Protein AF-0000000077486322 (afdb_homodimer)

Nearest PDB structures (foldseek):
  7exr-assembly1_B  TM=7.281E-01  e=4.954E-24  Arabidopsis thaliana
  7exh-assembly2_A  TM=6.951E-01  e=9.040E-23  Arabidopsis thaliana
  7exf-assembly2_A  TM=6.917E-01  e=2.299E-22  Arabidopsis thaliana
  7uft-assembly1_A  TM=5.114E-01  e=1.396E-03  Bifidobacterium longum
  7exr-assembly1_B  TM=7.281E-01  e=3.756E-24  Arabidopsis thaliana

Foldseek 3Di:
DCPDDPPPCPPPPPPPPPPPPPVPQPWDWDDADPAAQKTWIARQLQRWIWIAGPPALRIWTFDWWWAAFPNDIAISVVCLKDWDDKDKDWDADLQGIWIKIKIWTDNDPWIKIWMWTGHHNHHKIKIKIWTQAKGAQQAPPAQQAASTFPRKTFQADDAQFKKKWWFWFFQLSQPQIDIAGGHQFDDRHHTGQGTAKMWMAGLQQWIKIKGKLDLLLQKIKHQQADDPRRTTGMIGIHGGRQAGITHHGDMTMMMIHTDGFDLVRLLVVLVVSLSNQVADLVCLVPQPLLFFAAAELFFQFQPVVHAPPPDAQLVRVLLQLVLCVVVLNQHAEYEEELNAADADFPRAGQDRFGDCRRPVPGLLVSCVSNVHAYEYEHEFHFLCRQCDVVNVHDFHWDRDPVFRGIAGLGLVVLLVVLVVSVSNRYAEYEYAPLVCNQVRDSVNSRHSPRNLSRLVSNLVSCVVSNHAYEYYRHRNSSLSSCSNRNSDNAYENFDGDHAPDDRLPRQAVLSSQVSNSHQYASYEEALAQDAPPGPVPPGGRLFNLSSLLSRLLSSGRYHYRGGRVRHDSLSNCLQDFSNRGGQYAPHHWHFFRQCSVCVHSVPPSFWDFGWTKTWHDAANAIKIKIKGAQTAAKDKDACVRNVNPAHAWWWKAFPVRPDDTFIGGHPVGIDIDGRHHSRPITMIMIWHWDAAQVKTKTWPAQNSHSHRDGCQFFVHWDDDNHKIKTKGFGAQQTKTWTWMQIGPVGIQIAIDGAHNRRIWMAIPVVSYID/DCPDDPDDDPPPPPPPPPPPPPPPQPWDWDDAAPAAQKTWIARPLQRWIWIDGPPALRIWTFDWWWAAFPNDIAISVVCQKDWDDKDKDWDADLQGIWIKIKIWIDNDPWIKIWMWTGHHNHHKIKIKIWTQAKGAQQAPPAQQAASTFPRKTFQADDAQFKKKWWFWFFQLRQPQIDIAGGHQFDDRHHTGQGTAKMWMAGLQQWIKIKGKLDLLLQKIKHQQADDPRRTTGMIGIHGGRQAGITHHGDMTMMMIHTDGFDLVRLLVVLVVSLSNQVADLVCLVPQPLLFFAAAELFFQFQPVVHAPPPDAQLVRVLLQLVLCVVVLNQHAEYEEELNAADADFPRAGQDRFGDCRRPVPGLLVSCVSNVHAYEYEHEFHFLCRQCDVVNVHDFHWDRDPVFRGIAGLGLVVLLVVLVVSVSNRYAEYEYAPLVCNQVRDSVNSRHSPRNLSRLVSNLVSCVVSNHAYEYYRHRNSRLSSCSNRNSDNAYENFDGDHAPDDRLPRQAVLSSQVSNSHQYASYEEALAQDAPPGPVPPGGRLFNLSSLLSRLLSSGRYHYRGGRVRHDSLSNCLQDFSNRGGQYAPHHWHFFRQCSVCVHSVPPSFWDFGWTKTWHDAANATKIKIKGAQTAAKDKDACVRNVNPAHAWWWKAFPVRPDDTFIGGHPVGIDIDGRHHSRPITMIMIWHWDAAQVKTKTWPAQNSHSHRDGCQFFVHWDDDNHKIKTKGFGAQQTKTWTWMQIGPVGIQIAIDGAHNRRIWMAIPVVSYID

Solvent-accessible surface area (backbone atoms only — not comparable to full-atom values): 73350 Å² total; per-residue (Å²): 134,81,78,73,88,72,84,76,81,78,73,82,77,78,77,76,71,75,76,74,73,67,79,74,54,65,62,50,70,49,77,52,44,96,56,10,54,55,34,40,34,36,37,64,79,70,68,33,39,40,38,34,34,79,98,55,72,52,68,45,39,41,38,66,41,35,39,36,32,70,72,38,81,21,26,44,82,80,56,53,35,35,78,75,47,74,48,70,49,50,34,38,26,61,76,35,44,26,40,34,41,35,37,34,30,35,33,81,93,22,48,37,32,40,34,41,36,44,32,55,67,36,33,38,36,35,30,32,42,33,20,67,73,13,40,50,41,17,36,69,81,37,50,50,35,46,22,28,25,52,59,22,35,40,35,49,69,54,81,87,46,30,23,31,43,17,28,3,29,33,12,44,14,34,69,38,65,18,58,22,46,41,12,46,65,25,57,66,63,36,37,5,72,30,12,34,45,36,33,38,32,29,91,86,29,50,20,37,40,34,35,71,68,35,58,31,57,20,39,18,31,21,59,49,36,38,74,99,77,32,30,14,42,29,41,27,27,25,38,29,2,28,21,36,45,46,55,59,60,39,63,42,31,34,33,40,28,54,31,72,32,55,65,52,23,46,36,52,44,22,47,52,52,19,52,56,49,61,38,70,48,31,49,34,77,51,33,58,67,44,42,26,28,27,39,30,28,38,60,57,21,52,50,43,88,40,56,48,90,96,45,41,48,49,58,35,52,47,50,40,54,53,44,32,57,74,68,66,50,41,60,54,33,40,36,44,38,81,75,44,45,38,62,34,47,92,68,14,34,18,40,94,44,66,32,55,83,38,25,74,73,33,57,44,50,47,28,64,73,63,55,40,42,25,32,40,47,40,66,36,39,8,48,64,16,47,52,25,44,93,57,74,27,86,31,55,48,53,64,47,86,93,33,57,36,32,45,66,75,35,62,64,50,39,44,53,52,53,42,58,37,53,66,35,36,52,46,30,45,28,45,29,45,43,42,55,52,44,71,53,32,68,66,38,46,29,29,63,49,50,47,44,22,41,54,36,30,48,31,50,34,28,50,70,65,67,26,37,30,31,41,22,34,20,17,22,28,53,49,58,48,36,31,74,23,61,27,44,25,32,28,28,23,29,57,74,31,41,58,62,59,73,34,74,75,30,30,65,24,31,47,54,29,49,20,58,43,21,28,26,19,46,56,45,41,46,52,32,42,69,54,88,82,40,83,61,63,84,59,39,22,80,39,24,65,51,49,51,47,49,22,34,40,28,42,14,38,38,25,49,14,52,48,78,93,37,59,34,60,72,64,57,49,21,37,29,52,84,66,13,44,46,34,30,43,73,42,47,34,20,46,24,49,36,35,53,46,15,62,15,62,65,69,80,61,36,52,54,50,46,47,28,26,35,35,17,70,48,41,92,40,67,35,40,35,38,39,39,32,44,22,76,46,66,38,77,42,26,23,48,65,49,68,68,40,83,46,63,57,24,33,31,37,40,82,69,75,68,84,74,72,35,58,29,16,33,82,82,27,58,41,77,42,67,53,32,40,60,80,62,42,44,60,35,36,32,26,38,58,40,78,26,80,89,38,43,34,31,67,62,23,27,81,74,34,79,41,32,63,14,55,68,38,43,43,31,42,40,39,37,44,70,39,42,34,38,37,36,43,59,38,56,65,38,75,47,52,39,31,30,41,37,54,91,74,33,78,43,75,36,72,31,65,21,38,73,48,9,36,31,41,37,32,58,78,75,58,43,55,86,136,83,76,74,82,85,72,75,85,79,77,81,80,77,76,76,72,77,74,76,73,67,78,76,53,66,62,52,68,51,78,54,42,95,58,10,56,54,35,40,34,36,37,63,80,70,68,32,41,39,39,33,34,79,99,56,73,52,69,45,40,42,37,67,43,36,39,35,33,71,73,38,80,21,26,44,84,79,55,54,35,36,78,74,47,74,50,69,49,50,33,36,27,59,76,35,45,27,40,35,40,36,38,34,30,36,33,80,95,23,49,36,32,40,34,40,37,44,34,56,65,36,33,38,38,36,29,32,41,32,19,68,74,12,41,49,42,17,36,68,79,38,51,51,35,46,22,30,25,51,58,22,35,40,36,50,68,54,80,87,46,31,23,32,43,16,28,3,29,33,12,43,14,34,68,39,64,20,58,22,45,40,13,46,64,24,57,67,62,36,36,5,71,31,11,34,44,37,32,40,31,29,90,86,28,50,19,36,40,35,34,71,67,35,57,30,57,21,40,18,31,21,59,49,34,40,74,98,76,33,32,14,42,28,41,27,28,26,38,30,2,28,22,36,44,46,55,59,60,39,64,40,31,34,32,39,29,55,32,71,32,55,65,52,23,46,38,53,45,23,47,52,50,18,53,56,48,61,38,70,48,31,48,33,76,49,34,57,68,44,43,26,29,28,38,31,27,40,59,56,22,49,51,41,90,40,55,48,90,96,44,41,46,50,58,34,51,47,49,40,52,53,44,31,57,74,69,68,50,42,59,55,32,40,36,43,39,80,74,42,47,38,62,35,46,93,67,15,34,19,41,94,45,68,32,55,82,39,24,72,72,33,55,44,50,47,28,64,72,63,53,40,41,26,32,38,46,39,65,36,39,8,48,64,16,48,52,24,45,94,56,75,26,88,31,53,48,54,64,46,86,93,33,56,36,33,44,66,76,36,61,63,51,39,45,54,52,53,43,58,38,52,66,36,36,52,46,30,47,27,44,30,45,41,42,55,53,44,71,52,32,69,65,38,48,30,28,61,50,51,48,44,23,40,53,38,30,50,30,52,33,28,51,70,66,67,24,37,29,30,42,22,34,19,16,21,29,53,50,57,46,37,32,74,23,61,27,44,26,30,29,30,24,29,54,73,32,40,59,62,60,73,33,73,75,30,30,64,23,31,47,54,28,51,20,58,44,20,28,24,19,48,53,46,42,47,51,33,42,69,56,88,83,40,84,61,64,84,60,38,22,79,40,24,63,52,49,51,47,49,22,34,40,28,43,14,35,38,25,48,13,53,47,78,93,38,60,34,59,72,64,60,48,21,37,28,52,82,68,14,44,44,35,29,44,74,42,47,34,20,47,25,50,36,34,52,45,15,62,14,62,63,68,81,62,35,49,54,49,44,48,28,26,34,35,18,71,50,42,94,40,67,35,40,36,37,40,40,32,44,21,75,45,66,38,76,40,27,21,48,65,50,69,68,39,85,46,63,59,24,33,31,37,40,82,68,75,70,86,72,72,34,58,29,16,34,81,83,27,60,40,76,41,66,52,31,40,60,78,62,43,46,60,35,37,33,27,38,58,40,76,23,78,90,38,42,32,30,67,63,22,26,81,74,34,78,41,32,65,13,55,68,37,44,44,33,44,39,39,37,44,71,37,44,34,37,36,37,42,59,38,56,65,38,76,45,53,40,31,29,39,37,54,91,75,32,79,44,78,36,72,30,66,21,39,73,49,10,37,31,39,35,32,59,78,72,59,41,55,84

Sequence (1540 aa):
MILPLLLSLWSTMEHVFPLLLTWLGAVAAFSPTDTNPINLVVNQATGGFKLDVPNSSLNFNSAEIFFQVSGKLYRTADGSLKKTNIDDGLGKDTLGKYQYKSILWQAGGARVETYYRYYTDVPAVVFGQHFPDGANGTSVGNPDHTCTGFPTIALEGQAGLLAYLSFGGNMFGGASIGAGEWYYQTTGIRSGITGGPLVVFDRNLNTVVLSPFSEFMAASVWHNGTGSGGYGGEVNYGIMGDVENIPPNFDYQTILYYDKGINQALHEWGGALMRQYGKTRARTESDFSSNYIGYWTDNGAYYYYHTESGKNYEDTMVDVMAYTKEAGIPYRYLQLDSWWYYKGVAGGVKTWDARPDVFPSGLRALYEKIGLPIVAHNRYWAKDTTYAKQNGGNYSFIVEKQSTLSIPIDMTFWDDLFTQSAEWGLIVYEQDWLDVEFKGLKATLSSTSLGKQWLMQFGQAASSHDLNIQYCMANPRHALQSVQIPAVTQARVSGDYHPGNEQWRIGIGSIMAHALGVRPFKDTFWSTTNQTGSPYGHATEPYPRLQAAVATLSAGPVGPSDMVKGADVNLIMRSCNAEGLLLKPSRPATAIDLQIAQKAFQLDMGPKGEVWTTYSDIAGLRFGIILAADLQADWNINAVTAGFGEMMLGMAFTWPLTPSMTPFGTATENLLLKQCGKDDFAVWYTSPFLTLQNQTAMIIGETDKWVPVSPQRVKNILMFDSNLELSLAGAPGETVTMSFMVGAKGLVEIKCVLNEAGTATLNLNKEACYMILPLLLSLWSTMEHVFPLLLTWLGAVAAFSPTDTNPINLVVNQATGGFKLDVPNSSLNFNSAEIFFQVSGKLYRTADGSLKKTNIDDGLGKDTLGKYQYKSILWQAGGARVETYYRYYTDVPAVVFGQHFPDGANGTSVGNPDHTCTGFPTIALEGQAGLLAYLSFGGNMFGGASIGAGEWYYQTTGIRSGITGGPLVVFDRNLNTVVLSPFSEFMAASVWHNGTGSGGYGGEVNYGIMGDVENIPPNFDYQTILYYDKGINQALHEWGGALMRQYGKTRARTESDFSSNYIGYWTDNGAYYYYHTESGKNYEDTMVDVMAYTKEAGIPYRYLQLDSWWYYKGVAGGVKTWDARPDVFPSGLRALYEKIGLPIVAHNRYWAKDTTYAKQNGGNYSFIVEKQSTLSIPIDMTFWDDLFTQSAEWGLIVYEQDWLDVEFKGLKATLSSTSLGKQWLMQFGQAASSHDLNIQYCMANPRHALQSVQIPAVTQARVSGDYHPGNEQWRIGIGSIMAHALGVRPFKDTFWSTTNQTGSPYGHATEPYPRLQAAVATLSAGPVGPSDMVKGADVNLIMRSCNAEGLLLKPSRPATAIDLQIAQKAFQLDMGPKGEVWTTYSDIAGLRFGIILAADLQADWNINAVTAGFGEMMLGMAFTWPLTPSMTPFGTATENLLLKQCGKDDFAVWYTSPFLTLQNQTAMIIGETDKWVPVSPQRVKNILMFDSNLELSLAGAPGETVTMSFMVGAKGLVEIKCVLNEAGTATLNLNKEACY

Organism: Branchiostoma lanceolatum (NCBI:txid7740)

Secondary structure (DSSP, 8-state):
--------------------------EEEEPP-SS---EEEEETTT--EEEE-TTSS-EEEB---EEEETTEEEETTTT-SEEEEEEEEEEEETTEEEEEEEEEEEETTEEEEEEEEEESSSSEEEEEEEETT-EES---S-TTSBSEESSEEE--S-TTTEEEEEEESSGGGTSS-EEEEESTT------BTTEEEEEEEETT-EEEEEEE-S-GGGEEEEEEEETTTTEEEEEEEEEBTT--EEPTTEEEEEEEEEEESHHHHHHHHHHHHHHHHT--SHHHHT-HHHHB--B--STTSTTTT--STT--HHHHHHHHHHHHHHHT-----EEE-TTSEEE-GGG-EEEEEE-TTT-TTHHHHHHHHH---EEEEE-PEETT-TTBGGGT-SB-EEE-TT-SEEEE--HHHHHHHHHHHHTTTEEEEEE--HHHHHHT-HHHHS-SSHHHHHHHHHHHHHHHTT-EEEE-S--HHHHHHGGG-TTEEEEE-S----TT-STT--TTHHHHHHHTT-EEE---B-SSS--TT-TTTT---S-HHHHHHHHHHTTS---B-PPTT---HHHHHTTB-TTSBB---SS--EE-HHHHHHHHH-SS-S-SSEEEEEEEEETTEEEEEEEEESBSS-EEE-TTTTT--S--SEEEE-SS--S--EEESSTT--EEEPPB-STT-EEEEEEE-EEETTEEEEEEE-TTSSSTT-TTTEEEEEE-SS-EEEEEE-STT-EEEEEEEEGGGEEEEEEEE--TTSEEEEETTTTEE-/--------------------------EEEEPP-SS---EEEEETTT--EEEE-TTSS-EEEB---EEEETTEEEETTTT-SEEEEEEEEEEEETTEEEEEEEEEEEETTEEEEEEEEEESSSSEEEEEEEETT-EES---S-TTSBSEESSEEE--S-TTTEEEEEEESTTTTTSS-EEEEESTT------BTTEEEEEEEETT-EEEEEEE-S-TTTEEEEEEEETTTTEEEEEEEEEBTT--EEPTTEEEEEEEEEEESHHHHHHHHHHHHHHHHT--SHHHHT-HHHHB--B--STTSTTTT--STT--HHHHHHHHHHHHHHHT-----EEE-TTSEEE-GGG-EEEEEE-TTT-TTHHHHHHHHH---EEEEE-PEETT-TTBGGGT-SB-EEE-TT-SEEEE--HHHHHHHHHHHHTTTEEEEEE--HHHHHHT-HHHHT-SSHHHHHHHHHHHHHHHTT-EEEE-S--HHHHHHGGG-TTEEEEE-S----TT-STT--TTHHHHHHHTT-EEE---B-SSS--TT-TTTT---S-HHHHHHHHHHTTS---B-PPTT---HHHHHTTB-TTSBB---SS--EE-HHHHHHHHH-SS-S-SSEEEEEEEEETTEEEEEEEEESBSS-EEE-TTTTT--S--SEEEE-SS--S--EEESSTT--EEEPPB-STT-EEEEEEE-EEETTEEEEEEE-TTSSSTT-TTTEEEEEE-SS-EEEEEE-STT-EEEEEEEEGGGEEEEEEEE--TTSEEEEETTTTEE-

Structure (mmCIF, N/CA/C/O backbone):
data_AF-0000000077486322-model_v1
#
loop_
_entity.id
_entity.type
_entity.pdbx_description
1 polymer 'Hypp9481 protein'
#
loop_
_atom_site.group_PDB
_atom_site.id
_atom_site.type_symbol
_atom_site.label_atom_id
_atom_site.label_alt_id
_atom_site.label_comp_id
_atom_site.label_asym_id
_atom_site.label_entity_id
_atom_site.label_seq_id
_atom_site.pdbx_PDB_ins_code
_atom_site.Cartn_x
_atom_site.Cartn_y
_atom_site.Cartn_z
_atom_site.occupancy
_atom_site.B_iso_or_equiv
_atom_site.auth_seq_id
_atom_site.auth_comp_id
_atom_site.auth_asym_id
_atom_site.auth_atom_id
_atom_site.pdbx_PDB_model_num
ATOM 1 N N . MET A 1 1 ? 21.25 46.281 97.125 1 22.42 1 MET A N 1
ATOM 2 C CA . MET A 1 1 ? 21.5 44.844 96.875 1 22.42 1 MET A CA 1
ATOM 3 C C . MET A 1 1 ? 20.375 44.219 96.062 1 22.42 1 MET A C 1
ATOM 5 O O . MET A 1 1 ? 19.344 43.844 96.625 1 22.42 1 MET A O 1
ATOM 9 N N . ILE A 1 2 ? 19.984 44.875 95.062 1 22.17 2 ILE A N 1
ATOM 10 C CA . ILE A 1 2 ? 18.844 45.406 94.312 1 22.17 2 ILE A CA 1
ATOM 11 C C . ILE A 1 2 ? 18.359 44.312 93.312 1 22.17 2 ILE A C 1
ATOM 13 O O . ILE A 1 2 ? 18.891 44.219 92.188 1 22.17 2 ILE A O 1
ATOM 17 N N . LEU A 1 3 ? 18.422 43 93.812 1 24.98 3 LEU A N 1
ATOM 18 C CA . LEU A 1 3 ? 18.453 41.75 93.125 1 24.98 3 LEU A CA 1
ATOM 19 C C . LEU A 1 3 ? 17.141 41.5 92.375 1 24.98 3 LEU A C 1
ATOM 21 O O . LEU A 1 3 ? 16.109 41.281 93 1 24.98 3 LEU A O 1
ATOM 25 N N . PRO A 1 4 ? 16.922 42.344 91.312 1 23.83 4 PRO A N 1
ATOM 26 C CA . PRO A 1 4 ? 15.648 42.562 90.625 1 23.83 4 PRO A CA 1
ATOM 27 C C . PRO A 1 4 ? 15.023 41.281 90.125 1 23.83 4 PRO A C 1
ATOM 29 O O . PRO A 1 4 ? 15.727 40.281 89.938 1 23.83 4 PRO A O 1
ATOM 32 N N . LEU A 1 5 ? 13.648 41.25 90.062 1 23.14 5 LEU A N 1
ATOM 33 C CA . LEU A 1 5 ? 12.469 40.406 90.062 1 23.14 5 LEU A CA 1
ATOM 34 C C . LEU A 1 5 ? 12.375 39.625 88.75 1 23.14 5 LEU A C 1
ATOM 36 O O . LEU A 1 5 ? 12.266 40.25 87.688 1 23.14 5 LEU A O 1
ATOM 40 N N . LEU A 1 6 ? 13.031 38.438 88.562 1 21.73 6 LEU A N 1
ATOM 41 C CA . LEU A 1 6 ? 13.352 37.438 87.562 1 21.73 6 LEU A CA 1
ATOM 42 C C . LEU A 1 6 ? 12.086 36.875 86.938 1 21.73 6 LEU A C 1
ATOM 44 O O . LEU A 1 6 ? 12.148 35.969 86.062 1 21.73 6 LEU A O 1
ATOM 48 N N . LEU A 1 7 ? 10.891 37.125 87.5 1 23.94 7 LEU A N 1
ATOM 49 C CA . LEU A 1 7 ? 9.883 36.094 87.375 1 23.94 7 LEU A CA 1
ATOM 50 C C . LEU A 1 7 ? 9.43 35.969 85.938 1 23.94 7 LEU A C 1
ATOM 52 O O . LEU A 1 7 ? 8.953 36.938 85.312 1 23.94 7 LEU A O 1
ATOM 56 N N . SER A 1 8 ? 10.023 35 85.125 1 22.12 8 SER A N 1
ATOM 57 C CA . SER A 1 8 ? 10.117 34.594 83.688 1 22.12 8 SER A CA 1
ATOM 58 C C . SER A 1 8 ? 8.758 34.125 83.188 1 22.12 8 SER A C 1
ATOM 60 O O . SER A 1 8 ? 8.156 33.188 83.688 1 22.12 8 SER A O 1
ATOM 62 N N . LEU A 1 9 ? 7.832 35.062 82.688 1 23.47 9 LEU A N 1
ATOM 63 C CA . LEU A 1 9 ? 6.449 35 82.25 1 23.47 9 LEU A CA 1
ATOM 64 C C . LEU A 1 9 ? 6.297 34.031 81.062 1 23.47 9 LEU A C 1
ATOM 66 O O . LEU A 1 9 ? 6.824 34.25 80 1 23.47 9 LEU A O 1
ATOM 70 N N . TRP A 1 10 ? 6.379 32.656 81.312 1 23.95 10 TRP A N 1
ATOM 71 C CA . TRP A 1 10 ? 6.27 31.562 80.312 1 23.95 10 TRP A CA 1
ATOM 72 C C . TRP A 1 10 ? 4.918 31.594 79.625 1 23.95 10 TRP A C 1
ATOM 74 O O . TRP A 1 10 ? 3.896 31.234 80.188 1 23.95 10 TRP A O 1
ATOM 84 N N . SER A 1 11 ? 4.414 32.719 79.062 1 22.27 11 SER A N 1
ATOM 85 C CA . SER A 1 11 ? 3.07 32.75 78.5 1 22.27 11 SER A CA 1
ATOM 86 C C . SER A 1 11 ? 2.926 31.75 77.375 1 22.27 11 SER A C 1
ATOM 88 O O . SER A 1 11 ? 3.824 31.609 76.562 1 22.27 11 SER A O 1
ATOM 90 N N . THR A 1 12 ? 2.098 30.609 77.562 1 25.19 12 THR A N 1
ATOM 91 C CA . THR A 1 12 ? 1.652 29.469 76.75 1 25.19 12 THR A CA 1
ATOM 92 C C . THR A 1 12 ? 1.025 29.922 75.438 1 25.19 12 THR A C 1
ATOM 94 O O . THR A 1 12 ? -0.058 30.516 75.438 1 25.19 12 THR A O 1
ATOM 97 N N . MET A 1 13 ? 1.671 30.578 74.5 1 23.81 13 MET A N 1
ATOM 98 C CA . MET A 1 13 ? 1.055 31 73.25 1 23.81 13 MET A CA 1
ATOM 99 C C . MET A 1 13 ? 0.457 29.797 72.5 1 23.81 13 MET A C 1
ATOM 101 O O . MET A 1 13 ? 1.162 28.828 72.188 1 23.81 13 MET A O 1
ATOM 105 N N . GLU A 1 14 ? -0.836 29.453 72.75 1 25.92 14 GLU A N 1
ATOM 106 C CA . GLU A 1 14 ? -1.645 28.453 72.062 1 25.92 14 GLU A CA 1
ATOM 107 C C . GLU A 1 14 ? -1.637 28.656 70.562 1 25.92 14 GLU A C 1
ATOM 109 O O . GLU A 1 14 ? -2.047 29.703 70.062 1 25.92 14 GLU A O 1
ATOM 114 N N . HIS A 1 15 ? -0.606 28.266 69.812 1 25.02 15 HIS A N 1
ATOM 115 C CA . HIS A 1 15 ? -0.556 28.344 68.375 1 25.02 15 HIS A CA 1
ATOM 116 C C . HIS A 1 15 ? -1.717 27.578 67.75 1 25.02 15 HIS A C 1
ATOM 118 O O . HIS A 1 15 ? -1.856 26.375 67.938 1 25.02 15 HIS A O 1
ATOM 124 N N . VAL A 1 16 ? -2.92 28.172 67.625 1 27.47 16 VAL A N 1
ATOM 125 C CA . VAL A 1 16 ? -4.023 27.625 66.812 1 27.47 16 VAL A CA 1
ATOM 126 C C . VAL A 1 16 ? -3.561 27.375 65.375 1 27.47 16 VAL A C 1
ATOM 128 O O . VAL A 1 16 ? -3.152 28.297 64.688 1 27.47 16 VAL A O 1
ATOM 131 N N . PHE A 1 17 ? -2.984 26.234 65.125 1 27.33 17 PHE A N 1
ATOM 132 C CA . PHE A 1 17 ? -2.75 25.875 63.75 1 27.33 17 PHE A CA 1
ATOM 133 C C . PHE A 1 17 ? -4.047 25.922 62.969 1 27.33 17 PHE A C 1
ATOM 135 O O . PHE A 1 17 ? -5.031 25.281 63.312 1 27.33 17 PHE A O 1
ATOM 142 N N . PRO A 1 18 ? -4.402 27.062 62.281 1 28.25 18 PRO A N 1
ATOM 143 C CA . PRO A 1 18 ? -5.578 26.969 61.438 1 28.25 18 PRO A CA 1
ATOM 144 C C . PRO A 1 18 ? -5.555 25.734 60.531 1 28.25 18 PRO A C 1
ATOM 146 O O . PRO A 1 18 ? -4.496 25.359 60 1 28.25 18 PRO A O 1
ATOM 149 N N . LEU A 1 19 ? -6.402 24.766 60.844 1 28.27 19 LEU A N 1
ATOM 150 C CA . LEU A 1 19 ? -6.754 23.703 59.906 1 28.27 19 LEU A CA 1
ATOM 151 C C . LEU A 1 19 ? -7.055 24.266 58.531 1 28.27 19 LEU A C 1
ATOM 153 O O . LEU A 1 19 ? -8.039 24.984 58.344 1 28.27 19 LEU A O 1
ATOM 157 N N . LEU A 1 20 ? -6.02 24.609 57.812 1 27.14 20 LEU A N 1
ATOM 158 C CA . LEU A 1 20 ? -6.266 24.828 56.406 1 27.14 20 LEU A CA 1
ATOM 159 C C . LEU A 1 20 ? -7.109 23.688 55.812 1 27.14 20 LEU A C 1
ATOM 161 O O . LEU A 1 20 ? -6.652 22.547 55.75 1 27.14 20 LEU A O 1
ATOM 165 N N . LEU A 1 21 ? -8.391 23.719 56.125 1 29.22 21 LEU A N 1
ATOM 166 C CA . LEU A 1 21 ? -9.352 22.938 55.312 1 29.22 21 LEU A CA 1
ATOM 167 C C . LEU A 1 21 ? -9.047 23.047 53.844 1 29.22 21 LEU A C 1
ATOM 169 O O . LEU A 1 21 ? -9.312 24.078 53.219 1 29.22 21 LEU A O 1
ATOM 173 N N . THR A 1 22 ? -7.914 22.578 53.531 1 29.7 22 THR A N 1
ATOM 174 C CA . THR A 1 22 ? -7.734 22.391 52.094 1 29.7 22 THR A CA 1
ATOM 175 C C . THR A 1 22 ? -8.961 21.719 51.469 1 29.7 22 THR A C 1
ATOM 177 O O . THR A 1 22 ? -9.422 20.688 51.969 1 29.7 22 THR A O 1
ATOM 180 N N . TRP A 1 23 ? -9.867 22.5 50.969 1 32.97 23 TRP A N 1
ATOM 181 C CA . TRP A 1 23 ? -10.953 22.047 50.125 1 32.97 23 TRP A CA 1
ATOM 182 C C . TRP A 1 23 ? -10.523 20.875 49.25 1 32.97 23 TRP A C 1
ATOM 184 O O . TRP A 1 23 ? -9.617 21.016 48.406 1 32.97 23 TRP A O 1
ATOM 194 N N . LEU A 1 24 ? -10.547 19.719 49.781 1 37.97 24 LEU A N 1
ATOM 195 C CA . LEU A 1 24 ? -10.43 18.469 49.031 1 37.97 24 LEU A CA 1
ATOM 196 C C . LEU A 1 24 ? -11.438 18.422 47.875 1 37.97 24 LEU A C 1
ATOM 198 O O . LEU A 1 24 ? -12.594 18.031 48.094 1 37.97 24 LEU A O 1
ATOM 202 N N . GLY A 1 25 ? -11.438 19.391 47.062 1 41.5 25 GLY A N 1
ATOM 203 C CA . GLY A 1 25 ? -12.227 19.047 45.875 1 41.5 25 GLY A CA 1
ATOM 204 C C . GLY A 1 25 ? -11.984 17.641 45.375 1 41.5 25 GLY A C 1
ATOM 205 O O . GLY A 1 25 ? -10.898 17.094 45.562 1 41.5 25 GLY A O 1
ATOM 206 N N . ALA A 1 26 ? -13.039 16.891 45.125 1 53.84 26 ALA A N 1
ATOM 207 C CA . ALA A 1 26 ? -13.031 15.516 44.625 1 53.84 26 ALA A CA 1
ATOM 208 C C . ALA A 1 26 ? -12.133 15.367 43.406 1 53.84 26 ALA A C 1
ATOM 210 O O . ALA A 1 26 ? -12.328 16.047 42.406 1 53.84 26 ALA A O 1
ATOM 211 N N . VAL A 1 27 ? -10.922 15.047 43.656 1 62.91 27 VAL A N 1
ATOM 212 C CA . VAL A 1 27 ? -9.938 14.703 42.625 1 62.91 27 VAL A CA 1
ATOM 213 C C . VAL A 1 27 ? -10.211 13.297 42.125 1 62.91 27 VAL A C 1
ATOM 215 O O . VAL A 1 27 ? -10.484 12.383 42.906 1 62.91 27 VAL A O 1
ATOM 218 N N . ALA A 1 28 ? -10.469 13.281 40.875 1 69.81 28 ALA A N 1
ATOM 219 C CA . ALA A 1 28 ? -10.477 11.977 40.219 1 69.81 28 ALA A CA 1
ATOM 220 C C . ALA A 1 28 ? -9.125 11.664 39.594 1 69.81 28 ALA A C 1
ATOM 222 O O . ALA A 1 28 ? -8.578 12.484 38.844 1 69.81 28 ALA A O 1
ATOM 223 N N . ALA A 1 29 ? -8.617 10.594 40.031 1 77.94 29 ALA A N 1
ATOM 224 C CA . ALA A 1 29 ? -7.301 10.195 39.531 1 77.94 29 ALA A CA 1
ATOM 225 C C . ALA A 1 29 ? -7.391 8.961 38.656 1 77.94 29 ALA A C 1
ATOM 227 O O . ALA A 1 29 ? -8.156 8.031 38.938 1 77.94 29 ALA A O 1
ATOM 228 N N . PHE A 1 30 ? -6.801 9.117 37.531 1 84.75 30 PHE A N 1
ATOM 229 C CA . PHE A 1 30 ? -6.586 7.945 36.688 1 84.75 30 PHE A CA 1
ATOM 230 C C . PHE A 1 30 ? -5.23 7.316 36.969 1 84.75 30 PHE A C 1
ATOM 232 O O . PHE A 1 30 ? -4.211 8.016 37 1 84.75 30 PHE A O 1
ATOM 239 N N . SER A 1 31 ? -5.219 6.055 37.281 1 77.81 31 SER A N 1
ATOM 240 C CA . SER A 1 31 ? -3.953 5.434 37.688 1 77.81 31 SER A CA 1
ATOM 241 C C . SER A 1 31 ? -3.244 4.844 36.469 1 77.81 31 SER A C 1
ATOM 243 O O . SER A 1 31 ? -3.879 4.234 35.594 1 77.81 31 SER A O 1
ATOM 245 N N . PRO A 1 32 ? -1.934 4.969 36.5 1 83.81 32 PRO A N 1
ATOM 246 C CA . PRO A 1 32 ? -1.106 4.434 35.406 1 83.81 32 PRO A CA 1
ATOM 247 C C . PRO A 1 32 ? -1.266 2.924 35.25 1 83.81 32 PRO A C 1
ATOM 249 O O . PRO A 1 32 ? -1.613 2.225 36.188 1 83.81 32 PRO A O 1
ATOM 252 N N . THR A 1 33 ? -1.195 2.498 34.094 1 84.12 33 THR A N 1
ATOM 253 C CA . THR A 1 33 ? -1.104 1.086 33.75 1 84.12 33 THR A CA 1
ATOM 254 C C . THR A 1 33 ? 0.281 0.751 33.188 1 84.12 33 THR A C 1
ATOM 256 O O . THR A 1 33 ? 1.12 1.64 33.031 1 84.12 33 THR A O 1
ATOM 259 N N . ASP A 1 34 ? 0.531 -0.529 32.969 1 84.06 34 ASP A N 1
ATOM 260 C CA . ASP A 1 34 ? 1.806 -0.954 32.375 1 84.06 34 ASP A CA 1
ATOM 261 C C . ASP A 1 34 ? 2.014 -0.352 31 1 84.06 34 ASP A C 1
ATOM 263 O O . ASP A 1 34 ? 3.139 -0.022 30.625 1 84.06 34 ASP A O 1
ATOM 267 N N . THR A 1 35 ? 0.966 -0.152 30.344 1 90.88 35 THR A N 1
ATOM 268 C CA . THR A 1 35 ? 1.043 0.36 28.984 1 90.88 35 THR A CA 1
ATOM 269 C C . THR A 1 35 ? 0.982 1.885 28.969 1 90.88 35 THR A C 1
ATOM 271 O O . THR A 1 35 ? 1.633 2.531 28.141 1 90.88 35 THR A O 1
ATOM 274 N N . ASN A 1 36 ? 0.229 2.473 29.875 1 96.25 36 ASN A N 1
ATOM 275 C CA . ASN A 1 36 ? 0.102 3.922 29.969 1 96.25 36 ASN A CA 1
ATOM 276 C C . ASN A 1 36 ? 0.639 4.449 31.297 1 96.25 36 ASN A C 1
ATOM 278 O O . ASN A 1 36 ? -0.088 4.492 32.281 1 96.25 36 ASN A O 1
ATOM 282 N N . PRO A 1 37 ? 1.784 5.008 31.297 1 96.06 37 PRO A N 1
ATOM 283 C CA . PRO A 1 37 ? 2.404 5.441 32.562 1 96.06 37 PRO A CA 1
ATOM 284 C C . PRO A 1 37 ? 1.961 6.84 32.969 1 96.06 37 PRO A C 1
ATOM 286 O O . PRO A 1 37 ? 2.402 7.344 34 1 96.06 37 PRO A O 1
ATOM 289 N N . ILE A 1 38 ? 1.158 7.539 32.281 1 97.12 38 ILE A N 1
ATOM 290 C CA . ILE A 1 38 ? 0.738 8.906 32.562 1 97.12 38 ILE A CA 1
ATOM 291 C C . ILE A 1 38 ? -0.132 8.922 33.812 1 97.12 38 ILE A C 1
ATOM 293 O O . ILE A 1 38 ? -1.089 8.148 33.938 1 97.12 38 ILE A O 1
ATOM 297 N N . ASN A 1 39 ? 0.233 9.742 34.75 1 96 39 ASN A N 1
ATOM 298 C CA . ASN A 1 39 ? -0.634 10.055 35.875 1 96 39 ASN A CA 1
ATOM 299 C C . ASN A 1 39 ? -1.485 11.289 35.594 1 96 39 ASN A C 1
ATOM 301 O O . ASN A 1 39 ? -0.954 12.367 35.312 1 96 39 ASN A O 1
ATOM 305 N N . LEU A 1 40 ? -2.768 11.148 35.656 1 97 40 LEU A N 1
ATOM 306 C CA . LEU A 1 40 ? -3.684 12.258 35.406 1 97 40 LEU A CA 1
ATOM 307 C C . LEU A 1 40 ? -4.633 12.461 36.562 1 97 40 LEU A C 1
ATOM 309 O O . LEU A 1 40 ? -5.328 11.531 37 1 97 40 LEU A O 1
ATOM 313 N N . VAL A 1 41 ? -4.621 13.641 37.125 1 96.12 41 VAL A N 1
ATOM 314 C CA . VAL A 1 41 ? -5.543 14.039 38.188 1 96.12 41 VAL A CA 1
ATOM 315 C C . VAL A 1 41 ? -6.406 15.203 37.719 1 96.12 41 VAL A C 1
ATOM 317 O O . VAL A 1 41 ? -5.887 16.234 37.281 1 96.12 41 VAL A O 1
ATOM 320 N N . VAL A 1 42 ? -7.66 15.016 37.781 1 95.88 42 VAL A N 1
ATOM 321 C CA . VAL A 1 42 ? -8.594 16.062 37.375 1 95.88 42 VAL A CA 1
ATOM 322 C C . VAL A 1 42 ? -9.18 16.75 38.594 1 95.88 42 VAL A C 1
ATOM 324 O O . VAL A 1 42 ? -9.703 16.078 39.5 1 95.88 42 VAL A O 1
ATOM 327 N N . ASN A 1 43 ? -8.984 18.031 38.656 1 92.38 43 ASN A N 1
ATOM 328 C CA . ASN A 1 43 ? -9.641 18.828 39.688 1 92.38 43 ASN A CA 1
ATOM 329 C C . ASN A 1 43 ? -11.102 19.109 39.344 1 92.38 43 ASN A C 1
ATOM 331 O O . ASN A 1 43 ? -11.391 19.953 38.469 1 92.38 43 ASN A O 1
ATOM 335 N N . GLN A 1 44 ? -12.023 18.578 40.031 1 86.81 44 GLN A N 1
ATOM 336 C CA . GLN A 1 44 ? -13.445 18.641 39.688 1 86.81 44 GLN A CA 1
ATOM 337 C C . GLN A 1 44 ? -14.008 20.047 39.938 1 86.81 44 GLN A C 1
ATOM 339 O O . GLN A 1 44 ? -15.016 20.422 39.344 1 86.81 44 GLN A O 1
ATOM 344 N N . ALA A 1 45 ? -13.352 20.75 40.844 1 84.12 45 ALA A N 1
ATOM 345 C CA . ALA A 1 45 ? -13.844 22.094 41.156 1 84.12 45 ALA A CA 1
ATOM 346 C C . ALA A 1 45 ? -13.492 23.078 40.062 1 84.12 45 ALA A C 1
ATOM 348 O O . ALA A 1 45 ? -14.328 23.906 39.656 1 84.12 45 ALA A O 1
ATOM 349 N N . THR A 1 46 ? -12.375 22.922 39.5 1 89.88 46 THR A N 1
ATOM 350 C CA . THR A 1 46 ? -11.898 23.891 38.531 1 89.88 46 THR A CA 1
ATOM 351 C C . THR A 1 46 ? -12.016 23.328 37.125 1 89.88 46 THR A C 1
ATOM 353 O O . THR A 1 46 ? -11.969 24.078 36.125 1 89.88 46 THR A O 1
ATOM 356 N N . GLY A 1 47 ? -12.211 22.016 37.094 1 92.75 47 GLY A N 1
ATOM 357 C CA . GLY A 1 47 ? -12.227 21.359 35.781 1 92.75 47 GLY A CA 1
ATOM 358 C C . GLY A 1 47 ? -10.844 21.172 35.188 1 92.75 47 GLY A C 1
ATOM 359 O O . GLY A 1 47 ? -10.688 20.516 34.156 1 92.75 47 GLY A O 1
ATOM 360 N N . GLY A 1 48 ? -9.805 21.766 35.812 1 95.12 48 GLY A N 1
ATOM 361 C CA . GLY A 1 48 ? -8.43 21.641 35.375 1 95.12 48 GLY A CA 1
ATOM 362 C C . GLY A 1 48 ? -7.797 20.312 35.75 1 95.12 48 GLY A C 1
ATOM 363 O O . GLY A 1 48 ? -8.453 19.453 36.344 1 95.12 48 GLY A O 1
ATOM 364 N N . PHE A 1 49 ? -6.523 20.156 35.312 1 96.75 49 PHE A N 1
ATOM 365 C CA . PHE A 1 49 ? -5.871 18.875 35.531 1 96.75 49 PHE A CA 1
ATOM 366 C C . PHE A 1 49 ? -4.426 19.062 35.969 1 96.75 49 PHE A C 1
ATOM 368 O O . PHE A 1 49 ? -3.873 20.156 35.844 1 96.75 49 PHE A O 1
ATOM 375 N N . LYS A 1 50 ? -3.912 18.125 36.625 1 96.62 50 LYS A N 1
ATOM 376 C CA . LYS A 1 50 ? -2.482 17.875 36.781 1 96.62 50 LYS A CA 1
ATOM 377 C C . LYS A 1 50 ? -2.066 16.562 36.125 1 96.62 50 LYS A C 1
ATOM 379 O O . LYS A 1 50 ? -2.746 15.539 36.281 1 96.62 50 LYS A O 1
ATOM 384 N N . LEU A 1 51 ? -1.017 16.625 35.344 1 96.69 51 LEU A N 1
ATOM 385 C CA . LEU A 1 51 ? -0.524 15.461 34.625 1 96.69 51 LEU A CA 1
ATOM 386 C C . LEU A 1 51 ? 0.98 15.305 34.812 1 96.69 51 LEU A C 1
ATOM 388 O O . LEU A 1 51 ? 1.734 16.266 34.688 1 96.69 51 LEU A O 1
ATOM 392 N N . ASP A 1 52 ? 1.408 14.109 35.125 1 95.94 52 ASP A N 1
ATOM 393 C CA . ASP A 1 52 ? 2.84 13.836 35.219 1 95.94 52 ASP A CA 1
ATOM 394 C C . ASP A 1 52 ? 3.145 12.398 34.781 1 95.94 52 ASP A C 1
ATOM 396 O O . ASP A 1 52 ? 2.24 11.562 34.688 1 95.94 52 ASP A O 1
ATOM 400 N N . VAL A 1 53 ? 4.316 12.117 34.438 1 96.44 53 VAL A N 1
ATOM 401 C CA . VAL A 1 53 ? 4.816 10.781 34.125 1 96.44 53 VAL A CA 1
ATOM 402 C C . VAL A 1 53 ? 5.859 10.367 35.156 1 96.44 53 VAL A C 1
ATOM 404 O O . VAL A 1 53 ? 6.898 11.016 35.281 1 96.44 53 VAL A O 1
ATOM 407 N N . PRO A 1 54 ? 5.66 9.266 35.812 1 94.56 54 PRO A N 1
ATOM 408 C CA . PRO A 1 54 ? 6.602 8.852 36.844 1 94.56 54 PRO A CA 1
ATOM 409 C C . PRO A 1 54 ? 8.016 8.641 36.312 1 94.56 54 PRO A C 1
ATOM 411 O O . PRO A 1 54 ? 8.195 8.211 35.188 1 94.56 54 PRO A O 1
ATOM 414 N N . ASN A 1 55 ? 9 8.93 37.25 1 93.62 55 ASN A N 1
ATOM 415 C CA . ASN A 1 55 ? 10.414 8.742 36.969 1 93.62 55 ASN A CA 1
ATOM 416 C C . ASN A 1 55 ? 10.875 9.625 35.812 1 93.62 55 ASN A C 1
ATOM 418 O O . ASN A 1 55 ? 11.734 9.227 35 1 93.62 55 ASN A O 1
ATOM 422 N N . SER A 1 56 ? 10.195 10.727 35.562 1 97.25 56 SER A N 1
ATOM 423 C CA . SER A 1 56 ? 10.57 11.734 34.594 1 97.25 56 SER A CA 1
ATOM 424 C C . SER A 1 56 ? 10.359 13.141 35.125 1 97.25 56 SER A C 1
ATOM 426 O O . SER A 1 56 ? 9.891 13.312 36.25 1 97.25 56 SER A O 1
ATOM 428 N N . SER A 1 57 ? 10.742 14.117 34.344 1 97.38 57 SER A N 1
ATOM 429 C CA . SER A 1 57 ? 10.523 15.5 34.719 1 97.38 57 SER A CA 1
ATOM 430 C C . SER A 1 57 ? 9.227 16.047 34.125 1 97.38 57 SER A C 1
ATOM 432 O O . SER A 1 57 ? 8.883 17.203 34.344 1 97.38 57 SER A O 1
ATOM 434 N N . LEU A 1 58 ? 8.57 15.234 33.406 1 98.06 58 LEU A N 1
ATOM 435 C CA . LEU A 1 58 ? 7.316 15.672 32.812 1 98.06 58 LEU A CA 1
ATOM 436 C C . LEU A 1 58 ? 6.25 15.914 33.875 1 98.06 58 LEU A C 1
ATOM 438 O O . LEU A 1 58 ? 5.84 14.977 34.562 1 98.06 58 LEU A O 1
ATOM 442 N N . ASN A 1 59 ? 5.848 17.109 33.969 1 96.69 59 ASN A N 1
ATOM 443 C CA . ASN A 1 59 ? 4.855 17.562 34.938 1 96.69 59 ASN A CA 1
ATOM 444 C C . ASN A 1 59 ? 4.109 18.797 34.438 1 96.69 59 ASN A C 1
ATOM 446 O O . ASN A 1 59 ? 4.719 19.844 34.219 1 96.69 59 ASN A O 1
ATOM 450 N N . PHE A 1 60 ? 2.805 18.688 34.281 1 97.06 60 PHE A N 1
ATOM 451 C CA . PHE A 1 60 ? 2.004 19.75 33.688 1 97.06 60 PHE A CA 1
ATOM 452 C C . PHE A 1 60 ? 0.792 20.062 34.531 1 97.06 60 PHE A C 1
ATOM 454 O O . PHE A 1 60 ? 0.147 19.156 35.094 1 97.06 60 PHE A O 1
ATOM 461 N N . ASN A 1 61 ? 0.526 21.297 34.688 1 97.06 61 ASN A N 1
ATOM 462 C CA . ASN A 1 61 ? -0.704 21.781 35.312 1 97.06 61 ASN A CA 1
ATOM 463 C C . ASN A 1 61 ? -1.568 22.562 34.312 1 97.06 61 ASN A C 1
ATOM 465 O O . ASN A 1 61 ? -1.049 23.281 33.469 1 97.06 61 ASN A O 1
ATOM 469 N N . SER A 1 62 ? -2.795 22.375 34.562 1 96.94 62 SER A N 1
ATOM 470 C CA . SER A 1 62 ? -3.742 23.125 33.719 1 96.94 62 SER A CA 1
ATOM 471 C C . SER A 1 62 ? -3.729 24.609 34.094 1 96.94 62 SER A C 1
ATOM 473 O O . SER A 1 62 ? -3.602 24.969 35.25 1 96.94 62 SER A O 1
ATOM 475 N N . ALA A 1 63 ? -3.826 25.406 33.031 1 96.44 63 ALA A N 1
ATOM 476 C CA . ALA A 1 63 ? -4.215 26.812 33.219 1 96.44 63 ALA A CA 1
ATOM 477 C C . ALA A 1 63 ? -5.73 26.953 33.219 1 96.44 63 ALA A C 1
ATOM 479 O O . ALA A 1 63 ? -6.457 25.969 33.406 1 96.44 63 ALA A O 1
ATOM 480 N N . GLU A 1 64 ? -6.219 28.25 33.156 1 95.19 64 GLU A N 1
ATOM 481 C CA . GLU A 1 64 ? -7.664 28.469 33.188 1 95.19 64 GLU A CA 1
ATOM 482 C C . GLU A 1 64 ? -8.328 27.984 31.891 1 95.19 64 GLU A C 1
ATOM 484 O O . GLU A 1 64 ? -7.766 28.141 30.812 1 95.19 64 GLU A O 1
ATOM 489 N N . ILE A 1 65 ? -9.484 27.438 32.062 1 97.81 65 ILE A N 1
ATOM 490 C CA . ILE A 1 65 ? -10.32 27.047 30.922 1 97.81 65 ILE A CA 1
ATOM 491 C C . ILE A 1 65 ? -11.188 28.234 30.484 1 97.81 65 ILE A C 1
ATOM 493 O O . ILE A 1 65 ? -11.664 29 31.328 1 97.81 65 ILE A O 1
ATOM 497 N N . PHE A 1 66 ? -11.375 28.375 29.156 1 98.06 66 PHE A N 1
ATOM 498 C CA . PHE A 1 66 ? -12.172 29.531 28.75 1 98.06 66 PHE A CA 1
ATOM 499 C C . PHE A 1 66 ? -12.906 29.234 27.438 1 98.06 66 PHE A C 1
ATOM 501 O O . PHE A 1 66 ? -12.469 28.391 26.656 1 98.06 66 PHE A O 1
ATOM 508 N N . PHE A 1 67 ? -14.016 29.969 27.234 1 98.5 67 PHE A N 1
ATOM 509 C CA . PHE A 1 67 ? -14.852 29.906 26.031 1 98.5 67 PHE A CA 1
ATOM 510 C C . PHE A 1 67 ? -15.422 31.281 25.703 1 98.5 67 PHE A C 1
ATOM 512 O O . PHE A 1 67 ? -16.016 31.922 26.562 1 98.5 67 PHE A O 1
ATOM 519 N N . GLN A 1 68 ? -15.188 31.734 24.484 1 98.25 68 GLN A N 1
ATOM 520 C CA . GLN A 1 68 ? -15.828 32.938 24 1 98.25 68 GLN A CA 1
ATOM 521 C C . GLN A 1 68 ? -17.234 32.656 23.469 1 98.25 68 GLN A C 1
ATOM 523 O O . GLN A 1 68 ? -17.406 31.797 22.594 1 98.25 68 GLN A O 1
ATOM 528 N N . VAL A 1 69 ? -18.234 33.344 23.984 1 98.12 69 VAL A N 1
ATOM 529 C CA . VAL A 1 69 ? -19.625 33.188 23.562 1 98.12 69 VAL A CA 1
ATOM 530 C C . VAL A 1 69 ? -20.312 34.562 23.531 1 98.12 69 VAL A C 1
ATOM 532 O O . VAL A 1 69 ? -20.219 35.344 24.484 1 98.12 69 VAL A O 1
ATOM 535 N N . SER A 1 70 ? -21 34.875 22.422 1 97.69 70 SER A N 1
ATOM 536 C CA . SER A 1 70 ? -21.734 36.094 22.25 1 97.69 70 SER A CA 1
ATOM 537 C C . SER A 1 70 ? -20.875 37.312 22.578 1 97.69 70 SER A C 1
ATOM 539 O O . SER A 1 70 ? -21.328 38.25 23.266 1 97.69 70 SER A O 1
ATOM 541 N N . GLY A 1 71 ? -19.625 37.188 22.172 1 96.62 71 GLY A N 1
ATOM 542 C CA . GLY A 1 71 ? -18.719 38.312 22.312 1 96.62 71 GLY A CA 1
ATOM 543 C C . GLY A 1 71 ? -18.141 38.438 23.703 1 96.62 71 GLY A C 1
ATOM 544 O O . GLY A 1 71 ? -17.422 39.406 24 1 96.62 71 GLY A O 1
ATOM 545 N N . LYS A 1 72 ? -18.438 37.531 24.594 1 97.56 72 LYS A N 1
ATOM 546 C CA . LYS A 1 72 ? -17.953 37.562 25.969 1 97.56 72 LYS A CA 1
ATOM 547 C C . LYS A 1 72 ? -17.125 36.344 26.312 1 97.56 72 LYS A C 1
ATOM 549 O O . LYS A 1 72 ? -17.469 35.219 25.922 1 97.56 72 LYS A O 1
ATOM 554 N N . LEU A 1 73 ? -16.031 36.656 27 1 97.44 73 LEU A N 1
ATOM 555 C CA . LEU A 1 73 ? -15.156 35.562 27.438 1 97.44 73 LEU A CA 1
ATOM 556 C C . LEU A 1 73 ? -15.594 35 28.781 1 97.44 73 LEU A C 1
ATOM 558 O O . LEU A 1 73 ? -15.727 35.75 29.75 1 97.44 73 LEU A O 1
ATOM 562 N N . TYR A 1 74 ? -15.891 33.75 28.859 1 98.06 74 TYR A N 1
ATOM 563 C CA . TYR A 1 74 ? -16.188 33.031 30.094 1 98.06 74 TYR A CA 1
ATOM 564 C C . TYR A 1 74 ? -15.016 32.156 30.531 1 98.06 74 TYR A C 1
ATOM 566 O O . TYR A 1 74 ? -14.438 31.438 29.719 1 98.06 74 TYR A O 1
ATOM 574 N N . ARG A 1 75 ? -14.586 32.219 31.688 1 96.31 75 ARG A N 1
ATOM 575 C CA . ARG A 1 75 ? -13.398 31.5 32.125 1 96.31 75 ARG A CA 1
ATOM 576 C C . ARG A 1 75 ? -13.578 30.969 33.562 1 96.31 75 ARG A C 1
ATOM 578 O O . ARG A 1 75 ? -14.43 31.453 34.312 1 96.31 75 ARG A O 1
ATOM 585 N N . THR A 1 76 ? -12.859 29.984 33.906 1 95.38 76 THR A N 1
ATOM 586 C CA . THR A 1 76 ? -12.922 29.375 35.25 1 95.38 76 THR A CA 1
ATOM 587 C C . THR A 1 76 ? -12.32 30.312 36.281 1 95.38 76 THR A C 1
ATOM 589 O O . THR A 1 76 ? -12.758 30.312 37.438 1 95.38 76 THR A O 1
ATOM 592 N N . ALA A 1 77 ? -11.375 31.094 35.969 1 91.69 77 ALA A N 1
ATOM 593 C CA . ALA A 1 77 ? -10.625 31.922 36.906 1 91.69 77 ALA A CA 1
ATOM 594 C C . ALA A 1 77 ? -11.539 32.938 37.594 1 91.69 77 ALA A C 1
ATOM 596 O O . ALA A 1 77 ? -11.352 33.25 38.781 1 91.69 77 ALA A O 1
ATOM 597 N N . ASP A 1 78 ? -12.508 33.469 36.875 1 93.75 78 ASP A N 1
ATOM 598 C CA . ASP A 1 78 ? -13.359 34.5 37.469 1 93.75 78 ASP A CA 1
ATOM 599 C C . ASP A 1 78 ? -14.742 33.938 37.781 1 93.75 78 ASP A C 1
ATOM 601 O O . ASP A 1 78 ? -15.664 34.688 38.094 1 93.75 78 ASP A O 1
ATOM 605 N N . GLY A 1 79 ? -14.922 32.719 37.594 1 92.56 79 GLY A N 1
ATOM 606 C CA . GLY A 1 79 ? -16.156 32.031 38 1 92.56 79 GLY A CA 1
ATOM 607 C C . GLY A 1 79 ? -17.281 32.219 37 1 92.56 79 GLY A C 1
ATOM 608 O O . GLY A 1 79 ? -18.391 31.766 37.219 1 92.56 79 GLY A O 1
ATOM 609 N N . SER A 1 80 ? -17 32.844 35.906 1 95.75 80 SER A N 1
ATOM 610 C CA . SER A 1 80 ? -18.047 33.062 34.906 1 95.75 80 SER A CA 1
ATOM 611 C C . SER A 1 80 ? -18.406 31.781 34.188 1 95.75 80 SER A C 1
ATOM 613 O O . SER A 1 80 ? -19.531 31.641 33.688 1 95.75 80 SER A O 1
ATOM 615 N N . LEU A 1 81 ? -17.5 30.953 34.094 1 96.12 81 LEU A N 1
ATOM 616 C CA . LEU A 1 81 ? -17.766 29.625 33.594 1 96.12 81 LEU A CA 1
ATOM 617 C C . LEU A 1 81 ? -18.328 28.734 34.688 1 96.12 81 LEU A C 1
ATOM 619 O O . LEU A 1 81 ? -17.609 28.375 35.625 1 96.12 81 LEU A O 1
ATOM 623 N N . LYS A 1 82 ? -19.594 28.359 34.562 1 94.62 82 LYS A N 1
ATOM 624 C CA . LYS A 1 82 ? -20.281 27.672 35.656 1 94.62 82 LYS A CA 1
ATOM 625 C C . LYS A 1 82 ? -20.391 26.172 35.375 1 94.62 82 LYS A C 1
ATOM 627 O O . LYS A 1 82 ? -20.891 25.766 34.344 1 94.62 82 LYS A O 1
ATOM 632 N N . LYS A 1 83 ? -19.938 25.438 36.281 1 91.44 83 LYS A N 1
ATOM 633 C CA . LYS A 1 83 ? -20.078 23.984 36.188 1 91.44 83 LYS A CA 1
ATOM 634 C C . LYS A 1 83 ? -21.516 23.547 36.5 1 91.44 83 LYS A C 1
ATOM 636 O O . LYS A 1 83 ? -22.094 23.984 37.5 1 91.44 83 LYS A O 1
ATOM 641 N N . THR A 1 84 ? -21.953 22.609 35.719 1 88.19 84 THR A N 1
ATOM 642 C CA . THR A 1 84 ? -23.344 22.203 35.938 1 88.19 84 THR A CA 1
ATOM 643 C C . THR A 1 84 ? -23.438 20.719 36.25 1 88.19 84 THR A C 1
ATOM 645 O O . THR A 1 84 ? -24.344 20.266 36.969 1 88.19 84 THR A O 1
ATOM 648 N N . ASN A 1 85 ? -22.578 19.938 35.688 1 91.38 85 ASN A N 1
ATOM 649 C CA . ASN A 1 85 ? -22.641 18.5 35.875 1 91.38 85 ASN A CA 1
ATOM 650 C C . ASN A 1 85 ? -21.266 17.844 35.656 1 91.38 85 ASN A C 1
ATOM 652 O O . ASN A 1 85 ? -20.406 18.406 35 1 91.38 85 ASN A O 1
ATOM 656 N N . ILE A 1 86 ? -21.016 16.828 36.312 1 93.5 86 ILE A N 1
ATOM 657 C CA . ILE A 1 86 ? -19.844 15.984 36.156 1 93.5 86 ILE A CA 1
ATOM 658 C C . ILE A 1 86 ? -20.266 14.539 35.906 1 93.5 86 ILE A C 1
ATOM 660 O O . ILE A 1 86 ? -21.203 14.047 36.531 1 93.5 86 ILE A O 1
ATOM 664 N N . ASP A 1 87 ? -19.672 13.945 34.906 1 91.81 87 ASP A N 1
ATOM 665 C CA . ASP A 1 87 ? -19.938 12.547 34.594 1 91.81 87 ASP A CA 1
ATOM 666 C C . ASP A 1 87 ? -18.641 11.773 34.375 1 91.81 87 ASP A C 1
ATOM 668 O O . ASP A 1 87 ? -17.594 12.367 34.094 1 91.81 87 ASP A O 1
ATOM 672 N N . ASP A 1 88 ? -18.625 10.516 34.594 1 92.06 88 ASP A N 1
ATOM 673 C CA . ASP A 1 88 ? -17.469 9.664 34.344 1 92.06 88 ASP A CA 1
ATOM 674 C C . ASP A 1 88 ? -17.906 8.25 33.969 1 92.06 88 ASP A C 1
ATOM 676 O O . ASP A 1 88 ? -19.078 7.895 34.094 1 92.06 88 ASP A O 1
ATOM 680 N N . GLY A 1 89 ? -17.047 7.5 33.344 1 91.06 89 GLY A N 1
ATOM 681 C CA . GLY A 1 89 ? -17.344 6.137 32.938 1 91.06 89 GLY A CA 1
ATOM 682 C C . GLY A 1 89 ? -16.234 5.496 32.125 1 91.06 89 GLY A C 1
ATOM 683 O O . GLY A 1 89 ? -15.07 5.91 32.219 1 91.06 89 GLY A O 1
ATOM 684 N N . LEU A 1 90 ? -16.625 4.359 31.516 1 92.38 90 LEU A N 1
ATOM 685 C CA . LEU A 1 90 ? -15.703 3.586 30.688 1 92.38 90 LEU A CA 1
ATOM 686 C C . LEU A 1 90 ? -16.141 3.625 29.219 1 92.38 90 LEU A C 1
ATOM 688 O O . LEU A 1 90 ? -17.312 3.883 28.922 1 92.38 90 LEU A O 1
ATOM 692 N N . GLY A 1 91 ? -15.203 3.508 28.375 1 92.62 91 GLY A N 1
ATOM 693 C CA . GLY A 1 91 ? -15.5 3.445 26.953 1 92.62 91 GLY A CA 1
ATOM 694 C C . GLY A 1 91 ? -14.43 2.711 26.156 1 92.62 91 GLY A C 1
ATOM 695 O O . GLY A 1 91 ? -13.484 2.174 26.734 1 92.62 91 GLY A O 1
ATOM 696 N N . LYS A 1 92 ? -14.711 2.527 24.844 1 93.06 92 LYS A N 1
ATOM 697 C CA . LYS A 1 92 ? -13.781 1.88 23.922 1 93.06 92 LYS A CA 1
ATOM 698 C C . LYS A 1 92 ? -13.891 2.477 22.531 1 93.06 92 LYS A C 1
ATOM 700 O O . LYS A 1 92 ? -14.977 2.893 22.109 1 93.06 92 LYS A O 1
ATOM 705 N N . ASP A 1 93 ? -12.805 2.582 21.859 1 93.5 93 ASP A N 1
ATOM 706 C CA . ASP A 1 93 ? -12.781 3.006 20.469 1 93.5 93 ASP A CA 1
ATOM 707 C C . ASP A 1 93 ? -11.594 2.387 19.719 1 93.5 93 ASP A C 1
ATOM 709 O O . ASP A 1 93 ? -11.094 1.333 20.109 1 93.5 93 ASP A O 1
ATOM 713 N N . THR A 1 94 ? -11.211 2.928 18.609 1 92.25 94 THR A N 1
ATOM 714 C CA . THR A 1 94 ? -10.18 2.373 17.734 1 92.25 94 THR A CA 1
ATOM 715 C C . THR A 1 94 ? -8.828 2.344 18.453 1 92.25 94 THR A C 1
ATOM 717 O O . THR A 1 94 ? -7.984 1.5 18.156 1 92.25 94 THR A O 1
ATOM 720 N N . LEU A 1 95 ? -8.625 3.23 19.391 1 94.5 95 LEU A N 1
ATOM 721 C CA . LEU A 1 95 ? -7.363 3.26 20.109 1 94.5 95 LEU A CA 1
ATOM 722 C C . LEU A 1 95 ? -7.383 2.285 21.281 1 94.5 95 LEU A C 1
ATOM 724 O O . LEU A 1 95 ? -6.336 1.978 21.859 1 94.5 95 LEU A O 1
ATOM 728 N N . GLY A 1 96 ? -8.586 1.86 21.688 1 94.25 96 GLY A N 1
ATOM 729 C CA . GLY A 1 96 ? -8.703 0.887 22.766 1 94.25 96 GLY A CA 1
ATOM 730 C C . GLY A 1 96 ? -9.656 1.32 23.859 1 94.25 96 GLY A C 1
ATOM 731 O O . GLY A 1 96 ? -10.516 2.18 23.656 1 94.25 96 GLY A O 1
ATOM 732 N N . LYS A 1 97 ? -9.531 0.66 25.031 1 94 97 LYS A N 1
ATOM 733 C CA . LYS A 1 97 ? -10.359 0.954 26.188 1 94 97 LYS A CA 1
ATOM 734 C C . LYS A 1 97 ? -9.898 2.232 26.891 1 94 97 LYS A C 1
ATOM 736 O O . LYS A 1 97 ? -8.703 2.531 26.906 1 94 97 LYS A O 1
ATOM 741 N N . TYR A 1 98 ? -10.844 3.006 27.375 1 95.19 98 TYR A N 1
ATOM 742 C CA . TYR A 1 98 ? -10.492 4.211 28.109 1 95.19 98 TYR A CA 1
ATOM 743 C C . TYR A 1 98 ? -11.477 4.469 29.234 1 95.19 98 TYR A C 1
ATOM 745 O O . TYR A 1 98 ? -12.594 3.957 29.219 1 95.19 98 TYR A O 1
ATOM 753 N N . GLN A 1 99 ? -10.992 5.211 30.234 1 95.19 99 GLN A N 1
ATOM 754 C CA . GLN A 1 99 ? -11.828 5.859 31.234 1 95.19 99 GLN A CA 1
ATOM 755 C C . GLN A 1 99 ? -12.078 7.32 30.891 1 95.19 99 GLN A C 1
ATOM 757 O O . GLN A 1 99 ? -11.203 7.996 30.344 1 95.19 99 GLN A O 1
ATOM 762 N N . TYR A 1 100 ? -13.305 7.777 31.125 1 94 100 TYR A N 1
ATOM 763 C CA . TYR A 1 100 ? -13.523 9.18 30.781 1 94 100 TYR A CA 1
ATOM 764 C C . TYR A 1 100 ? -14.125 9.938 31.969 1 94 100 TYR A C 1
ATOM 766 O O . TYR A 1 100 ? -14.703 9.328 32.875 1 94 100 TYR A O 1
ATOM 774 N N . LYS A 1 101 ? -13.891 11.172 32.031 1 95.25 101 LYS A N 1
ATOM 775 C CA . LYS A 1 101 ? -14.492 12.172 32.906 1 95.25 101 LYS A CA 1
ATOM 776 C C . LYS A 1 101 ? -14.938 13.398 32.094 1 95.25 101 LYS A C 1
ATOM 778 O O . LYS A 1 101 ? -14.18 13.922 31.281 1 95.25 101 LYS A O 1
ATOM 783 N N . SER A 1 102 ? -16.203 13.758 32.281 1 95.06 102 SER A N 1
ATOM 784 C CA . SER A 1 102 ? -16.719 14.906 31.562 1 95.06 102 SER A CA 1
ATOM 785 C C . SER A 1 102 ? -17.312 15.945 32.5 1 95.06 102 SER A C 1
ATOM 787 O O . SER A 1 102 ? -17.875 15.594 33.562 1 95.06 102 SER A O 1
ATOM 789 N N . ILE A 1 103 ? -17.125 17.141 32.188 1 96.5 103 ILE A N 1
ATOM 790 C CA . ILE A 1 103 ? -17.656 18.281 32.938 1 96.5 103 ILE A CA 1
ATOM 791 C C . ILE A 1 103 ? -18.484 19.156 32 1 96.5 103 ILE A C 1
ATOM 793 O O . ILE A 1 103 ? -17.984 19.609 30.953 1 96.5 103 ILE A O 1
ATOM 797 N N . LEU A 1 104 ? -19.672 19.375 32.375 1 97 104 LEU A N 1
ATOM 798 C CA . LEU A 1 104 ? -20.547 20.25 31.594 1 97 104 LEU A CA 1
ATOM 799 C C . LEU A 1 104 ? -20.516 21.672 32.156 1 97 104 LEU A C 1
ATOM 801 O O . LEU A 1 104 ? -20.672 21.859 33.375 1 97 104 LEU A O 1
ATOM 805 N N . TRP A 1 105 ? -20.297 22.609 31.266 1 97.38 105 TRP A N 1
ATOM 806 C CA . TRP A 1 105 ? -20.188 24.016 31.641 1 97.38 105 TRP A CA 1
ATOM 807 C C . TRP A 1 105 ? -21.297 24.844 31.016 1 97.38 105 TRP A C 1
ATOM 809 O O . TRP A 1 105 ? -21.797 24.5 29.938 1 97.38 105 TRP A O 1
ATOM 819 N N . GLN A 1 106 ? -21.656 25.812 31.75 1 97.31 106 GLN A N 1
ATOM 820 C CA . GLN A 1 106 ? -22.484 26.891 31.188 1 97.31 106 GLN A CA 1
ATOM 821 C C . GLN A 1 106 ? -21.641 28.141 30.922 1 97.31 106 GLN A C 1
ATOM 823 O O . GLN A 1 106 ? -21.125 28.75 31.844 1 97.31 106 GLN A O 1
ATOM 828 N N . ALA A 1 107 ? -21.422 28.5 29.703 1 97.38 107 ALA A N 1
ATOM 829 C CA . ALA A 1 107 ? -20.766 29.734 29.266 1 97.38 107 ALA A CA 1
ATOM 830 C C . ALA A 1 107 ? -21.766 30.703 28.641 1 97.38 107 ALA A C 1
ATOM 832 O O . ALA A 1 107 ? -21.984 30.672 27.422 1 97.38 107 ALA A O 1
ATOM 833 N N . GLY A 1 108 ? -22.297 31.547 29.453 1 95.44 108 GLY A N 1
ATOM 834 C CA . GLY A 1 108 ? -23.406 32.344 28.953 1 95.44 108 GLY A CA 1
ATOM 835 C C . GLY A 1 108 ? -24.578 31.531 28.484 1 95.44 108 GLY A C 1
ATOM 836 O O . GLY A 1 108 ? -25.109 30.703 29.219 1 95.44 108 GLY A O 1
ATOM 837 N N . GLY A 1 109 ? -24.891 31.703 27.219 1 94.12 109 GLY A N 1
ATOM 838 C CA . GLY A 1 109 ? -26.031 30.984 26.656 1 94.12 109 GLY A CA 1
ATOM 839 C C . GLY A 1 109 ? -25.656 29.656 26.047 1 94.12 109 GLY A C 1
ATOM 840 O O . GLY A 1 109 ? -26.531 28.906 25.594 1 94.12 109 GLY A O 1
ATOM 841 N N . ALA A 1 110 ? -24.375 29.312 26.125 1 97.12 110 ALA A N 1
ATOM 842 C CA . ALA A 1 110 ? -23.922 28.094 25.453 1 97.12 110 ALA A CA 1
ATOM 843 C C . ALA A 1 110 ? -23.516 27.031 26.484 1 97.12 110 ALA A C 1
ATOM 845 O O . ALA A 1 110 ? -22.922 27.359 27.516 1 97.12 110 ALA A O 1
ATOM 846 N N . ARG A 1 111 ? -24.062 25.797 26.25 1 96.5 111 ARG A N 1
ATOM 847 C CA . ARG A 1 111 ? -23.547 24.656 27 1 96.5 111 ARG A CA 1
ATOM 848 C C . ARG A 1 111 ? -22.312 24.078 26.328 1 96.5 111 ARG A C 1
ATOM 850 O O . ARG A 1 111 ? -22.297 23.875 25.109 1 96.5 111 ARG A O 1
ATOM 857 N N . VAL A 1 112 ? -21.172 23.828 27.125 1 98.12 112 VAL A N 1
ATOM 858 C CA . VAL A 1 112 ? -19.953 23.203 26.609 1 98.12 112 VAL A CA 1
ATOM 859 C C . VAL A 1 112 ? -19.547 22.047 27.531 1 98.12 112 VAL A C 1
ATOM 861 O O . VAL A 1 112 ? -19.531 22.203 28.75 1 98.12 112 VAL A O 1
ATOM 864 N N . GLU A 1 113 ? -19.281 20.984 26.969 1 97.44 113 GLU A N 1
ATOM 865 C CA . GLU A 1 113 ? -18.75 19.844 27.703 1 97.44 113 GLU A CA 1
ATOM 866 C C . GLU A 1 113 ? -17.25 19.672 27.469 1 97.44 113 GLU A C 1
ATOM 868 O O . GLU A 1 113 ? -16.812 19.547 26.328 1 97.44 113 GLU A O 1
ATOM 873 N N . THR A 1 114 ? -16.438 19.766 28.5 1 97.94 114 THR A N 1
ATOM 874 C CA . THR A 1 114 ? -15.055 19.328 28.422 1 97.94 114 THR A CA 1
ATOM 875 C C . THR A 1 114 ? -14.891 17.906 28.953 1 97.94 114 THR A C 1
ATOM 877 O O . THR A 1 114 ? -15.57 17.516 29.906 1 97.94 114 THR A O 1
ATOM 880 N N . TYR A 1 115 ? -14.031 17.141 28.328 1 96.94 115 TYR A N 1
ATOM 881 C CA . TYR A 1 115 ? -13.891 15.781 28.812 1 96.94 115 TYR A CA 1
ATOM 882 C C . TYR A 1 115 ? -12.453 15.289 28.672 1 96.94 115 TYR A C 1
ATOM 884 O O . TYR A 1 115 ? -11.672 15.859 27.906 1 96.94 115 TYR A O 1
ATOM 892 N N . TYR A 1 116 ? -12.125 14.312 29.484 1 97.25 116 TYR A N 1
ATOM 893 C CA . TYR A 1 116 ? -10.883 13.539 29.469 1 97.25 116 TYR A CA 1
ATOM 894 C C . TYR A 1 116 ? -11.148 12.086 29.094 1 97.25 116 TYR A C 1
ATOM 896 O O . TYR A 1 116 ? -12.086 11.469 29.609 1 97.25 116 TYR A O 1
ATOM 904 N N . ARG A 1 117 ? -10.398 11.547 28.156 1 97.12 117 ARG A N 1
ATOM 905 C CA . ARG A 1 117 ? -10.32 10.109 27.906 1 97.12 117 ARG A CA 1
ATOM 906 C C . ARG A 1 117 ? -8.93 9.57 28.234 1 97.12 117 ARG A C 1
ATOM 908 O O . ARG A 1 117 ? -7.961 9.914 27.547 1 97.12 117 ARG A O 1
ATOM 915 N N . TYR A 1 118 ? -8.852 8.805 29.25 1 97.44 118 TYR A N 1
ATOM 916 C CA . TYR A 1 118 ? -7.613 8.148 29.672 1 97.44 118 TYR A CA 1
ATOM 917 C C . TYR A 1 118 ? -7.543 6.723 29.141 1 97.44 118 TYR A C 1
ATOM 919 O O . TYR A 1 118 ? -8.25 5.84 29.641 1 97.44 118 TYR A O 1
ATOM 927 N N . TYR A 1 119 ? -6.656 6.5 28.234 1 97 119 TYR A N 1
ATOM 928 C CA . TYR A 1 119 ? -6.59 5.191 27.594 1 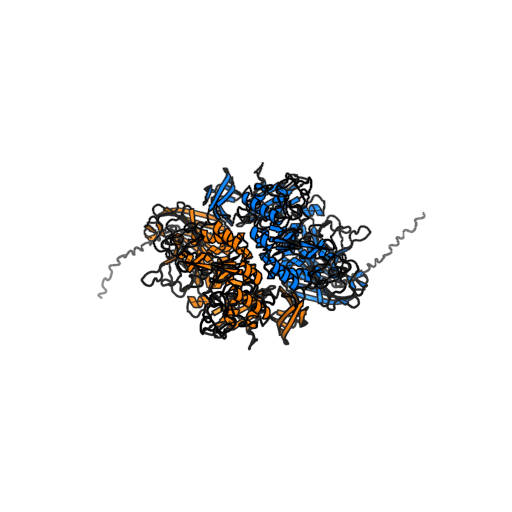97 119 TYR A CA 1
ATOM 929 C C . TYR A 1 119 ? -5.777 4.211 28.438 1 97 119 TYR A C 1
ATOM 931 O O . TYR A 1 119 ? -4.777 4.59 29.047 1 97 119 TYR A O 1
ATOM 939 N N . THR A 1 120 ? -6.168 2.939 28.375 1 94.19 120 THR A N 1
ATOM 940 C CA . THR A 1 120 ? -5.465 1.912 29.125 1 94.19 120 THR A CA 1
ATOM 941 C C . THR A 1 120 ? -4.562 1.088 28.219 1 94.19 120 THR A C 1
ATOM 943 O O . THR A 1 120 ? -3.6 0.471 28.672 1 94.19 120 THR A O 1
ATOM 946 N N . ASP A 1 121 ? -4.844 1.079 26.906 1 91.94 121 ASP A N 1
ATOM 947 C CA . ASP A 1 121 ? -4.16 0.196 25.969 1 91.94 121 ASP A CA 1
ATOM 948 C C . ASP A 1 121 ? -3.055 0.939 25.219 1 91.94 121 ASP A C 1
ATOM 950 O O . ASP A 1 121 ? -2.215 0.319 24.562 1 91.94 121 ASP A O 1
ATOM 954 N N . VAL A 1 122 ? -3.047 2.195 25.219 1 96.19 122 VAL A N 1
ATOM 955 C CA . VAL A 1 122 ? -2.004 3.025 24.625 1 96.19 122 VAL A CA 1
ATOM 956 C C . VAL A 1 122 ? -1.626 4.148 25.594 1 96.19 122 VAL A C 1
ATOM 958 O O . VAL A 1 122 ? -2.441 4.566 26.422 1 96.19 122 VAL A O 1
ATOM 961 N N . PRO A 1 123 ? -0.442 4.645 25.5 1 97.81 123 PRO A N 1
ATOM 962 C CA . PRO A 1 123 ? -0.011 5.707 26.406 1 97.81 123 PRO A CA 1
ATOM 963 C C . PRO A 1 123 ? -0.489 7.09 25.969 1 97.81 123 PRO A C 1
ATOM 965 O O . PRO A 1 123 ? 0.327 7.953 25.641 1 97.81 123 PRO A O 1
ATOM 968 N N . ALA A 1 124 ? -1.812 7.32 26.094 1 98.25 124 ALA A N 1
ATOM 969 C CA . ALA A 1 124 ? -2.373 8.562 25.578 1 98.25 124 ALA A CA 1
ATOM 970 C C . ALA A 1 124 ? -3.518 9.062 26.453 1 98.25 124 ALA A C 1
ATOM 972 O O . ALA A 1 124 ? -4.145 8.273 27.172 1 98.25 124 ALA A O 1
ATOM 973 N N . VAL A 1 125 ? -3.74 10.328 26.438 1 98.25 125 VAL A N 1
ATOM 974 C CA . VAL A 1 125 ? -4.902 11.023 26.969 1 98.25 125 VAL A CA 1
ATOM 975 C C . VAL A 1 125 ? -5.512 11.922 25.906 1 98.25 125 VAL A C 1
ATOM 977 O O . VAL A 1 125 ? -4.793 12.641 25.203 1 98.25 125 VAL A O 1
ATOM 980 N N . VAL A 1 126 ? -6.801 11.844 25.781 1 98.38 126 VAL A N 1
ATOM 981 C CA . VAL A 1 126 ? -7.5 12.727 24.859 1 98.38 126 VAL A CA 1
ATOM 982 C C . VAL A 1 126 ? -8.352 13.727 25.641 1 98.38 126 VAL A C 1
ATOM 984 O O . VAL A 1 126 ? -9.078 13.344 26.562 1 98.38 126 VAL A O 1
ATOM 987 N N . PHE A 1 127 ? -8.188 15.008 25.312 1 98.56 127 PHE A N 1
ATOM 988 C CA . PHE A 1 127 ? -9.008 16.109 25.812 1 98.56 127 PHE A CA 1
ATOM 989 C C . PHE A 1 127 ? -10.047 16.516 24.781 1 98.56 127 PHE A C 1
ATOM 991 O O . PHE A 1 127 ? -9.734 16.609 23.594 1 98.56 127 PHE A O 1
ATOM 998 N N . GLY A 1 128 ? -11.25 16.812 25.25 1 98.12 128 GLY A N 1
ATOM 999 C CA . GLY A 1 128 ? -12.266 17.172 24.266 1 98.12 128 GLY A CA 1
ATOM 1000 C C . GLY A 1 128 ? -13.117 18.344 24.703 1 98.12 128 GLY A C 1
ATOM 1001 O O . GLY A 1 128 ? -13.242 18.625 25.906 1 98.12 128 GLY A O 1
ATOM 1002 N N . GLN A 1 129 ? -13.555 19.094 23.719 1 97.94 129 GLN A N 1
ATOM 1003 C CA . GLN A 1 129 ? -14.578 20.125 23.828 1 97.94 129 GLN A CA 1
ATOM 1004 C C . GLN A 1 129 ? -15.789 19.797 22.953 1 97.94 129 GLN A C 1
ATOM 1006 O O . GLN A 1 129 ? -15.672 19.766 21.719 1 97.94 129 GLN A O 1
ATOM 1011 N N . HIS A 1 130 ? -16.875 19.562 23.594 1 97.5 130 HIS A N 1
ATOM 1012 C CA . HIS A 1 130 ? -18.094 19.266 22.859 1 97.5 130 HIS A CA 1
ATOM 1013 C C . HIS A 1 130 ? -19.141 20.359 23.047 1 97.5 130 HIS A C 1
ATOM 1015 O O . HIS A 1 130 ? -19.391 20.797 24.172 1 97.5 130 HIS A O 1
ATOM 1021 N N . PHE A 1 131 ? -19.703 20.844 21.938 1 98 131 PHE A N 1
ATOM 1022 C CA . PHE A 1 131 ? -20.719 21.891 21.953 1 98 131 PHE A CA 1
ATOM 1023 C C . PHE A 1 131 ? -22.062 21.328 21.531 1 98 131 PHE A C 1
ATOM 1025 O O . PHE A 1 131 ? -22.453 21.438 20.359 1 98 131 PHE A O 1
ATOM 1032 N N . PRO A 1 132 ? -22.828 20.859 22.5 1 95.31 132 PRO A N 1
ATOM 1033 C CA . PRO A 1 132 ? -24.078 20.203 22.141 1 95.31 132 PRO A CA 1
ATOM 1034 C C . PRO A 1 132 ? -25.031 21.125 21.359 1 95.31 132 PRO A C 1
ATOM 1036 O O . PRO A 1 132 ? -25.656 20.688 20.391 1 95.31 132 PRO A O 1
ATOM 1039 N N . ASP A 1 133 ? -25.125 22.422 21.766 1 95.94 133 ASP A N 1
ATOM 1040 C CA . ASP A 1 133 ? -26.078 23.359 21.156 1 95.94 133 ASP A CA 1
ATOM 1041 C C . ASP A 1 133 ? -25.344 24.375 20.281 1 95.94 133 ASP A C 1
ATOM 1043 O O . ASP A 1 133 ? -25.969 25.328 19.781 1 95.94 133 ASP A O 1
ATOM 1047 N N . GLY A 1 134 ? -24.062 24.219 20.125 1 97.44 134 GLY A N 1
ATOM 1048 C CA . GLY A 1 134 ? -23.266 25.203 19.406 1 97.44 134 GLY A CA 1
ATOM 1049 C C . GLY A 1 134 ? -23.031 26.469 20.203 1 97.44 134 GLY A C 1
ATOM 1050 O O . GLY A 1 134 ? -23.328 26.531 21.406 1 97.44 134 GLY A O 1
ATOM 1051 N N . ALA A 1 135 ? -22.359 27.391 19.656 1 98.44 135 ALA A N 1
ATOM 1052 C CA . ALA A 1 135 ? -22.094 28.688 20.234 1 98.44 135 ALA A CA 1
ATOM 1053 C C . ALA A 1 135 ? -21.969 29.766 19.156 1 98.44 135 ALA A C 1
ATOM 1055 O O . ALA A 1 135 ? -21.359 29.516 18.094 1 98.44 135 ALA A O 1
ATOM 1056 N N . ASN A 1 136 ? -22.594 30.891 19.391 1 97.62 136 ASN A N 1
ATOM 1057 C CA . ASN A 1 136 ? -22.547 32 18.438 1 97.62 136 ASN A CA 1
ATOM 1058 C C . ASN A 1 136 ? -21.672 33.156 18.969 1 97.62 136 ASN A C 1
ATOM 1060 O O . ASN A 1 136 ? -21.438 33.25 20.172 1 97.62 136 ASN A O 1
ATOM 1064 N N . GLY A 1 137 ? -21.156 33.938 17.984 1 97.94 137 GLY A N 1
ATOM 1065 C CA . GLY A 1 137 ? -20.359 35.094 18.375 1 97.94 137 GLY A CA 1
ATOM 1066 C C . GLY A 1 137 ? -19.078 34.719 19.078 1 97.94 137 GLY A C 1
ATOM 1067 O O . GLY A 1 137 ? -18.766 35.25 20.141 1 97.94 137 GLY A O 1
ATOM 1068 N N . THR A 1 138 ? -18.391 33.719 18.578 1 98.44 138 THR A N 1
ATOM 1069 C CA . THR A 1 138 ? -17.266 33.125 19.312 1 98.44 138 THR A CA 1
ATOM 1070 C C . THR A 1 138 ? -15.961 33.781 18.891 1 98.44 138 THR A C 1
ATOM 1072 O O . THR A 1 138 ? -14.93 33.594 19.531 1 98.44 138 THR A O 1
ATOM 1075 N N . SER A 1 139 ? -15.945 34.656 17.891 1 98.5 139 SER A N 1
ATOM 1076 C CA . SER A 1 139 ? -14.711 35.281 17.375 1 98.5 139 SER A CA 1
ATOM 1077 C C . SER A 1 139 ? -14.07 36.188 18.422 1 98.5 139 SER A C 1
ATOM 1079 O O . SER A 1 139 ? -14.766 36.938 19.109 1 98.5 139 SER A O 1
ATOM 1081 N N . VAL A 1 140 ? -12.773 36.094 18.562 1 97.62 140 VAL A N 1
ATOM 1082 C CA . VAL A 1 140 ? -12.047 36.969 19.453 1 97.62 140 VAL A CA 1
ATOM 1083 C C . VAL A 1 140 ? -11.328 38.062 18.641 1 97.62 140 VAL A C 1
ATOM 1085 O O . VAL A 1 140 ? -10.547 38.844 19.172 1 97.62 140 VAL A O 1
ATOM 1088 N N . GLY A 1 141 ? -11.469 38 17.359 1 96.5 141 GLY A N 1
ATOM 1089 C CA . GLY A 1 141 ? -10.961 39.031 16.469 1 96.5 141 GLY A CA 1
ATOM 1090 C C . GLY A 1 141 ? -9.492 38.844 16.109 1 96.5 141 GLY A C 1
ATOM 1091 O O . GLY A 1 141 ? -8.828 39.781 15.672 1 96.5 141 GLY A O 1
ATOM 1092 N N . ASN A 1 142 ? -8.93 37.688 16.344 1 96.56 142 ASN A N 1
ATOM 1093 C CA . ASN A 1 142 ? -7.543 37.344 16.047 1 96.56 142 ASN A CA 1
ATOM 1094 C C . ASN A 1 142 ? -7.383 35.875 15.688 1 96.56 142 ASN A C 1
ATOM 1096 O O . ASN A 1 142 ? -7.426 35.031 16.578 1 96.56 142 ASN A O 1
ATOM 1100 N N . PRO A 1 143 ? -7.105 35.594 14.43 1 95.19 143 PRO A N 1
ATOM 1101 C CA . PRO A 1 143 ? -7.039 34.219 14.016 1 95.19 143 PRO A CA 1
ATOM 1102 C C . PRO A 1 143 ? -5.855 33.469 14.633 1 95.19 143 PRO A C 1
ATOM 1104 O O . PRO A 1 143 ? -5.816 32.219 14.609 1 95.19 143 PRO A O 1
ATOM 1107 N N . ASP A 1 144 ? -4.883 34.125 15.172 1 95 144 ASP A N 1
ATOM 1108 C CA . ASP A 1 144 ? -3.693 33.469 15.719 1 95 144 ASP A CA 1
ATOM 1109 C C . ASP A 1 144 ? -3.891 33.125 17.188 1 95 144 ASP A C 1
ATOM 1111 O O . ASP A 1 144 ? -2.973 32.625 17.844 1 95 144 ASP A O 1
ATOM 1115 N N . HIS A 1 145 ? -5.035 33.469 17.734 1 96.62 145 HIS A N 1
ATOM 1116 C CA . HIS A 1 145 ? -5.445 33.031 19.062 1 96.62 145 HIS A CA 1
ATOM 1117 C C . HIS A 1 145 ? -6.414 31.844 18.984 1 96.62 145 HIS A C 1
ATOM 1119 O O . HIS A 1 145 ? -6.543 31.219 17.938 1 96.62 145 HIS A O 1
ATOM 1125 N N . THR A 1 146 ? -6.949 31.469 20.125 1 98.19 146 THR A N 1
ATOM 1126 C CA . THR A 1 146 ? -8.062 30.516 20.188 1 98.19 146 THR A CA 1
ATOM 1127 C C . THR A 1 146 ? -9.281 31.172 20.828 1 98.19 146 THR A C 1
ATOM 1129 O O . THR A 1 146 ? -9.156 31.984 21.75 1 98.19 146 THR A O 1
ATOM 1132 N N . CYS A 1 147 ? -10.422 30.812 20.297 1 98.44 147 CYS A N 1
ATOM 1133 C CA . CYS A 1 147 ? -11.641 31.344 20.906 1 98.44 147 CYS A CA 1
ATOM 1134 C C . CYS A 1 147 ? -12.117 30.422 22.031 1 98.44 147 CYS A C 1
ATOM 1136 O O . CYS A 1 147 ? -13.023 30.781 22.781 1 98.44 147 CYS A O 1
ATOM 1138 N N . THR A 1 148 ? -11.586 29.312 22.125 1 98.62 148 THR A N 1
ATOM 1139 C CA . THR A 1 148 ? -11.789 28.375 23.234 1 98.62 148 THR A CA 1
ATOM 1140 C C . THR A 1 148 ? -10.445 27.875 23.766 1 98.62 148 THR A C 1
ATOM 1142 O O . THR A 1 148 ? -9.422 28 23.094 1 98.62 148 THR A O 1
ATOM 1145 N N . GLY A 1 149 ? -10.43 27.422 25.062 1 98.44 149 GLY A N 1
ATOM 1146 C CA . GLY A 1 149 ? -9.188 26.906 25.625 1 98.44 149 GLY A CA 1
ATOM 1147 C C . GLY A 1 149 ? -9.391 25.672 26.484 1 98.44 149 GLY A C 1
ATOM 1148 O O . GLY A 1 149 ? -9.906 25.766 27.609 1 98.44 149 GLY A O 1
ATOM 1149 N N . PHE A 1 150 ? -9.125 24.516 25.953 1 98.31 150 PHE A N 1
ATOM 1150 C CA . PHE A 1 150 ? -9.062 23.234 26.656 1 98.31 150 PHE A CA 1
ATOM 1151 C C . PHE A 1 150 ? -8.484 22.156 25.734 1 98.31 150 PHE A C 1
ATOM 1153 O O . PHE A 1 150 ? -9.008 21.906 24.656 1 98.31 150 PHE A O 1
ATOM 1160 N N . PRO A 1 151 ? -7.391 21.484 26.141 1 98.19 151 PRO A N 1
ATOM 1161 C CA . PRO A 1 151 ? -6.676 21.734 27.406 1 98.19 151 PRO A CA 1
ATOM 1162 C C . PRO A 1 151 ? -5.867 23.031 27.375 1 98.19 151 PRO A C 1
ATOM 1164 O O . PRO A 1 151 ? -5.574 23.562 26.297 1 98.19 151 PRO A O 1
ATOM 1167 N N . THR A 1 152 ? -5.672 23.562 28.453 1 98.19 152 THR A N 1
ATOM 1168 C CA . THR A 1 152 ? -4.754 24.672 28.688 1 98.19 152 THR A CA 1
ATOM 1169 C C . THR A 1 152 ? -3.625 24.25 29.625 1 98.19 152 THR A C 1
ATOM 1171 O O . THR A 1 152 ? -3.859 23.547 30.609 1 98.19 152 THR A O 1
ATOM 1174 N N . ILE A 1 153 ? -2.457 24.609 29.297 1 98.12 153 ILE A N 1
ATOM 1175 C CA . ILE A 1 153 ? -1.312 24.156 30.062 1 98.12 153 ILE A CA 1
ATOM 1176 C C . ILE A 1 153 ? -0.486 25.359 30.516 1 98.12 153 ILE A C 1
ATOM 1178 O O . ILE A 1 153 ? -0.036 26.156 29.703 1 98.12 153 ILE A O 1
ATOM 1182 N N . ALA A 1 154 ? -0.257 25.422 31.812 1 97.19 154 ALA A N 1
ATOM 1183 C CA . ALA A 1 154 ? 0.561 26.5 32.375 1 97.19 154 ALA A CA 1
ATOM 1184 C C . ALA A 1 154 ? 2.045 26.234 32.125 1 97.19 154 ALA A C 1
ATOM 1186 O O . ALA A 1 154 ? 2.51 25.094 32.219 1 97.19 154 ALA A O 1
ATOM 1187 N N . LEU A 1 155 ? 2.678 27.266 31.656 1 97.38 155 LEU A N 1
ATOM 1188 C CA . LEU A 1 155 ? 4.133 27.188 31.578 1 97.38 155 LEU A CA 1
ATOM 1189 C C . LEU A 1 155 ? 4.773 27.516 32.906 1 97.38 155 LEU A C 1
ATOM 1191 O O . LEU A 1 155 ? 4.82 28.672 33.312 1 97.38 155 LEU A O 1
ATOM 1195 N N . GLU A 1 156 ? 5.266 26.453 33.531 1 94.88 156 GLU A N 1
ATOM 1196 C CA . GLU A 1 156 ? 5.832 26.547 34.875 1 94.88 156 GLU A CA 1
ATOM 1197 C C . GLU A 1 156 ? 7.109 25.703 34.969 1 94.88 156 GLU A C 1
ATOM 1199 O O . GLU A 1 156 ? 7.562 25.125 34 1 94.88 156 GLU A O 1
ATOM 1204 N N . GLY A 1 157 ? 7.684 25.812 36.219 1 93.06 157 GLY A N 1
ATOM 1205 C CA . GLY A 1 157 ? 8.867 25.016 36.469 1 93.06 157 GLY A CA 1
ATOM 1206 C C . GLY A 1 157 ? 10.164 25.781 36.281 1 93.06 157 GLY A C 1
ATOM 1207 O O . GLY A 1 157 ? 10.141 26.969 35.938 1 93.06 157 GLY A O 1
ATOM 1208 N N . GLN A 1 158 ? 11.25 25.031 36.438 1 94.69 158 GLN A N 1
ATOM 1209 C CA . GLN A 1 158 ? 12.578 25.625 36.375 1 94.69 158 GLN A CA 1
ATOM 1210 C C . GLN A 1 158 ? 13.25 25.328 35.031 1 94.69 158 GLN A C 1
ATOM 1212 O O . GLN A 1 158 ? 12.953 24.312 34.406 1 94.69 158 GLN A O 1
ATOM 1217 N N . ALA A 1 159 ? 14.078 26.266 34.719 1 93.75 159 ALA A N 1
ATOM 1218 C CA . ALA A 1 159 ? 14.875 26.047 33.5 1 93.75 159 ALA A CA 1
ATOM 1219 C C . ALA A 1 159 ? 15.742 24.797 33.656 1 93.75 159 ALA A C 1
ATOM 1221 O O . ALA A 1 159 ? 16.156 24.438 34.75 1 93.75 159 ALA A O 1
ATOM 1222 N N . GLY A 1 160 ? 15.984 24.141 32.562 1 93.75 160 GLY A N 1
ATOM 1223 C CA . GLY A 1 160 ? 16.969 23.062 32.5 1 93.75 160 GLY A CA 1
ATOM 1224 C C . GLY A 1 160 ? 16.344 21.688 32.688 1 93.75 160 GLY A C 1
ATOM 1225 O O . GLY A 1 160 ? 17.016 20.672 32.469 1 93.75 160 GLY A O 1
ATOM 1226 N N . LEU A 1 161 ? 15.07 21.625 32.969 1 95.62 161 LEU A N 1
ATOM 1227 C CA . LEU A 1 161 ? 14.461 20.344 33.25 1 95.62 161 LEU A CA 1
ATOM 1228 C C . LEU A 1 161 ? 13.711 19.812 32.031 1 95.62 161 LEU A C 1
ATOM 1230 O O . LEU A 1 161 ? 13.75 18.609 31.75 1 95.62 161 LEU A O 1
ATOM 1234 N N . LEU A 1 162 ? 12.93 20.688 31.422 1 97.56 162 LEU A N 1
ATOM 1235 C CA . LEU A 1 162 ? 12.125 20.328 30.25 1 97.56 162 LEU A CA 1
ATOM 1236 C C . LEU A 1 162 ? 12.453 21.219 29.062 1 97.56 162 LEU A C 1
ATOM 1238 O O . LEU A 1 162 ? 12.922 22.344 29.25 1 97.56 162 LEU A O 1
ATOM 1242 N N . ALA A 1 163 ? 12.281 20.688 27.875 1 97.75 163 ALA A N 1
ATOM 1243 C CA . ALA A 1 163 ? 12.391 21.438 26.609 1 97.75 163 ALA A CA 1
ATOM 1244 C C . ALA A 1 163 ? 11.242 21.094 25.672 1 97.75 163 ALA A C 1
ATOM 1246 O O . ALA A 1 163 ? 10.438 20.203 25.953 1 97.75 163 ALA A O 1
ATOM 1247 N N . TYR A 1 164 ? 11.141 21.922 24.641 1 98.06 164 TYR A N 1
ATOM 1248 C CA . TYR A 1 164 ? 10.062 21.656 23.688 1 98.06 164 TYR A CA 1
ATOM 1249 C C . TYR A 1 164 ? 10.562 21.734 22.25 1 98.06 164 TYR A C 1
ATOM 1251 O O . TYR A 1 164 ? 11.602 22.344 21.984 1 98.06 164 TYR A O 1
ATOM 1259 N N . LEU A 1 165 ? 9.969 21 21.359 1 98.44 165 LEU A N 1
ATOM 1260 C CA . LEU A 1 165 ? 9.969 21.125 19.906 1 98.44 165 LEU A CA 1
ATOM 1261 C C . LEU A 1 165 ? 8.562 21.438 19.391 1 98.44 165 LEU A C 1
ATOM 1263 O O . LEU A 1 165 ? 7.617 20.703 19.688 1 98.44 165 LEU A O 1
ATOM 1267 N N . SER A 1 166 ? 8.406 22.547 18.703 1 98.25 166 SER A N 1
ATOM 1268 C CA . SER A 1 166 ? 7.113 22.969 18.188 1 98.25 166 SER A CA 1
ATOM 1269 C C . SER A 1 166 ? 7.148 23.109 16.656 1 98.25 166 SER A C 1
ATOM 1271 O O . SER A 1 166 ? 7.93 23.891 16.125 1 98.25 166 SER A O 1
ATOM 1273 N N . PHE A 1 167 ? 6.34 22.297 16 1 98.31 167 PHE A N 1
ATOM 1274 C CA . PHE A 1 167 ? 6.227 22.438 14.562 1 98.31 167 PHE A CA 1
ATOM 1275 C C . PHE A 1 167 ? 5.398 23.672 14.195 1 98.31 167 PHE A C 1
ATOM 1277 O O . PHE A 1 167 ? 4.43 24 14.891 1 98.31 167 PHE A O 1
ATOM 1284 N N . GLY A 1 168 ? 5.766 24.375 13.133 1 97.44 168 GLY A N 1
ATOM 1285 C CA . GLY A 1 168 ? 5.059 25.594 12.742 1 97.44 168 GLY A CA 1
ATOM 1286 C C . GLY A 1 168 ? 5.457 26.094 11.367 1 97.44 168 GLY A C 1
ATOM 1287 O O . GLY A 1 168 ? 6.504 25.719 10.844 1 97.44 168 GLY A O 1
ATOM 1288 N N . GLY A 1 169 ? 4.602 26.938 10.836 1 96.5 169 GLY A N 1
ATOM 1289 C CA . GLY A 1 169 ? 4.852 27.5 9.516 1 96.5 169 GLY A CA 1
ATOM 1290 C C . GLY A 1 169 ? 4.445 26.578 8.383 1 96.5 169 GLY A C 1
ATOM 1291 O O . GLY A 1 169 ? 3.812 25.547 8.609 1 96.5 169 GLY A O 1
ATOM 1292 N N . ASN A 1 170 ? 4.754 27.031 7.156 1 97.25 170 ASN A N 1
ATOM 1293 C CA . ASN A 1 170 ? 4.43 26.203 6 1 97.25 170 ASN A CA 1
ATOM 1294 C C . ASN A 1 170 ? 5.422 25.062 5.832 1 97.25 170 ASN A C 1
ATOM 1296 O O . ASN A 1 170 ? 6.105 24.688 6.785 1 97.25 170 ASN A O 1
ATOM 1300 N N . MET A 1 171 ? 5.336 24.375 4.734 1 98.19 171 MET A N 1
ATOM 1301 C CA . MET A 1 171 ? 6.164 23.219 4.363 1 98.19 171 MET A CA 1
ATOM 1302 C C . MET A 1 171 ? 5.965 22.078 5.344 1 98.19 171 MET A C 1
ATOM 1304 O O . MET A 1 171 ? 6.934 21.531 5.879 1 98.19 171 MET A O 1
ATOM 1308 N N . PHE A 1 172 ? 4.75 21.844 5.645 1 98.06 172 PHE A N 1
ATOM 1309 C CA . PHE A 1 172 ? 4.285 20.719 6.43 1 98.06 172 PHE A CA 1
ATOM 1310 C C . PHE A 1 172 ? 4.742 20.844 7.879 1 98.06 172 PHE A C 1
ATOM 1312 O O . PHE A 1 172 ? 4.988 19.828 8.547 1 98.06 172 PHE A O 1
ATOM 1319 N N . GLY A 1 173 ? 5.008 22.062 8.336 1 95.94 173 GLY A N 1
ATOM 1320 C CA . GLY A 1 173 ? 5.406 22.375 9.703 1 95.94 173 GLY A CA 1
ATOM 1321 C C . GLY A 1 173 ? 6.906 22.5 9.875 1 95.94 173 GLY A C 1
ATOM 1322 O O . GLY A 1 173 ? 7.398 22.688 10.984 1 95.94 173 GLY A O 1
ATOM 1323 N N . GLY A 1 174 ? 7.613 22.469 8.773 1 93.88 174 GLY A N 1
ATOM 1324 C CA . GLY A 1 174 ? 9.062 22.453 8.844 1 93.88 174 GLY A CA 1
ATOM 1325 C C . GLY A 1 174 ? 9.688 23.812 8.641 1 93.88 174 GLY A C 1
ATOM 1326 O O . GLY A 1 174 ? 10.875 24.016 8.93 1 93.88 174 GLY A O 1
ATOM 1327 N N . ALA A 1 175 ? 8.906 24.781 8.219 1 93.62 175 ALA A N 1
ATOM 1328 C CA . ALA A 1 175 ? 9.461 26.062 7.805 1 93.62 175 ALA A CA 1
ATOM 1329 C C . ALA A 1 175 ? 9.75 26.953 9.016 1 93.62 175 ALA A C 1
ATOM 1331 O O . ALA A 1 175 ? 10.617 27.828 8.969 1 93.62 175 ALA A O 1
ATOM 1332 N N . SER A 1 176 ? 8.984 26.812 10.086 1 94.62 176 SER A N 1
ATOM 1333 C CA . SER A 1 176 ? 9.156 27.609 11.297 1 94.62 176 SER A CA 1
ATOM 1334 C C . SER A 1 176 ? 9.125 26.734 12.539 1 94.62 176 SER A C 1
ATOM 1336 O O . SER A 1 176 ? 8.203 26.828 13.352 1 94.62 176 SER A O 1
ATOM 1338 N N . ILE A 1 177 ? 10.188 26.078 12.797 1 96.06 177 ILE A N 1
ATOM 1339 C CA . ILE A 1 177 ? 10.281 25.172 13.938 1 96.06 177 ILE A CA 1
ATOM 1340 C C . ILE A 1 177 ? 10.703 25.953 15.18 1 96.06 177 ILE A C 1
ATOM 1342 O O . ILE A 1 177 ? 11.625 26.766 15.125 1 96.06 177 ILE A O 1
ATOM 1346 N N . GLY A 1 178 ? 9.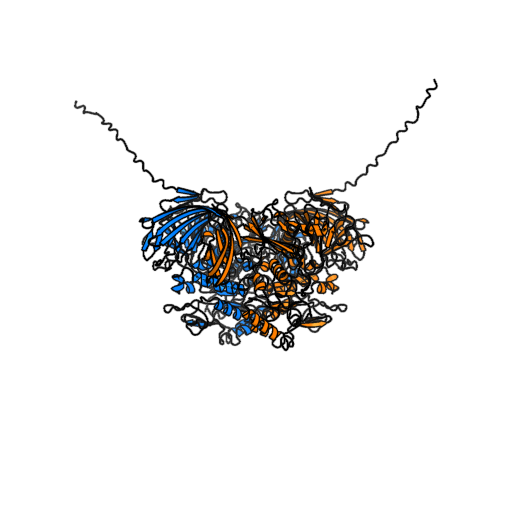93 25.797 16.25 1 96.69 178 GLY A N 1
ATOM 1347 C CA . GLY A 1 178 ? 10.336 26.312 17.547 1 96.69 178 GLY A CA 1
ATOM 1348 C C . GLY A 1 178 ? 10.977 25.266 18.438 1 96.69 178 GLY A C 1
ATOM 1349 O O . GLY A 1 178 ? 10.531 24.125 18.469 1 96.69 178 GLY A O 1
ATOM 1350 N N . ALA A 1 179 ? 12.102 25.688 19.078 1 96.69 179 ALA A N 1
ATOM 1351 C CA . ALA A 1 179 ? 12.758 24.812 20.047 1 96.69 179 ALA A CA 1
ATOM 1352 C C . ALA A 1 179 ? 13.359 25.625 21.188 1 96.69 179 ALA A C 1
ATOM 1354 O O . ALA A 1 179 ? 13.961 26.672 20.969 1 96.69 179 ALA A O 1
ATOM 1355 N N . GLY A 1 180 ? 13.133 25.188 22.359 1 96.62 180 GLY A N 1
ATOM 1356 C CA . GLY A 1 180 ? 13.633 25.859 23.547 1 96.62 180 GLY A CA 1
ATOM 1357 C C . GLY A 1 180 ? 13.281 25.141 24.828 1 96.62 180 GLY A C 1
ATOM 1358 O O . GLY A 1 180 ? 12.836 23.984 24.797 1 96.62 180 GLY A O 1
ATOM 1359 N N . GLU A 1 181 ? 13.555 25.797 25.891 1 96.19 181 GLU A N 1
ATOM 1360 C CA . GLU A 1 181 ? 13.258 25.203 27.188 1 96.19 181 GLU A CA 1
ATOM 1361 C C . GLU A 1 181 ? 11.797 25.422 27.578 1 96.19 181 GLU A C 1
ATOM 1363 O O . GLU A 1 181 ? 11.203 26.438 27.203 1 96.19 181 GLU A O 1
ATOM 1368 N N . TRP A 1 182 ? 11.289 24.5 28.219 1 97.06 182 TRP A N 1
ATOM 1369 C CA . TRP A 1 182 ? 9.953 24.578 28.797 1 97.06 182 TRP A CA 1
ATOM 1370 C C . TRP A 1 182 ? 10.016 24.953 30.266 1 97.06 182 TRP A C 1
ATOM 1372 O O . TRP A 1 182 ? 10.43 24.156 31.109 1 97.06 182 TRP A O 1
ATOM 1382 N N . TYR A 1 183 ? 9.664 26.156 30.641 1 95.5 183 TYR A N 1
ATOM 1383 C CA . TYR A 1 183 ? 9.695 26.672 32 1 95.5 183 TYR A CA 1
ATOM 1384 C C . TYR A 1 183 ? 8.938 27.984 32.094 1 95.5 183 TYR A C 1
ATOM 1386 O O . TYR A 1 183 ? 8.273 28.406 31.141 1 95.5 183 TYR A O 1
ATOM 1394 N N . TYR A 1 184 ? 8.969 28.688 33.219 1 94.75 184 TYR A N 1
ATOM 1395 C CA . TYR A 1 184 ? 8.086 29.812 33.531 1 94.75 184 TYR A CA 1
ATOM 1396 C C . TYR A 1 184 ? 8.406 31 32.625 1 94.75 184 TYR A C 1
ATOM 1398 O O . TYR A 1 184 ? 7.625 31.953 32.562 1 94.75 184 TYR A O 1
ATOM 1406 N N . GLN A 1 185 ? 9.508 30.984 31.781 1 94.69 185 GLN A N 1
ATOM 1407 C CA . GLN A 1 185 ? 9.852 32.094 30.891 1 94.69 185 GLN A CA 1
ATOM 1408 C C . GLN A 1 185 ? 9.93 31.609 29.438 1 94.69 185 GLN A C 1
ATOM 1410 O O . GLN A 1 185 ? 10.586 32.25 28.609 1 94.69 185 GLN A O 1
ATOM 1415 N N . THR A 1 186 ? 9.359 30.516 29.172 1 94.69 186 THR A N 1
ATOM 1416 C CA . THR A 1 186 ? 9.367 29.938 27.828 1 94.69 186 THR A CA 1
ATOM 1417 C C . THR A 1 186 ? 8.836 30.938 26.812 1 94.69 186 THR A C 1
ATOM 1419 O O . THR A 1 186 ? 7.871 31.656 27.078 1 94.69 186 THR A O 1
ATOM 1422 N N . THR A 1 187 ? 9.445 31 25.672 1 93.19 187 THR A N 1
ATOM 1423 C CA . THR A 1 187 ? 8.961 31.734 24.516 1 93.19 187 THR A CA 1
ATOM 1424 C C . THR A 1 187 ? 9.188 30.938 23.234 1 93.19 187 THR A C 1
ATOM 1426 O O . THR A 1 187 ? 9.891 29.938 23.25 1 93.19 187 THR A O 1
ATOM 1429 N N . GLY A 1 188 ? 8.531 31.359 22.219 1 93.44 188 GLY A N 1
ATOM 1430 C CA . GLY A 1 188 ? 8.898 30.844 20.906 1 93.44 188 GLY A CA 1
ATOM 1431 C C . GLY A 1 188 ? 8.047 29.656 20.484 1 93.44 188 GLY A C 1
ATOM 1432 O O . GLY A 1 188 ? 8.219 29.125 19.375 1 93.44 188 GLY A O 1
ATOM 1433 N N . ILE A 1 189 ? 7.121 29.141 21.297 1 96.69 189 ILE A N 1
ATOM 1434 C CA . ILE A 1 189 ? 6.215 28.078 20.875 1 96.69 189 ILE A CA 1
ATOM 1435 C C . ILE A 1 189 ? 5.34 28.594 19.719 1 96.69 189 ILE A C 1
ATOM 1437 O O . ILE A 1 189 ? 4.723 29.656 19.828 1 96.69 189 ILE A O 1
ATOM 1441 N N . ARG A 1 190 ? 5.305 27.844 18.656 1 96.5 190 ARG A N 1
ATOM 1442 C CA . ARG A 1 190 ? 4.574 28.281 17.469 1 96.5 190 ARG A CA 1
ATOM 1443 C C . ARG A 1 190 ? 3.068 28.188 17.688 1 96.5 190 ARG A C 1
ATOM 1445 O O . ARG A 1 190 ? 2.576 27.188 18.219 1 96.5 190 ARG A O 1
ATOM 1452 N N . SER A 1 191 ? 2.34 29.297 17.234 1 93.88 191 SER A N 1
ATOM 1453 C CA . SER A 1 191 ? 0.933 29.469 17.578 1 93.88 191 SER A CA 1
ATOM 1454 C C . SER A 1 191 ? 0.113 29.875 16.359 1 93.88 191 SER A C 1
ATOM 1456 O O . SER A 1 191 ? 0.67 30.156 15.297 1 93.88 191 SER A O 1
ATOM 1458 N N . GLY A 1 192 ? -1.185 29.875 16.609 1 95.75 192 GLY A N 1
ATOM 1459 C CA . GLY A 1 192 ? -2.119 30.422 15.641 1 95.75 192 GLY A CA 1
ATOM 1460 C C . GLY A 1 192 ? -2.373 29.484 14.469 1 95.75 192 GLY A C 1
ATOM 1461 O O . GLY A 1 192 ? -2.342 28.266 14.625 1 95.75 192 GLY A O 1
ATOM 1462 N N . ILE A 1 193 ? -2.65 30.078 13.336 1 95.88 193 ILE A N 1
ATOM 1463 C CA . ILE A 1 193 ? -3.059 29.312 12.164 1 95.88 193 ILE A CA 1
ATOM 1464 C C . ILE A 1 193 ? -1.861 28.547 11.602 1 95.88 193 ILE A C 1
ATOM 1466 O O . ILE A 1 193 ? -2.027 27.594 10.844 1 95.88 193 ILE A O 1
ATOM 1470 N N . THR A 1 194 ? -0.669 28.906 12.039 1 96.88 194 THR A N 1
ATOM 1471 C CA . THR A 1 194 ? 0.523 28.234 11.531 1 96.88 194 THR A CA 1
ATOM 1472 C C . THR A 1 194 ? 1.095 27.281 12.578 1 96.88 194 THR A C 1
ATOM 1474 O O . THR A 1 194 ? 2.088 26.594 12.32 1 96.88 194 THR A O 1
ATOM 1477 N N . GLY A 1 195 ? 0.501 27.281 13.789 1 97.25 195 GLY A N 1
ATOM 1478 C CA . GLY A 1 195 ? 1 26.422 14.859 1 97.25 195 GLY A CA 1
ATOM 1479 C C . GLY A 1 195 ? 0.655 24.969 14.656 1 97.25 195 GLY A C 1
ATOM 1480 O O . GLY A 1 195 ? -0.33 24.641 13.992 1 97.25 195 GLY A O 1
ATOM 1481 N N . GLY A 1 196 ? 1.479 24.109 15.227 1 97.19 196 GLY A N 1
ATOM 1482 C CA . GLY A 1 196 ? 1.285 22.672 15.039 1 97.19 196 GLY A CA 1
ATOM 1483 C C . GLY A 1 196 ? 1.566 21.859 16.281 1 97.19 196 GLY A C 1
ATOM 1484 O O . GLY A 1 196 ? 1.406 22.359 17.406 1 97.19 196 GLY A O 1
ATOM 1485 N N . PRO A 1 197 ? 1.854 20.562 16.109 1 98.44 197 PRO A N 1
ATOM 1486 C CA . PRO A 1 197 ? 2.15 19.672 17.234 1 98.44 197 PRO A CA 1
ATOM 1487 C C . PRO A 1 197 ? 3.295 20.172 18.109 1 98.44 197 PRO A C 1
ATOM 1489 O O . PRO A 1 197 ? 4.27 20.734 17.594 1 98.44 197 PRO A O 1
ATOM 1492 N N . LEU A 1 198 ? 3.098 19.984 19.328 1 98.62 198 LEU A N 1
ATOM 1493 C CA . LEU A 1 198 ? 4.055 20.391 20.359 1 98.62 198 LEU A CA 1
ATOM 1494 C C . LEU A 1 198 ? 4.641 19.172 21.062 1 98.62 198 LEU A C 1
ATOM 1496 O O . LEU A 1 198 ? 3.896 18.344 21.578 1 98.62 198 LEU A O 1
ATOM 1500 N N . VAL A 1 199 ? 5.957 19.062 21.016 1 98.81 199 VAL A N 1
ATOM 1501 C CA . VAL A 1 199 ? 6.676 17.984 21.672 1 98.81 199 VAL A CA 1
ATOM 1502 C C . VAL A 1 199 ? 7.391 18.5 22.922 1 98.81 199 VAL A C 1
ATOM 1504 O O . VAL A 1 199 ? 8.141 19.484 22.844 1 98.81 199 VAL A O 1
ATOM 1507 N N . VAL A 1 200 ? 7.125 17.938 24.016 1 98.75 200 VAL A N 1
ATOM 1508 C CA . VAL A 1 200 ? 7.824 18.281 25.25 1 98.75 200 VAL A CA 1
ATOM 1509 C C . VAL A 1 200 ? 8.594 17.078 25.766 1 98.75 200 VAL A C 1
ATOM 1511 O O . VAL A 1 200 ? 8.07 15.953 25.766 1 98.75 200 VAL A O 1
ATOM 1514 N N . PHE A 1 201 ? 9.82 17.297 26.156 1 98.56 201 PHE A N 1
ATOM 1515 C CA . PHE A 1 201 ? 10.656 16.172 26.578 1 98.56 201 PHE A CA 1
ATOM 1516 C C . PHE A 1 201 ? 11.664 16.594 27.641 1 98.56 201 PHE A C 1
ATOM 1518 O O . PHE A 1 201 ? 11.953 17.781 27.781 1 98.56 201 PHE A O 1
ATOM 1525 N N . ASP A 1 202 ? 12.156 15.664 28.422 1 97.88 202 ASP A N 1
ATOM 1526 C CA . ASP A 1 202 ? 13.172 15.961 29.438 1 97.88 202 ASP A CA 1
ATOM 1527 C C . ASP A 1 202 ? 14.555 15.516 28.969 1 97.88 202 ASP A C 1
ATOM 1529 O O . ASP A 1 202 ? 14.734 15.141 27.812 1 97.88 202 ASP A O 1
ATOM 1533 N N . ARG A 1 203 ? 15.547 15.609 29.766 1 95.81 203 ARG A N 1
ATOM 1534 C CA . ARG A 1 203 ? 16.938 15.336 29.406 1 95.81 203 ARG A CA 1
ATOM 1535 C C . ARG A 1 203 ? 17.141 13.852 29.125 1 95.81 203 ARG A C 1
ATOM 1537 O O . ARG A 1 203 ? 18.094 13.477 28.453 1 95.81 203 ARG A O 1
ATOM 1544 N N . ASN A 1 204 ? 16.266 12.992 29.719 1 96.19 204 ASN A N 1
ATOM 1545 C CA . ASN A 1 204 ? 16.344 11.555 29.484 1 96.19 204 ASN A CA 1
ATOM 1546 C C . ASN A 1 204 ? 15.453 11.133 28.328 1 96.19 204 ASN A C 1
ATOM 1548 O O . ASN A 1 204 ? 15.242 9.938 28.094 1 96.19 204 ASN A O 1
ATOM 1552 N N . LEU A 1 205 ? 14.812 12.031 27.641 1 97.44 205 LEU A N 1
ATOM 1553 C CA . LEU A 1 205 ? 14.031 11.883 26.406 1 97.44 205 LEU A CA 1
ATOM 1554 C C . LEU A 1 205 ? 12.703 11.195 26.703 1 97.44 205 LEU A C 1
ATOM 1556 O O . LEU A 1 205 ? 12.172 10.484 25.844 1 97.44 205 LEU A O 1
ATOM 1560 N N . ASN A 1 206 ? 12.266 11.211 27.984 1 98.44 206 ASN A N 1
ATOM 1561 C CA . ASN A 1 206 ? 10.828 11.023 28.156 1 98.44 206 ASN A CA 1
ATOM 1562 C C . ASN A 1 206 ? 10.031 12.086 27.406 1 98.44 206 ASN A C 1
ATOM 1564 O O . ASN A 1 206 ? 10.211 13.281 27.641 1 98.44 206 ASN A O 1
ATOM 1568 N N . THR A 1 207 ? 9.188 11.656 26.516 1 98.75 207 THR A N 1
ATOM 1569 C CA . THR A 1 207 ? 8.648 12.602 25.547 1 98.75 207 THR A CA 1
ATOM 1570 C C . THR A 1 207 ? 7.125 12.492 25.469 1 98.75 207 THR A C 1
ATOM 1572 O O . THR A 1 207 ? 6.578 11.391 25.469 1 98.75 207 THR A O 1
ATOM 1575 N N . VAL A 1 208 ? 6.402 13.633 25.438 1 98.69 208 VAL A N 1
ATOM 1576 C CA . VAL A 1 208 ? 4.98 13.664 25.109 1 98.69 208 VAL A CA 1
ATOM 1577 C C . VAL A 1 208 ? 4.758 14.516 23.859 1 98.69 208 VAL A C 1
ATOM 1579 O O . VAL A 1 208 ? 5.465 15.5 23.641 1 98.69 208 VAL A O 1
ATOM 1582 N N . VAL A 1 209 ? 3.854 14.102 23.047 1 98.88 209 VAL A N 1
ATOM 1583 C CA . VAL A 1 209 ? 3.432 14.844 21.875 1 98.88 209 VAL A CA 1
ATOM 1584 C C . VAL A 1 209 ? 1.995 15.328 22.047 1 98.88 209 VAL A C 1
ATOM 1586 O O . VAL A 1 209 ? 1.102 14.547 22.375 1 98.88 209 VAL A O 1
ATOM 1589 N N . LEU A 1 210 ? 1.752 16.641 21.859 1 98.69 210 LEU A N 1
ATOM 1590 C CA . LEU A 1 210 ? 0.432 17.266 21.922 1 98.69 210 LEU A CA 1
ATOM 1591 C C . LEU A 1 210 ? 0.017 17.766 20.547 1 98.69 210 LEU A C 1
ATOM 1593 O O . LEU A 1 210 ? 0.802 18.422 19.859 1 98.69 210 LEU A O 1
ATOM 1597 N N . SER A 1 211 ? -1.167 17.469 20.156 1 98.75 211 SER A N 1
ATOM 1598 C CA . SER A 1 211 ? -1.703 17.984 18.891 1 98.75 211 SER A CA 1
ATOM 1599 C C . SER A 1 211 ? -3.227 17.906 18.875 1 98.75 211 SER A C 1
ATOM 1601 O O . SER A 1 211 ? -3.826 17.156 19.656 1 98.75 211 SER A O 1
ATOM 1603 N N . PRO A 1 212 ? -3.816 18.703 17.984 1 98.69 212 PRO A N 1
ATOM 1604 C CA . PRO A 1 212 ? -5.203 18.359 17.656 1 98.69 212 PRO A CA 1
ATOM 1605 C C . PRO A 1 212 ? -5.375 16.891 17.25 1 98.69 212 PRO A C 1
ATOM 1607 O O . PRO A 1 212 ? -4.461 16.312 16.656 1 98.69 212 PRO A O 1
ATOM 1610 N N . PHE A 1 213 ? -6.453 16.328 17.625 1 98.44 213 PHE A N 1
ATOM 1611 C CA . PHE A 1 213 ? -6.773 14.938 17.312 1 98.44 213 PHE A CA 1
ATOM 1612 C C . PHE A 1 213 ? -8.016 14.852 16.438 1 98.44 213 PHE A C 1
ATOM 1614 O O . PHE A 1 213 ? -8.336 13.789 15.914 1 98.44 213 PHE A O 1
ATOM 1621 N N . SER A 1 214 ? -8.75 15.977 16.266 1 97.69 214 SER A N 1
ATOM 1622 C CA . SER A 1 214 ? -9.891 16.109 15.367 1 97.69 214 SER A CA 1
ATOM 1623 C C . SER A 1 214 ? -10.07 17.547 14.906 1 97.69 214 SER A C 1
ATOM 1625 O O . SER A 1 214 ? -9.438 18.453 15.445 1 97.69 214 SER A O 1
ATOM 1627 N N . GLU A 1 215 ? -10.875 17.703 13.844 1 98.12 215 GLU A N 1
ATOM 1628 C CA . GLU A 1 215 ? -11.242 19.016 13.344 1 98.12 215 GLU A CA 1
ATOM 1629 C C . GLU A 1 215 ? -10 19.891 13.117 1 98.12 215 GLU A C 1
ATOM 1631 O O . GLU A 1 215 ? -9.922 21.016 13.609 1 98.12 215 GLU A O 1
ATOM 1636 N N . PHE A 1 216 ? -9.109 19.375 12.391 1 98.69 216 PHE A N 1
ATOM 1637 C CA . PHE A 1 216 ? -7.746 19.875 12.273 1 98.69 216 PHE A CA 1
ATOM 1638 C C . PHE A 1 216 ? -7.73 21.281 11.656 1 98.69 216 PHE A C 1
ATOM 1640 O O . PHE A 1 216 ? -6.953 22.141 12.07 1 98.69 216 PHE A O 1
ATOM 1647 N N . MET A 1 217 ? -8.625 21.516 10.727 1 98.56 217 MET A N 1
ATOM 1648 C CA . MET A 1 217 ? -8.594 22.781 10.016 1 98.56 217 MET A CA 1
ATOM 1649 C C . MET A 1 217 ? -9.234 23.891 10.844 1 98.56 217 MET A C 1
ATOM 1651 O O . MET A 1 217 ? -9.078 25.078 10.539 1 98.56 217 MET A O 1
ATOM 1655 N N . ALA A 1 218 ? -9.875 23.531 11.922 1 98.31 218 ALA A N 1
ATOM 1656 C CA . ALA A 1 218 ? -10.477 24.516 12.828 1 98.31 218 ALA A CA 1
ATOM 1657 C C . ALA A 1 218 ? -9.648 24.656 14.109 1 98.31 218 ALA A C 1
ATOM 1659 O O . ALA A 1 218 ? -9.883 25.562 14.906 1 98.31 218 ALA A O 1
ATOM 1660 N N . ALA A 1 219 ? -8.688 23.828 14.242 1 98 219 ALA A N 1
ATOM 1661 C CA . ALA A 1 219 ? -7.957 23.719 15.5 1 98 219 ALA A CA 1
ATOM 1662 C C . ALA A 1 219 ? -6.727 24.625 15.492 1 98 219 ALA A C 1
ATOM 1664 O O . ALA A 1 219 ? -6.062 24.766 14.461 1 98 219 ALA A O 1
ATOM 1665 N N . SER A 1 220 ? -6.449 25.234 16.656 1 97.94 220 SER A N 1
ATOM 1666 C CA . SER A 1 220 ? -5.211 26 16.812 1 97.94 220 SER A CA 1
ATOM 1667 C C . SER A 1 220 ? -4.594 25.75 18.188 1 97.94 220 SER A C 1
ATOM 1669 O O . SER A 1 220 ? -5.281 25.328 19.125 1 97.94 220 SER A O 1
ATOM 1671 N N . VAL A 1 221 ? -3.32 25.906 18.297 1 98.06 221 VAL A N 1
ATOM 1672 C CA . VAL A 1 221 ? -2.582 26.062 19.547 1 98.06 221 VAL A CA 1
ATOM 1673 C C . VAL A 1 221 ? -2.15 27.516 19.719 1 98.06 221 VAL A C 1
ATOM 1675 O O . VAL A 1 221 ? -1.749 28.172 18.75 1 98.06 221 VAL A O 1
ATOM 1678 N N . TRP A 1 222 ? -2.299 28.031 20.953 1 97.5 222 TRP A N 1
ATOM 1679 C CA . TRP A 1 222 ? -1.984 29.422 21.234 1 97.5 222 TRP A CA 1
ATOM 1680 C C . TRP A 1 222 ? -1.076 29.547 22.453 1 97.5 222 TRP A C 1
ATOM 1682 O O . TRP A 1 222 ? -1.48 29.219 23.562 1 97.5 222 TRP A O 1
ATOM 1692 N N . HIS A 1 223 ? 0.152 29.953 22.203 1 97.44 223 HIS A N 1
ATOM 1693 C CA . HIS A 1 223 ? 1.024 30.344 23.297 1 97.44 223 HIS A CA 1
ATOM 1694 C C . HIS A 1 223 ? 0.709 31.766 23.766 1 97.44 223 HIS A C 1
ATOM 1696 O O . HIS A 1 223 ? 1.043 32.75 23.078 1 97.44 223 HIS A O 1
ATOM 1702 N N . ASN A 1 224 ? 0.081 31.844 24.875 1 95.12 224 ASN A N 1
ATOM 1703 C CA . ASN A 1 224 ? -0.284 33.125 25.469 1 95.12 224 ASN A CA 1
ATOM 1704 C C . ASN A 1 224 ? 0.727 33.562 26.531 1 95.12 224 ASN A C 1
ATOM 1706 O O . ASN A 1 224 ? 0.497 33.375 27.734 1 95.12 224 ASN A O 1
ATOM 1710 N N . GLY A 1 225 ? 1.759 34.188 26.047 1 90.94 225 GLY A N 1
ATOM 1711 C CA . GLY A 1 225 ? 2.811 34.656 26.938 1 90.94 225 GLY A CA 1
ATOM 1712 C C . GLY A 1 225 ? 2.445 35.938 27.688 1 90.94 225 GLY A C 1
ATOM 1713 O O . GLY A 1 225 ? 1.495 36.625 27.312 1 90.94 225 GLY A O 1
ATOM 1714 N N . THR A 1 226 ? 3.148 36.156 28.766 1 84.5 226 THR A N 1
ATOM 1715 C CA . THR A 1 226 ? 2.893 37.312 29.594 1 84.5 226 THR A CA 1
ATOM 1716 C C . THR A 1 226 ? 3.945 38.406 29.344 1 84.5 226 THR A C 1
ATOM 1718 O O . THR A 1 226 ? 5.074 38.094 28.953 1 84.5 226 THR A O 1
ATOM 1721 N N . GLY A 1 227 ? 3.543 39.625 29.609 1 72.44 227 GLY A N 1
ATOM 1722 C CA . GLY A 1 227 ? 4.461 40.75 29.5 1 72.44 227 GLY A CA 1
ATOM 1723 C C . GLY A 1 227 ? 4.828 41.094 28.078 1 72.44 227 GLY A C 1
ATOM 1724 O O . GLY A 1 227 ? 4.324 40.469 27.125 1 72.44 227 GLY A O 1
ATOM 1725 N N . SER A 1 228 ? 5.629 42.094 27.875 1 69.75 228 SER A N 1
ATOM 1726 C CA . SER A 1 228 ? 5.996 42.594 26.562 1 69.75 228 SER A CA 1
ATOM 1727 C C . SER A 1 228 ? 6.805 41.562 25.766 1 69.75 228 SER A C 1
ATOM 1729 O O . SER A 1 228 ? 6.781 41.562 24.531 1 69.75 228 SER A O 1
ATOM 1731 N N . GLY A 1 229 ? 7.309 40.594 26.547 1 72.44 229 GLY A N 1
ATOM 1732 C CA . GLY A 1 229 ? 8.148 39.625 25.875 1 72.44 229 GLY A CA 1
ATOM 1733 C C . GLY A 1 229 ? 7.434 38.312 25.594 1 72.44 229 GLY A C 1
ATOM 1734 O O . GLY A 1 229 ? 7.969 37.469 24.891 1 72.44 229 GLY A O 1
ATOM 1735 N N . GLY A 1 230 ? 6.211 38.312 26.031 1 82.38 230 GLY A N 1
ATOM 1736 C CA . GLY A 1 230 ? 5.434 37.125 25.781 1 82.38 230 GLY A CA 1
ATOM 1737 C C . GLY A 1 230 ? 6 35.875 26.453 1 82.38 230 GLY A C 1
ATOM 1738 O O . GLY A 1 230 ? 6.039 34.812 25.875 1 82.38 230 GLY A O 1
ATOM 1739 N N . TYR A 1 231 ? 6.613 36.031 27.672 1 86.12 231 TYR A N 1
ATOM 1740 C CA . TYR A 1 231 ? 7.281 34.969 28.391 1 86.12 231 TYR A CA 1
ATOM 1741 C C . TYR A 1 231 ? 6.293 34.188 29.25 1 86.12 231 TYR A C 1
ATOM 1743 O O . TYR A 1 231 ? 5.398 34.781 29.875 1 86.12 231 TYR A O 1
ATOM 1751 N N . GLY A 1 232 ? 6.59 32.812 29.297 1 93.94 232 GLY A N 1
ATOM 1752 C CA . GLY A 1 232 ? 5.789 31.969 30.156 1 93.94 232 GLY A CA 1
ATOM 1753 C C . GLY A 1 232 ? 4.316 31.984 29.797 1 93.94 232 GLY A C 1
ATOM 1754 O O . GLY A 1 232 ? 3.953 31.812 28.625 1 93.94 232 GLY A O 1
ATOM 1755 N N . GLY A 1 233 ? 3.504 32.125 30.781 1 95.19 233 GLY A N 1
ATOM 1756 C CA . GLY A 1 233 ? 2.07 32.094 30.547 1 95.19 233 GLY A CA 1
ATOM 1757 C C . GLY A 1 233 ? 1.523 30.672 30.406 1 95.19 233 GLY A C 1
ATOM 1758 O O . GLY A 1 233 ? 1.722 29.844 31.281 1 95.19 233 GLY A O 1
ATOM 1759 N N . GLU A 1 234 ? 0.829 30.531 29.266 1 96.62 234 GLU A N 1
ATOM 1760 C CA . GLU A 1 234 ? 0.157 29.25 29.078 1 96.62 234 GLU A CA 1
ATOM 1761 C C . GLU A 1 234 ? 0.075 28.875 27.609 1 96.62 234 GLU A C 1
ATOM 1763 O O . GLU A 1 234 ? 0.238 29.734 26.734 1 96.62 234 GLU A O 1
ATOM 1768 N N . VAL A 1 235 ? -0.061 27.641 27.328 1 97.94 235 VAL A N 1
ATOM 1769 C CA . VAL A 1 235 ? -0.358 27.109 26 1 97.94 235 VAL A CA 1
ATOM 1770 C C . VAL A 1 235 ? -1.802 26.609 25.953 1 97.94 235 VAL A C 1
ATOM 1772 O O . VAL A 1 235 ? -2.188 25.734 26.734 1 97.94 235 VAL A O 1
ATOM 1775 N N . ASN A 1 236 ? -2.576 27.188 25.047 1 98.19 236 ASN A N 1
ATOM 1776 C CA . ASN A 1 236 ? -3.998 26.875 24.938 1 98.19 236 ASN A CA 1
ATOM 1777 C C . ASN A 1 236 ? -4.305 26.109 23.656 1 98.19 236 ASN A C 1
ATOM 1779 O O . ASN A 1 236 ? -3.963 26.562 22.562 1 98.19 236 ASN A O 1
ATOM 1783 N N . TYR A 1 237 ? -4.895 24.969 23.781 1 98.56 237 TYR A N 1
ATOM 1784 C CA . TYR A 1 237 ? -5.473 24.266 22.641 1 98.56 237 TYR A CA 1
ATOM 1785 C C . TYR A 1 237 ? -6.961 24.578 22.516 1 98.56 237 TYR A C 1
ATOM 1787 O O . TYR A 1 237 ? -7.68 24.625 23.516 1 98.56 237 TYR A O 1
ATOM 1795 N N . GLY A 1 238 ? -7.375 24.812 21.297 1 98.56 238 GLY A N 1
ATOM 1796 C CA . GLY A 1 238 ? -8.773 25.141 21.078 1 98.56 238 GLY A CA 1
ATOM 1797 C C . GLY A 1 238 ? -9.102 25.453 19.625 1 98.56 238 GLY A C 1
ATOM 1798 O O . GLY A 1 238 ? -8.406 24.984 18.719 1 98.56 238 GLY A O 1
ATOM 1799 N N . ILE A 1 239 ? -10.242 26.078 19.438 1 98.69 239 ILE A N 1
ATOM 1800 C CA . ILE A 1 239 ? -10.758 26.422 18.109 1 98.69 239 ILE A CA 1
ATOM 1801 C C . ILE A 1 239 ? -10.164 27.766 17.672 1 98.69 239 ILE A C 1
ATOM 1803 O O . ILE A 1 239 ? -9.992 28.672 18.5 1 98.69 239 ILE A O 1
ATOM 1807 N N . MET A 1 240 ? -9.867 27.891 16.422 1 98.12 240 MET A N 1
ATOM 1808 C CA . MET A 1 240 ? -9.242 29.062 15.805 1 98.12 240 MET A CA 1
ATOM 1809 C C . MET A 1 240 ? -9.961 30.328 16.234 1 98.12 240 MET A C 1
ATOM 1811 O O . MET A 1 240 ? -11.188 30.359 16.312 1 98.12 240 MET A O 1
ATOM 1815 N N . GLY A 1 241 ? -9.242 31.453 16.438 1 98.19 241 GLY A N 1
ATOM 1816 C CA . GLY A 1 241 ? -9.711 32.625 17.141 1 98.19 241 GLY A CA 1
ATOM 1817 C C . GLY A 1 241 ? -10.773 33.406 16.391 1 98.19 241 GLY A C 1
ATOM 1818 O O . GLY A 1 241 ? -11.609 34.062 16.984 1 98.19 241 GLY A O 1
ATOM 1819 N N . ASP A 1 242 ? -10.805 33.281 15.078 1 97.94 242 ASP A N 1
ATOM 1820 C CA . ASP A 1 242 ? -11.711 34.094 14.297 1 97.94 242 ASP A CA 1
ATOM 1821 C C . ASP A 1 242 ? -12.984 33.344 13.938 1 97.94 242 ASP A C 1
ATOM 1823 O O . ASP A 1 242 ? -13.852 33.875 13.234 1 97.94 242 ASP A O 1
ATOM 1827 N N . VAL A 1 243 ? -13.109 32.125 14.367 1 98.62 243 VAL A N 1
ATOM 1828 C CA . VAL A 1 243 ? -14.344 31.359 14.125 1 98.62 243 VAL A CA 1
ATOM 1829 C C . VAL A 1 243 ? -15.531 32.125 14.703 1 98.62 243 VAL A C 1
ATOM 1831 O O . VAL A 1 243 ? -15.523 32.5 15.875 1 98.62 243 VAL A O 1
ATOM 1834 N N . GLU A 1 244 ? -16.531 32.312 13.891 1 98.44 244 GLU A N 1
ATOM 1835 C CA . GLU A 1 244 ? -17.641 33.156 14.281 1 98.44 244 GLU A CA 1
ATOM 1836 C C . GLU A 1 244 ? -18.719 32.375 15.008 1 98.44 244 GLU A C 1
ATOM 1838 O O . GLU A 1 244 ? -19.391 32.906 15.898 1 98.44 244 GLU A O 1
ATOM 1843 N N . ASN A 1 245 ? -18.891 31.203 14.562 1 98.19 245 ASN A N 1
ATOM 1844 C CA . ASN A 1 245 ? -19.891 30.312 15.141 1 98.19 245 ASN A CA 1
ATOM 1845 C C . ASN A 1 245 ? -19.391 28.875 15.188 1 98.19 245 ASN A C 1
ATOM 1847 O O . ASN A 1 245 ? -18.703 28.406 14.266 1 98.19 245 ASN A O 1
ATOM 1851 N N . ILE A 1 246 ? -19.641 28.234 16.234 1 98.38 246 ILE A N 1
ATOM 1852 C CA . ILE A 1 246 ? -19.422 26.797 16.391 1 98.38 246 ILE A CA 1
ATOM 1853 C C . ILE A 1 246 ? -20.734 26.047 16.266 1 98.38 246 ILE A C 1
ATOM 1855 O O . ILE A 1 246 ? -21.688 26.328 17 1 98.38 246 ILE A O 1
ATOM 1859 N N . PRO A 1 247 ? -20.844 25.172 15.383 1 97.06 247 PRO A N 1
ATOM 1860 C CA . PRO A 1 247 ? -22.125 24.516 15.141 1 97.06 247 PRO A CA 1
ATOM 1861 C C . PRO A 1 247 ? -22.5 23.531 16.25 1 97.06 247 PRO A C 1
ATOM 1863 O O . PRO A 1 247 ? -21.641 23.125 17.047 1 97.06 247 PRO A O 1
ATOM 1866 N N . PRO A 1 248 ? -23.828 23.188 16.344 1 96.25 248 PRO A N 1
ATOM 1867 C CA . PRO A 1 248 ? -24.25 22.188 17.312 1 96.25 248 PRO A CA 1
ATOM 1868 C C . PRO A 1 248 ? -23.547 20.844 17.125 1 96.25 248 PRO A C 1
ATOM 1870 O O . PRO A 1 248 ? -23.328 20.422 15.984 1 96.25 248 PRO A O 1
ATOM 1873 N N . ASN A 1 249 ? -23.156 20.266 18.25 1 94.06 249 ASN A N 1
ATOM 1874 C CA . ASN A 1 249 ? -22.547 18.938 18.328 1 94.06 249 ASN A CA 1
ATOM 1875 C C . ASN A 1 249 ? -21.125 18.938 17.781 1 94.06 249 ASN A C 1
ATOM 1877 O O . ASN A 1 249 ? -20.578 17.891 17.438 1 94.06 249 ASN A O 1
ATOM 1881 N N . PHE A 1 250 ? -20.594 20.109 17.578 1 96.88 250 PHE A N 1
ATOM 1882 C CA . PHE A 1 250 ? -19.172 20.219 17.234 1 96.88 250 PHE A CA 1
ATOM 1883 C C . PHE A 1 250 ? -18.312 19.625 18.328 1 96.88 250 PHE A C 1
ATOM 1885 O O . PHE A 1 250 ? -18.562 19.859 19.516 1 96.88 250 PHE A O 1
ATOM 1892 N N . ASP A 1 251 ? -17.344 18.797 18.016 1 96.81 251 ASP A N 1
ATOM 1893 C CA . ASP A 1 251 ? -16.484 18.125 18.984 1 96.81 251 ASP A CA 1
ATOM 1894 C C . ASP A 1 251 ? -15.016 18.234 18.578 1 96.81 251 ASP A C 1
ATOM 1896 O O . ASP A 1 251 ? -14.602 17.656 17.562 1 96.81 251 ASP A O 1
ATOM 1900 N N . TYR A 1 252 ? -14.273 18.984 19.266 1 97.88 252 TYR A N 1
ATOM 1901 C CA . TYR A 1 252 ? -12.844 19.156 19.047 1 97.88 252 TYR A CA 1
ATOM 1902 C C . TYR A 1 252 ? -12.031 18.391 20.078 1 97.88 252 TYR A C 1
ATOM 1904 O O . TYR A 1 252 ? -12.32 18.453 21.281 1 97.88 252 TYR A O 1
ATOM 1912 N N . GLN A 1 253 ? -11 17.656 19.609 1 98.44 253 GLN A N 1
ATOM 1913 C CA . GLN A 1 253 ? -10.195 16.828 20.5 1 98.44 253 GLN A CA 1
ATOM 1914 C C . GLN A 1 253 ? -8.711 17.156 20.375 1 98.44 253 GLN A C 1
ATOM 1916 O O . GLN A 1 253 ? -8.234 17.5 19.297 1 98.44 253 GLN A O 1
ATOM 1921 N N . THR A 1 254 ? -8.008 17.078 21.453 1 98.75 254 THR A N 1
ATOM 1922 C CA . THR A 1 254 ? -6.555 17.141 21.547 1 98.75 254 THR A CA 1
ATOM 1923 C C . THR A 1 254 ? -6 15.844 22.141 1 98.75 254 THR A C 1
ATOM 1925 O O . THR A 1 254 ? -6.547 15.312 23.109 1 98.75 254 THR A O 1
ATOM 1928 N N . ILE A 1 255 ? -4.91 15.383 21.594 1 98.81 255 ILE A N 1
ATOM 1929 C CA . ILE A 1 255 ? -4.301 14.172 22.125 1 98.81 255 ILE A CA 1
ATOM 1930 C C . ILE A 1 255 ? -2.957 14.516 22.766 1 98.81 255 ILE A C 1
ATOM 1932 O O . ILE A 1 255 ? -2.227 15.375 22.266 1 98.81 255 ILE A O 1
ATOM 1936 N N . LEU A 1 256 ? -2.664 13.953 23.875 1 98.69 256 LEU A N 1
ATOM 1937 C CA . LEU A 1 256 ? -1.337 13.852 24.469 1 98.69 256 LEU A CA 1
ATOM 1938 C C . LEU A 1 256 ? -0.837 12.406 24.422 1 98.69 256 LEU A C 1
ATOM 1940 O O . LEU A 1 256 ? -1.475 11.508 24.984 1 98.69 256 LEU A O 1
ATOM 1944 N N . TYR A 1 257 ? 0.263 12.156 23.781 1 98.75 257 TYR A N 1
ATOM 1945 C CA . TYR A 1 257 ? 0.807 10.812 23.594 1 98.75 257 TYR A CA 1
ATOM 1946 C C . TYR A 1 257 ? 2.219 10.711 24.156 1 98.75 257 TYR A C 1
ATOM 1948 O O . TYR A 1 257 ? 3.084 11.531 23.828 1 98.75 257 TYR A O 1
ATOM 1956 N N . TYR A 1 258 ? 2.471 9.68 24.938 1 98.56 258 TYR A N 1
ATOM 1957 C CA . TYR A 1 258 ? 3.766 9.508 25.594 1 98.56 258 TYR A CA 1
ATOM 1958 C C . TYR A 1 258 ? 4.539 8.359 24.969 1 98.56 258 TYR A C 1
ATOM 1960 O O . TYR A 1 258 ? 3.955 7.332 24.609 1 98.56 258 TYR A O 1
ATOM 1968 N N . ASP A 1 259 ? 5.844 8.578 24.781 1 98.12 259 ASP A N 1
ATOM 1969 C CA . ASP A 1 259 ? 6.793 7.496 24.531 1 98.12 259 ASP A CA 1
ATOM 1970 C C . ASP A 1 259 ? 8.211 7.914 24.906 1 98.12 259 ASP A C 1
ATOM 1972 O O . ASP A 1 259 ? 8.445 9.055 25.297 1 98.12 259 ASP A O 1
ATOM 1976 N N . LYS A 1 260 ? 9.141 6.984 24.938 1 97.31 260 LYS A N 1
ATOM 1977 C CA . LYS A 1 260 ? 10.555 7.273 25.141 1 97.31 260 LYS A CA 1
ATOM 1978 C C . LYS A 1 260 ? 11.266 7.527 23.812 1 97.31 260 LYS A C 1
ATOM 1980 O O . LYS A 1 260 ? 11.234 6.684 22.922 1 97.31 260 LYS A O 1
ATOM 1985 N N . GLY A 1 261 ? 11.883 8.75 23.703 1 98.12 261 GLY A N 1
ATOM 1986 C CA . GLY A 1 261 ? 12.5 9.188 22.453 1 98.12 261 GLY A CA 1
ATOM 1987 C C . GLY A 1 261 ? 11.617 10.109 21.641 1 98.12 261 GLY A C 1
ATOM 1988 O O . GLY A 1 261 ? 10.414 9.867 21.516 1 98.12 261 GLY A O 1
ATOM 1989 N N . ILE A 1 262 ? 12.203 11.148 21.078 1 98.62 262 ILE A N 1
ATOM 1990 C CA . ILE A 1 262 ? 11.445 12.148 20.344 1 98.62 262 ILE A CA 1
ATOM 1991 C C . ILE A 1 262 ? 10.938 11.555 19.031 1 98.62 262 ILE A C 1
ATOM 1993 O O . ILE A 1 262 ? 9.742 11.617 18.734 1 98.62 262 ILE A O 1
ATOM 1997 N N . ASN A 1 263 ? 11.828 10.93 18.234 1 98.69 263 ASN A N 1
ATOM 1998 C CA . ASN A 1 263 ? 11.445 10.297 16.984 1 98.69 263 ASN A CA 1
ATOM 1999 C C . ASN A 1 263 ? 10.398 9.211 17.203 1 98.69 263 ASN A C 1
ATOM 2001 O O . ASN A 1 263 ? 9.406 9.148 16.484 1 98.69 263 ASN A O 1
ATOM 2005 N N . GLN A 1 264 ? 10.625 8.422 18.188 1 98.19 264 GLN A N 1
ATOM 2006 C CA . GLN A 1 264 ? 9.711 7.32 18.484 1 98.19 264 GLN A CA 1
ATOM 2007 C C . GLN A 1 264 ? 8.344 7.844 18.922 1 98.19 264 GLN A C 1
ATOM 2009 O O . GLN A 1 264 ? 7.309 7.332 18.484 1 98.19 264 GLN A O 1
ATOM 2014 N N . ALA A 1 265 ? 8.328 8.82 19.781 1 98.75 265 ALA A N 1
ATOM 2015 C CA . ALA A 1 265 ? 7.07 9.398 20.25 1 98.75 265 ALA A CA 1
ATOM 2016 C C . ALA A 1 265 ? 6.266 9.969 19.078 1 98.75 265 ALA A C 1
ATOM 2018 O O . ALA A 1 265 ? 5.051 9.766 19 1 98.75 265 ALA A O 1
ATOM 2019 N N . LEU A 1 266 ? 6.93 10.68 18.219 1 98.75 266 LEU A N 1
ATOM 2020 C CA . LEU A 1 266 ? 6.25 11.266 17.062 1 98.75 266 LEU A CA 1
ATOM 2021 C C . LEU A 1 266 ? 5.746 10.18 16.125 1 98.75 266 LEU A C 1
ATOM 2023 O O . LEU A 1 266 ? 4.645 10.289 15.57 1 98.75 266 LEU A O 1
ATOM 2027 N N . HIS A 1 267 ? 6.496 9.18 15.906 1 98.5 267 HIS A N 1
ATOM 2028 C CA . HIS A 1 267 ? 6.074 8.086 15.039 1 98.5 267 HIS A CA 1
ATOM 2029 C C . HIS A 1 267 ? 4.828 7.398 15.586 1 98.5 267 HIS A C 1
ATOM 2031 O O . HIS A 1 267 ? 3.889 7.121 14.844 1 98.5 267 HIS A O 1
ATOM 2037 N N . GLU A 1 268 ? 4.82 7.051 16.875 1 98.44 268 GLU A N 1
ATOM 2038 C CA . GLU A 1 268 ? 3.68 6.379 17.5 1 98.44 268 GLU A CA 1
ATOM 2039 C C . GLU A 1 268 ? 2.463 7.297 17.562 1 98.44 268 GLU A C 1
ATOM 2041 O O . GLU A 1 268 ? 1.329 6.844 17.391 1 98.44 268 GLU A O 1
ATOM 2046 N N . TRP A 1 269 ? 2.732 8.523 17.875 1 98.75 269 TRP A N 1
ATOM 2047 C CA . TRP A 1 269 ? 1.683 9.539 17.812 1 98.75 269 TRP A CA 1
ATOM 2048 C C . TRP A 1 269 ? 1.037 9.562 16.438 1 98.75 269 TRP A C 1
ATOM 2050 O O . TRP A 1 269 ? -0.189 9.523 16.312 1 98.75 269 TRP A O 1
ATOM 2060 N N . GLY A 1 270 ? 1.83 9.656 15.367 1 98.75 270 GLY A N 1
ATOM 2061 C CA . GLY A 1 270 ? 1.302 9.602 14.016 1 98.75 270 GLY A CA 1
ATOM 2062 C C . GLY A 1 270 ? 0.524 8.328 13.734 1 98.75 270 GLY A C 1
ATOM 2063 O O . GLY A 1 270 ? -0.523 8.367 13.086 1 98.75 270 GLY A O 1
ATOM 2064 N N . GLY A 1 271 ? 1.034 7.211 14.242 1 98.44 271 GLY A N 1
ATOM 2065 C CA . GLY A 1 271 ? 0.317 5.949 14.133 1 98.44 271 GLY A CA 1
ATOM 2066 C C . GLY A 1 271 ? -1.065 5.996 14.758 1 98.44 271 GLY A C 1
ATOM 2067 O O . GLY A 1 271 ? -2.018 5.438 14.211 1 98.44 271 GLY A O 1
ATOM 2068 N N . ALA A 1 272 ? -1.191 6.641 15.891 1 98.25 272 ALA A N 1
ATOM 2069 C CA . ALA A 1 272 ? -2.482 6.773 16.562 1 98.25 272 ALA A CA 1
ATOM 2070 C C . ALA A 1 272 ? -3.453 7.598 15.719 1 98.25 272 ALA A C 1
ATOM 2072 O O . ALA A 1 272 ? -4.637 7.262 15.617 1 98.25 272 ALA A O 1
ATOM 2073 N N . LEU A 1 273 ? -2.932 8.68 15.133 1 98.56 273 LEU A N 1
ATOM 2074 C CA . LEU A 1 273 ? -3.764 9.5 14.258 1 98.56 273 LEU A CA 1
ATOM 2075 C C . LEU A 1 273 ? -4.238 8.703 13.047 1 98.56 273 LEU A C 1
ATOM 2077 O O . LEU A 1 273 ? -5.422 8.742 12.703 1 98.56 273 LEU A O 1
ATOM 2081 N N . MET A 1 274 ? -3.395 7.969 12.438 1 97.81 274 MET A N 1
ATOM 2082 C CA . MET A 1 274 ? -3.76 7.191 11.258 1 97.81 274 MET A CA 1
ATOM 2083 C C . MET A 1 274 ? -4.762 6.098 11.609 1 97.81 274 MET A C 1
ATOM 2085 O O . MET A 1 274 ? -5.715 5.855 10.867 1 97.81 274 MET A O 1
ATOM 2089 N N . ARG A 1 275 ? -4.586 5.453 12.727 1 96.06 275 ARG A N 1
ATOM 2090 C CA . ARG A 1 275 ? -5.547 4.453 13.18 1 96.06 275 ARG A CA 1
ATOM 2091 C C . ARG A 1 275 ? -6.918 5.07 13.414 1 96.06 275 ARG A C 1
ATOM 2093 O O . ARG A 1 275 ? -7.938 4.5 13.016 1 96.06 275 ARG A O 1
ATOM 2100 N N . GLN A 1 276 ? -6.898 6.25 14.023 1 96.06 276 GLN A N 1
ATOM 2101 C CA . GLN A 1 276 ? -8.141 6.953 14.328 1 96.06 276 GLN A CA 1
ATOM 2102 C C . GLN A 1 276 ? -8.961 7.191 13.07 1 96.06 276 GLN A C 1
ATOM 2104 O O . GLN A 1 276 ? -10.195 7.137 13.109 1 96.06 276 GLN A O 1
ATOM 2109 N N . TYR A 1 277 ? -8.32 7.387 11.992 1 96.12 277 TYR A N 1
ATOM 2110 C CA . TYR A 1 277 ? -9.039 7.812 10.797 1 96.12 277 TYR A CA 1
ATOM 2111 C C . TYR A 1 277 ? -8.93 6.77 9.688 1 96.12 277 TYR A C 1
ATOM 2113 O O . TYR A 1 277 ? -9.344 7.016 8.555 1 96.12 277 TYR A O 1
ATOM 2121 N N . GLY A 1 278 ? -8.344 5.633 9.992 1 92.94 278 GLY A N 1
ATOM 2122 C CA . GLY A 1 278 ? -8.328 4.5 9.086 1 92.94 278 GLY A CA 1
ATOM 2123 C C . GLY A 1 278 ? -7.387 4.691 7.91 1 92.94 278 GLY A C 1
ATOM 2124 O O . GLY A 1 278 ? -7.59 4.105 6.844 1 92.94 278 GLY A O 1
ATOM 2125 N N . LYS A 1 279 ? -6.379 5.492 8.008 1 95.69 279 LYS A N 1
ATOM 2126 C CA . LYS A 1 279 ? -5.379 5.652 6.949 1 95.69 279 LYS A CA 1
ATOM 2127 C C . LYS A 1 279 ? -4.25 4.637 7.102 1 95.69 279 LYS A C 1
ATOM 2129 O O . LYS A 1 279 ? -3.779 4.387 8.211 1 95.69 279 LYS A O 1
ATOM 2134 N N . THR A 1 280 ? -3.91 3.998 5.996 1 95.44 280 THR A N 1
ATOM 2135 C CA . THR A 1 280 ? -2.719 3.158 5.945 1 95.44 280 THR A CA 1
ATOM 2136 C C . THR A 1 280 ? -1.647 3.791 5.062 1 95.44 280 THR A C 1
ATOM 2138 O O . THR A 1 280 ? -1.881 4.832 4.445 1 95.44 280 THR A O 1
ATOM 2141 N N . ARG A 1 281 ? -0.489 3.121 4.965 1 97.06 281 ARG A N 1
ATOM 2142 C CA . ARG A 1 281 ? 0.62 3.641 4.172 1 97.06 281 ARG A CA 1
ATOM 2143 C C . ARG A 1 281 ? 0.616 3.045 2.77 1 97.06 281 ARG A C 1
ATOM 2145 O O . ARG A 1 281 ? 1.519 3.311 1.974 1 97.06 281 ARG A O 1
ATOM 2152 N N . ALA A 1 282 ? -0.383 2.287 2.424 1 96 282 ALA A N 1
ATOM 2153 C CA . ALA A 1 282 ? -0.39 1.524 1.177 1 96 282 ALA A CA 1
ATOM 2154 C C . ALA A 1 282 ? -0.237 2.445 -0.03 1 96 282 ALA A C 1
ATOM 2156 O O . ALA A 1 282 ? 0.604 2.205 -0.9 1 96 282 ALA A O 1
ATOM 2157 N N . ARG A 1 283 ? -1.005 3.506 -0.151 1 96.75 283 ARG A N 1
ATOM 2158 C CA . ARG A 1 283 ? -0.936 4.426 -1.28 1 96.75 283 ARG A CA 1
ATOM 2159 C C . ARG A 1 283 ? 0.403 5.156 -1.311 1 96.75 283 ARG A C 1
ATOM 2161 O O . ARG A 1 283 ? 0.994 5.336 -2.377 1 96.75 283 ARG A O 1
ATOM 2168 N N . THR A 1 284 ? 0.879 5.551 -0.115 1 97.94 284 THR A N 1
ATOM 2169 C CA . THR A 1 284 ? 2.176 6.207 -0 1 97.94 284 THR A CA 1
ATOM 2170 C C . THR A 1 284 ? 3.295 5.285 -0.479 1 97.94 284 THR A C 1
ATOM 2172 O O . THR A 1 284 ? 4.176 5.711 -1.228 1 97.94 284 THR A O 1
ATOM 2175 N N . GLU A 1 285 ? 3.254 4.027 -0.173 1 96.81 285 GLU A N 1
ATOM 2176 C CA . GLU A 1 285 ? 4.309 3.072 -0.489 1 96.81 285 GLU A CA 1
ATOM 2177 C C . GLU A 1 285 ? 4.246 2.641 -1.951 1 96.81 285 GLU A C 1
ATOM 2179 O O . GLU A 1 285 ? 5.203 2.072 -2.479 1 96.81 285 GLU A O 1
ATOM 2184 N N . SER A 1 286 ? 3.127 2.971 -2.615 1 96.31 286 SER A N 1
ATOM 2185 C CA . SER A 1 286 ? 2.986 2.566 -4.012 1 96.31 286 SER A CA 1
ATOM 2186 C C . SER A 1 286 ? 3.027 3.773 -4.941 1 96.31 286 SER A C 1
ATOM 2188 O O . SER A 1 286 ? 2.783 3.646 -6.145 1 96.31 286 SER A O 1
ATOM 2190 N N . ASP A 1 287 ? 3.279 4.973 -4.406 1 98.06 287 ASP A N 1
ATOM 2191 C CA . ASP A 1 287 ? 3.312 6.188 -5.215 1 98.06 287 ASP A CA 1
ATOM 2192 C C . ASP A 1 287 ? 4.449 6.137 -6.234 1 98.06 287 ASP A C 1
ATOM 2194 O O . ASP A 1 287 ? 5.625 6.18 -5.863 1 98.06 287 ASP A O 1
ATOM 2198 N N . PHE A 1 288 ? 4.098 6.098 -7.449 1 98 288 PHE A N 1
ATOM 2199 C CA . PHE A 1 288 ? 5.039 5.961 -8.555 1 98 288 PHE A CA 1
ATOM 2200 C C . PHE A 1 288 ? 6.059 7.094 -8.539 1 98 288 PHE A C 1
ATOM 2202 O O . PHE A 1 288 ? 7.254 6.863 -8.734 1 98 288 PHE A O 1
ATOM 2209 N N . SER A 1 289 ? 5.641 8.328 -8.273 1 98.25 289 SER A N 1
ATOM 2210 C CA . SER A 1 289 ? 6.516 9.492 -8.344 1 98.25 289 SER A CA 1
ATOM 2211 C C . SER A 1 289 ? 7.477 9.531 -7.16 1 98.25 289 SER A C 1
ATOM 2213 O O . SER A 1 289 ? 8.477 10.25 -7.191 1 98.25 289 SER A O 1
ATOM 2215 N N . SER A 1 290 ? 7.199 8.781 -6.133 1 97.94 290 SER A N 1
ATOM 2216 C CA . SER A 1 290 ? 8.109 8.664 -4.996 1 97.94 290 SER A CA 1
ATOM 2217 C C . SER A 1 290 ? 9.016 7.449 -5.137 1 97.94 290 SER A C 1
ATOM 2219 O O . SER A 1 290 ? 10.047 7.352 -4.469 1 97.94 290 SER A O 1
ATOM 2221 N N . ASN A 1 291 ? 8.625 6.539 -6 1 98.12 291 ASN A N 1
ATOM 2222 C CA . ASN A 1 291 ? 9.383 5.293 -6.113 1 98.12 291 ASN A CA 1
ATOM 2223 C C . ASN A 1 291 ? 10.344 5.328 -7.297 1 98.12 291 ASN A C 1
ATOM 2225 O O . ASN A 1 291 ? 11.297 4.543 -7.352 1 98.12 291 ASN A O 1
ATOM 2229 N N . TYR A 1 292 ? 10.125 6.242 -8.25 1 98.69 292 TYR A N 1
ATOM 2230 C CA . TYR A 1 292 ? 10.984 6.375 -9.422 1 98.69 292 TYR A CA 1
ATOM 2231 C C . TYR A 1 292 ? 11.484 7.805 -9.57 1 98.69 292 TYR A C 1
ATOM 2233 O O . TYR A 1 292 ? 10.812 8.75 -9.156 1 98.69 292 TYR A O 1
ATOM 2241 N N . ILE A 1 293 ? 12.641 7.969 -10.148 1 98.75 293 ILE A N 1
ATOM 2242 C CA . ILE A 1 293 ? 13.273 9.273 -10.305 1 98.75 293 ILE A CA 1
ATOM 2243 C C . ILE A 1 293 ? 12.562 10.055 -11.406 1 98.75 293 ILE A C 1
ATOM 2245 O O . ILE A 1 293 ? 12.094 9.477 -12.383 1 98.75 293 ILE A O 1
ATOM 2249 N N . GLY A 1 294 ? 12.391 11.375 -11.25 1 98.62 294 GLY A N 1
ATOM 2250 C CA . GLY A 1 294 ? 11.758 12.234 -12.234 1 98.62 294 GLY A CA 1
ATOM 2251 C C . GLY A 1 294 ? 12.539 13.508 -12.508 1 98.62 294 GLY A C 1
ATOM 2252 O O . GLY A 1 294 ? 13.523 13.797 -11.828 1 98.62 294 GLY A O 1
ATOM 2253 N N . TYR A 1 295 ? 12.156 14.242 -13.555 1 98.75 295 TYR A N 1
ATOM 2254 C CA . TYR A 1 295 ? 12.734 15.539 -13.891 1 98.75 295 TYR A CA 1
ATOM 2255 C C . TYR A 1 295 ? 11.828 16.672 -13.445 1 98.75 295 TYR A C 1
ATOM 2257 O O . TYR A 1 295 ? 10.617 16.625 -13.656 1 98.75 295 TYR A O 1
ATOM 2265 N N . TRP A 1 296 ? 12.422 17.688 -12.828 1 98.62 296 TRP A N 1
ATOM 2266 C CA . TRP A 1 296 ? 11.609 18.734 -12.203 1 98.62 296 TRP A CA 1
ATOM 2267 C C . TRP A 1 296 ? 11.977 20.109 -12.758 1 98.62 296 TRP A C 1
ATOM 2269 O O . TRP A 1 296 ? 13.148 20.375 -13.023 1 98.62 296 TRP A O 1
ATOM 2279 N N . THR A 1 297 ? 10.984 20.953 -12.898 1 98.31 297 THR A N 1
ATOM 2280 C CA . THR A 1 297 ? 11.164 22.312 -13.375 1 98.31 297 THR A CA 1
ATOM 2281 C C . THR A 1 297 ? 10.695 23.312 -12.328 1 98.31 297 THR A C 1
ATOM 2283 O O . THR A 1 297 ? 10.164 24.375 -12.672 1 98.31 297 THR A O 1
ATOM 2286 N N . ASP A 1 298 ? 10.82 23 -11.117 1 97.25 298 ASP A N 1
ATOM 2287 C CA . ASP A 1 298 ? 10.383 23.781 -9.969 1 97.25 298 ASP A CA 1
ATOM 2288 C C . ASP A 1 298 ? 11.406 24.875 -9.641 1 97.25 298 ASP A C 1
ATOM 2290 O O . ASP A 1 298 ? 12.383 25.062 -10.367 1 97.25 298 ASP A O 1
ATOM 2294 N N . ASN A 1 299 ? 11.156 25.719 -8.641 1 96.62 299 ASN A N 1
ATOM 2295 C CA . ASN A 1 299 ? 12.031 26.812 -8.234 1 96.62 299 ASN A CA 1
ATOM 2296 C C . ASN A 1 299 ? 13.492 26.375 -8.164 1 96.62 299 ASN A C 1
ATOM 2298 O O . ASN A 1 299 ? 13.797 25.297 -7.629 1 96.62 299 ASN A O 1
ATOM 2302 N N . GLY A 1 300 ? 14.328 27.188 -8.711 1 96.69 300 GLY A N 1
ATOM 2303 C CA . GLY A 1 300 ? 15.75 26.891 -8.695 1 96.69 300 GLY A CA 1
ATOM 2304 C C . GLY A 1 300 ? 16.172 25.984 -9.836 1 96.69 300 GLY A C 1
ATOM 2305 O O . GLY A 1 300 ? 17.359 25.891 -10.156 1 96.69 300 GLY A O 1
ATOM 2306 N N . ALA A 1 301 ? 15.242 25.25 -10.477 1 97.69 301 ALA A N 1
ATOM 2307 C CA . ALA A 1 301 ? 15.547 24.453 -11.664 1 97.69 301 ALA A CA 1
ATOM 2308 C C . ALA A 1 301 ? 16.078 25.328 -12.797 1 97.69 301 ALA A C 1
ATOM 2310 O O . ALA A 1 301 ? 15.742 26.516 -12.875 1 97.69 301 ALA A O 1
ATOM 2311 N N . TYR A 1 302 ? 16.844 24.75 -13.688 1 97 302 TYR A N 1
ATOM 2312 C CA . TYR A 1 302 ? 17.375 25.531 -14.805 1 97 302 TYR A CA 1
ATOM 2313 C C . TYR A 1 302 ? 16.25 26.094 -15.656 1 97 302 TYR A C 1
ATOM 2315 O O . TYR A 1 302 ? 16.328 27.234 -16.125 1 97 302 TYR A O 1
ATOM 2323 N N . TYR A 1 303 ? 15.227 25.359 -15.812 1 97.5 303 TYR A N 1
ATOM 2324 C CA . TYR A 1 303 ? 14.172 25.766 -16.734 1 97.5 303 TYR A CA 1
ATOM 2325 C C . TYR A 1 303 ? 12.945 26.25 -15.961 1 97.5 303 TYR A C 1
ATOM 2327 O O . TYR A 1 303 ? 11.82 26.156 -16.453 1 97.5 303 TYR A O 1
ATOM 2335 N N . TYR A 1 304 ? 13.062 26.703 -14.742 1 97.5 304 TYR A N 1
ATOM 2336 C CA . TYR A 1 304 ? 12 27.391 -14.008 1 97.5 304 TYR A CA 1
ATOM 2337 C C . TYR A 1 304 ? 11.773 28.797 -14.562 1 97.5 304 TYR A C 1
ATOM 2339 O O . TYR A 1 304 ? 12.539 29.719 -14.266 1 97.5 304 TYR A O 1
ATOM 2347 N N . TYR A 1 305 ? 10.688 29.047 -15.336 1 95.81 305 TYR A N 1
ATOM 2348 C CA . TYR A 1 305 ? 10.305 30.266 -16.031 1 95.81 305 TYR A CA 1
ATOM 2349 C C . TYR A 1 305 ? 11.359 30.656 -17.062 1 95.81 305 TYR A C 1
ATOM 2351 O O . TYR A 1 305 ? 11.594 31.844 -17.297 1 95.81 305 TYR A O 1
ATOM 2359 N N . HIS A 1 306 ? 12.086 29.719 -17.531 1 93.69 306 HIS A N 1
ATOM 2360 C CA . HIS A 1 306 ? 13.164 29.859 -18.484 1 93.69 306 HIS A CA 1
ATOM 2361 C C . HIS A 1 306 ? 13.211 28.688 -19.453 1 93.69 306 HIS A C 1
ATOM 2363 O O . HIS A 1 306 ? 13.039 27.531 -19.031 1 93.69 306 HIS A O 1
ATOM 2369 N N . THR A 1 307 ? 13.359 29 -20.781 1 96.25 307 THR A N 1
ATOM 2370 C CA . THR A 1 307 ? 13.43 27.938 -21.781 1 96.25 307 THR A CA 1
ATOM 2371 C C . THR A 1 307 ? 14.797 27.922 -22.453 1 96.25 307 THR A C 1
ATOM 2373 O O . THR A 1 307 ? 15.664 28.75 -22.141 1 96.25 307 THR A O 1
ATOM 2376 N N . GLU A 1 308 ? 15.047 26.969 -23.203 1 96.06 308 GLU A N 1
ATOM 2377 C CA . GLU A 1 308 ? 16.203 27.047 -24.109 1 96.06 308 GLU A CA 1
ATOM 2378 C C . GLU A 1 308 ? 16.109 28.25 -25.031 1 96.06 308 GLU A C 1
ATOM 2380 O O . GLU A 1 308 ? 15.016 28.688 -25.375 1 96.06 308 GLU A O 1
ATOM 2385 N N . SER A 1 309 ? 17.312 28.719 -25.391 1 93.62 309 SER A N 1
ATOM 2386 C CA . SER A 1 309 ? 17.344 29.891 -26.266 1 93.62 309 SER A CA 1
ATOM 2387 C C . SER A 1 309 ? 16.609 29.641 -27.578 1 93.62 309 SER A C 1
ATOM 2389 O O . SER A 1 309 ? 16.859 28.641 -28.25 1 93.62 309 SER A O 1
ATOM 2391 N N . GLY A 1 310 ? 15.625 30.516 -27.828 1 95.06 310 GLY A N 1
ATOM 2392 C CA . GLY A 1 310 ? 14.906 30.469 -29.094 1 95.06 310 GLY A CA 1
ATOM 2393 C C . GLY A 1 310 ? 13.828 29.391 -29.125 1 95.06 310 GLY A C 1
ATOM 2394 O O . GLY A 1 310 ? 13.266 29.109 -30.188 1 95.06 310 GLY A O 1
ATOM 2395 N N . LYS A 1 311 ? 13.484 28.875 -27.984 1 96.69 311 LYS A N 1
ATOM 2396 C CA . LYS A 1 311 ? 12.492 27.797 -27.953 1 96.69 311 LYS A CA 1
ATOM 2397 C C . LYS A 1 311 ? 11.414 28.078 -26.906 1 96.69 311 LYS A C 1
ATOM 2399 O O . LYS A 1 311 ? 11.648 28.844 -25.969 1 96.69 311 LYS A O 1
ATOM 2404 N N . ASN A 1 312 ? 10.266 27.531 -27.141 1 96.69 312 ASN A N 1
ATOM 2405 C CA . ASN A 1 312 ? 9.227 27.516 -26.109 1 96.69 312 ASN A CA 1
ATOM 2406 C C . ASN A 1 312 ? 9.391 26.328 -25.172 1 96.69 312 ASN A C 1
ATOM 2408 O O . ASN A 1 312 ? 10.344 25.562 -25.297 1 96.69 312 ASN A O 1
ATOM 2412 N N . TYR A 1 313 ? 8.539 26.234 -24.203 1 97.69 313 TYR A N 1
ATOM 2413 C CA . TYR A 1 313 ? 8.656 25.188 -23.203 1 97.69 313 TYR A CA 1
ATOM 2414 C C . TYR A 1 313 ? 8.398 23.812 -23.812 1 97.69 313 TYR A C 1
ATOM 2416 O O . TYR A 1 313 ? 9 22.828 -23.406 1 97.69 313 TYR A O 1
ATOM 2424 N N . GLU A 1 314 ? 7.43 23.703 -24.719 1 97.56 314 GLU A N 1
ATOM 2425 C CA . GLU A 1 314 ? 7.148 22.438 -25.359 1 97.56 314 GLU A CA 1
ATOM 2426 C C . GLU A 1 314 ? 8.406 21.844 -26 1 97.56 314 GLU A C 1
ATOM 2428 O O . GLU A 1 314 ? 8.773 20.703 -25.719 1 97.56 314 GLU A O 1
ATOM 2433 N N . ASP A 1 315 ? 9.078 22.641 -26.797 1 97.69 315 ASP A N 1
ATOM 2434 C CA . ASP A 1 315 ? 10.289 22.188 -27.469 1 97.69 315 ASP A CA 1
ATOM 2435 C C . ASP A 1 315 ? 11.406 21.922 -26.453 1 97.69 315 ASP A C 1
ATOM 2437 O O . ASP A 1 315 ? 12.188 20.969 -26.625 1 97.69 315 ASP A O 1
ATOM 2441 N N . THR A 1 316 ? 11.516 22.781 -25.5 1 97.94 316 THR A N 1
ATOM 2442 C CA . THR A 1 316 ? 12.539 22.609 -24.469 1 97.94 316 THR A CA 1
ATOM 2443 C C . THR A 1 316 ? 12.367 21.266 -23.75 1 97.94 316 THR A C 1
ATOM 2445 O O . THR A 1 316 ? 13.336 20.547 -23.516 1 97.94 316 THR A O 1
ATOM 2448 N N . MET A 1 317 ? 11.133 20.906 -23.344 1 98.12 317 MET A N 1
ATOM 2449 C CA . MET A 1 317 ? 10.891 19.656 -22.625 1 98.12 317 MET A CA 1
ATOM 2450 C C . MET A 1 317 ? 11.172 18.453 -23.5 1 98.12 317 MET A C 1
ATOM 2452 O O . MET A 1 317 ? 11.68 17.438 -23.031 1 98.12 317 MET A O 1
ATOM 2456 N N . VAL A 1 318 ? 10.781 18.531 -24.766 1 97.81 318 VAL A N 1
ATOM 2457 C CA . VAL A 1 318 ? 11.086 17.453 -25.703 1 97.81 318 VAL A CA 1
ATOM 2458 C C . VAL A 1 318 ? 12.602 17.266 -25.797 1 97.81 318 VAL A C 1
ATOM 2460 O O . VAL A 1 318 ? 13.094 16.125 -25.797 1 97.81 318 VAL A O 1
ATOM 2463 N N . ASP A 1 319 ? 13.383 18.391 -25.875 1 97.88 319 ASP A N 1
ATOM 2464 C CA . ASP A 1 319 ? 14.844 18.344 -25.938 1 97.88 319 ASP A CA 1
ATOM 2465 C C . ASP A 1 319 ? 15.422 17.75 -24.656 1 97.88 319 ASP A C 1
ATOM 2467 O O . ASP A 1 319 ? 16.391 17 -24.688 1 97.88 319 ASP A O 1
ATOM 2471 N N . VAL A 1 320 ? 14.891 18.125 -23.516 1 97.56 320 VAL A N 1
ATOM 2472 C CA . VAL A 1 320 ? 15.328 17.594 -22.234 1 97.56 320 VAL A CA 1
ATOM 2473 C C . VAL A 1 320 ? 15.172 16.078 -22.234 1 97.56 320 VAL A C 1
ATOM 2475 O O . VAL A 1 320 ? 16.094 15.352 -21.844 1 97.56 320 VAL A O 1
ATOM 2478 N N . MET A 1 321 ? 14.031 15.586 -22.672 1 96.38 321 MET A N 1
ATOM 2479 C CA . MET A 1 321 ? 13.781 14.148 -22.672 1 96.38 321 MET A CA 1
ATOM 2480 C C . MET A 1 321 ? 14.703 13.43 -23.656 1 96.38 321 MET A C 1
ATOM 2482 O O . MET A 1 321 ? 15.195 12.336 -23.359 1 96.38 321 MET A O 1
ATOM 2486 N N . ALA A 1 322 ? 14.922 14.031 -24.781 1 96.25 322 ALA A N 1
ATOM 2487 C CA . ALA A 1 322 ? 15.836 13.453 -25.766 1 96.25 322 ALA A CA 1
ATOM 2488 C C . ALA A 1 322 ? 17.25 13.344 -25.203 1 96.25 322 ALA A C 1
ATOM 2490 O O . ALA A 1 322 ? 17.906 12.312 -25.344 1 96.25 322 ALA A O 1
ATOM 2491 N N . TYR A 1 323 ? 17.703 14.406 -24.609 1 96.38 323 TYR A N 1
ATOM 2492 C CA . TYR A 1 323 ? 19.031 14.438 -24 1 96.38 323 TYR A CA 1
ATOM 2493 C C . TYR A 1 323 ? 19.172 13.367 -22.922 1 96.38 323 TYR A C 1
ATOM 2495 O O . TYR A 1 323 ? 20.172 12.648 -22.875 1 96.38 323 TYR A O 1
ATOM 2503 N N . THR A 1 324 ? 18.234 13.305 -22.031 1 94.25 324 THR A N 1
ATOM 2504 C CA . THR A 1 324 ? 18.359 12.406 -20.891 1 94.25 324 THR A CA 1
ATOM 2505 C C . THR A 1 324 ? 18.344 10.945 -21.344 1 94.25 324 THR A C 1
ATOM 2507 O O . THR A 1 324 ? 19.016 10.102 -20.766 1 94.25 324 THR A O 1
ATOM 2510 N N . LYS A 1 325 ? 17.578 10.688 -22.359 1 91.69 325 LYS A N 1
ATOM 2511 C CA . LYS A 1 325 ? 17.625 9.359 -22.953 1 91.69 325 LYS A CA 1
ATOM 2512 C C . LYS A 1 325 ? 19.016 9.039 -23.5 1 91.69 325 LYS A C 1
ATOM 2514 O O . LYS A 1 325 ? 19.547 7.961 -23.266 1 91.69 325 LYS A O 1
ATOM 2519 N N . GLU A 1 326 ? 19.594 9.938 -24.172 1 95.62 326 GLU A N 1
ATOM 2520 C CA . GLU A 1 326 ? 20.938 9.781 -24.75 1 95.62 326 GLU A CA 1
ATOM 2521 C C . GLU A 1 326 ? 21.984 9.633 -23.656 1 95.62 326 GLU A C 1
ATOM 2523 O O . GLU A 1 326 ? 22.922 8.844 -23.781 1 95.62 326 GLU A O 1
ATOM 2528 N N . ALA A 1 327 ? 21.797 10.406 -22.609 1 96.69 327 ALA A N 1
ATOM 2529 C CA . ALA A 1 327 ? 22.766 10.445 -21.516 1 96.69 327 ALA A CA 1
ATOM 2530 C C . ALA A 1 327 ? 22.609 9.242 -20.594 1 96.69 327 ALA A C 1
ATOM 2532 O O . ALA A 1 327 ? 23.453 8.984 -19.734 1 96.69 327 ALA A O 1
ATOM 2533 N N . GLY A 1 328 ? 21.547 8.516 -20.719 1 95.25 328 GLY A N 1
ATOM 2534 C CA . GLY A 1 328 ? 21.312 7.332 -19.906 1 95.25 328 GLY A CA 1
ATOM 2535 C C . GLY A 1 328 ? 20.734 7.648 -18.547 1 95.25 328 GLY A C 1
ATOM 2536 O O . GLY A 1 328 ? 20.938 6.906 -17.594 1 95.25 328 GLY A O 1
ATOM 2537 N N . ILE A 1 329 ? 20.094 8.758 -18.375 1 97.69 329 ILE A N 1
ATOM 2538 C CA . ILE A 1 329 ? 19.375 9.086 -17.141 1 97.69 329 ILE A CA 1
ATOM 2539 C C . ILE A 1 329 ? 17.938 8.586 -17.234 1 97.69 329 ILE A C 1
ATOM 2541 O O . ILE A 1 329 ? 17.172 9.023 -18.109 1 97.69 329 ILE A O 1
ATOM 2545 N N . PRO A 1 330 ? 17.5 7.703 -16.375 1 97.25 330 PRO A N 1
ATOM 2546 C CA . PRO A 1 330 ? 16.203 7.039 -16.531 1 97.25 330 PRO A CA 1
ATOM 2547 C C . PRO A 1 330 ? 15.062 7.781 -15.844 1 97.25 330 PRO A C 1
ATOM 2549 O O . PRO A 1 330 ? 14.297 7.18 -15.086 1 97.25 330 PRO A O 1
ATOM 2552 N N . TYR A 1 331 ? 14.859 9.062 -16.172 1 98 331 TYR A N 1
ATOM 2553 C CA . TYR A 1 331 ? 13.688 9.75 -15.641 1 98 331 TYR A CA 1
ATOM 2554 C C . TYR A 1 331 ? 12.398 9.047 -16.062 1 98 331 TYR A C 1
ATOM 2556 O O . TYR A 1 331 ? 12.273 8.594 -17.203 1 98 331 TYR A O 1
ATOM 2564 N N . ARG A 1 332 ? 11.43 9.008 -15.109 1 97.31 332 ARG A N 1
ATOM 2565 C CA . ARG A 1 332 ? 10.211 8.25 -15.383 1 97.31 332 ARG A CA 1
ATOM 2566 C C . ARG A 1 332 ? 8.984 9.156 -15.352 1 97.31 332 ARG A C 1
ATOM 2568 O O . ARG A 1 332 ? 7.879 8.727 -15.688 1 97.31 332 ARG A O 1
ATOM 2575 N N . TYR A 1 333 ? 9.094 10.391 -15.039 1 98 333 TYR A N 1
ATOM 2576 C CA . TYR A 1 333 ? 8.023 11.375 -15.109 1 98 333 TYR A CA 1
ATOM 2577 C C . TYR A 1 333 ? 8.594 12.789 -15.219 1 98 333 TYR A C 1
ATOM 2579 O O . TYR A 1 333 ? 9.781 13.008 -14.984 1 98 333 TYR A O 1
ATOM 2587 N N . LEU A 1 334 ? 7.758 13.734 -15.633 1 98.44 334 LEU A N 1
ATOM 2588 C CA . LEU A 1 334 ? 8.094 15.148 -15.758 1 98.44 334 LEU A CA 1
ATOM 2589 C C . LEU A 1 334 ? 7.223 16 -14.844 1 98.44 334 LEU A C 1
ATOM 2591 O O . LEU A 1 334 ? 6.004 15.828 -14.805 1 98.44 334 LEU A O 1
ATOM 2595 N N . GLN A 1 335 ? 7.855 16.875 -14.078 1 98.69 335 GLN A N 1
ATOM 2596 C CA . GLN A 1 335 ? 7.109 17.812 -13.266 1 98.69 335 GLN A CA 1
ATOM 2597 C C . GLN A 1 335 ? 7.008 19.172 -13.945 1 98.69 335 GLN A C 1
ATOM 2599 O O . GLN A 1 335 ? 8.008 19.719 -14.422 1 98.69 335 GLN A O 1
ATOM 2604 N N . LEU A 1 336 ? 5.816 19.672 -14.07 1 98.62 336 LEU A N 1
ATOM 2605 C CA . LEU A 1 336 ? 5.547 21.031 -14.555 1 98.62 336 LEU A CA 1
ATOM 2606 C C . LEU A 1 336 ? 5.195 21.953 -13.398 1 98.62 336 LEU A C 1
ATOM 2608 O O . LEU A 1 336 ? 4.164 21.781 -12.742 1 98.62 336 LEU A O 1
ATOM 2612 N N . ASP A 1 337 ? 5.984 22.938 -13.242 1 98.25 337 ASP A N 1
ATOM 2613 C CA . ASP A 1 337 ? 5.73 23.844 -12.117 1 98.25 337 ASP A CA 1
ATOM 2614 C C . ASP A 1 337 ? 4.723 24.922 -12.5 1 98.25 337 ASP A C 1
ATOM 2616 O O . ASP A 1 337 ? 3.693 24.641 -13.117 1 98.25 337 ASP A O 1
ATOM 2620 N N . SER A 1 338 ? 4.828 26.156 -12.086 1 97.94 338 SER A N 1
ATOM 2621 C CA . SER A 1 338 ? 3.75 27.141 -12.039 1 97.94 338 SER A CA 1
ATOM 2622 C C . SER A 1 338 ? 3.744 28 -13.297 1 97.94 338 SER A C 1
ATOM 2624 O O . SER A 1 338 ? 2.992 28.984 -13.383 1 97.94 338 SER A O 1
ATOM 2626 N N . TRP A 1 339 ? 4.453 27.797 -14.289 1 97.31 339 TRP A N 1
ATOM 2627 C CA . TRP A 1 339 ? 4.695 28.75 -15.375 1 97.31 339 TRP A CA 1
ATOM 2628 C C . TRP A 1 339 ? 3.789 28.453 -16.562 1 97.31 339 TRP A C 1
ATOM 2630 O O . TRP A 1 339 ? 3.801 29.188 -17.562 1 97.31 339 TRP A O 1
ATOM 2640 N N . TRP A 1 340 ? 2.961 27.484 -16.547 1 97.88 340 TRP A N 1
ATOM 2641 C CA . TRP A 1 340 ? 2.361 27.016 -17.797 1 97.88 340 TRP A CA 1
ATOM 2642 C C . TRP A 1 340 ? 0.883 27.391 -17.859 1 97.88 340 TRP A C 1
ATOM 2644 O O . TRP A 1 340 ? 0.283 27.391 -18.938 1 97.88 340 TRP A O 1
ATOM 2654 N N . TYR A 1 341 ? 0.138 27.734 -16.828 1 98.38 341 TYR A N 1
ATOM 2655 C CA . TYR A 1 341 ? -1.297 28 -16.828 1 98.38 341 TYR A CA 1
ATOM 2656 C C . TYR A 1 341 ? -1.576 29.5 -16.75 1 98.38 341 TYR A C 1
ATOM 2658 O O . TYR A 1 341 ? -0.66 30.297 -16.547 1 98.38 341 TYR A O 1
ATOM 2666 N N . TYR A 1 342 ? -2.871 29.906 -16.953 1 98.44 342 TYR A N 1
ATOM 2667 C CA . TYR A 1 342 ? -3.281 31.312 -16.953 1 98.44 342 TYR A CA 1
ATOM 2668 C C . TYR A 1 342 ? -3.348 31.859 -15.539 1 98.44 342 TYR A C 1
ATOM 2670 O O . TYR A 1 342 ? -3.967 31.25 -14.656 1 98.44 342 TYR A O 1
ATOM 2678 N N . LYS A 1 343 ? -2.766 33.031 -15.367 1 98.12 343 LYS A N 1
ATOM 2679 C CA . LYS A 1 343 ? -2.797 33.688 -14.07 1 98.12 343 LYS A CA 1
ATOM 2680 C C . LYS A 1 343 ? -3.742 34.906 -14.102 1 98.12 343 LYS A C 1
ATOM 2682 O O . LYS A 1 343 ? -3.99 35.469 -15.164 1 98.12 343 LYS A O 1
ATOM 2687 N N . GLY A 1 344 ? -4.32 35.094 -12.961 1 97.94 344 GLY A N 1
ATOM 2688 C CA . GLY A 1 344 ? -5.215 36.219 -12.797 1 97.94 344 GLY A CA 1
ATOM 2689 C C . GLY A 1 344 ? -4.75 37.219 -11.742 1 97.94 344 GLY A C 1
ATOM 2690 O O . GLY A 1 344 ? -3.553 37.469 -11.625 1 97.94 344 GLY A O 1
ATOM 2691 N N . VAL A 1 345 ? -5.672 37.719 -11.047 1 97 345 VAL A N 1
ATOM 2692 C CA . VAL A 1 345 ? -5.41 38.719 -10.008 1 97 345 VAL A CA 1
ATOM 2693 C C . VAL A 1 345 ? -4.391 38.156 -9.016 1 97 345 VAL A C 1
ATOM 2695 O O . VAL A 1 345 ? -4.488 37 -8.594 1 97 345 VAL A O 1
ATOM 2698 N N . ALA A 1 346 ? -3.389 39.031 -8.664 1 95.88 346 ALA A N 1
ATOM 2699 C CA . ALA A 1 346 ? -2.363 38.75 -7.656 1 95.88 346 ALA A CA 1
ATOM 2700 C C . ALA A 1 346 ? -1.591 37.5 -7.988 1 95.88 346 ALA A C 1
ATOM 2702 O O . ALA A 1 346 ? -0.984 36.875 -7.102 1 95.88 346 ALA A O 1
ATOM 2703 N N . GLY A 1 347 ? -1.662 37.062 -9.258 1 96.81 347 GLY A N 1
ATOM 2704 C CA . GLY A 1 347 ? -0.84 35.969 -9.719 1 96.81 347 GLY A CA 1
ATOM 2705 C C . GLY A 1 347 ? -1.472 34.594 -9.469 1 96.81 347 GLY A C 1
ATOM 2706 O O . GLY A 1 347 ? -0.851 33.562 -9.719 1 96.81 347 GLY A O 1
ATOM 2707 N N . GLY A 1 348 ? -2.699 34.562 -8.93 1 97.94 348 GLY A N 1
ATOM 2708 C CA . GLY A 1 348 ? -3.412 33.312 -8.734 1 97.94 348 GLY A CA 1
ATOM 2709 C C . GLY A 1 348 ? -3.877 32.688 -10.039 1 97.94 348 GLY A C 1
ATOM 2710 O O . GLY A 1 348 ? -3.789 33.312 -11.102 1 97.94 348 GLY A O 1
ATOM 2711 N N . VAL A 1 349 ? -4.355 31.469 -9.992 1 98.56 349 VAL A N 1
ATOM 2712 C CA . VAL A 1 349 ? -4.793 30.734 -11.18 1 98.56 349 VAL A CA 1
ATOM 2713 C C . VAL A 1 349 ? -6.113 31.312 -11.688 1 98.56 349 VAL A C 1
ATOM 2715 O O . VAL A 1 349 ? -7.125 31.281 -10.977 1 98.56 349 VAL A O 1
ATOM 2718 N N . LYS A 1 350 ? -6.086 31.875 -12.828 1 98.62 350 LYS A N 1
ATOM 2719 C CA . LYS A 1 350 ? -7.301 32.312 -13.516 1 98.62 350 LYS A CA 1
ATOM 2720 C C . LYS A 1 350 ? -7.973 31.125 -14.211 1 98.62 350 LYS A C 1
ATOM 2722 O O . LYS A 1 350 ? -9.188 30.938 -14.109 1 98.62 350 LYS A O 1
ATOM 2727 N N . THR A 1 351 ? -7.195 30.406 -14.938 1 98.62 351 THR A N 1
ATOM 2728 C CA . THR A 1 351 ? -7.609 29.172 -15.586 1 98.62 351 THR A CA 1
ATOM 2729 C C . THR A 1 351 ? -6.469 28.156 -15.617 1 98.62 351 THR A C 1
ATOM 2731 O O . THR A 1 351 ? -5.391 28.438 -16.141 1 98.62 351 THR A O 1
ATOM 2734 N N . TRP A 1 352 ? -6.664 26.984 -15 1 98.38 352 TRP A N 1
ATOM 2735 C CA . TRP A 1 352 ? -5.645 25.953 -14.93 1 98.38 352 TRP A CA 1
ATOM 2736 C C . TRP A 1 352 ? -5.605 25.141 -16.219 1 98.38 352 TRP A C 1
ATOM 2738 O O . TRP A 1 352 ? -6.02 23.969 -16.234 1 98.38 352 TRP A O 1
ATOM 2748 N N . ASP A 1 353 ? -5.16 25.734 -17.234 1 97.25 353 ASP A N 1
ATOM 2749 C CA . ASP A 1 353 ? -5.023 25.188 -18.594 1 97.25 353 ASP A CA 1
ATOM 2750 C C . ASP A 1 353 ? -3.762 25.719 -19.266 1 97.25 353 ASP A C 1
ATOM 2752 O O . ASP A 1 353 ? -3.264 26.781 -18.922 1 97.25 353 ASP A O 1
ATOM 2756 N N . ALA A 1 354 ? -3.273 24.969 -20.172 1 97.5 354 ALA A N 1
ATOM 2757 C CA . ALA A 1 354 ? -2.008 25.312 -20.812 1 97.5 354 ALA A CA 1
ATOM 2758 C C . ALA A 1 354 ? -2.158 26.562 -21.672 1 97.5 354 ALA A C 1
ATOM 2760 O O . ALA A 1 354 ? -3.078 26.656 -22.484 1 97.5 354 ALA A O 1
ATOM 2761 N N . ARG A 1 355 ? -1.29 27.422 -21.5 1 97.94 355 ARG A N 1
ATOM 2762 C CA . ARG A 1 355 ? -1.234 28.578 -22.375 1 97.94 355 ARG A CA 1
ATOM 2763 C C . ARG A 1 355 ? -0.622 28.219 -23.719 1 97.94 355 ARG A C 1
ATOM 2765 O O . ARG A 1 355 ? 0.376 27.5 -23.781 1 97.94 355 ARG A O 1
ATOM 2772 N N . PRO A 1 356 ? -1.087 28.812 -24.766 1 97.19 356 PRO A N 1
ATOM 2773 C CA . PRO A 1 356 ? -0.583 28.453 -26.094 1 97.19 356 PRO A CA 1
ATOM 2774 C C . PRO A 1 356 ? 0.824 28.984 -26.344 1 97.19 356 PRO A C 1
ATOM 2776 O O . PRO A 1 356 ? 1.541 28.438 -27.203 1 97.19 356 PRO A O 1
ATOM 2779 N N . ASP A 1 357 ? 1.224 30.062 -25.688 1 96.44 357 ASP A N 1
ATOM 2780 C CA . ASP A 1 357 ? 2.58 30.562 -25.859 1 96.44 357 ASP A CA 1
ATOM 2781 C C . ASP A 1 357 ? 3.6 29.656 -25.172 1 96.44 357 ASP A C 1
ATOM 2783 O O . ASP A 1 357 ? 4.789 29.688 -25.5 1 96.44 357 ASP A O 1
ATOM 2787 N N . VAL A 1 358 ? 3.174 28.906 -24.219 1 97.75 358 VAL A N 1
ATOM 2788 C CA . VAL A 1 358 ? 4.023 27.984 -23.469 1 97.75 358 VAL A CA 1
ATOM 2789 C C . VAL A 1 358 ? 4.016 26.609 -24.141 1 97.75 358 VAL A C 1
ATOM 2791 O O . VAL A 1 358 ? 5.074 26.062 -24.438 1 97.75 358 VAL A O 1
ATOM 2794 N N . PHE A 1 359 ? 2.828 26.156 -24.328 1 98.25 359 PHE A N 1
ATOM 2795 C CA . PHE A 1 359 ? 2.607 24.891 -25.031 1 98.25 359 PHE A CA 1
ATOM 2796 C C . PHE A 1 359 ? 1.702 25.094 -26.234 1 98.25 359 PHE A C 1
ATOM 2798 O O . PHE A 1 359 ? 0.499 24.828 -26.156 1 98.25 359 PHE A O 1
ATOM 2805 N N . PRO A 1 360 ? 2.281 25.375 -27.359 1 97.44 360 PRO A N 1
ATOM 2806 C CA . PRO A 1 360 ? 1.479 25.703 -28.531 1 97.44 360 PRO A CA 1
ATOM 2807 C C . PRO A 1 360 ? 0.57 24.547 -28.969 1 97.44 360 PRO A C 1
ATOM 2809 O O . PRO A 1 360 ? -0.509 24.797 -29.516 1 97.44 360 PRO A O 1
ATOM 2812 N N . SER A 1 361 ? 0.939 23.328 -28.688 1 96.88 361 SER A N 1
ATOM 2813 C CA . SER A 1 361 ? 0.131 22.188 -29.094 1 96.88 361 SER A CA 1
ATOM 2814 C C . SER A 1 361 ? -0.677 21.641 -27.938 1 96.88 361 SER A C 1
ATOM 2816 O O . SER A 1 361 ? -1.344 20.609 -28.062 1 96.88 361 SER A O 1
ATOM 2818 N N . GLY A 1 362 ? -0.51 22.234 -26.797 1 96.31 362 GLY A N 1
ATOM 2819 C CA . GLY A 1 362 ? -1.235 21.797 -25.625 1 96.31 362 GLY A CA 1
ATOM 2820 C C . GLY A 1 362 ? -0.509 20.719 -24.844 1 96.31 362 GLY A C 1
ATOM 2821 O O . GLY A 1 362 ? 0.493 20.172 -25.312 1 96.31 362 GLY A O 1
ATOM 2822 N N . LEU A 1 363 ? -1.032 20.391 -23.656 1 96.44 363 LEU A N 1
ATOM 2823 C CA . LEU A 1 363 ? -0.381 19.438 -22.766 1 96.44 363 LEU A CA 1
ATOM 2824 C C . LEU A 1 363 ? -0.568 18.016 -23.25 1 96.44 363 LEU A C 1
ATOM 2826 O O . LEU A 1 363 ? 0.289 17.156 -23.031 1 96.44 363 LEU A O 1
ATOM 2830 N N . ARG A 1 364 ? -1.655 17.734 -23.875 1 93.19 364 ARG A N 1
ATOM 2831 C CA . ARG A 1 364 ? -1.866 16.406 -24.438 1 93.19 364 ARG A CA 1
ATOM 2832 C C . ARG A 1 364 ? -0.781 16.078 -25.453 1 93.19 364 ARG A C 1
ATOM 2834 O O . ARG A 1 364 ? -0.23 14.969 -25.438 1 93.19 364 ARG A O 1
ATOM 2841 N N . ALA A 1 365 ? -0.563 17.047 -26.312 1 94.5 365 ALA A N 1
ATOM 2842 C CA . ALA A 1 365 ? 0.482 16.844 -27.328 1 94.5 365 ALA A CA 1
ATOM 2843 C C . ALA A 1 365 ? 1.846 16.656 -26.656 1 94.5 365 ALA A C 1
ATOM 2845 O O . ALA A 1 365 ? 2.648 15.836 -27.109 1 94.5 365 ALA A O 1
ATOM 2846 N N . LEU A 1 366 ? 2.131 17.438 -25.625 1 95.94 366 LEU A N 1
ATOM 2847 C CA . LEU A 1 366 ? 3.379 17.25 -24.891 1 95.94 366 LEU A CA 1
ATOM 2848 C C . LEU A 1 366 ? 3.492 15.836 -24.344 1 95.94 366 LEU A C 1
ATOM 2850 O O . LEU A 1 366 ? 4.527 15.188 -24.516 1 95.94 366 LEU A O 1
ATOM 2854 N N . TYR A 1 367 ? 2.453 15.398 -23.719 1 94.19 367 TYR A N 1
ATOM 2855 C CA . TYR A 1 367 ? 2.398 14.07 -23.109 1 94.19 367 TYR A CA 1
ATOM 2856 C C . TYR A 1 367 ? 2.684 12.992 -24.156 1 94.19 367 TYR A C 1
ATOM 2858 O O . TYR A 1 367 ? 3.471 12.07 -23.906 1 94.19 367 TYR A O 1
ATOM 2866 N N . GLU A 1 368 ? 2.139 13.156 -25.297 1 90 368 GLU A N 1
ATOM 2867 C CA . GLU A 1 368 ? 2.354 12.211 -26.391 1 90 368 GLU A CA 1
ATOM 2868 C C . GLU A 1 368 ? 3.807 12.227 -26.859 1 90 368 GLU A C 1
ATOM 2870 O O . GLU A 1 368 ? 4.395 11.172 -27.109 1 90 368 GLU A O 1
ATOM 2875 N N . LYS A 1 369 ? 4.328 13.359 -26.953 1 92.75 369 LYS A N 1
ATOM 2876 C CA . LYS A 1 369 ? 5.676 13.523 -27.484 1 92.75 369 LYS A CA 1
ATOM 2877 C C . LYS A 1 369 ? 6.723 12.977 -26.516 1 92.75 369 LYS A C 1
ATOM 2879 O O . LYS A 1 369 ? 7.699 12.352 -26.938 1 92.75 369 LYS A O 1
ATOM 2884 N N . ILE A 1 370 ? 6.523 13.211 -25.219 1 93.25 370 ILE A N 1
ATOM 2885 C CA . ILE A 1 370 ? 7.57 12.844 -24.266 1 93.25 370 ILE A CA 1
ATOM 2886 C C . ILE A 1 370 ? 7.328 11.43 -23.75 1 93.25 370 ILE A C 1
ATOM 2888 O O . ILE A 1 370 ? 8.25 10.773 -23.266 1 93.25 370 ILE A O 1
ATOM 2892 N N . GLY A 1 371 ? 6.105 11.016 -23.781 1 89.06 371 GLY A N 1
ATOM 2893 C CA . GLY A 1 371 ? 5.77 9.648 -23.422 1 89.06 371 GLY A CA 1
ATOM 2894 C C . GLY A 1 371 ? 5.918 9.383 -21.938 1 89.06 371 GLY A C 1
ATOM 2895 O O . GLY A 1 371 ? 6.145 8.242 -21.516 1 89.06 371 GLY A O 1
ATOM 2896 N N . LEU A 1 372 ? 5.922 10.367 -21.031 1 94.31 372 LEU A N 1
ATOM 2897 C CA . LEU A 1 372 ? 6.062 10.242 -19.578 1 94.31 372 LEU A CA 1
ATOM 2898 C C . LEU A 1 372 ? 4.891 10.898 -18.859 1 94.31 372 LEU A C 1
ATOM 2900 O O . LEU A 1 372 ? 4.398 11.945 -19.297 1 94.31 372 LEU A O 1
ATOM 2904 N N . PRO A 1 373 ? 4.449 10.219 -17.75 1 96.12 373 PRO A N 1
ATOM 2905 C CA . PRO A 1 373 ? 3.412 10.883 -16.953 1 96.12 373 PRO A CA 1
ATOM 2906 C C . PRO A 1 373 ? 3.883 12.211 -16.375 1 96.12 373 PRO A C 1
ATOM 2908 O O . PRO A 1 373 ? 5.078 12.516 -16.406 1 96.12 373 PRO A O 1
ATOM 2911 N N . ILE A 1 374 ? 2.9 12.969 -15.867 1 97.69 374 ILE A N 1
ATOM 2912 C CA . ILE A 1 374 ? 3.182 14.352 -15.508 1 97.69 374 ILE A CA 1
ATOM 2913 C C . ILE A 1 374 ? 2.793 14.594 -14.047 1 97.69 374 ILE A C 1
ATOM 2915 O O . ILE A 1 374 ? 1.747 14.133 -13.594 1 97.69 374 ILE A O 1
ATOM 2919 N N . VAL A 1 375 ? 3.654 15.211 -13.289 1 98.5 375 VAL A N 1
ATOM 2920 C CA . VAL A 1 375 ? 3.355 15.891 -12.031 1 98.5 375 VAL A CA 1
ATOM 2921 C C . VAL A 1 375 ? 3.17 17.391 -12.289 1 98.5 375 VAL A C 1
ATOM 2923 O O . VAL A 1 375 ? 3.973 18 -12.992 1 98.5 375 VAL A O 1
ATOM 2926 N N . ALA A 1 376 ? 2.105 17.969 -11.75 1 98.75 376 ALA A N 1
ATOM 2927 C CA . ALA A 1 376 ? 1.878 19.344 -12.148 1 98.75 376 ALA A CA 1
ATOM 2928 C C . ALA A 1 376 ? 1.495 20.203 -10.945 1 98.75 376 ALA A C 1
ATOM 2930 O O . ALA A 1 376 ? 0.736 19.766 -10.078 1 98.75 376 ALA A O 1
ATOM 2931 N N . HIS A 1 377 ? 1.969 21.391 -11.016 1 98.62 377 HIS A N 1
ATOM 2932 C CA . HIS A 1 377 ? 1.786 22.422 -10 1 98.62 377 HIS A CA 1
ATOM 2933 C C . HIS A 1 377 ? 0.456 23.141 -10.18 1 98.62 377 HIS A C 1
ATOM 2935 O O . HIS A 1 377 ? 0.05 23.422 -11.312 1 98.62 377 HIS A O 1
ATOM 2941 N N . ASN A 1 378 ? -0.196 23.328 -9.086 1 98.38 378 ASN A N 1
ATOM 2942 C CA . ASN A 1 378 ? -1.233 24.359 -9 1 98.38 378 ASN A CA 1
ATOM 2943 C C . ASN A 1 378 ? -0.916 25.391 -7.926 1 98.38 378 ASN A C 1
ATOM 2945 O O . ASN A 1 378 ? -0.19 25.094 -6.973 1 98.38 378 ASN A O 1
ATOM 2949 N N . ARG A 1 379 ? -1.412 26.531 -8.18 1 97.75 379 ARG A N 1
ATOM 2950 C CA . ARG A 1 379 ? -1.278 27.625 -7.227 1 97.75 379 ARG A CA 1
ATOM 2951 C C . ARG A 1 379 ? -2.572 27.828 -6.449 1 97.75 379 ARG A C 1
ATOM 2953 O O . ARG A 1 379 ? -3.375 26.906 -6.305 1 97.75 379 ARG A O 1
ATOM 2960 N N . TYR A 1 380 ? -2.754 29 -5.809 1 97.94 380 TYR A N 1
ATOM 2961 C CA . TYR A 1 380 ? -4.047 29.391 -5.254 1 97.94 380 TYR A CA 1
ATOM 2962 C C . TYR A 1 380 ? -4.969 29.922 -6.34 1 97.94 380 TYR A C 1
ATOM 2964 O O . TYR A 1 380 ? -4.512 30.359 -7.398 1 97.94 380 TYR A O 1
ATOM 2972 N N . TRP A 1 381 ? -6.254 29.891 -6.129 1 98.25 381 TRP A N 1
ATOM 2973 C CA . TRP A 1 381 ? -7.223 30.344 -7.117 1 98.25 381 TRP A CA 1
ATOM 2974 C C . TRP A 1 381 ? -7.426 31.859 -7.027 1 98.25 381 TRP A C 1
ATOM 2976 O O . TRP A 1 381 ? -7.727 32.375 -5.953 1 98.25 381 TRP A O 1
ATOM 2986 N N . ALA A 1 382 ? -7.316 32.5 -8.133 1 98.12 382 ALA A N 1
ATOM 2987 C CA . ALA A 1 382 ? -7.508 33.938 -8.195 1 98.12 382 ALA A CA 1
ATOM 2988 C C . ALA A 1 382 ? -8.977 34.312 -8.016 1 98.12 382 ALA A C 1
ATOM 2990 O O . ALA A 1 382 ? -9.867 33.531 -8.352 1 98.12 382 ALA A O 1
ATOM 2991 N N . LYS A 1 383 ? -9.219 35.531 -7.547 1 97.56 383 LYS A N 1
ATOM 2992 C CA . LYS A 1 383 ? -10.594 35.969 -7.352 1 97.56 383 LYS A CA 1
ATOM 2993 C C . LYS A 1 383 ? -11.336 36.062 -8.68 1 97.56 383 LYS A C 1
ATOM 2995 O O . LYS A 1 383 ? -12.57 35.969 -8.719 1 97.56 383 LYS A O 1
ATOM 3000 N N . ASP A 1 384 ? -10.602 36.25 -9.781 1 98.31 384 ASP A N 1
ATOM 3001 C CA . ASP A 1 384 ? -11.227 36.344 -11.094 1 98.31 384 ASP A CA 1
ATOM 3002 C C . ASP A 1 384 ? -11.117 35.062 -11.875 1 98.31 384 ASP A C 1
ATOM 3004 O O . ASP A 1 384 ? -11.117 35.062 -13.109 1 98.31 384 ASP A O 1
ATOM 3008 N N . THR A 1 385 ? -10.914 33.938 -11.188 1 98.62 385 THR A N 1
ATOM 3009 C CA . THR A 1 385 ? -10.852 32.625 -11.852 1 98.62 385 THR A CA 1
ATOM 3010 C C . THR A 1 385 ? -12.062 32.406 -12.75 1 98.62 385 THR A C 1
ATOM 3012 O O . THR A 1 385 ? -13.18 32.781 -12.391 1 98.62 385 THR A O 1
ATOM 3015 N N . THR A 1 386 ? -11.875 31.766 -13.906 1 98.62 386 THR A N 1
ATOM 3016 C CA . THR A 1 386 ? -12.93 31.578 -14.898 1 98.62 386 THR A CA 1
ATOM 3017 C C . THR A 1 386 ? -13.883 30.469 -14.461 1 98.62 386 THR A C 1
ATOM 3019 O O . THR A 1 386 ? -14.953 30.281 -15.047 1 98.62 386 THR A O 1
ATOM 3022 N N . TYR A 1 387 ? -13.531 29.75 -13.438 1 98.44 387 TYR A N 1
ATOM 3023 C CA . TYR A 1 387 ? -14.305 28.578 -13.008 1 98.44 387 TYR A CA 1
ATOM 3024 C C . TYR A 1 387 ? -15.477 29 -12.133 1 98.44 387 TYR A C 1
ATOM 3026 O O . TYR A 1 387 ? -16.484 28.297 -12.062 1 98.44 387 TYR A O 1
ATOM 3034 N N . ALA A 1 388 ? -15.367 30.125 -11.453 1 98.62 388 ALA A N 1
ATOM 3035 C CA . ALA A 1 388 ? -16.359 30.562 -10.477 1 98.62 388 ALA A CA 1
ATOM 3036 C C . ALA A 1 388 ? -17.609 31.094 -11.164 1 98.62 388 ALA A C 1
ATOM 3038 O O . ALA A 1 388 ? -17.531 31.844 -12.141 1 98.62 388 ALA A O 1
ATOM 3039 N N . LYS A 1 389 ? -18.734 30.734 -10.656 1 98.38 389 LYS A N 1
ATOM 3040 C CA . LYS A 1 389 ? -20 31.234 -11.172 1 98.38 389 LYS A CA 1
ATOM 3041 C C . LYS A 1 389 ? -20.031 32.75 -11.172 1 98.38 389 LYS A C 1
ATOM 3043 O O . LYS A 1 389 ? -20.578 33.375 -12.094 1 98.38 389 LYS A O 1
ATOM 3048 N N . GLN A 1 390 ? -19.453 33.375 -10.203 1 97.44 390 GLN A N 1
ATOM 3049 C CA . GLN A 1 390 ? -19.406 34.812 -10.07 1 97.44 390 GLN A CA 1
ATOM 3050 C C . GLN A 1 390 ? -18.688 35.469 -11.258 1 97.44 390 GLN A C 1
ATOM 3052 O O . GLN A 1 390 ? -18.875 36.625 -11.539 1 97.44 390 GLN A O 1
ATOM 3057 N N . ASN A 1 391 ? -17.859 34.688 -11.898 1 98.19 391 ASN A N 1
ATOM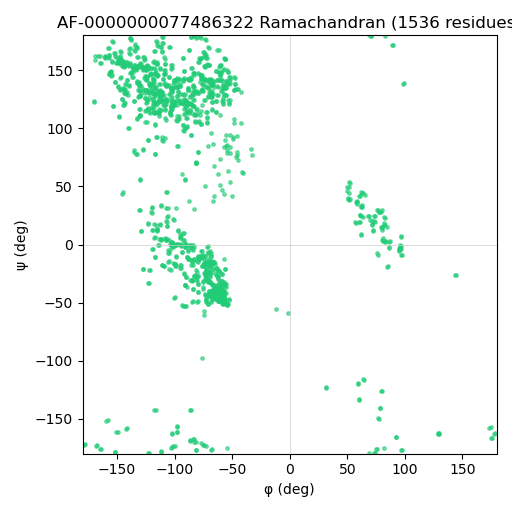 3058 C CA . ASN A 1 391 ? -17.062 35.219 -13.016 1 98.19 391 ASN A CA 1
ATOM 3059 C C . ASN A 1 391 ? -17.5 34.594 -14.344 1 98.19 391 ASN A C 1
ATOM 3061 O O . ASN A 1 391 ? -16.75 34.625 -15.32 1 98.19 391 ASN A O 1
ATOM 3065 N N . GLY A 1 392 ? -18.656 34 -14.359 1 98 392 GLY A N 1
ATOM 3066 C CA . GLY A 1 392 ? -19.188 33.438 -15.586 1 98 392 GLY A CA 1
ATOM 3067 C C . GLY A 1 392 ? -18.938 31.953 -15.734 1 98 392 GLY A C 1
ATOM 3068 O O . GLY A 1 392 ? -19.328 31.359 -16.734 1 98 392 GLY A O 1
ATOM 3069 N N . GLY A 1 393 ? -18.234 31.344 -14.711 1 98.31 393 GLY A N 1
ATOM 3070 C CA . GLY A 1 393 ? -17.984 29.906 -14.758 1 98.31 393 GLY A CA 1
ATOM 3071 C C . GLY A 1 393 ? -19.141 29.078 -14.242 1 98.31 393 GLY A C 1
ATOM 3072 O O . GLY A 1 393 ? -20.266 29.562 -14.141 1 98.31 393 GLY A O 1
ATOM 3073 N N . ASN A 1 394 ? -18.875 27.766 -14.008 1 97.88 394 ASN A N 1
ATOM 3074 C CA . ASN A 1 394 ? -19.984 26.844 -13.734 1 97.88 394 ASN A CA 1
ATOM 3075 C C . ASN A 1 394 ? -19.922 26.312 -12.305 1 97.88 394 ASN A C 1
ATOM 3077 O O . ASN A 1 394 ? -20.812 25.578 -11.883 1 97.88 394 ASN A O 1
ATOM 3081 N N . TYR A 1 395 ? -18.969 26.688 -11.547 1 98.44 395 TYR A N 1
ATOM 3082 C CA . TYR A 1 395 ? -18.734 26 -10.281 1 98.44 395 TYR A CA 1
ATOM 3083 C C . TYR A 1 395 ? -18.891 26.953 -9.102 1 98.44 395 TYR A C 1
ATOM 3085 O O . TYR A 1 395 ? -18.781 28.172 -9.273 1 98.44 395 TYR A O 1
ATOM 3093 N N . SER A 1 396 ? -19.172 26.391 -7.953 1 98.12 396 SER A N 1
ATOM 3094 C CA . SER A 1 396 ? -19.328 27.203 -6.754 1 98.12 396 SER A CA 1
ATOM 3095 C C . SER A 1 396 ? -17.984 27.5 -6.098 1 98.12 396 SER A C 1
ATOM 3097 O O . SER A 1 396 ? -17.25 26.578 -5.758 1 98.12 396 SER A O 1
ATOM 3099 N N . PHE A 1 397 ? -17.703 28.734 -6.02 1 98.31 397 PHE A N 1
ATOM 3100 C CA . PHE A 1 397 ? -16.531 29.281 -5.32 1 98.31 397 PHE A CA 1
ATOM 3101 C C . PHE A 1 397 ? -16.953 30.312 -4.281 1 98.31 397 PHE A C 1
ATOM 3103 O O . PHE A 1 397 ? -18.016 30.922 -4.398 1 98.31 397 PHE A O 1
ATOM 3110 N N . ILE A 1 398 ? -16.172 30.406 -3.254 1 98.19 398 ILE A N 1
ATOM 3111 C CA . ILE A 1 398 ? -16.234 31.594 -2.42 1 98.19 398 ILE A CA 1
ATOM 3112 C C . ILE A 1 398 ? -15.258 32.656 -2.951 1 98.19 398 ILE A C 1
ATOM 3114 O O . ILE A 1 398 ? -14.055 32.406 -3.02 1 98.19 398 ILE A O 1
ATOM 3118 N N . VAL A 1 399 ? -15.781 33.719 -3.42 1 97.56 399 VAL A N 1
ATOM 3119 C CA . VAL A 1 399 ? -15 34.844 -3.904 1 97.56 399 VAL A CA 1
ATOM 3120 C C . VAL A 1 399 ? -15.227 36.062 -2.99 1 97.56 399 VAL A C 1
ATOM 3122 O O . VAL A 1 399 ? -16.344 36.562 -2.895 1 97.56 399 VAL A O 1
ATOM 3125 N N . GLU A 1 400 ? -14.211 36.469 -2.305 1 94.25 400 GLU A N 1
ATOM 3126 C CA . GLU A 1 400 ? -14.359 37.594 -1.391 1 94.25 400 GLU A CA 1
ATOM 3127 C C . GLU A 1 400 ? -13.891 38.875 -2.037 1 94.25 400 GLU A C 1
ATOM 3129 O O . GLU A 1 400 ? -12.82 38.906 -2.656 1 94.25 400 GLU A O 1
ATOM 3134 N N . LYS A 1 401 ? -14.641 39.875 -1.861 1 90.56 401 LYS A N 1
ATOM 3135 C CA . LYS A 1 401 ? -14.359 41.156 -2.459 1 90.56 401 LYS A CA 1
ATOM 3136 C C . LYS A 1 401 ? -13.062 41.75 -1.901 1 90.56 401 LYS A C 1
ATOM 3138 O O . LYS A 1 401 ? -12.281 42.375 -2.639 1 90.56 401 LYS A O 1
ATOM 3143 N N . GLN A 1 402 ? -12.852 41.594 -0.645 1 91.62 402 GLN A N 1
ATOM 3144 C CA . GLN A 1 402 ? -11.711 42.219 0.021 1 91.62 402 GLN A CA 1
ATOM 3145 C C . GLN A 1 402 ? -10.453 41.375 -0.134 1 91.62 402 GLN A C 1
ATOM 3147 O O . GLN A 1 402 ? -9.375 41.75 0.321 1 91.62 402 GLN A O 1
ATOM 3152 N N . SER A 1 403 ? -10.594 40.219 -0.735 1 94.94 403 SER A N 1
ATOM 3153 C CA . SER A 1 403 ? -9.453 39.344 -0.962 1 94.94 403 SER A CA 1
ATOM 3154 C C . SER A 1 403 ? -9.062 39.281 -2.438 1 94.94 403 SER A C 1
ATOM 3156 O O . SER A 1 403 ? -9.797 39.812 -3.289 1 94.94 403 SER A O 1
ATOM 3158 N N . THR A 1 404 ? -7.836 38.844 -2.684 1 96.75 404 THR A N 1
ATOM 3159 C CA . THR A 1 404 ? -7.395 38.625 -4.059 1 96.75 404 THR A CA 1
ATOM 3160 C C . THR A 1 404 ? -7.57 37.188 -4.469 1 96.75 404 THR A C 1
ATOM 3162 O O . THR A 1 404 ? -7.305 36.812 -5.613 1 96.75 404 THR A O 1
ATOM 3165 N N . LEU A 1 405 ? -8.086 36.375 -3.537 1 96.75 405 LEU A N 1
ATOM 3166 C CA . LEU A 1 405 ? -8.141 34.938 -3.725 1 96.75 405 LEU A CA 1
ATOM 3167 C C . LEU A 1 405 ? -9.586 34.438 -3.732 1 96.75 405 LEU A C 1
ATOM 3169 O O . LEU A 1 405 ? -10.508 35.219 -3.449 1 96.75 405 LEU A O 1
ATOM 3173 N N . SER A 1 406 ? -9.789 33.219 -4.152 1 97.94 406 SER A N 1
ATOM 3174 C CA . SER A 1 406 ? -11.031 32.469 -4.055 1 97.94 406 SER A CA 1
ATOM 3175 C C . SER A 1 406 ? -10.766 31.016 -3.686 1 97.94 406 SER A C 1
ATOM 3177 O O . SER A 1 406 ? -9.609 30.578 -3.65 1 97.94 406 SER A O 1
ATOM 3179 N N . ILE A 1 407 ? -11.812 30.266 -3.334 1 98.06 407 ILE A N 1
ATOM 3180 C CA . ILE A 1 407 ? -11.641 28.859 -2.979 1 98.06 407 ILE A CA 1
ATOM 3181 C C . ILE A 1 407 ? -12.836 28.047 -3.484 1 98.06 407 ILE A C 1
ATOM 3183 O O . ILE A 1 407 ? -13.984 28.5 -3.387 1 98.06 407 ILE A O 1
ATOM 3187 N N . PRO A 1 408 ? -12.562 26.938 -4.156 1 97.94 408 PRO A N 1
ATOM 3188 C CA . PRO A 1 408 ? -13.68 26.094 -4.598 1 97.94 408 PRO A CA 1
ATOM 3189 C C . PRO A 1 408 ? -14.391 25.406 -3.439 1 97.94 408 PRO A C 1
ATOM 3191 O O . PRO A 1 408 ? -13.75 24.969 -2.486 1 97.94 408 PRO A O 1
ATOM 3194 N N . ILE A 1 409 ? -15.641 25.281 -3.471 1 96.56 409 ILE A N 1
ATOM 3195 C CA . ILE A 1 409 ? -16.438 24.594 -2.459 1 96.56 409 ILE A CA 1
ATOM 3196 C C . ILE A 1 409 ? -17.391 23.609 -3.133 1 96.56 409 ILE A C 1
ATOM 3198 O O . ILE A 1 409 ? -18.516 23.438 -2.688 1 96.56 409 ILE A O 1
ATOM 3202 N N . ASP A 1 410 ? -16.969 23.094 -4.293 1 95.38 410 ASP A N 1
ATOM 3203 C CA . ASP A 1 410 ? -17.781 22.25 -5.168 1 95.38 410 ASP A CA 1
ATOM 3204 C C . ASP A 1 410 ? -17.031 20.984 -5.578 1 95.38 410 ASP A C 1
ATOM 3206 O O . ASP A 1 410 ? -16.078 21.047 -6.344 1 95.38 410 ASP A O 1
ATOM 3210 N N . MET A 1 411 ? -17.609 19.859 -5.137 1 95.5 411 MET A N 1
ATOM 3211 C CA . MET A 1 411 ? -17 18.562 -5.477 1 95.5 411 MET A CA 1
ATOM 3212 C C . MET A 1 411 ? -16.938 18.375 -6.988 1 95.5 411 MET A C 1
ATOM 3214 O O . MET A 1 411 ? -15.969 17.812 -7.504 1 95.5 411 MET A O 1
ATOM 3218 N N . THR A 1 412 ? -17.891 18.812 -7.699 1 95.75 412 THR A N 1
ATOM 3219 C CA . THR A 1 412 ? -17.984 18.641 -9.141 1 95.75 412 THR A CA 1
ATOM 3220 C C . THR A 1 412 ? -16.828 19.359 -9.844 1 95.75 412 THR A C 1
ATOM 3222 O O . THR A 1 412 ? -16.328 18.891 -10.867 1 95.75 412 THR A O 1
ATOM 3225 N N . PHE A 1 413 ? -16.453 20.5 -9.289 1 98 413 PHE A N 1
ATOM 3226 C CA . PHE A 1 413 ? -15.305 21.219 -9.836 1 98 413 PHE A CA 1
ATOM 3227 C C . PHE A 1 413 ? -14.07 20.312 -9.883 1 98 413 PHE A C 1
ATOM 3229 O O . PHE A 1 413 ? -13.422 20.203 -10.93 1 98 413 PHE A O 1
ATOM 3236 N N . TRP A 1 414 ? -13.797 19.688 -8.797 1 97.94 414 TRP A N 1
ATOM 3237 C CA . TRP A 1 414 ? -12.602 18.859 -8.695 1 97.94 414 TRP A CA 1
ATOM 3238 C C . TRP A 1 414 ? -12.711 17.641 -9.594 1 97.94 414 TRP A C 1
ATOM 3240 O O . TRP A 1 414 ? -11.742 17.25 -10.258 1 97.94 414 TRP A O 1
ATOM 3250 N N . ASP A 1 415 ? -13.867 17.016 -9.641 1 95.19 415 ASP A N 1
ATOM 3251 C CA . ASP A 1 415 ? -14.094 15.852 -10.508 1 95.19 415 ASP A CA 1
ATOM 3252 C C . ASP A 1 415 ? -13.812 16.203 -11.969 1 95.19 415 ASP A C 1
ATOM 3254 O O . ASP A 1 415 ? -13.148 15.445 -12.672 1 95.19 415 ASP A O 1
ATOM 3258 N N . ASP A 1 416 ? -14.367 17.359 -12.391 1 96.12 416 ASP A N 1
ATOM 3259 C CA . ASP A 1 416 ? -14.188 17.781 -13.773 1 96.12 416 ASP A CA 1
ATOM 3260 C C . ASP A 1 416 ? -12.734 18.141 -14.062 1 96.12 416 ASP A C 1
ATOM 3262 O O . ASP A 1 416 ? -12.203 17.797 -15.125 1 96.12 416 ASP A O 1
ATOM 3266 N N . LEU A 1 417 ? -12.117 18.828 -13.109 1 97.44 417 LEU A N 1
ATOM 3267 C CA . LEU A 1 417 ? -10.719 19.219 -13.273 1 97.44 417 LEU A CA 1
ATOM 3268 C C . LEU A 1 417 ? -9.836 18 -13.461 1 97.44 417 LEU A C 1
ATOM 3270 O O . LEU A 1 417 ? -8.969 17.984 -14.344 1 97.44 417 LEU A O 1
ATOM 3274 N N . PHE A 1 418 ? -10.023 16.969 -12.664 1 96.56 418 PHE A N 1
ATOM 3275 C CA . PHE A 1 418 ? -9.148 15.797 -12.695 1 96.56 418 PHE A CA 1
ATOM 3276 C C . PHE A 1 418 ? -9.523 14.875 -13.852 1 96.56 418 PHE A C 1
ATOM 3278 O O . PHE A 1 418 ? -8.68 14.148 -14.367 1 96.56 418 PHE A O 1
ATOM 3285 N N . THR A 1 419 ? -10.766 14.891 -14.266 1 93.19 419 THR A N 1
ATOM 3286 C CA . THR A 1 419 ? -11.125 14.203 -15.5 1 93.19 419 THR A CA 1
ATOM 3287 C C . THR A 1 419 ? -10.352 14.773 -16.688 1 93.19 419 THR A C 1
ATOM 3289 O O . THR A 1 419 ? -9.789 14.023 -17.484 1 93.19 419 THR A O 1
ATOM 3292 N N . GLN A 1 420 ? -10.281 16.062 -16.766 1 93 420 GLN A N 1
ATOM 3293 C CA . GLN A 1 420 ? -9.57 16.734 -17.844 1 93 420 GLN A CA 1
ATOM 3294 C C . GLN A 1 420 ? -8.07 16.484 -17.766 1 93 420 GLN A C 1
ATOM 3296 O O . GLN A 1 420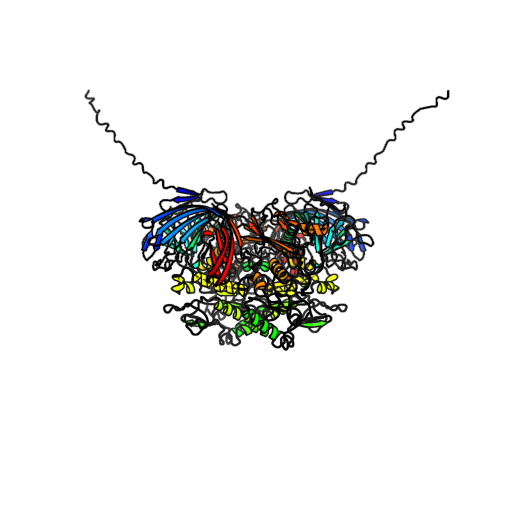 ? -7.402 16.328 -18.781 1 93 420 GLN A O 1
ATOM 3301 N N . SER A 1 421 ? -7.57 16.391 -16.578 1 94.25 421 SER A N 1
ATOM 3302 C CA . SER A 1 421 ? -6.129 16.25 -16.406 1 94.25 421 SER A CA 1
ATOM 3303 C C . SER A 1 421 ? -5.66 14.844 -16.781 1 94.25 421 SER A C 1
ATOM 3305 O O . SER A 1 421 ? -4.492 14.641 -17.109 1 94.25 421 SER A O 1
ATOM 3307 N N . ALA A 1 422 ? -6.512 13.883 -16.719 1 87.94 422 ALA A N 1
ATOM 3308 C CA . ALA A 1 422 ? -6.184 12.523 -17.141 1 87.94 422 ALA A CA 1
ATOM 3309 C C . ALA A 1 422 ? -5.766 12.5 -18.609 1 87.94 422 ALA A C 1
ATOM 3311 O O . ALA A 1 422 ? -4.922 11.688 -19 1 87.94 422 ALA A O 1
ATOM 3312 N N . GLU A 1 423 ? -6.215 13.445 -19.375 1 88.69 423 GLU A N 1
ATOM 3313 C CA . GLU A 1 423 ? -5.988 13.484 -20.812 1 88.69 423 GLU A CA 1
ATOM 3314 C C . GLU A 1 423 ? -4.523 13.781 -21.141 1 88.69 423 GLU A C 1
ATOM 3316 O O . GLU A 1 423 ? -4.051 13.477 -22.234 1 88.69 423 GLU A O 1
ATOM 3321 N N . TRP A 1 424 ? -3.957 14.414 -20.203 1 94.38 424 TRP A N 1
ATOM 3322 C CA . TRP A 1 424 ? -2.566 14.758 -20.484 1 94.38 424 TRP A CA 1
ATOM 3323 C C . TRP A 1 424 ? -1.631 14.133 -19.453 1 94.38 424 TRP A C 1
ATOM 3325 O O . TRP A 1 424 ? -0.566 14.68 -19.156 1 94.38 424 TRP A O 1
ATOM 3335 N N . GLY A 1 425 ? -1.979 13.023 -18.844 1 94.19 425 GLY A N 1
ATOM 3336 C CA . GLY A 1 425 ? -1.117 12.086 -18.141 1 94.19 425 GLY A CA 1
ATOM 3337 C C . GLY A 1 425 ? -0.763 12.555 -16.734 1 94.19 425 GLY A C 1
ATOM 3338 O O . GLY A 1 425 ? 0.31 12.227 -16.219 1 94.19 425 GLY A O 1
ATOM 3339 N N . LEU A 1 426 ? -1.653 13.344 -16.062 1 97 426 LEU A N 1
ATOM 3340 C CA . LEU A 1 426 ? -1.404 13.75 -14.688 1 97 426 LEU A CA 1
ATOM 3341 C C . LEU A 1 426 ? -1.462 12.547 -13.75 1 97 426 LEU A C 1
ATOM 3343 O O . LEU A 1 426 ? -2.414 11.758 -13.797 1 97 426 LEU A O 1
ATOM 3347 N N . ILE A 1 427 ? -0.4 12.383 -12.883 1 97.44 427 ILE A N 1
ATOM 3348 C CA . ILE A 1 427 ? -0.433 11.289 -11.914 1 97.44 427 ILE A CA 1
ATOM 3349 C C . ILE A 1 427 ? -0.322 11.844 -10.5 1 97.44 427 ILE A C 1
ATOM 3351 O O . ILE A 1 427 ? -0.697 11.18 -9.531 1 97.44 427 ILE A O 1
ATOM 3355 N N . VAL A 1 428 ? 0.227 13.086 -10.344 1 98.69 428 VAL A N 1
ATOM 3356 C CA . VAL A 1 428 ? 0.298 13.773 -9.062 1 98.69 428 VAL A CA 1
ATOM 3357 C C . VAL A 1 428 ? -0.125 15.227 -9.227 1 98.69 428 VAL A C 1
ATOM 3359 O O . VAL A 1 428 ? 0.408 15.945 -10.078 1 98.69 428 VAL A O 1
ATOM 3362 N N . TYR A 1 429 ? -1.112 15.602 -8.469 1 98.69 429 TYR A N 1
ATOM 3363 C CA . TYR A 1 429 ? -1.543 16.984 -8.359 1 98.69 429 TYR A CA 1
ATOM 3364 C C . TYR A 1 429 ? -0.823 17.688 -7.211 1 98.69 429 TYR A C 1
ATOM 3366 O O . TYR A 1 429 ? -1.004 17.328 -6.043 1 98.69 429 TYR A O 1
ATOM 3374 N N . GLU A 1 430 ? 0.022 18.625 -7.543 1 98.69 430 GLU A N 1
ATOM 3375 C CA . GLU A 1 430 ? 0.707 19.406 -6.52 1 98.69 430 GLU A CA 1
ATOM 3376 C C . GLU A 1 430 ? -0.094 20.656 -6.148 1 98.69 430 GLU A C 1
ATOM 3378 O O . GLU A 1 430 ? -0.211 21.578 -6.949 1 98.69 430 GLU A O 1
ATOM 3383 N N . GLN A 1 431 ? -0.64 20.641 -4.984 1 98.62 431 GLN A N 1
ATOM 3384 C CA . GLN A 1 431 ? -1.266 21.859 -4.477 1 98.62 431 GLN A CA 1
ATOM 3385 C C . GLN A 1 431 ? -0.271 22.703 -3.68 1 98.62 431 GLN A C 1
ATOM 3387 O O . GLN A 1 431 ? -0.037 22.438 -2.498 1 98.62 431 GLN A O 1
ATOM 3392 N N . ASP A 1 432 ? 0.22 23.688 -4.312 1 98.25 432 ASP A N 1
ATOM 3393 C CA . ASP A 1 432 ? 1.121 24.641 -3.689 1 98.25 432 ASP A CA 1
ATOM 3394 C C . ASP A 1 432 ? 0.341 25.781 -3.021 1 98.25 432 ASP A C 1
ATOM 3396 O O . ASP A 1 432 ? -0.885 25.844 -3.135 1 98.25 432 ASP A O 1
ATOM 3400 N N . TRP A 1 433 ? 1.016 26.609 -2.164 1 98.19 433 TRP A N 1
ATOM 3401 C CA . TRP A 1 433 ? 0.469 27.812 -1.542 1 98.19 433 TRP A CA 1
ATOM 3402 C C . TRP A 1 433 ? -0.717 27.469 -0.647 1 98.19 433 TRP A C 1
ATOM 3404 O O . TRP A 1 433 ? -1.687 28.234 -0.575 1 98.19 433 TRP A O 1
ATOM 3414 N N . LEU A 1 434 ? -0.744 26.359 -0.026 1 98.56 434 LEU A N 1
ATOM 3415 C CA . LEU A 1 434 ? -1.834 25.953 0.855 1 98.56 434 LEU A CA 1
ATOM 3416 C C . LEU A 1 434 ? -2.014 26.953 1.993 1 98.56 434 LEU A C 1
ATOM 3418 O O . LEU A 1 434 ? -3.143 27.266 2.373 1 98.56 434 LEU A O 1
ATOM 3422 N N . ASP A 1 435 ? -0.902 27.453 2.555 1 97.94 435 ASP A N 1
ATOM 3423 C CA . ASP A 1 435 ? -0.958 28.406 3.664 1 97.94 435 ASP A CA 1
ATOM 3424 C C . ASP A 1 435 ? -1.603 29.719 3.234 1 97.94 435 ASP A C 1
ATOM 3426 O O . ASP A 1 435 ? -2.479 30.234 3.926 1 97.94 435 ASP A O 1
ATOM 3430 N N . VAL A 1 436 ? -1.253 30.156 2.047 1 97.12 436 VAL A N 1
ATOM 3431 C CA . VAL A 1 436 ? -1.741 31.422 1.517 1 97.12 436 VAL A CA 1
ATOM 3432 C C . VAL A 1 436 ? -3.234 31.328 1.214 1 97.12 436 VAL A C 1
ATOM 3434 O O . VAL A 1 436 ? -4.004 32.25 1.528 1 97.12 436 VAL A O 1
ATOM 3437 N N . GLU A 1 437 ? -3.572 30.25 0.619 1 96.69 437 GLU A N 1
ATOM 3438 C CA . GLU A 1 437 ? -4.973 30.047 0.259 1 96.69 437 GLU A CA 1
ATOM 3439 C C . GLU A 1 437 ? -5.859 30 1.499 1 96.69 437 GLU A C 1
ATOM 3441 O O . GLU A 1 437 ? -6.957 30.578 1.505 1 96.69 437 GLU A O 1
ATOM 3446 N N . PHE A 1 438 ? -5.426 29.406 2.527 1 97.5 438 PHE A N 1
ATOM 3447 C CA . PHE A 1 438 ? -6.207 29.297 3.752 1 97.5 438 PHE A CA 1
ATOM 3448 C C . PHE A 1 438 ? -6.273 30.625 4.477 1 97.5 438 PHE A C 1
ATOM 3450 O O . PHE A 1 438 ? -7.355 31.078 4.848 1 97.5 438 PHE A O 1
ATOM 3457 N N . LYS A 1 439 ? -5.18 31.266 4.656 1 96.75 439 LYS A N 1
ATOM 3458 C CA . LYS A 1 439 ? -5.09 32.5 5.434 1 96.75 439 LYS A CA 1
ATOM 3459 C C . LYS A 1 439 ? -5.711 33.688 4.672 1 96.75 439 LYS A C 1
ATOM 3461 O O . LYS A 1 439 ? -6.164 34.656 5.281 1 96.75 439 LYS A O 1
ATOM 3466 N N . GLY A 1 440 ? -5.781 33.531 3.387 1 96.38 440 GLY A N 1
ATOM 3467 C CA . GLY A 1 440 ? -6.102 34.688 2.547 1 96.38 440 GLY A CA 1
ATOM 3468 C C . GLY A 1 440 ? -7.59 34.938 2.443 1 96.38 440 GLY A C 1
ATOM 3469 O O . GLY A 1 440 ? -8.008 35.938 1.834 1 96.38 440 GLY A O 1
ATOM 3470 N N . LEU A 1 441 ? -8.43 34.156 3.062 1 96.75 441 LEU A N 1
ATOM 3471 C CA . LEU A 1 441 ? -9.883 34.312 2.998 1 96.75 441 LEU A CA 1
ATOM 3472 C C . LEU A 1 441 ? -10.477 34.406 4.398 1 96.75 441 LEU A C 1
ATOM 3474 O O . LEU A 1 441 ? -10.18 33.594 5.266 1 96.75 441 LEU A O 1
ATOM 3478 N N . LYS A 1 442 ? -11.312 35.406 4.605 1 96.62 442 LYS A N 1
ATOM 3479 C CA . LYS A 1 442 ? -12.055 35.5 5.855 1 96.62 442 LYS A CA 1
ATOM 3480 C C . LYS A 1 442 ? -12.945 34.281 6.066 1 96.62 442 LYS A C 1
ATOM 3482 O O . LYS A 1 442 ? -13.109 33.812 7.195 1 96.62 442 LYS A O 1
ATOM 3487 N N . ALA A 1 443 ? -13.469 33.781 4.996 1 97.25 443 ALA A N 1
ATOM 3488 C CA . ALA A 1 443 ? -14.391 32.656 5.062 1 97.25 443 ALA A CA 1
ATOM 3489 C C . ALA A 1 443 ? -13.711 31.438 5.68 1 97.25 443 ALA A C 1
ATOM 3491 O O . ALA A 1 443 ? -14.305 30.734 6.512 1 97.25 443 ALA A O 1
ATOM 3492 N N . THR A 1 444 ? -12.5 31.125 5.27 1 97.69 444 THR A N 1
ATOM 3493 C CA . THR A 1 444 ? -11.805 29.953 5.805 1 97.69 444 THR A CA 1
ATOM 3494 C C . THR A 1 444 ? -11.414 30.172 7.262 1 97.69 444 THR A C 1
ATOM 3496 O O . THR A 1 444 ? -11.445 29.25 8.07 1 97.69 444 THR A O 1
ATOM 3499 N N . LEU A 1 445 ? -11.125 31.375 7.656 1 97.94 445 LEU A N 1
ATOM 3500 C CA . LEU A 1 445 ? -10.664 31.688 9 1 97.94 445 LEU A CA 1
ATOM 3501 C C . LEU A 1 445 ? -11.828 31.766 9.977 1 97.94 445 LEU A C 1
ATOM 3503 O O . LEU A 1 445 ? -11.641 31.625 11.188 1 97.94 445 LEU A O 1
ATOM 3507 N N . SER A 1 446 ? -13.062 32.031 9.484 1 98.12 446 SER A N 1
ATOM 3508 C CA . SER A 1 446 ? -14.203 32.25 10.367 1 98.12 446 SER A CA 1
ATOM 3509 C C . SER A 1 446 ? -15.086 31.016 10.445 1 98.12 446 SER A C 1
ATOM 3511 O O . SER A 1 446 ? -16.125 31.031 11.102 1 98.12 446 SER A O 1
ATOM 3513 N N . SER A 1 447 ? -14.719 29.953 9.766 1 98.12 447 SER A N 1
ATOM 3514 C CA . SER A 1 447 ? -15.531 28.75 9.695 1 98.12 447 SER A CA 1
ATOM 3515 C C . SER A 1 447 ? -14.836 27.562 10.367 1 98.12 447 SER A C 1
ATOM 3517 O O . SER A 1 447 ? -13.617 27.422 10.266 1 98.12 447 SER A O 1
ATOM 3519 N N . THR A 1 448 ? -15.672 26.688 11.016 1 97.94 448 THR A N 1
ATOM 3520 C CA . THR A 1 448 ? -15.125 25.469 11.594 1 97.94 448 THR A CA 1
ATOM 3521 C C . THR A 1 448 ? -14.992 24.375 10.531 1 97.94 448 THR A C 1
ATOM 3523 O O . THR A 1 448 ? -14.305 23.375 10.75 1 97.94 448 THR A O 1
ATOM 3526 N N . SER A 1 449 ? -15.602 24.562 9.336 1 97.25 449 SER A N 1
ATOM 3527 C CA . SER A 1 449 ? -15.758 23.391 8.477 1 97.25 449 SER A CA 1
ATOM 3528 C C . SER A 1 449 ? -15.203 23.656 7.086 1 97.25 449 SER A C 1
ATOM 3530 O O . SER A 1 449 ? -14.891 22.719 6.348 1 97.25 449 SER A O 1
ATOM 3532 N N . LEU A 1 450 ? -15.062 24.891 6.672 1 97.81 450 LEU A N 1
ATOM 3533 C CA . LEU A 1 450 ? -14.781 25.203 5.273 1 97.81 450 LEU A CA 1
ATOM 3534 C C . LEU A 1 450 ? -13.414 24.688 4.863 1 97.81 450 LEU A C 1
ATOM 3536 O O . LEU A 1 450 ? -13.25 24.156 3.76 1 97.81 450 LEU A O 1
ATOM 3540 N N . GLY A 1 451 ? -12.375 24.922 5.75 1 98.19 451 GLY A N 1
ATOM 3541 C CA . GLY A 1 451 ? -11.062 24.391 5.434 1 98.19 451 GLY A CA 1
ATOM 3542 C C . GLY A 1 451 ? -11.055 22.891 5.223 1 98.19 451 GLY A C 1
ATOM 3543 O O . GLY A 1 451 ? -10.453 22.391 4.27 1 98.19 451 GLY A O 1
ATOM 3544 N N . LYS A 1 452 ? -11.695 22.203 6.082 1 98.19 452 LYS A N 1
ATOM 3545 C CA . LYS A 1 452 ? -11.812 20.75 5.977 1 98.19 452 LYS A CA 1
ATOM 3546 C C . LYS A 1 452 ? -12.539 20.359 4.695 1 98.19 452 LYS A C 1
ATOM 3548 O O . LYS A 1 452 ? -12.102 19.453 3.986 1 98.19 452 LYS A O 1
ATOM 3553 N N . GLN A 1 453 ? -13.672 20.984 4.418 1 97.88 453 GLN A N 1
ATOM 3554 C CA . GLN A 1 453 ? -14.438 20.719 3.203 1 97.88 453 GLN A CA 1
ATOM 3555 C C . GLN A 1 453 ? -13.562 20.844 1.963 1 97.88 453 GLN A C 1
ATOM 3557 O O . GLN A 1 453 ? -13.578 19.969 1.097 1 97.88 453 GLN A O 1
ATOM 3562 N N . TRP A 1 454 ? -12.836 21.875 1.905 1 98.31 454 TRP A N 1
ATOM 3563 C CA . TRP A 1 454 ? -11.961 22.156 0.773 1 98.31 454 TRP A CA 1
ATOM 3564 C C . TRP A 1 454 ? -10.969 21.016 0.556 1 98.31 454 TRP A C 1
ATOM 3566 O O . TRP A 1 454 ? -10.898 20.438 -0.533 1 98.31 454 TRP A O 1
ATOM 3576 N N . LEU A 1 455 ? -10.266 20.609 1.582 1 98.56 455 LEU A N 1
ATOM 3577 C CA . LEU A 1 455 ? -9.227 19.594 1.463 1 98.56 455 LEU A CA 1
ATOM 3578 C C . LEU A 1 455 ? -9.836 18.234 1.197 1 98.56 455 LEU A C 1
ATOM 3580 O O . LEU A 1 455 ? -9.32 17.469 0.382 1 98.56 455 LEU A O 1
ATOM 3584 N N . MET A 1 456 ? -10.922 17.922 1.882 1 98.31 456 MET A N 1
ATOM 3585 C CA . MET A 1 456 ? -11.57 16.625 1.73 1 98.31 456 MET A CA 1
ATOM 3586 C C . MET A 1 456 ? -12.117 16.453 0.319 1 98.31 456 MET A C 1
ATOM 3588 O O . MET A 1 456 ? -12.062 15.352 -0.241 1 98.31 456 MET A O 1
ATOM 3592 N N . GLN A 1 457 ? -12.633 17.516 -0.284 1 97.56 457 GLN A N 1
ATOM 3593 C CA . GLN A 1 457 ? -13.211 17.422 -1.622 1 97.56 457 GLN A CA 1
ATOM 3594 C C . GLN A 1 457 ? -12.133 17.156 -2.668 1 97.56 457 GLN A C 1
ATOM 3596 O O . GLN A 1 457 ? -12.273 16.25 -3.488 1 97.56 457 GLN A O 1
ATOM 3601 N N . PHE A 1 458 ? -11.008 17.891 -2.701 1 94.19 458 PHE A N 1
ATOM 3602 C CA . PHE A 1 458 ? -10.023 17.578 -3.73 1 94.19 458 PHE A CA 1
ATOM 3603 C C . PHE A 1 458 ? -9.312 16.266 -3.418 1 94.19 458 PHE A C 1
ATOM 3605 O O . PHE A 1 458 ? -8.891 15.555 -4.332 1 94.19 458 PHE A O 1
ATOM 3612 N N . GLY A 1 459 ? -9.203 15.914 -2.057 1 97.69 459 GLY A N 1
ATOM 3613 C CA . GLY A 1 459 ? -8.68 14.602 -1.724 1 97.69 459 GLY A CA 1
ATOM 3614 C C . GLY A 1 459 ? -9.531 13.469 -2.258 1 97.69 459 GLY A C 1
ATOM 3615 O O . GLY A 1 459 ? -9.008 12.508 -2.826 1 97.69 459 GLY A O 1
ATOM 3616 N N . GLN A 1 460 ? -10.789 13.539 -2.066 1 96.62 460 GLN A N 1
ATOM 3617 C CA . GLN A 1 460 ? -11.719 12.523 -2.539 1 96.62 460 GLN A CA 1
ATOM 3618 C C . GLN A 1 460 ? -11.719 12.445 -4.062 1 96.62 460 GLN A C 1
ATOM 3620 O O . GLN A 1 460 ? -11.742 11.352 -4.633 1 96.62 460 GLN A O 1
ATOM 3625 N N . ALA A 1 461 ? -11.727 13.602 -4.715 1 97.5 461 ALA A N 1
ATOM 3626 C CA . ALA A 1 461 ? -11.664 13.625 -6.176 1 97.5 461 ALA A CA 1
ATOM 3627 C C . ALA A 1 461 ? -10.391 12.969 -6.684 1 97.5 461 ALA A C 1
ATOM 3629 O O . ALA A 1 461 ? -10.422 12.195 -7.648 1 97.5 461 ALA A O 1
ATOM 3630 N N . ALA A 1 462 ? -9.273 13.312 -6.047 1 98 462 ALA A N 1
ATOM 3631 C CA . ALA A 1 462 ? -8.016 12.68 -6.445 1 98 462 ALA A CA 1
ATOM 3632 C C . ALA A 1 462 ? -8.102 11.164 -6.332 1 98 462 ALA A C 1
ATOM 3634 O O . ALA A 1 462 ? -7.68 10.438 -7.238 1 98 462 ALA A O 1
ATOM 3635 N N . SER A 1 463 ? -8.672 10.68 -5.27 1 96.38 463 SER A N 1
ATOM 3636 C CA . SER A 1 463 ? -8.82 9.242 -5.066 1 96.38 463 SER A CA 1
ATOM 3637 C C . SER A 1 463 ? -9.695 8.617 -6.152 1 96.38 463 SER A C 1
ATOM 3639 O O . SER A 1 463 ? -9.352 7.57 -6.707 1 96.38 463 SER A O 1
ATOM 3641 N N . SER A 1 464 ? -10.773 9.273 -6.473 1 95.62 464 SER A N 1
ATOM 3642 C CA . SER A 1 464 ? -11.727 8.695 -7.414 1 95.62 464 SER A CA 1
ATOM 3643 C C . SER A 1 464 ? -11.227 8.805 -8.852 1 95.62 464 SER A C 1
ATOM 3645 O O . SER A 1 464 ? -11.852 8.281 -9.773 1 95.62 464 SER A O 1
ATOM 3647 N N . HIS A 1 465 ? -10.102 9.477 -9.078 1 96.19 465 HIS A N 1
ATOM 3648 C CA . HIS A 1 465 ? -9.5 9.586 -10.406 1 96.19 465 HIS A CA 1
ATOM 3649 C C . HIS A 1 465 ? -8.102 8.984 -10.43 1 96.19 465 HIS A C 1
ATOM 3651 O O . HIS A 1 465 ? -7.32 9.258 -11.344 1 96.19 465 HIS A O 1
ATOM 3657 N N . ASP A 1 466 ? -7.738 8.25 -9.375 1 95.06 466 ASP A N 1
ATOM 3658 C CA . ASP A 1 466 ? -6.473 7.527 -9.25 1 95.06 466 ASP A CA 1
ATOM 3659 C C . ASP A 1 466 ? -5.285 8.484 -9.32 1 95.06 466 ASP A C 1
ATOM 3661 O O . ASP A 1 466 ? -4.309 8.219 -10.023 1 95.06 466 ASP A O 1
ATOM 3665 N N . LEU A 1 467 ? -5.41 9.648 -8.641 1 97.38 467 LEU A N 1
ATOM 3666 C CA . LEU A 1 467 ? -4.348 10.641 -8.547 1 97.38 467 LEU A CA 1
ATOM 3667 C C . LEU A 1 467 ? -3.783 10.695 -7.133 1 97.38 467 LEU A C 1
ATOM 3669 O O . LEU A 1 467 ? -4.52 10.516 -6.156 1 97.38 467 LEU A O 1
ATOM 3673 N N . ASN A 1 468 ? -2.512 10.875 -7.012 1 98.38 468 ASN A N 1
ATOM 3674 C CA . ASN A 1 468 ? -1.903 11.266 -5.746 1 98.38 468 ASN A CA 1
ATOM 3675 C C . ASN A 1 468 ? -1.774 12.781 -5.625 1 98.38 468 ASN A C 1
ATOM 3677 O O . ASN A 1 468 ? -1.9 13.5 -6.617 1 98.38 468 ASN A O 1
ATOM 3681 N N . ILE A 1 469 ? -1.614 13.242 -4.406 1 98.81 469 ILE A N 1
ATOM 3682 C CA . ILE A 1 469 ? -1.489 14.672 -4.129 1 98.81 469 ILE A CA 1
ATOM 3683 C C . ILE A 1 469 ? -0.147 14.953 -3.457 1 98.81 469 ILE A C 1
ATOM 3685 O O . ILE A 1 469 ? 0.277 14.203 -2.572 1 98.81 469 ILE A O 1
ATOM 3689 N N . GLN A 1 470 ? 0.549 15.961 -3.926 1 98.81 470 GLN A N 1
ATOM 3690 C CA . GLN A 1 470 ? 1.659 16.562 -3.197 1 98.81 470 GLN A CA 1
ATOM 3691 C C . GLN A 1 470 ? 1.229 17.859 -2.518 1 98.81 470 GLN A C 1
ATOM 3693 O O . GLN A 1 470 ? 0.726 18.781 -3.174 1 98.81 470 GLN A O 1
ATOM 3698 N N . TYR A 1 471 ? 1.415 17.922 -1.212 1 98.81 471 TYR A N 1
ATOM 3699 C CA . TYR A 1 471 ? 1.214 19.156 -0.476 1 98.81 471 TYR A CA 1
ATOM 3700 C C . TYR A 1 471 ? 2.453 20.047 -0.552 1 98.81 471 TYR A C 1
ATOM 3702 O O . TYR A 1 471 ? 3.58 19.562 -0.451 1 98.81 471 TYR A O 1
ATOM 3710 N N . CYS A 1 472 ? 2.26 21.25 -0.848 1 98.56 472 CYS A N 1
ATOM 3711 C CA . CYS A 1 472 ? 3.324 22.25 -0.782 1 98.56 472 CYS A CA 1
ATOM 3712 C C . CYS A 1 472 ? 2.854 23.5 -0.047 1 98.56 472 CYS A C 1
ATOM 3714 O O . CYS A 1 472 ? 1.679 23.859 -0.121 1 98.56 472 CYS A O 1
ATOM 3716 N N . MET A 1 473 ? 3.744 24.031 0.791 1 98.56 473 MET A N 1
ATOM 3717 C CA . MET A 1 473 ? 3.484 25.172 1.673 1 98.56 473 MET A CA 1
ATOM 3718 C C . MET A 1 473 ? 2.322 24.859 2.613 1 98.56 473 MET A C 1
ATOM 3720 O O . MET A 1 473 ? 1.507 25.75 2.896 1 98.56 473 MET A O 1
ATOM 3724 N N . ALA A 1 474 ? 2.211 23.703 3.057 1 98.69 474 ALA A N 1
ATOM 3725 C CA . ALA A 1 474 ? 1.16 23.281 3.977 1 98.69 474 ALA A CA 1
ATOM 3726 C C . ALA A 1 474 ? 1.493 23.672 5.41 1 98.69 474 ALA A C 1
ATOM 3728 O O . ALA A 1 474 ? 2.611 23.453 5.879 1 98.69 474 ALA A O 1
ATOM 3729 N N . ASN A 1 475 ? 0.513 24.266 6.098 1 98.5 475 ASN A N 1
ATOM 3730 C CA . ASN A 1 475 ? 0.628 24.422 7.543 1 98.5 475 ASN A CA 1
ATOM 3731 C C . ASN A 1 475 ? 0.39 23.094 8.273 1 98.5 475 ASN A C 1
ATOM 3733 O O . ASN A 1 475 ? -0.104 22.141 7.68 1 98.5 475 ASN A O 1
ATOM 3737 N N . PRO A 1 476 ? 0.753 23.031 9.578 1 98.5 476 PRO A N 1
ATOM 3738 C CA . PRO A 1 476 ? 0.515 21.812 10.336 1 98.5 476 PRO A CA 1
ATOM 3739 C C . PRO A 1 476 ? -0.951 21.375 10.312 1 98.5 476 PRO A C 1
ATOM 3741 O O . PRO A 1 476 ? -1.248 20.188 10.336 1 98.5 476 PRO A O 1
ATOM 3744 N N . ARG A 1 477 ? -1.914 22.328 10.281 1 98.56 477 ARG A N 1
ATOM 3745 C CA . ARG A 1 477 ? -3.324 21.953 10.211 1 98.56 477 ARG A CA 1
ATOM 3746 C C . ARG A 1 477 ? -3.623 21.172 8.938 1 98.56 477 ARG A C 1
ATOM 3748 O O . ARG A 1 477 ? -4.414 20.234 8.953 1 98.56 477 ARG A O 1
ATOM 3755 N N . HIS A 1 478 ? -2.996 21.578 7.781 1 98.75 478 HIS A N 1
ATOM 3756 C CA . HIS A 1 478 ? -3.104 20.797 6.555 1 98.75 478 HIS A CA 1
ATOM 3757 C C . HIS A 1 478 ? -2.496 19.406 6.734 1 98.75 478 HIS A C 1
ATOM 3759 O O . HIS A 1 478 ? -3.084 18.406 6.316 1 98.75 478 HIS A O 1
ATOM 3765 N N . ALA A 1 479 ? -1.306 19.406 7.344 1 98.81 479 ALA A N 1
ATOM 3766 C CA . ALA A 1 479 ? -0.599 18.156 7.562 1 98.81 479 ALA A CA 1
ATOM 3767 C C . ALA A 1 479 ? -1.458 17.172 8.359 1 98.81 479 ALA A C 1
ATOM 3769 O O . ALA A 1 479 ? -1.592 16 7.984 1 98.81 479 ALA A O 1
ATOM 3770 N N . LEU A 1 480 ? -2.023 17.641 9.398 1 98.81 480 LEU A N 1
ATOM 3771 C CA . LEU A 1 480 ? -2.859 16.797 10.242 1 98.81 480 LEU A CA 1
ATOM 3772 C C . LEU A 1 480 ? -4.098 16.312 9.484 1 98.81 480 LEU A C 1
ATOM 3774 O O . LEU A 1 480 ? -4.504 15.164 9.609 1 98.81 480 LEU A O 1
ATOM 3778 N N . GLN A 1 481 ? -4.684 17.188 8.688 1 98.75 481 GLN A N 1
ATOM 3779 C CA . GLN A 1 481 ? -5.867 16.828 7.918 1 98.75 481 GLN A CA 1
ATOM 3780 C C . GLN A 1 481 ? -5.559 15.711 6.922 1 98.75 481 GLN A C 1
ATOM 3782 O O . GLN A 1 481 ? -6.457 14.961 6.52 1 98.75 481 GLN A O 1
ATOM 3787 N N . SER A 1 482 ? -4.328 15.539 6.551 1 98.62 482 SER A N 1
ATOM 3788 C CA . SER A 1 482 ? -3.939 14.539 5.559 1 98.62 482 SER A CA 1
ATOM 3789 C C . SER A 1 482 ? -4.23 13.133 6.051 1 98.62 482 SER A C 1
ATOM 3791 O O . SER A 1 482 ? -4.332 12.195 5.25 1 98.62 482 SER A O 1
ATOM 3793 N N . VAL A 1 483 ? -4.395 12.867 7.352 1 98.31 483 VAL A N 1
ATOM 3794 C CA . VAL A 1 483 ? -4.641 11.531 7.879 1 98.31 483 VAL A CA 1
ATOM 3795 C C . VAL A 1 483 ? -6.023 11.047 7.441 1 98.31 483 VAL A C 1
ATOM 3797 O O . VAL A 1 483 ? -6.328 9.859 7.527 1 98.31 483 VAL A O 1
ATOM 3800 N N . GLN A 1 484 ? -6.859 11.969 6.938 1 97.81 484 GLN A N 1
ATOM 3801 C CA . GLN A 1 484 ? -8.164 11.594 6.41 1 97.81 484 GLN A CA 1
ATOM 3802 C C . GLN A 1 484 ? -8.156 11.57 4.883 1 97.81 484 GLN A C 1
ATOM 3804 O O . GLN A 1 484 ? -9.195 11.375 4.254 1 97.81 484 GLN A O 1
ATOM 3809 N N . ILE A 1 485 ? -7.012 11.836 4.266 1 98.12 485 ILE A N 1
ATOM 3810 C CA . ILE A 1 485 ? -6.883 11.938 2.816 1 98.12 485 ILE A CA 1
ATOM 3811 C C . ILE A 1 485 ? -5.758 11.031 2.33 1 98.12 485 ILE A C 1
ATOM 3813 O O . ILE A 1 485 ? -4.664 11.5 2.02 1 98.12 485 ILE A O 1
ATOM 3817 N N . PRO A 1 486 ? -6.008 9.773 2.164 1 96.5 486 PRO A N 1
ATOM 3818 C CA . PRO A 1 486 ? -4.961 8.828 1.771 1 96.5 486 PRO A CA 1
ATOM 3819 C C . PRO A 1 486 ? -4.266 9.227 0.47 1 96.5 486 PRO A C 1
ATOM 3821 O O . PRO A 1 486 ? -3.105 8.875 0.253 1 96.5 486 PRO A O 1
ATOM 3824 N N . ALA A 1 487 ? -4.91 10.055 -0.335 1 98.12 487 ALA A N 1
ATOM 3825 C CA . ALA A 1 487 ? -4.34 10.461 -1.615 1 98.12 487 ALA A CA 1
ATOM 3826 C C . ALA A 1 487 ? -3.141 11.383 -1.412 1 98.12 487 ALA A C 1
ATOM 3828 O O . ALA A 1 487 ? -2.344 11.586 -2.332 1 98.12 487 ALA A O 1
ATOM 3829 N N . VAL A 1 488 ? -3.041 11.992 -0.24 1 98.81 488 VAL A N 1
ATOM 3830 C CA . VAL A 1 488 ? -1.845 12.773 0.062 1 98.81 488 VAL A CA 1
ATOM 3831 C C . VAL A 1 488 ? -0.694 11.836 0.419 1 98.81 488 VAL A C 1
ATOM 3833 O O . VAL A 1 488 ? -0.61 11.344 1.548 1 98.81 488 VAL A O 1
ATOM 3836 N N . THR A 1 489 ? 0.235 11.656 -0.546 1 98.75 489 THR A N 1
ATOM 3837 C CA . THR A 1 489 ? 1.255 10.625 -0.374 1 98.75 489 THR A CA 1
ATOM 3838 C C . THR A 1 489 ? 2.627 11.258 -0.154 1 98.75 489 THR A C 1
ATOM 3840 O O . THR A 1 489 ? 3.562 10.586 0.288 1 98.75 489 THR A O 1
ATOM 3843 N N . GLN A 1 490 ? 2.803 12.5 -0.476 1 98.81 490 GLN A N 1
ATOM 3844 C CA . GLN A 1 490 ? 4.07 13.219 -0.363 1 98.81 490 GLN A CA 1
ATOM 3845 C C . GLN A 1 490 ? 3.846 14.695 -0.076 1 98.81 490 GLN A C 1
ATOM 3847 O O . GLN A 1 490 ? 2.75 15.219 -0.299 1 98.81 490 GLN A O 1
ATOM 3852 N N . ALA A 1 491 ? 4.816 15.367 0.502 1 98.88 491 ALA A N 1
ATOM 3853 C CA . ALA A 1 491 ? 4.742 16.797 0.827 1 98.88 491 ALA A CA 1
ATOM 3854 C C . ALA A 1 491 ? 6.129 17.422 0.819 1 98.88 491 ALA A C 1
ATOM 3856 O O . ALA A 1 491 ? 7.102 16.812 1.262 1 98.88 491 ALA A O 1
ATOM 3857 N N . ARG A 1 492 ? 6.184 18.625 0.291 1 98.44 492 ARG A N 1
ATOM 3858 C CA . ARG A 1 492 ? 7.426 19.375 0.425 1 98.44 492 ARG A CA 1
ATOM 3859 C C . ARG A 1 492 ? 7.656 19.797 1.872 1 98.44 492 ARG A C 1
ATOM 3861 O O . ARG A 1 492 ? 6.77 20.375 2.506 1 98.44 492 ARG A O 1
ATOM 3868 N N . VAL A 1 493 ? 8.844 19.469 2.355 1 98.38 493 VAL A N 1
ATOM 3869 C CA . VAL A 1 493 ? 9.156 19.797 3.74 1 98.38 493 VAL A CA 1
ATOM 3870 C C . VAL A 1 493 ? 10.289 20.812 3.777 1 98.38 493 VAL A C 1
ATOM 3872 O O . VAL A 1 493 ? 10.891 21.062 4.832 1 98.38 493 VAL A O 1
ATOM 3875 N N . SER A 1 494 ? 10.609 21.391 2.648 1 97.31 494 SER A N 1
ATOM 3876 C CA . SER A 1 494 ? 11.641 22.406 2.535 1 97.31 494 SER A CA 1
ATOM 3877 C C . SER A 1 494 ? 11.117 23.656 1.835 1 97.31 494 SER A C 1
ATOM 3879 O O . SER A 1 494 ? 10.094 23.609 1.149 1 97.31 494 SER A O 1
ATOM 3881 N N . GLY A 1 495 ? 11.883 24.734 2.061 1 96.5 495 GLY A N 1
ATOM 3882 C CA . GLY A 1 495 ? 11.648 25.875 1.193 1 96.5 495 GLY A CA 1
ATOM 3883 C C . GLY A 1 495 ? 12.055 25.625 -0.248 1 96.5 495 GLY A C 1
ATOM 3884 O O . GLY A 1 495 ? 12.492 24.531 -0.592 1 96.5 495 GLY A O 1
ATOM 3885 N N . ASP A 1 496 ? 11.938 26.625 -1.04 1 96.88 496 ASP A N 1
ATOM 3886 C CA . ASP A 1 496 ? 12.273 26.516 -2.457 1 96.88 496 ASP A CA 1
ATOM 3887 C C . ASP A 1 496 ? 13.773 26.297 -2.652 1 96.88 496 ASP A C 1
ATOM 3889 O O . ASP A 1 496 ? 14.586 26.922 -1.963 1 96.88 496 ASP A O 1
ATOM 3893 N N . TYR A 1 497 ? 14.039 25.453 -3.547 1 97.94 497 TYR A N 1
ATOM 3894 C CA . TYR A 1 497 ? 15.43 25.281 -3.947 1 97.94 497 TYR A CA 1
ATOM 3895 C C . TYR A 1 497 ? 15.922 26.484 -4.738 1 97.94 497 TYR A C 1
ATOM 3897 O O . TYR A 1 497 ? 15.172 27.062 -5.535 1 97.94 497 TYR A O 1
ATOM 3905 N N . HIS A 1 498 ? 16.953 26.922 -4.473 1 96.56 498 HIS A N 1
ATOM 3906 C CA . HIS A 1 498 ? 17.812 27.844 -5.211 1 96.56 498 HIS A CA 1
ATOM 3907 C C . HIS A 1 498 ? 19.281 27.422 -5.105 1 96.56 498 HIS A C 1
ATOM 3909 O O . HIS A 1 498 ? 19.75 27.062 -4.027 1 96.56 498 HIS A O 1
ATOM 3915 N N . PRO A 1 499 ? 19.969 27.484 -6.219 1 95.56 499 PRO A N 1
ATOM 3916 C CA . PRO A 1 499 ? 21.359 27.031 -6.109 1 95.56 499 PRO A CA 1
ATOM 3917 C C . PRO A 1 499 ? 22.109 27.734 -4.98 1 95.56 499 PRO A C 1
ATOM 3919 O O . PRO A 1 499 ? 22.188 28.969 -4.957 1 95.56 499 PRO A O 1
ATOM 3922 N N . GLY A 1 500 ? 22.578 26.906 -4.113 1 93.81 500 GLY A N 1
ATOM 3923 C CA . GLY A 1 500 ? 23.438 27.422 -3.059 1 93.81 500 GLY A CA 1
ATOM 3924 C C . GLY A 1 500 ? 22.688 27.703 -1.765 1 93.81 500 GLY A C 1
ATOM 3925 O O . GLY A 1 500 ? 23.312 27.938 -0.727 1 93.81 500 GLY A O 1
ATOM 3926 N N . ASN A 1 501 ? 21.375 27.625 -1.797 1 95 501 ASN A N 1
ATOM 3927 C CA . ASN A 1 501 ? 20.672 27.938 -0.56 1 95 501 ASN A CA 1
ATOM 3928 C C . ASN A 1 501 ? 20.656 26.75 0.396 1 95 501 ASN A C 1
ATOM 3930 O O . ASN A 1 501 ? 21.312 25.75 0.151 1 95 501 ASN A O 1
ATOM 3934 N N . GLU A 1 502 ? 19.953 26.906 1.582 1 95.44 502 GLU A N 1
ATOM 3935 C CA . GLU A 1 502 ? 20.109 25.984 2.697 1 95.44 502 GLU A CA 1
ATOM 3936 C C . GLU A 1 502 ? 18.891 25.078 2.848 1 95.44 502 GLU A C 1
ATOM 3938 O O . GLU A 1 502 ? 18.75 24.391 3.857 1 95.44 502 GLU A O 1
ATOM 3943 N N . GLN A 1 503 ? 18.062 24.984 1.873 1 95.62 503 GLN A N 1
ATOM 3944 C CA . GLN A 1 503 ? 16.766 24.344 2.033 1 95.62 503 GLN A CA 1
ATOM 3945 C C . GLN A 1 503 ? 16.922 22.828 2.182 1 95.62 503 GLN A C 1
ATOM 3947 O O . GLN A 1 503 ? 15.969 22.141 2.535 1 95.62 503 GLN A O 1
ATOM 3952 N N . TRP A 1 504 ? 18.172 22.312 2.002 1 97.62 504 TRP A N 1
ATOM 3953 C CA . TRP A 1 504 ? 18.406 20.875 2.117 1 97.62 504 TRP A CA 1
ATOM 3954 C C . TRP A 1 504 ? 18.234 20.406 3.557 1 97.62 504 TRP A C 1
ATOM 3956 O O . TRP A 1 504 ? 18.141 19.203 3.82 1 97.62 504 TRP A O 1
ATOM 3966 N N . ARG A 1 505 ? 18.094 21.266 4.57 1 97.75 505 ARG A N 1
ATOM 3967 C CA . ARG A 1 505 ? 17.984 20.953 5.992 1 97.75 505 ARG A CA 1
ATOM 3968 C C . ARG A 1 505 ? 16.578 20.5 6.352 1 97.75 505 ARG A C 1
ATOM 3970 O O . ARG A 1 505 ? 15.828 21.234 6.992 1 97.75 505 ARG A O 1
ATOM 3977 N N . ILE A 1 506 ? 16.266 19.234 6.07 1 98.25 506 ILE A N 1
ATOM 3978 C CA . ILE A 1 506 ? 14.891 18.797 6.211 1 98.25 506 ILE A CA 1
ATOM 3979 C C . ILE A 1 506 ? 14.797 17.75 7.316 1 98.25 506 ILE A C 1
ATOM 3981 O O . ILE A 1 506 ? 13.758 17.094 7.48 1 98.25 506 ILE A O 1
ATOM 3985 N N . GLY A 1 507 ? 15.812 17.562 8.148 1 98.31 507 GLY A N 1
ATOM 3986 C CA . GLY A 1 507 ? 15.883 16.484 9.117 1 98.31 507 GLY A CA 1
ATOM 3987 C C . GLY A 1 507 ? 14.711 16.453 10.07 1 98.31 507 GLY A C 1
ATOM 3988 O O . GLY A 1 507 ? 14.125 15.391 10.32 1 98.31 507 GLY A O 1
ATOM 3989 N N . ILE A 1 508 ? 14.359 17.578 10.625 1 97.94 508 ILE A N 1
ATOM 3990 C CA . ILE A 1 508 ? 13.289 17.641 11.609 1 97.94 508 ILE A CA 1
ATOM 3991 C C . ILE A 1 508 ? 11.938 17.625 10.898 1 97.94 508 ILE A C 1
ATOM 3993 O O . ILE A 1 508 ? 11.023 16.906 11.305 1 97.94 508 ILE A O 1
ATOM 3997 N N . GLY A 1 509 ? 11.797 18.359 9.758 1 97.44 509 GLY A N 1
ATOM 3998 C CA . GLY A 1 509 ? 10.555 18.344 9 1 97.44 509 GLY A CA 1
ATOM 3999 C C . GLY A 1 509 ? 10.164 16.969 8.516 1 97.44 509 GLY A C 1
ATOM 4000 O O . GLY A 1 509 ? 8.977 16.641 8.445 1 97.44 509 GLY A O 1
ATOM 4001 N N . SER A 1 510 ? 11.148 16.125 8.227 1 98.56 510 SER A N 1
ATOM 4002 C CA . SER A 1 510 ? 10.906 14.789 7.707 1 98.56 510 SER A CA 1
ATOM 4003 C C . SER A 1 510 ? 10.297 13.883 8.773 1 98.56 510 SER A C 1
ATOM 4005 O O . SER A 1 510 ? 9.609 12.914 8.453 1 98.56 510 SER A O 1
ATOM 4007 N N . ILE A 1 511 ? 10.508 14.195 10.07 1 98.69 511 ILE A N 1
ATOM 4008 C CA . ILE A 1 511 ? 9.938 13.406 11.148 1 98.69 511 ILE A CA 1
ATOM 4009 C C . ILE A 1 511 ? 8.406 13.484 11.086 1 98.69 511 ILE A C 1
ATOM 4011 O O . ILE A 1 511 ? 7.727 12.453 11.156 1 98.69 511 ILE A O 1
ATOM 4015 N N . MET A 1 512 ? 7.934 14.711 10.914 1 97.75 512 MET A N 1
ATOM 4016 C CA . MET A 1 512 ? 6.492 14.945 10.883 1 97.75 512 MET A CA 1
ATOM 4017 C C . MET A 1 512 ? 5.855 14.266 9.68 1 97.75 512 MET A C 1
ATOM 4019 O O . MET A 1 512 ? 4.832 13.594 9.812 1 97.75 512 MET A O 1
ATOM 4023 N N . ALA A 1 513 ? 6.418 14.422 8.547 1 98.62 513 ALA A N 1
ATOM 4024 C CA . ALA A 1 513 ? 5.891 13.812 7.328 1 98.62 513 ALA A CA 1
ATOM 4025 C C . ALA A 1 513 ? 5.828 12.289 7.453 1 98.62 513 ALA A C 1
ATOM 4027 O O . ALA A 1 513 ? 4.789 11.68 7.184 1 98.62 513 ALA A O 1
ATOM 4028 N N . HIS A 1 514 ? 6.883 11.711 7.887 1 98.44 514 HIS A N 1
ATOM 4029 C CA . HIS A 1 514 ? 6.941 10.258 8.031 1 98.44 514 HIS A CA 1
ATOM 4030 C C . HIS A 1 514 ? 5.922 9.758 9.047 1 98.44 514 HIS A C 1
ATOM 4032 O O . HIS A 1 514 ? 5.277 8.734 8.836 1 98.44 514 HIS A O 1
ATOM 4038 N N . ALA A 1 515 ? 5.793 10.469 10.133 1 98.75 515 ALA A N 1
ATOM 4039 C CA . ALA A 1 515 ? 4.859 10.078 11.188 1 98.75 515 ALA A CA 1
ATOM 4040 C C . ALA A 1 515 ? 3.432 10 10.656 1 98.75 515 ALA A C 1
ATOM 4042 O O . ALA A 1 515 ? 2.654 9.133 11.07 1 98.75 515 ALA A O 1
ATOM 4043 N N . LEU A 1 516 ? 3.088 10.844 9.734 1 98.75 516 LEU A N 1
ATOM 4044 C CA . LEU A 1 516 ? 1.712 10.938 9.258 1 98.75 516 LEU A CA 1
ATOM 4045 C C . LEU A 1 516 ? 1.521 10.141 7.977 1 98.75 516 LEU A C 1
ATOM 4047 O O . LEU A 1 516 ? 0.512 10.297 7.289 1 98.75 516 LEU A O 1
ATOM 4051 N N . GLY A 1 517 ? 2.486 9.32 7.625 1 98.44 517 GLY A N 1
ATOM 4052 C CA . GLY A 1 517 ? 2.371 8.445 6.469 1 98.44 517 GLY A CA 1
ATOM 4053 C C . GLY A 1 517 ? 2.555 9.172 5.148 1 98.44 517 GLY A C 1
ATOM 4054 O O . GLY A 1 517 ? 1.941 8.805 4.145 1 98.44 517 GLY A O 1
ATOM 4055 N N . VAL A 1 518 ? 3.316 10.211 5.102 1 98.75 518 VAL A N 1
ATOM 4056 C CA . VAL A 1 518 ? 3.6 11.039 3.934 1 98.75 518 VAL A CA 1
ATOM 4057 C C . VAL A 1 518 ? 5.102 11.062 3.668 1 98.75 518 VAL A C 1
ATOM 4059 O O . VAL A 1 518 ? 5.902 11.148 4.602 1 98.75 518 VAL A O 1
ATOM 4062 N N . ARG A 1 519 ? 5.52 10.961 2.361 1 98.69 519 ARG A N 1
ATOM 4063 C CA . ARG A 1 519 ? 6.938 11.031 2.02 1 98.69 519 ARG A CA 1
ATOM 4064 C C . ARG A 1 519 ? 7.426 12.477 1.993 1 98.69 519 ARG A C 1
ATOM 4066 O O . ARG A 1 519 ? 6.812 13.328 1.346 1 98.69 519 ARG A O 1
ATOM 4073 N N . PRO A 1 520 ? 8.555 12.75 2.691 1 98.75 520 PRO A N 1
ATOM 4074 C CA . PRO A 1 520 ? 9.094 14.109 2.625 1 98.75 520 PRO A CA 1
ATOM 4075 C C . PRO A 1 520 ? 9.805 14.398 1.305 1 98.75 520 PRO A C 1
ATOM 4077 O O . PRO A 1 520 ? 10.617 13.586 0.847 1 98.75 520 PRO A O 1
ATOM 4080 N N . PHE A 1 521 ? 9.492 15.523 0.694 1 98.56 521 PHE A N 1
ATOM 4081 C CA . PHE A 1 521 ? 10.141 15.992 -0.525 1 98.56 521 PHE A CA 1
ATOM 4082 C C . PHE A 1 521 ? 11.07 17.172 -0.231 1 98.56 521 PHE A C 1
ATOM 4084 O O . PHE A 1 521 ? 10.648 18.156 0.368 1 98.56 521 PHE A O 1
ATOM 4091 N N . LYS A 1 522 ? 12.266 17.031 -0.623 1 97.12 522 LYS A N 1
ATOM 4092 C CA . LYS A 1 522 ? 13.289 18.047 -0.38 1 97.12 522 LYS A CA 1
ATOM 4093 C C . LYS A 1 522 ? 13.273 19.109 -1.467 1 97.12 522 LYS A C 1
ATOM 4095 O O . LYS A 1 522 ? 14.016 20.094 -1.395 1 97.12 522 LYS A O 1
ATOM 4100 N N . ASP A 1 523 ? 12.445 19.031 -2.438 1 97.94 523 ASP A N 1
ATOM 4101 C CA . ASP A 1 523 ? 12.445 19.875 -3.633 1 97.94 523 ASP A CA 1
ATOM 4102 C C . ASP A 1 523 ? 13.57 19.453 -4.586 1 97.94 523 ASP A C 1
ATOM 4104 O O . ASP A 1 523 ? 14.25 18.453 -4.355 1 97.94 523 ASP A O 1
ATOM 4108 N N . THR A 1 524 ? 13.758 20.188 -5.691 1 98.31 524 THR A N 1
ATOM 4109 C CA . THR A 1 524 ? 14.656 19.812 -6.781 1 98.31 524 THR A CA 1
ATOM 4110 C C . THR A 1 524 ? 16.094 20.219 -6.477 1 98.31 524 THR A C 1
ATOM 4112 O O . THR A 1 524 ? 16.391 20.672 -5.367 1 98.31 524 THR A O 1
ATOM 4115 N N . PHE A 1 525 ? 17.078 19.922 -7.402 1 98.31 525 PHE A N 1
ATOM 4116 C CA . PHE A 1 525 ? 18.469 20.312 -7.246 1 98.31 525 PHE A CA 1
ATOM 4117 C C . PHE A 1 525 ? 19.219 20.203 -8.57 1 98.31 525 PHE A C 1
ATOM 4119 O O . PHE A 1 525 ? 18.781 19.484 -9.477 1 98.31 525 PHE A O 1
ATOM 4126 N N . TRP A 1 526 ? 20.312 20.969 -8.672 1 98.19 526 TRP A N 1
ATOM 4127 C CA . TRP A 1 526 ? 21.297 20.797 -9.742 1 98.19 526 TRP A CA 1
ATOM 4128 C C . TRP A 1 526 ? 22.297 19.703 -9.391 1 98.19 526 TRP A C 1
ATOM 4130 O O . TRP A 1 526 ? 22.797 19.656 -8.266 1 98.19 526 TRP A O 1
ATOM 4140 N N . SER A 1 527 ? 22.609 18.844 -10.336 1 98.38 527 SER A N 1
ATOM 4141 C CA . SER A 1 527 ? 23.562 17.781 -10.086 1 98.38 527 SER A CA 1
ATOM 4142 C C . SER A 1 527 ? 24.984 18.234 -10.383 1 98.38 527 SER A C 1
ATOM 4144 O O . SER A 1 527 ? 25.953 17.5 -10.18 1 98.38 527 SER A O 1
ATOM 4146 N N . THR A 1 528 ? 25.156 19.469 -10.914 1 97.94 528 THR A N 1
ATOM 4147 C CA . THR A 1 528 ? 26.469 20.078 -11.133 1 97.94 528 THR A CA 1
ATOM 4148 C C . THR A 1 528 ? 26.547 21.453 -10.484 1 97.94 528 THR A C 1
ATOM 4150 O O . THR A 1 528 ? 25.516 22.094 -10.25 1 97.94 528 THR A O 1
ATOM 4153 N N . THR A 1 529 ? 27.766 21.891 -10.242 1 97.38 529 THR A N 1
ATOM 4154 C CA . THR A 1 529 ? 27.984 23.172 -9.578 1 97.38 529 THR A CA 1
ATOM 4155 C C . THR A 1 529 ? 27.641 24.328 -10.508 1 97.38 529 THR A C 1
ATOM 4157 O O . THR A 1 529 ? 27.047 25.328 -10.086 1 97.38 529 THR A O 1
ATOM 4160 N N . ASN A 1 530 ? 28.094 24.188 -11.766 1 95.44 530 ASN A N 1
ATOM 4161 C CA . ASN A 1 530 ? 27.922 25.266 -12.734 1 95.44 530 ASN A CA 1
ATOM 4162 C C . ASN A 1 530 ? 27.047 24.844 -13.898 1 95.44 530 ASN A C 1
ATOM 4164 O O . ASN A 1 530 ? 27.25 23.766 -14.484 1 95.44 530 ASN A O 1
ATOM 4168 N N . GLN A 1 531 ? 26.094 25.625 -14.133 1 94.12 531 GLN A N 1
ATOM 4169 C CA . GLN A 1 531 ? 25.281 25.453 -15.328 1 94.12 531 GLN A CA 1
ATOM 4170 C C . GLN A 1 531 ? 25.234 26.719 -16.172 1 94.12 531 GLN A C 1
ATOM 4172 O O . GLN A 1 531 ? 24.672 27.734 -15.75 1 94.12 531 GLN A O 1
ATOM 4177 N N . THR A 1 532 ? 25.766 26.562 -17.281 1 90 532 THR A N 1
ATOM 4178 C CA . THR A 1 532 ? 26.031 27.703 -18.172 1 90 532 THR A CA 1
ATOM 4179 C C . THR A 1 532 ? 24.719 28.375 -18.578 1 90 532 THR A C 1
ATOM 4181 O O . THR A 1 532 ? 23.75 27.703 -18.922 1 90 532 THR A O 1
ATOM 4184 N N . GLY A 1 533 ? 24.734 29.688 -18.531 1 86.19 533 GLY A N 1
ATOM 4185 C CA . GLY A 1 533 ? 23.562 30.438 -18.953 1 86.19 533 GLY A CA 1
ATOM 4186 C C . GLY A 1 533 ? 22.469 30.484 -17.891 1 86.19 533 GLY A C 1
ATOM 4187 O O . GLY A 1 533 ? 21.344 30.891 -18.172 1 86.19 533 GLY A O 1
ATOM 4188 N N . SER A 1 534 ? 22.844 30.156 -16.781 1 84.62 534 SER A N 1
ATOM 4189 C CA . SER A 1 534 ? 21.922 30.078 -15.664 1 84.62 534 SER A CA 1
ATOM 4190 C C . SER A 1 534 ? 21.047 31.344 -15.594 1 84.62 534 SER A C 1
ATOM 4192 O O . SER A 1 534 ? 21.547 32.469 -15.742 1 84.62 534 SER A O 1
ATOM 4194 N N . PRO A 1 535 ? 19.781 31.062 -15.414 1 87.62 535 PRO A N 1
ATOM 4195 C CA . PRO A 1 535 ? 18.875 32.188 -15.258 1 87.62 535 PRO A CA 1
ATOM 4196 C C . PRO A 1 535 ? 19.031 32.906 -13.914 1 87.62 535 PRO A C 1
ATOM 4198 O O . PRO A 1 535 ? 18.406 33.938 -13.68 1 87.62 535 PRO A O 1
ATOM 4201 N N . TYR A 1 536 ? 19.891 32.406 -13.109 1 92.69 536 TYR A N 1
ATOM 4202 C CA . TYR A 1 536 ? 20.094 32.938 -11.773 1 92.69 536 TYR A CA 1
ATOM 4203 C C . TYR A 1 536 ? 21.391 33.719 -11.68 1 92.69 536 TYR A C 1
ATOM 4205 O O . TYR A 1 536 ? 22.047 33.75 -10.641 1 92.69 536 TYR A O 1
ATOM 4213 N N . GLY A 1 537 ? 21.719 34.312 -12.789 1 88.62 537 GLY A N 1
ATOM 4214 C CA . GLY A 1 537 ? 22.953 35.062 -12.828 1 88.62 537 GLY A CA 1
ATOM 4215 C C . GLY A 1 537 ? 24.188 34.219 -12.617 1 88.62 537 GLY A C 1
ATOM 4216 O O . GLY A 1 537 ? 24.422 33.25 -13.352 1 88.62 537 GLY A O 1
ATOM 4217 N N . HIS A 1 538 ? 24.797 34.562 -11.523 1 86.25 538 HIS A N 1
ATOM 4218 C CA . HIS A 1 538 ? 26.062 33.875 -11.25 1 86.25 538 HIS A CA 1
ATOM 4219 C C . HIS A 1 538 ? 25.906 32.875 -10.117 1 86.25 538 HIS A C 1
ATOM 4221 O O . HIS A 1 538 ? 26.906 32.406 -9.547 1 86.25 538 HIS A O 1
ATOM 4227 N N . ALA A 1 539 ? 24.672 32.562 -9.961 1 90.25 539 ALA A N 1
ATOM 4228 C CA . ALA A 1 539 ? 24.453 31.609 -8.883 1 90.25 539 ALA A CA 1
ATOM 4229 C C . ALA A 1 539 ? 25.016 30.234 -9.25 1 90.25 539 ALA A C 1
ATOM 4231 O O . ALA A 1 539 ? 24.953 29.828 -10.414 1 90.25 539 ALA A O 1
ATOM 4232 N N . THR A 1 540 ? 25.656 29.531 -8.289 1 94.94 540 THR A N 1
ATOM 4233 C CA . THR A 1 540 ? 26.172 28.172 -8.43 1 94.94 540 THR A CA 1
ATOM 4234 C C . THR A 1 540 ? 25.594 27.266 -7.355 1 94.94 540 THR A C 1
ATOM 4236 O O . THR A 1 540 ? 25.125 27.734 -6.316 1 94.94 540 THR A O 1
ATOM 4239 N N . GLU A 1 541 ? 25.516 25.969 -7.652 1 97.06 541 GLU A N 1
ATOM 4240 C CA . GLU A 1 541 ? 25.25 24.953 -6.641 1 97.06 541 GLU A CA 1
ATOM 4241 C C . GLU A 1 541 ? 26.547 24.406 -6.066 1 97.06 541 GLU A C 1
ATOM 4243 O O . GLU A 1 541 ? 27.109 23.453 -6.609 1 97.06 541 GLU A O 1
ATOM 4248 N N . PRO A 1 542 ? 26.938 24.906 -4.965 1 97.12 542 PRO A N 1
ATOM 4249 C CA . PRO A 1 542 ? 28.25 24.516 -4.441 1 97.12 542 PRO A CA 1
ATOM 4250 C C . PRO A 1 542 ? 28.25 23.094 -3.859 1 97.12 542 PRO A C 1
ATOM 4252 O O . PRO A 1 542 ? 29.312 22.5 -3.689 1 97.12 542 PRO A O 1
ATOM 4255 N N . TYR A 1 543 ? 27.062 22.547 -3.59 1 97.75 543 TYR A N 1
ATOM 4256 C CA . TYR A 1 543 ? 27.016 21.281 -2.867 1 97.75 543 TYR A CA 1
ATOM 4257 C C . TYR A 1 543 ? 26.109 20.281 -3.588 1 97.75 543 TYR A C 1
ATOM 4259 O O . TYR A 1 543 ? 25.203 19.703 -2.982 1 97.75 543 TYR A O 1
ATOM 4267 N N . PRO A 1 544 ? 26.312 19.938 -4.859 1 98.06 544 PRO A N 1
ATOM 4268 C CA . PRO A 1 544 ? 25.422 19.016 -5.574 1 98.06 544 PRO A CA 1
ATOM 4269 C C . PRO A 1 544 ? 25.375 17.625 -4.93 1 98.06 544 PRO A C 1
ATOM 4271 O O . PRO A 1 544 ? 24.312 16.984 -4.918 1 98.06 544 PRO A O 1
ATOM 4274 N N . ARG A 1 545 ? 26.438 17.188 -4.352 1 98 545 ARG A N 1
ATOM 4275 C CA . ARG A 1 545 ? 26.469 15.867 -3.727 1 98 545 ARG A CA 1
ATOM 4276 C C . ARG A 1 545 ? 25.562 15.82 -2.494 1 98 545 ARG A C 1
ATOM 4278 O O . ARG A 1 545 ? 24.859 14.844 -2.277 1 98 545 ARG A O 1
ATOM 4285 N N . LEU A 1 546 ? 25.672 16.844 -1.674 1 98.5 546 LEU A N 1
ATOM 4286 C CA . LEU A 1 546 ? 24.812 16.906 -0.494 1 98.5 546 LEU A CA 1
ATOM 4287 C C . LEU A 1 546 ? 23.344 16.922 -0.891 1 98.5 546 LEU A C 1
ATOM 4289 O O . LEU A 1 546 ? 22.531 16.25 -0.273 1 98.5 546 LEU A O 1
ATOM 4293 N N . GLN A 1 547 ? 23.047 17.703 -1.936 1 98.5 547 GLN A N 1
ATOM 4294 C CA . GLN A 1 547 ? 21.672 17.781 -2.422 1 98.5 547 GLN A CA 1
ATOM 4295 C C . GLN A 1 547 ? 21.172 16.406 -2.844 1 98.5 547 GLN A C 1
ATOM 4297 O O . GLN A 1 547 ? 20.062 16 -2.473 1 98.5 547 GLN A O 1
ATOM 4302 N N . ALA A 1 548 ? 21.953 15.695 -3.59 1 98.62 548 ALA A N 1
ATOM 4303 C CA . ALA A 1 548 ? 21.578 14.383 -4.098 1 98.62 548 ALA A CA 1
ATOM 4304 C C . ALA A 1 548 ? 21.422 13.375 -2.961 1 98.62 548 ALA A C 1
ATOM 4306 O O . ALA A 1 548 ? 20.484 12.57 -2.955 1 98.62 548 ALA A O 1
ATOM 4307 N N . ALA A 1 549 ? 22.344 13.398 -2.012 1 98.62 549 ALA A N 1
ATOM 4308 C CA . ALA A 1 549 ? 22.281 12.484 -0.87 1 98.62 549 ALA A CA 1
ATOM 4309 C C . ALA A 1 549 ? 21.016 12.703 -0.056 1 98.62 549 ALA A C 1
ATOM 4311 O O . ALA A 1 549 ? 20.297 11.75 0.25 1 98.62 549 ALA A O 1
ATOM 4312 N N . VAL A 1 550 ? 20.75 13.969 0.249 1 98.75 550 VAL A N 1
ATOM 4313 C CA . VAL A 1 550 ? 19.594 14.305 1.076 1 98.75 550 VAL A CA 1
ATOM 4314 C C . VAL A 1 550 ? 18.312 13.93 0.347 1 98.75 550 VAL A C 1
ATOM 4316 O O . VAL A 1 550 ? 17.391 13.367 0.947 1 98.75 550 VAL A O 1
ATOM 4319 N N . ALA A 1 551 ? 18.219 14.219 -0.942 1 98.75 551 ALA A N 1
ATOM 4320 C CA . ALA A 1 551 ? 17.031 13.875 -1.722 1 98.75 551 ALA A CA 1
ATOM 4321 C C . ALA A 1 551 ? 16.766 12.375 -1.676 1 98.75 551 ALA A C 1
ATOM 4323 O O . ALA A 1 551 ? 15.625 11.945 -1.481 1 98.75 551 ALA A O 1
ATOM 4324 N N . THR A 1 552 ? 17.797 11.594 -1.796 1 98.81 552 THR A N 1
ATOM 4325 C CA . THR A 1 552 ? 17.656 10.148 -1.842 1 98.81 552 THR A CA 1
ATOM 4326 C C . THR A 1 552 ? 17.328 9.586 -0.46 1 98.81 552 THR A C 1
ATOM 4328 O O . THR A 1 552 ? 16.453 8.742 -0.321 1 98.81 552 THR A O 1
ATOM 4331 N N . LEU A 1 553 ? 18.016 10.102 0.556 1 98.81 553 LEU A N 1
ATOM 4332 C CA . LEU A 1 553 ? 17.859 9.594 1.913 1 98.81 553 LEU A CA 1
ATOM 4333 C C . LEU A 1 553 ? 16.531 10.047 2.518 1 98.81 553 LEU A C 1
ATOM 4335 O O . LEU A 1 553 ? 16.094 9.508 3.539 1 98.81 553 LEU A O 1
ATOM 4339 N N . SER A 1 554 ? 15.859 11 1.868 1 98.56 554 SER A N 1
ATOM 4340 C CA . SER A 1 554 ? 14.539 11.422 2.322 1 98.56 554 SER A CA 1
ATOM 4341 C C . SER A 1 554 ? 13.492 10.336 2.082 1 98.56 554 SER A C 1
ATOM 4343 O O . SER A 1 554 ? 12.391 10.398 2.627 1 98.56 554 SER A O 1
ATOM 4345 N N . ALA A 1 555 ? 13.797 9.406 1.248 1 98.06 555 ALA A N 1
ATOM 4346 C CA . ALA A 1 555 ? 12.906 8.328 0.834 1 98.06 555 ALA A CA 1
ATOM 4347 C C . ALA A 1 555 ? 11.672 8.875 0.121 1 98.06 555 ALA A C 1
ATOM 4349 O O . ALA A 1 555 ? 10.688 8.164 -0.069 1 98.06 555 ALA A O 1
ATOM 4350 N N . GLY A 1 556 ? 11.641 10.164 -0.178 1 98.38 556 GLY A N 1
ATOM 4351 C CA . GLY A 1 556 ? 10.602 10.797 -0.981 1 98.38 556 GLY A CA 1
ATOM 4352 C C . GLY A 1 556 ? 11 10.977 -2.436 1 98.38 556 GLY A C 1
ATOM 4353 O O . GLY A 1 556 ? 11.906 10.297 -2.924 1 98.38 556 GLY A O 1
ATOM 4354 N N . PRO A 1 557 ? 10.32 11.859 -3.182 1 98.62 557 PRO A N 1
ATOM 4355 C CA . PRO A 1 557 ? 10.672 12.094 -4.582 1 98.62 557 PRO A CA 1
ATOM 4356 C C . PRO A 1 557 ? 12.094 12.617 -4.754 1 98.62 557 PRO A C 1
ATOM 4358 O O . PRO A 1 557 ? 12.586 13.359 -3.9 1 98.62 557 PRO A O 1
ATOM 4361 N N . VAL A 1 558 ? 12.727 12.18 -5.746 1 98.81 558 VAL A N 1
ATOM 4362 C CA . VAL A 1 558 ? 14.031 12.672 -6.184 1 98.81 558 VAL A CA 1
ATOM 4363 C C . VAL A 1 558 ? 13.922 13.266 -7.586 1 98.81 558 VAL A C 1
ATOM 4365 O O . VAL A 1 558 ? 13.609 12.562 -8.547 1 98.81 558 VAL A O 1
ATOM 4368 N N . GLY A 1 559 ? 14.117 14.602 -7.676 1 98.5 559 GLY A N 1
ATOM 4369 C CA . GLY A 1 559 ? 13.852 15.281 -8.938 1 98.5 559 GLY A CA 1
ATOM 4370 C C . GLY A 1 559 ? 14.938 16.266 -9.328 1 98.5 559 GLY A C 1
ATOM 4371 O O . GLY A 1 559 ? 14.797 17.469 -9.109 1 98.5 559 GLY A O 1
ATOM 4372 N N . PRO A 1 560 ? 16.047 15.75 -9.891 1 98.56 560 PRO A N 1
ATOM 4373 C CA . PRO A 1 560 ? 17.031 16.672 -10.453 1 98.56 560 PRO A CA 1
ATOM 4374 C C . PRO A 1 560 ? 16.438 17.609 -11.5 1 98.56 560 PRO A C 1
ATOM 4376 O O . PRO A 1 560 ? 15.359 17.328 -12.047 1 98.56 560 PRO A O 1
ATOM 4379 N N . SER A 1 561 ? 17.125 18.719 -11.75 1 98.06 561 SER A N 1
ATOM 4380 C CA . SER A 1 561 ? 16.531 19.766 -12.586 1 98.06 561 SER A CA 1
ATOM 4381 C C . SER A 1 561 ? 17.594 20.469 -13.43 1 98.06 561 SER A C 1
ATOM 4383 O O . SER A 1 561 ? 17.547 21.688 -13.578 1 98.06 561 SER A O 1
ATOM 4385 N N . ASP A 1 562 ? 18.469 19.766 -14.008 1 97.62 562 ASP A N 1
ATOM 4386 C CA . ASP A 1 562 ? 19.625 20.266 -14.758 1 97.62 562 ASP A CA 1
ATOM 4387 C C . ASP A 1 562 ? 19.203 20.75 -16.156 1 97.62 562 ASP A C 1
ATOM 4389 O O . ASP A 1 562 ? 18.172 20.328 -16.672 1 97.62 562 ASP A O 1
ATOM 4393 N N . MET A 1 563 ? 20.031 21.578 -16.75 1 96.81 563 MET A N 1
ATOM 4394 C CA . MET A 1 563 ? 19.875 21.953 -18.156 1 96.81 563 MET A CA 1
ATOM 4395 C C . MET A 1 563 ? 20.281 20.812 -19.078 1 96.81 563 MET A C 1
ATOM 4397 O O . MET A 1 563 ? 20.969 19.891 -18.641 1 96.81 563 MET A O 1
ATOM 4401 N N . VAL A 1 564 ? 19.859 20.891 -20.281 1 97.19 564 VAL A N 1
ATOM 4402 C CA . VAL A 1 564 ? 20.312 19.953 -21.312 1 97.19 564 VAL A CA 1
ATOM 4403 C C . VAL A 1 564 ? 21.844 19.953 -21.359 1 97.19 564 VAL A C 1
ATOM 4405 O O . VAL A 1 564 ? 22.469 21 -21.422 1 97.19 564 VAL A O 1
ATOM 4408 N N . LYS A 1 565 ? 22.438 18.75 -21.203 1 96.06 565 LYS A N 1
ATOM 4409 C CA . LYS A 1 565 ? 23.875 18.5 -21.266 1 96.06 565 LYS A CA 1
ATOM 4410 C C . LYS A 1 565 ? 24.594 19.062 -20.031 1 96.06 565 LYS A C 1
ATOM 4412 O O . LYS A 1 565 ? 25.812 19.234 -20.047 1 96.06 565 LYS A O 1
ATOM 4417 N N . GLY A 1 566 ? 23.875 19.344 -19.016 1 96.25 566 GLY A N 1
ATOM 4418 C CA . GLY A 1 566 ? 24.469 19.906 -17.812 1 96.25 566 GLY A CA 1
ATOM 4419 C C . GLY A 1 566 ? 24.438 18.969 -16.625 1 96.25 566 GLY A C 1
ATOM 4420 O O . GLY A 1 566 ? 24.953 19.297 -15.555 1 96.25 566 GLY A O 1
ATOM 4421 N N . ALA A 1 567 ? 23.984 17.781 -16.781 1 97.75 567 ALA A N 1
ATOM 4422 C CA . ALA A 1 567 ? 23.766 16.875 -15.664 1 97.75 567 ALA A CA 1
ATOM 4423 C C . ALA A 1 567 ? 25.031 16.078 -15.352 1 97.75 567 ALA A C 1
ATOM 4425 O O . ALA A 1 567 ? 25.797 15.734 -16.25 1 97.75 567 ALA A O 1
ATOM 4426 N N . ASP A 1 568 ? 25.281 15.859 -14.117 1 98.31 568 ASP A N 1
ATOM 4427 C CA . ASP A 1 568 ? 26.234 14.852 -13.672 1 98.31 568 ASP A CA 1
ATOM 4428 C C . ASP A 1 568 ? 25.578 13.477 -13.555 1 98.31 568 ASP A C 1
ATOM 4430 O O . ASP A 1 568 ? 25.062 13.117 -12.5 1 98.31 568 ASP A O 1
ATOM 4434 N N . VAL A 1 569 ? 25.703 12.727 -14.609 1 98.38 569 VAL A N 1
ATOM 4435 C CA . VAL A 1 569 ? 25.016 11.453 -14.719 1 98.38 569 VAL A CA 1
ATOM 4436 C C . VAL A 1 569 ? 25.438 10.523 -13.586 1 98.38 569 VAL A C 1
ATOM 4438 O O . VAL A 1 569 ? 24.609 9.828 -13 1 98.38 569 VAL A O 1
ATOM 4441 N N . ASN A 1 570 ? 26.719 10.516 -13.281 1 98 570 ASN A N 1
ATOM 4442 C CA . ASN A 1 570 ? 27.234 9.641 -12.227 1 98 570 ASN A CA 1
ATOM 4443 C C . ASN A 1 570 ? 26.609 9.977 -10.875 1 98 570 ASN A C 1
ATOM 4445 O O . ASN A 1 570 ? 26.25 9.078 -10.109 1 98 570 ASN A O 1
ATOM 4449 N N . LEU A 1 571 ? 26.5 11.211 -10.555 1 98.5 571 LEU A N 1
ATOM 4450 C CA . LEU A 1 571 ? 25.922 11.625 -9.289 1 98.5 571 LEU A CA 1
ATOM 4451 C C . LEU A 1 571 ? 24.438 11.258 -9.227 1 98.5 571 LEU A C 1
ATOM 4453 O O . LEU A 1 571 ? 23.969 10.75 -8.211 1 98.5 571 LEU A O 1
ATOM 4457 N N . ILE A 1 572 ? 23.719 11.523 -10.312 1 98.75 572 ILE A N 1
ATOM 4458 C CA . ILE A 1 572 ? 22.281 11.234 -10.367 1 98.75 572 ILE A CA 1
ATOM 4459 C C . ILE A 1 572 ? 22.062 9.734 -10.195 1 98.75 572 ILE A C 1
ATOM 4461 O O . ILE A 1 572 ? 21.172 9.32 -9.445 1 98.75 572 ILE A O 1
ATOM 4465 N N . MET A 1 573 ? 22.922 8.945 -10.812 1 98.5 573 MET A N 1
ATOM 4466 C CA . MET A 1 573 ? 22.734 7.496 -10.82 1 98.5 573 MET A CA 1
ATOM 4467 C C . MET A 1 573 ? 23.047 6.891 -9.461 1 98.5 573 MET A C 1
ATOM 4469 O O . MET A 1 573 ? 22.75 5.727 -9.203 1 98.5 573 MET A O 1
ATOM 4473 N N . ARG A 1 574 ? 23.625 7.633 -8.516 1 98.5 574 ARG A N 1
ATOM 4474 C CA . ARG A 1 574 ? 23.812 7.145 -7.156 1 98.5 574 ARG A CA 1
ATOM 4475 C C . ARG A 1 574 ? 22.469 6.945 -6.457 1 98.5 574 ARG A C 1
ATOM 4477 O O . ARG A 1 574 ? 22.391 6.27 -5.43 1 98.5 574 ARG A O 1
ATOM 4484 N N . SER A 1 575 ? 21.391 7.508 -7.016 1 98.81 575 SER A N 1
ATOM 4485 C CA . SER A 1 575 ? 20.094 7.516 -6.34 1 98.81 575 SER A CA 1
ATOM 4486 C C . SER A 1 575 ? 19.234 6.352 -6.793 1 98.81 575 SER A C 1
ATOM 4488 O O . SER A 1 575 ? 18.25 5.996 -6.125 1 98.81 575 SER A O 1
ATOM 4490 N N . CYS A 1 576 ? 19.5 5.75 -7.938 1 98.69 576 CYS A N 1
ATOM 4491 C CA . CYS A 1 576 ? 18.531 4.812 -8.508 1 98.69 576 CYS A CA 1
ATOM 4492 C C . CYS A 1 576 ? 19.25 3.699 -9.266 1 98.69 576 CYS A C 1
ATOM 4494 O O . CYS A 1 576 ? 20.469 3.74 -9.445 1 98.69 576 CYS A O 1
ATOM 4496 N N . ASN A 1 577 ? 18.484 2.646 -9.578 1 98.12 577 ASN A N 1
ATOM 4497 C CA . ASN A 1 577 ? 19.031 1.595 -10.43 1 98.12 577 ASN A CA 1
ATOM 4498 C C . ASN A 1 577 ? 18.922 1.958 -11.914 1 98.12 577 ASN A C 1
ATOM 4500 O O . ASN A 1 577 ? 18.609 3.098 -12.25 1 98.12 577 ASN A O 1
ATOM 4504 N N . ALA A 1 578 ? 19.188 1.043 -12.797 1 96.62 578 ALA A N 1
ATOM 4505 C CA . ALA A 1 578 ? 19.328 1.318 -14.219 1 96.62 578 ALA A CA 1
ATOM 4506 C C . ALA A 1 578 ? 17.984 1.651 -14.859 1 96.62 578 ALA A C 1
ATOM 4508 O O . ALA A 1 578 ? 17.922 2.24 -15.938 1 96.62 578 ALA A O 1
ATOM 4509 N N . GLU A 1 579 ? 16.891 1.36 -14.172 1 94.75 579 GLU A N 1
ATOM 4510 C CA . GLU A 1 579 ? 15.562 1.619 -14.727 1 94.75 579 GLU A CA 1
ATOM 4511 C C . GLU A 1 579 ? 14.898 2.807 -14.039 1 94.75 579 GLU A C 1
ATOM 4513 O O . GLU A 1 579 ? 13.734 3.119 -14.32 1 94.75 579 GLU A O 1
ATOM 4518 N N . GLY A 1 580 ? 15.539 3.438 -13.188 1 98 580 GLY A N 1
ATOM 4519 C CA . GLY A 1 580 ? 15.023 4.641 -12.555 1 98 580 GLY A CA 1
ATOM 4520 C C . GLY A 1 580 ? 14.359 4.371 -11.211 1 98 580 GLY A C 1
ATOM 4521 O O . GLY A 1 580 ? 13.914 5.297 -10.539 1 98 580 GLY A O 1
ATOM 4522 N N . LEU A 1 581 ? 14.266 3.072 -10.773 1 98.44 581 LEU A N 1
ATOM 4523 C CA . LEU A 1 581 ? 13.766 2.758 -9.438 1 98.44 581 LEU A CA 1
ATOM 4524 C C . LEU A 1 581 ? 14.695 3.309 -8.367 1 98.44 581 LEU A C 1
ATOM 4526 O O . LEU A 1 581 ? 15.883 2.986 -8.344 1 98.44 581 LEU A O 1
ATOM 4530 N N . LEU A 1 582 ? 14.195 4.098 -7.512 1 98.81 582 LEU A N 1
ATOM 4531 C CA . LEU A 1 582 ? 15 4.691 -6.449 1 98.81 582 LEU A CA 1
ATOM 4532 C C . LEU A 1 582 ? 15.422 3.637 -5.434 1 98.81 582 LEU A C 1
ATOM 4534 O O . LEU A 1 582 ? 14.617 2.791 -5.035 1 98.81 582 LEU A O 1
ATOM 4538 N N . LEU A 1 583 ? 16.703 3.643 -5.141 1 98.75 583 LEU A N 1
ATOM 4539 C CA . LEU A 1 583 ? 17.219 2.83 -4.047 1 98.75 583 LEU A CA 1
ATOM 4540 C C . LEU A 1 583 ? 17.188 3.6 -2.73 1 98.75 583 LEU A C 1
ATOM 4542 O O . LEU A 1 583 ? 18.062 4.422 -2.461 1 98.75 583 LEU A O 1
ATOM 4546 N N . LYS A 1 584 ? 16.188 3.277 -1.938 1 97.88 584 LYS A N 1
ATOM 4547 C CA . LYS A 1 584 ? 15.883 4.062 -0.747 1 97.88 584 LYS A CA 1
ATOM 4548 C C . LYS A 1 584 ? 16.062 3.23 0.521 1 97.88 584 LYS A C 1
ATOM 4550 O O . LYS A 1 584 ? 16.047 2 0.47 1 97.88 584 LYS A O 1
ATOM 4555 N N . PRO A 1 585 ? 16.297 3.924 1.672 1 98.5 585 PRO A N 1
ATOM 4556 C CA . PRO A 1 585 ? 16.234 3.205 2.947 1 98.5 585 PRO A CA 1
ATOM 4557 C C . PRO A 1 585 ? 14.812 2.846 3.357 1 98.5 585 PRO A C 1
ATOM 4559 O O . PRO A 1 585 ? 13.859 3.186 2.652 1 98.5 585 PRO A O 1
ATOM 4562 N N . SER A 1 586 ? 14.641 2.135 4.445 1 97.38 586 SER A N 1
ATOM 4563 C CA . SER A 1 586 ? 13.352 1.645 4.914 1 97.38 586 SER A CA 1
ATOM 4564 C C . SER A 1 586 ? 12.508 2.773 5.5 1 97.38 586 SER A C 1
ATOM 4566 O O . SER A 1 586 ? 11.289 2.656 5.602 1 97.38 586 SER A O 1
ATOM 4568 N N . ARG A 1 587 ? 13.133 3.869 5.848 1 97.56 587 ARG A N 1
ATOM 4569 C CA . ARG A 1 587 ? 12.469 5.086 6.312 1 97.56 587 ARG A CA 1
ATOM 4570 C C . ARG A 1 587 ? 13.297 6.32 5.977 1 97.56 587 ARG A C 1
ATOM 4572 O O . ARG A 1 587 ? 14.484 6.215 5.668 1 97.56 587 ARG A O 1
ATOM 4579 N N . PRO A 1 588 ? 12.688 7.52 5.992 1 98.62 588 PRO A N 1
ATOM 4580 C CA . PRO A 1 588 ? 13.484 8.719 5.727 1 98.62 588 PRO A CA 1
ATOM 4581 C C . PRO A 1 588 ? 14.562 8.961 6.785 1 98.62 588 PRO A C 1
ATOM 4583 O O . PRO A 1 588 ? 14.383 8.578 7.945 1 98.62 588 PRO A O 1
ATOM 4586 N N . ALA A 1 589 ? 15.602 9.547 6.336 1 98.88 589 ALA A N 1
ATOM 4587 C CA . ALA A 1 589 ? 16.578 10.055 7.293 1 98.88 589 ALA A CA 1
ATOM 4588 C C . ALA A 1 589 ? 16.016 11.234 8.078 1 98.88 589 ALA A C 1
ATOM 4590 O O . ALA A 1 589 ? 15.484 12.18 7.5 1 98.88 589 ALA A O 1
ATOM 4591 N N . THR A 1 590 ? 16.109 11.133 9.375 1 98.81 590 THR A N 1
ATOM 4592 C CA . THR A 1 590 ? 15.602 12.188 10.25 1 98.81 590 THR A CA 1
ATOM 4593 C C . THR A 1 590 ? 16.672 12.609 11.258 1 98.81 590 THR A C 1
ATOM 4595 O O . THR A 1 590 ? 17.578 11.836 11.57 1 98.81 590 THR A O 1
ATOM 4598 N N . ALA A 1 591 ? 16.578 13.812 11.703 1 98.69 591 ALA A N 1
ATOM 4599 C CA . ALA A 1 591 ? 17.453 14.281 12.773 1 98.69 591 ALA A CA 1
ATOM 4600 C C . ALA A 1 591 ? 17.359 13.352 13.992 1 98.69 591 ALA A C 1
ATOM 4602 O O . ALA A 1 591 ? 16.281 12.898 14.352 1 98.69 591 ALA A O 1
ATOM 4603 N N . ILE A 1 592 ? 18.5 13.094 14.586 1 98.56 592 ILE A N 1
ATOM 4604 C CA . ILE A 1 592 ? 18.484 12.25 15.773 1 98.56 592 ILE A CA 1
ATOM 4605 C C . ILE A 1 592 ? 17.922 13.031 16.953 1 98.56 592 ILE A C 1
ATOM 4607 O O . ILE A 1 592 ? 17.922 14.266 16.953 1 98.56 592 ILE A O 1
ATOM 4611 N N . ASP A 1 593 ? 17.531 12.352 18 1 98.5 593 ASP A N 1
ATOM 4612 C CA . ASP A 1 593 ? 16.922 12.961 19.172 1 98.5 593 ASP A CA 1
ATOM 4613 C C . ASP A 1 593 ? 17.859 13.977 19.812 1 98.5 593 ASP A C 1
ATOM 4615 O O . ASP A 1 593 ? 17.438 15.07 20.203 1 98.5 593 ASP A O 1
ATOM 4619 N N . LEU A 1 594 ? 19.109 13.664 19.891 1 97.94 594 LEU A N 1
ATOM 4620 C CA . LEU A 1 594 ? 20.047 14.5 20.609 1 97.94 594 LEU A CA 1
ATOM 4621 C C . LEU A 1 594 ? 20.328 15.789 19.844 1 97.94 594 LEU A C 1
ATOM 4623 O O . LEU A 1 594 ? 20.672 16.812 20.438 1 97.94 594 LEU A O 1
ATOM 4627 N N . GLN A 1 595 ? 20.266 15.719 18.516 1 97.88 595 GLN A N 1
ATOM 4628 C CA . GLN A 1 595 ? 20.328 16.969 17.766 1 97.88 595 GLN A CA 1
ATOM 4629 C C . GLN A 1 595 ? 19.203 17.906 18.156 1 97.88 595 GLN A C 1
ATOM 4631 O O . GLN A 1 595 ? 19.422 19.109 18.312 1 97.88 595 GLN A O 1
ATOM 4636 N N . ILE A 1 596 ? 18.047 17.375 18.312 1 98.19 596 ILE A N 1
ATOM 4637 C CA . ILE A 1 596 ? 16.875 18.156 18.672 1 98.19 596 ILE A CA 1
ATOM 4638 C C . ILE A 1 596 ? 17.016 18.656 20.109 1 98.19 596 ILE A C 1
ATOM 4640 O O . ILE A 1 596 ? 16.734 19.828 20.391 1 98.19 596 ILE A O 1
ATOM 4644 N N . ALA A 1 597 ? 17.469 17.797 20.969 1 97.62 597 ALA A N 1
ATOM 4645 C CA . ALA A 1 597 ? 17.672 18.188 22.375 1 97.62 597 ALA A CA 1
ATOM 4646 C C . ALA A 1 597 ? 18.703 19.312 22.484 1 97.62 597 ALA A C 1
ATOM 4648 O O . ALA A 1 597 ? 18.531 20.234 23.281 1 97.62 597 ALA A O 1
ATOM 4649 N N . GLN A 1 598 ? 19.766 19.203 21.734 1 96.56 598 GLN A N 1
ATOM 4650 C CA . GLN A 1 598 ? 20.781 20.25 21.719 1 96.56 598 GLN A CA 1
ATOM 4651 C C . GLN A 1 598 ? 20.188 21.578 21.281 1 96.56 598 GLN A C 1
ATOM 4653 O O . GLN A 1 598 ? 20.484 22.625 21.859 1 96.56 598 GLN A O 1
ATOM 4658 N N . LYS A 1 599 ? 19.422 21.5 20.281 1 95.12 599 LYS A N 1
ATOM 4659 C CA . LYS A 1 599 ? 18.766 22.719 19.781 1 95.12 599 LYS A CA 1
ATOM 4660 C C . LYS A 1 599 ? 17.844 23.312 20.828 1 95.12 599 LYS A C 1
ATOM 4662 O O . LYS A 1 599 ? 17.75 24.547 20.953 1 95.12 599 LYS A O 1
ATOM 4667 N N . ALA A 1 600 ? 17.219 22.531 21.594 1 96.62 600 ALA A N 1
ATOM 4668 C CA . ALA A 1 600 ? 16.188 22.969 22.547 1 96.62 600 ALA A CA 1
ATOM 4669 C C . ALA A 1 600 ? 16.828 23.422 23.859 1 96.62 600 ALA A C 1
ATOM 4671 O O . ALA A 1 600 ? 16.516 24.516 24.344 1 96.62 600 ALA A O 1
ATOM 4672 N N . PHE A 1 601 ? 17.719 22.641 24.453 1 94.31 601 PHE A N 1
ATOM 4673 C CA . PHE A 1 601 ? 18.328 22.938 25.75 1 94.31 601 PHE A CA 1
ATOM 4674 C C . PHE A 1 601 ? 19.531 23.844 25.578 1 94.31 601 PHE A C 1
ATOM 4676 O O . PHE A 1 601 ? 19.875 24.609 26.484 1 94.31 601 PHE A O 1
ATOM 4683 N N . GLN A 1 602 ? 20.188 23.75 24.531 1 83.94 602 GLN A N 1
ATOM 4684 C CA . GLN A 1 602 ? 21.453 24.453 24.281 1 83.94 602 GLN A CA 1
ATOM 4685 C C . GLN A 1 602 ? 22.516 24.062 25.297 1 83.94 602 GLN A C 1
ATOM 4687 O O . GLN A 1 602 ? 23.391 24.875 25.625 1 83.94 602 GLN A O 1
ATOM 4692 N N . LEU A 1 603 ? 22.531 23.016 26.047 1 75.75 603 LEU A N 1
ATOM 4693 C CA . LEU A 1 603 ? 23.406 22.578 27.125 1 75.75 603 LEU A CA 1
ATOM 4694 C C . LEU A 1 603 ? 24.297 21.438 26.672 1 75.75 603 LEU A C 1
ATOM 4696 O O . LEU A 1 603 ? 24.547 20.5 27.438 1 75.75 603 LEU A O 1
ATOM 4700 N N . ASP A 1 604 ? 24.891 21.5 25.531 1 81.31 604 ASP A N 1
ATOM 4701 C CA . ASP A 1 604 ? 25.828 20.516 25 1 81.31 604 ASP A CA 1
ATOM 4702 C C . ASP A 1 604 ? 25.25 19.109 25.094 1 81.31 604 ASP A C 1
ATOM 4704 O O . ASP A 1 604 ? 25.906 18.188 25.562 1 81.31 604 ASP A O 1
ATOM 4708 N N . MET A 1 605 ? 24.078 18.906 24.844 1 87.31 605 MET A N 1
ATOM 4709 C CA . MET A 1 605 ? 23.359 17.625 24.891 1 87.31 605 MET A CA 1
ATOM 4710 C C . MET A 1 605 ? 23.531 16.859 23.578 1 87.31 605 MET A C 1
ATOM 4712 O O . MET A 1 605 ? 23.281 15.664 23.516 1 87.31 605 MET A O 1
ATOM 4716 N N . GLY A 1 606 ? 23.969 17.531 22.625 1 94.69 606 GLY A N 1
ATOM 4717 C CA . GLY A 1 606 ? 23.984 16.875 21.328 1 94.69 606 GLY A CA 1
ATOM 4718 C C . GLY A 1 606 ? 24.859 17.594 20.312 1 94.69 606 GLY A C 1
ATOM 4719 O O . GLY A 1 606 ? 25.547 18.562 20.641 1 94.69 606 GLY A O 1
ATOM 4720 N N . PRO A 1 607 ? 24.812 17.047 19.109 1 96.81 607 PRO A N 1
ATOM 4721 C CA . PRO A 1 607 ? 25.656 17.656 18.062 1 96.81 607 PRO A CA 1
ATOM 4722 C C . PRO A 1 607 ? 25.172 19.047 17.656 1 96.81 607 PRO A C 1
ATOM 4724 O O . PRO A 1 607 ? 23.969 19.312 17.625 1 96.81 607 PRO A O 1
ATOM 4727 N N . LYS A 1 608 ? 26.125 19.953 17.391 1 95.62 608 LYS A N 1
ATOM 4728 C CA . LYS A 1 608 ? 25.859 21.25 16.781 1 95.62 608 LYS A CA 1
ATOM 4729 C C . LYS A 1 608 ? 26.016 21.188 15.258 1 95.62 608 LYS A C 1
ATOM 4731 O O . LYS A 1 608 ? 27.125 21.312 14.742 1 95.62 608 LYS A O 1
ATOM 4736 N N . GLY A 1 609 ? 25.047 21.141 14.602 1 96.5 609 GLY A N 1
ATOM 4737 C CA . GLY A 1 609 ? 24.953 20.859 13.18 1 96.5 609 GLY A CA 1
ATOM 4738 C C . GLY A 1 609 ? 23.938 19.781 12.844 1 96.5 609 GLY A C 1
ATOM 4739 O O . GLY A 1 609 ? 23.016 19.531 13.633 1 96.5 609 GLY A O 1
ATOM 4740 N N . GLU A 1 610 ? 24.062 19.234 11.648 1 98.31 610 GLU A N 1
ATOM 4741 C CA . GLU A 1 610 ? 23.078 18.266 11.195 1 98.31 610 GLU A CA 1
ATOM 4742 C C . GLU A 1 610 ? 23.609 16.844 11.344 1 98.31 610 GLU A C 1
ATOM 4744 O O . GLU A 1 610 ? 24.656 16.5 10.766 1 98.31 610 GLU A O 1
ATOM 4749 N N . VAL A 1 611 ? 22.953 16.031 12.109 1 98.69 611 VAL A N 1
ATOM 4750 C CA . VAL A 1 611 ? 23.188 14.594 12.203 1 98.69 611 VAL A CA 1
ATOM 4751 C C . VAL A 1 611 ? 21.859 13.844 12.047 1 98.69 611 VAL A C 1
ATOM 4753 O O . VAL A 1 611 ? 21 13.906 12.922 1 98.69 611 VAL A O 1
ATOM 4756 N N . TRP A 1 612 ? 21.719 13.133 10.906 1 98.88 612 TRP A N 1
ATOM 4757 C CA . TRP A 1 612 ? 20.531 12.375 10.57 1 98.88 612 TRP A CA 1
ATOM 4758 C C . TRP A 1 612 ? 20.828 10.883 10.461 1 98.88 612 TRP A C 1
ATOM 4760 O O . TRP A 1 612 ? 21.969 10.5 10.164 1 98.88 612 TRP A O 1
ATOM 4770 N N . THR A 1 613 ? 19.781 10.086 10.758 1 98.81 613 THR A N 1
ATOM 4771 C CA . THR A 1 613 ? 20 8.656 10.609 1 98.81 613 THR A CA 1
ATOM 4772 C C . THR A 1 613 ? 18.812 7.996 9.914 1 98.81 613 THR A C 1
ATOM 4774 O O . THR A 1 613 ? 17.703 8.523 9.938 1 98.81 613 THR A O 1
ATOM 4777 N N . THR A 1 614 ? 19.031 6.949 9.234 1 98.69 614 THR A N 1
ATOM 4778 C CA . THR A 1 614 ? 18.094 6.008 8.641 1 98.69 614 THR A CA 1
ATOM 4779 C C . THR A 1 614 ? 18.719 4.613 8.547 1 98.69 614 THR A C 1
ATOM 4781 O O . THR A 1 614 ? 19.797 4.375 9.062 1 98.69 614 THR A O 1
ATOM 4784 N N . TYR A 1 615 ? 17.969 3.652 7.996 1 98.5 615 TYR A N 1
ATOM 4785 C CA . TYR A 1 615 ? 18.5 2.295 7.895 1 98.5 615 TYR A CA 1
ATOM 4786 C C . TYR A 1 615 ? 17.734 1.494 6.844 1 98.5 615 TYR A C 1
ATOM 4788 O O . TYR A 1 615 ? 16.656 1.896 6.41 1 98.5 615 TYR A O 1
ATOM 4796 N N . SER A 1 616 ? 18.359 0.42 6.41 1 97.94 616 SER A N 1
ATOM 4797 C CA . SER A 1 616 ? 17.719 -0.653 5.648 1 97.94 616 SER A CA 1
ATOM 4798 C C . SER A 1 616 ? 17.578 -1.916 6.488 1 97.94 616 SER A C 1
ATOM 4800 O O . SER A 1 616 ? 18.547 -2.4 7.07 1 97.94 616 SER A O 1
ATOM 4802 N N . ASP A 1 617 ? 16.406 -2.422 6.605 1 96.31 617 ASP A N 1
ATOM 4803 C CA . ASP A 1 617 ? 16.141 -3.709 7.242 1 96.31 617 ASP A CA 1
ATOM 4804 C C . ASP A 1 617 ? 15.914 -4.801 6.199 1 96.31 617 ASP A C 1
ATOM 4806 O O . ASP A 1 617 ? 15 -4.707 5.375 1 96.31 617 ASP A O 1
ATOM 4810 N N . ILE A 1 618 ? 16.766 -5.832 6.227 1 95.69 618 ILE A N 1
ATOM 4811 C CA . ILE A 1 618 ? 16.703 -6.934 5.27 1 95.69 618 ILE A CA 1
ATOM 4812 C C . ILE A 1 618 ? 17.062 -8.242 5.973 1 95.69 618 ILE A C 1
ATOM 4814 O O . ILE A 1 618 ? 18.141 -8.375 6.555 1 95.69 618 ILE A O 1
ATOM 4818 N N . ALA A 1 619 ? 16.172 -9.219 5.941 1 94.06 619 ALA A N 1
ATOM 4819 C CA . ALA A 1 619 ? 16.391 -10.57 6.449 1 94.06 619 ALA A CA 1
ATOM 4820 C C . ALA A 1 619 ? 16.781 -10.539 7.926 1 94.06 619 ALA A C 1
ATOM 4822 O O . ALA A 1 619 ? 17.688 -11.266 8.352 1 94.06 619 ALA A O 1
ATOM 4823 N N . GLY A 1 620 ? 16.219 -9.648 8.672 1 91.06 620 GLY A N 1
ATOM 4824 C CA . GLY A 1 620 ? 16.453 -9.562 10.109 1 91.06 620 GLY A CA 1
ATOM 4825 C C . GLY A 1 620 ? 17.719 -8.805 10.469 1 91.06 620 GLY A C 1
ATOM 4826 O O . GLY A 1 620 ? 18.094 -8.719 11.641 1 91.06 620 GLY A O 1
ATOM 4827 N N . LEU A 1 621 ? 18.391 -8.297 9.445 1 95.25 621 LEU A N 1
ATOM 4828 C CA . LEU A 1 621 ? 19.594 -7.492 9.648 1 95.25 621 LEU A CA 1
ATOM 4829 C C . LEU A 1 621 ? 19.297 -6.016 9.414 1 95.25 621 LEU A C 1
ATOM 4831 O O . LEU A 1 621 ? 18.5 -5.668 8.531 1 95.25 621 LEU A O 1
ATOM 4835 N N . ARG A 1 622 ? 19.969 -5.156 10.234 1 96.88 622 ARG A N 1
ATOM 4836 C CA . ARG A 1 622 ? 19.844 -3.713 10.062 1 96.88 622 ARG A CA 1
ATOM 4837 C C . ARG A 1 622 ? 21.156 -3.107 9.578 1 96.88 622 ARG A C 1
ATOM 4839 O O . ARG A 1 622 ? 22.219 -3.311 10.188 1 96.88 622 ARG A O 1
ATOM 4846 N N . PHE A 1 623 ? 21.047 -2.377 8.453 1 98.06 623 PHE A N 1
ATOM 4847 C CA . PHE A 1 623 ? 22.156 -1.596 7.895 1 98.06 623 PHE A CA 1
ATOM 4848 C C . PHE A 1 623 ? 21.906 -0.104 8.094 1 98.06 623 PHE A C 1
ATOM 4850 O O . PHE A 1 623 ? 21.078 0.491 7.398 1 98.06 623 PHE A O 1
ATOM 4857 N N . GLY A 1 624 ? 22.672 0.506 8.992 1 98 624 GLY A N 1
ATOM 4858 C CA . GLY A 1 624 ? 22.438 1.895 9.359 1 98 624 GLY A CA 1
ATOM 4859 C C . GLY A 1 624 ? 23.125 2.877 8.43 1 98 624 GLY A C 1
ATOM 4860 O O . GLY A 1 624 ? 24.141 2.551 7.812 1 98 624 GLY A O 1
ATOM 4861 N N . ILE A 1 625 ? 22.562 4.039 8.297 1 98.5 625 ILE A N 1
ATOM 4862 C CA . ILE A 1 625 ? 23.141 5.164 7.57 1 98.5 625 ILE A CA 1
ATOM 4863 C C . ILE A 1 625 ? 23.094 6.418 8.445 1 98.5 625 ILE A C 1
ATOM 4865 O O . ILE A 1 625 ? 22.047 6.762 9 1 98.5 625 ILE A O 1
ATOM 4869 N N . ILE A 1 626 ? 24.219 7.086 8.602 1 98.31 626 ILE A N 1
ATOM 4870 C CA . ILE A 1 626 ? 24.344 8.297 9.406 1 98.31 626 ILE A CA 1
ATOM 4871 C C . ILE A 1 626 ? 24.891 9.438 8.539 1 98.31 626 ILE A C 1
ATOM 4873 O O . ILE A 1 626 ? 26 9.344 8 1 98.31 626 ILE A O 1
ATOM 4877 N N . LEU A 1 627 ? 24.141 10.438 8.367 1 98.56 627 LEU A N 1
ATOM 4878 C CA . LEU A 1 627 ? 24.562 11.641 7.656 1 98.56 627 LEU A CA 1
ATOM 4879 C C . LEU A 1 627 ? 25 12.719 8.641 1 98.56 627 LEU A C 1
ATOM 4881 O O . LEU A 1 627 ? 24.266 13.047 9.57 1 98.56 627 LEU A O 1
ATOM 4885 N N . ALA A 1 628 ? 26.203 13.258 8.539 1 98.19 628 ALA A N 1
ATOM 4886 C CA . ALA A 1 628 ? 26.688 14.422 9.266 1 98.19 628 ALA A CA 1
ATOM 4887 C C . ALA A 1 628 ? 27.062 15.555 8.312 1 98.19 628 ALA A C 1
ATOM 4889 O O . ALA A 1 628 ? 27.891 15.359 7.402 1 98.19 628 ALA A O 1
ATOM 4890 N N . ALA A 1 629 ? 26.469 16.641 8.469 1 98.5 629 ALA A N 1
ATOM 4891 C CA . ALA A 1 629 ? 26.734 17.781 7.605 1 98.5 629 ALA A CA 1
ATOM 4892 C C . ALA A 1 629 ? 26.719 19.078 8.414 1 98.5 629 ALA A C 1
ATOM 4894 O O . ALA A 1 629 ? 25.891 19.266 9.305 1 98.5 629 ALA A O 1
ATOM 4895 N N . ASP A 1 630 ? 27.672 20.016 8.047 1 98.06 630 ASP A N 1
ATOM 4896 C CA . ASP A 1 630 ? 27.781 21.297 8.727 1 98.06 630 ASP A CA 1
ATOM 4897 C C . ASP A 1 630 ? 27.859 21.125 10.234 1 98.06 630 ASP A C 1
ATOM 4899 O O . ASP A 1 630 ? 27.109 21.75 10.984 1 98.06 630 ASP A O 1
ATOM 4903 N N . LEU A 1 631 ? 28.672 20.172 10.609 1 97.81 631 LEU A N 1
ATOM 4904 C CA . LEU A 1 631 ? 28.906 19.844 12.008 1 97.81 631 LEU A CA 1
ATOM 4905 C C . LEU A 1 631 ? 29.984 20.719 12.609 1 97.81 631 LEU A C 1
ATOM 4907 O O . LEU A 1 631 ? 31.141 20.672 12.18 1 97.81 631 LEU A O 1
ATOM 4911 N N . GLN A 1 632 ? 29.703 21.438 13.617 1 96.56 632 GLN A N 1
ATOM 4912 C CA . GLN A 1 632 ? 30.562 22.5 14.125 1 96.56 632 GLN A CA 1
ATOM 4913 C C . GLN A 1 632 ? 31.672 21.922 15.008 1 96.56 632 GLN A C 1
ATOM 4915 O O . GLN A 1 632 ? 32.719 22.562 15.203 1 96.56 632 GLN A O 1
ATOM 4920 N N . ALA A 1 633 ? 31.391 20.797 15.617 1 95.81 633 ALA A N 1
ATOM 4921 C CA . ALA A 1 633 ? 32.375 20.125 16.469 1 95.81 633 ALA A CA 1
ATOM 4922 C C . ALA A 1 633 ? 32.188 18.609 16.391 1 95.81 633 ALA A C 1
ATOM 4924 O O . ALA A 1 633 ? 31.141 18.109 16.031 1 95.81 633 ALA A O 1
ATOM 4925 N N . ASP A 1 634 ? 33.312 17.969 16.719 1 96.31 634 ASP A N 1
ATOM 4926 C CA . ASP A 1 634 ? 33.25 16.516 16.766 1 96.31 634 ASP A CA 1
ATOM 4927 C C . ASP A 1 634 ? 32.125 16.031 17.672 1 96.31 634 ASP A C 1
ATOM 4929 O O . ASP A 1 634 ? 31.797 16.688 18.672 1 96.31 634 ASP A O 1
ATOM 4933 N N . TRP A 1 635 ? 31.562 14.898 17.344 1 95.94 635 TRP A N 1
ATOM 4934 C CA . TRP A 1 635 ? 30.5 14.328 18.141 1 95.94 635 TRP A CA 1
ATOM 4935 C C . TRP A 1 635 ? 30.547 12.805 18.109 1 95.94 635 TRP A C 1
ATOM 4937 O O . TRP A 1 635 ? 30.703 12.203 17.047 1 95.94 635 TRP A O 1
ATOM 4947 N N . ASN A 1 636 ? 30.406 12.211 19.328 1 95.75 636 ASN A N 1
ATOM 4948 C CA . ASN A 1 636 ? 30.328 10.758 19.422 1 95.75 636 ASN A CA 1
ATOM 4949 C C . ASN A 1 636 ? 28.891 10.266 19.297 1 95.75 636 ASN A C 1
ATOM 4951 O O . ASN A 1 636 ? 27.984 10.82 19.906 1 95.75 636 ASN A O 1
ATOM 4955 N N . ILE A 1 637 ? 28.734 9.25 18.5 1 96.38 637 ILE A N 1
ATOM 4956 C CA . ILE A 1 637 ? 27.406 8.656 18.312 1 96.38 637 ILE A CA 1
ATOM 4957 C C . ILE A 1 637 ? 27.516 7.137 18.438 1 96.38 637 ILE A C 1
ATOM 4959 O O . ILE A 1 637 ? 28.516 6.543 18.016 1 96.38 637 ILE A O 1
ATOM 4963 N N . ASN A 1 638 ? 26.562 6.469 19.078 1 96.38 638 ASN A N 1
ATOM 4964 C CA . ASN A 1 638 ? 26.438 5.016 19.109 1 96.38 638 ASN A CA 1
ATOM 4965 C C . ASN A 1 638 ? 25.078 4.555 18.562 1 96.38 638 ASN A C 1
ATOM 4967 O O . ASN A 1 638 ? 24.281 5.371 18.109 1 96.38 638 ASN A O 1
ATOM 4971 N N . ALA A 1 639 ? 24.875 3.207 18.562 1 96.62 639 ALA A N 1
ATOM 4972 C CA . ALA A 1 639 ? 23.688 2.654 17.922 1 96.62 639 ALA A CA 1
ATOM 4973 C C . ALA A 1 639 ? 22.406 3.16 18.594 1 96.62 639 ALA A C 1
ATOM 4975 O O . ALA A 1 639 ? 21.406 3.418 17.922 1 96.62 639 ALA A O 1
ATOM 4976 N N . VAL A 1 640 ? 22.406 3.336 19.875 1 95.19 640 VAL A N 1
ATOM 4977 C CA . VAL A 1 640 ? 21.234 3.752 20.641 1 95.19 640 VAL A CA 1
ATOM 4978 C C . VAL A 1 640 ? 20.938 5.227 20.375 1 95.19 640 VAL A C 1
ATOM 4980 O O . VAL A 1 640 ? 19.812 5.598 20.078 1 95.19 640 VAL A O 1
ATOM 4983 N N . THR A 1 641 ? 21.969 6.062 20.422 1 96.19 641 THR A N 1
ATOM 4984 C CA . THR A 1 641 ? 21.766 7.492 20.219 1 96.19 641 THR A CA 1
ATOM 4985 C C . THR A 1 641 ? 21.484 7.801 18.75 1 96.19 641 THR A C 1
ATOM 4987 O O . THR A 1 641 ? 20.938 8.859 18.422 1 96.19 641 THR A O 1
ATOM 4990 N N . ALA A 1 642 ? 21.844 6.852 17.859 1 97.31 642 ALA A N 1
ATOM 4991 C CA . ALA A 1 642 ? 21.516 6.98 16.438 1 97.31 642 ALA A CA 1
ATOM 4992 C C . ALA A 1 642 ? 20.047 6.637 16.188 1 97.31 642 ALA A C 1
ATOM 4994 O O . ALA A 1 642 ? 19.516 6.93 15.109 1 97.31 642 ALA A O 1
ATOM 4995 N N . GLY A 1 643 ? 19.406 6.113 17.156 1 96.06 643 GLY A N 1
ATOM 4996 C CA . GLY A 1 643 ? 18.016 5.727 17 1 96.06 643 GLY A CA 1
ATOM 4997 C C . GLY A 1 643 ? 17.859 4.371 16.328 1 96.06 643 GLY A C 1
ATOM 4998 O O . GLY A 1 643 ? 16.766 4.043 15.844 1 96.06 643 GLY A O 1
ATOM 4999 N N . PHE A 1 644 ? 18.906 3.514 16.281 1 96.06 644 PHE A N 1
ATOM 5000 C CA . PHE A 1 644 ? 18.844 2.191 15.672 1 96.06 644 PHE A CA 1
ATOM 5001 C C . PHE A 1 644 ? 18.406 1.146 16.688 1 96.06 644 PHE A C 1
ATOM 5003 O O . PHE A 1 644 ? 18.047 0.028 16.328 1 96.06 644 PHE A O 1
ATOM 5010 N N . GLY A 1 645 ? 18.359 1.473 17.984 1 90.12 645 GLY A N 1
ATOM 5011 C CA . GLY A 1 645 ? 18.281 0.463 19.016 1 90.12 645 GLY A CA 1
ATOM 5012 C C . GLY A 1 645 ? 19.562 -0.36 19.141 1 90.12 645 GLY A C 1
ATOM 5013 O O . GLY A 1 645 ? 20.547 -0.088 18.469 1 90.12 645 GLY A O 1
ATOM 5014 N N . GLU A 1 646 ? 19.562 -1.313 20.078 1 86.19 646 GLU A N 1
ATOM 5015 C CA . GLU A 1 646 ? 20.703 -2.229 20.141 1 86.19 646 GLU A CA 1
ATOM 5016 C C . GLU A 1 646 ? 20.75 -3.141 18.922 1 86.19 646 GLU A C 1
ATOM 5018 O O . GLU A 1 646 ? 19.734 -3.717 18.531 1 86.19 646 GLU A O 1
ATOM 5023 N N . MET A 1 647 ? 21.859 -3.049 18.266 1 88.06 647 MET A N 1
ATOM 5024 C CA . MET A 1 647 ? 22.078 -3.846 17.062 1 88.06 647 MET A CA 1
ATOM 5025 C C . MET A 1 647 ? 23.156 -4.906 17.297 1 88.06 647 MET A C 1
ATOM 5027 O O . MET A 1 647 ? 23.844 -4.875 18.328 1 88.06 647 MET A O 1
ATOM 5031 N N . MET A 1 648 ? 23.281 -5.789 16.359 1 87.06 648 MET A N 1
ATOM 5032 C CA . MET A 1 648 ? 24.438 -6.684 16.328 1 87.06 648 MET A CA 1
ATOM 5033 C C . MET A 1 648 ? 25.719 -5.895 16.141 1 87.06 648 MET A C 1
ATOM 5035 O O . MET A 1 648 ? 25.75 -4.91 15.398 1 87.06 648 MET A O 1
ATOM 5039 N N . LEU A 1 649 ? 26.781 -6.355 16.859 1 92.38 649 LEU A N 1
ATOM 5040 C CA . LEU A 1 649 ? 28.078 -5.707 16.719 1 92.38 649 LEU A CA 1
ATOM 5041 C C . LEU A 1 649 ? 28.562 -5.762 15.273 1 92.38 649 LEU A C 1
ATOM 5043 O O . LEU A 1 649 ? 28.422 -6.789 14.609 1 92.38 649 LEU A O 1
ATOM 5047 N N . GLY A 1 650 ? 29.047 -4.684 14.789 1 95.25 650 GLY A N 1
ATOM 5048 C CA . GLY A 1 650 ? 29.625 -4.52 13.469 1 95.25 650 GLY A CA 1
ATOM 5049 C C . GLY A 1 650 ? 30.562 -3.328 13.367 1 95.25 650 GLY A C 1
ATOM 5050 O O . GLY A 1 650 ? 31.328 -3.059 14.297 1 95.25 650 GLY A O 1
ATOM 5051 N N . MET A 1 651 ? 30.625 -2.801 12.18 1 95.06 651 MET A N 1
ATOM 5052 C CA . MET A 1 651 ? 31.5 -1.648 11.961 1 95.06 651 MET A CA 1
ATOM 5053 C C . MET A 1 651 ? 30.734 -0.504 11.305 1 95.06 651 MET A C 1
ATOM 5055 O O . MET A 1 651 ? 29.766 -0.736 10.586 1 95.06 651 MET A O 1
ATOM 5059 N N . ALA A 1 652 ? 31.156 0.678 11.586 1 96.38 652 ALA A N 1
ATOM 5060 C CA . ALA A 1 652 ? 30.797 1.873 10.828 1 96.38 652 ALA A CA 1
ATOM 5061 C C . ALA A 1 652 ? 31.922 2.273 9.875 1 96.38 652 ALA A C 1
ATOM 5063 O O . ALA A 1 652 ? 33.094 2.16 10.219 1 96.38 652 ALA A O 1
ATOM 5064 N N . PHE A 1 653 ? 31.562 2.725 8.688 1 95.62 653 PHE A N 1
ATOM 5065 C CA . PHE A 1 653 ? 32.562 3.066 7.688 1 95.62 653 PHE A CA 1
ATOM 5066 C C . PHE A 1 653 ? 32.031 4.105 6.711 1 95.62 653 PHE A C 1
ATOM 5068 O O . PHE A 1 653 ? 30.812 4.336 6.645 1 95.62 653 PHE A O 1
ATOM 5075 N N . THR A 1 654 ? 32.875 4.828 6.066 1 93 654 THR A N 1
ATOM 5076 C CA . THR A 1 654 ? 32.562 5.703 4.945 1 93 654 THR A CA 1
ATOM 5077 C C . THR A 1 654 ? 33.156 5.152 3.645 1 93 654 THR A C 1
ATOM 5079 O O . THR A 1 654 ? 33.875 4.172 3.658 1 93 654 THR A O 1
ATOM 5082 N N . TRP A 1 655 ? 32.688 5.707 2.549 1 82.56 655 TRP A N 1
ATOM 5083 C CA . TRP A 1 655 ? 33.312 5.367 1.275 1 82.56 655 TRP A CA 1
ATOM 5084 C C . TRP A 1 655 ? 33.875 6.613 0.585 1 82.56 655 TRP A C 1
ATOM 5086 O O . TRP A 1 655 ? 33.188 7.629 0.489 1 82.56 655 TRP A O 1
ATOM 5096 N N . PRO A 1 656 ? 35.094 6.457 0.003 1 75.56 656 PRO A N 1
ATOM 5097 C CA . PRO A 1 656 ? 35.938 5.262 0.079 1 75.56 656 PRO A CA 1
ATOM 5098 C C . PRO A 1 656 ? 36.344 4.926 1.509 1 75.56 656 PRO A C 1
ATOM 5100 O O . PRO A 1 656 ? 36.312 5.793 2.385 1 75.56 656 PRO A O 1
ATOM 5103 N N . LEU A 1 657 ? 36.562 3.688 1.665 1 69 657 LEU A N 1
ATOM 5104 C CA . LEU A 1 657 ? 36.844 3.164 2.996 1 69 657 LEU A CA 1
ATOM 5105 C C . LEU A 1 657 ? 38.062 3.869 3.607 1 69 657 LEU A C 1
ATOM 5107 O O . LEU A 1 657 ? 39.188 3.525 3.303 1 69 657 LEU A O 1
ATOM 5111 N N . THR A 1 658 ? 38.125 5.43 3.434 1 57.06 658 THR A N 1
ATOM 5112 C CA . THR A 1 658 ? 39.25 6.133 4.035 1 57.06 658 THR A CA 1
ATOM 5113 C C . THR A 1 658 ? 38.906 6.617 5.438 1 57.06 658 THR A C 1
ATOM 5115 O O . THR A 1 658 ? 37.812 7.164 5.66 1 57.06 658 THR A O 1
ATOM 5118 N N . PRO A 1 659 ? 39.938 6.52 6.43 1 54.72 659 PRO A N 1
ATOM 5119 C CA . PRO A 1 659 ? 40.906 5.461 6.629 1 54.72 659 PRO A CA 1
ATOM 5120 C C . PRO A 1 659 ? 40.312 4.199 7.254 1 54.72 659 PRO A C 1
ATOM 5122 O O . PRO A 1 659 ? 40.625 3.088 6.801 1 54.72 659 PRO A O 1
ATOM 5125 N N . SER A 1 660 ? 39.656 4.262 8.672 1 67.94 660 SER A N 1
ATOM 5126 C CA . SER A 1 660 ? 39.469 3.1 9.539 1 67.94 660 SER A CA 1
ATOM 5127 C C . SER A 1 660 ? 38 2.846 9.828 1 67.94 660 SER A C 1
ATOM 5129 O O . SER A 1 660 ? 37.188 3.779 9.852 1 67.94 660 SER A O 1
ATOM 5131 N N . MET A 1 661 ? 37.5 1.676 9.633 1 88.94 661 MET A N 1
ATOM 5132 C CA . MET A 1 661 ? 36.25 1.149 10.18 1 88.94 661 MET A CA 1
ATOM 5133 C C . MET A 1 661 ? 36.25 1.218 11.703 1 88.94 661 MET A C 1
ATOM 5135 O O . MET A 1 661 ? 37.312 1.056 12.336 1 88.94 661 MET A O 1
ATOM 5139 N N . THR A 1 662 ? 35.188 1.653 12.18 1 92.94 662 THR A N 1
ATOM 5140 C CA . THR A 1 662 ? 35.031 1.783 13.617 1 92.94 662 THR A CA 1
ATOM 5141 C C . THR A 1 662 ? 33.969 0.811 14.141 1 92.94 662 THR A C 1
ATOM 5143 O O . THR A 1 662 ? 32.875 0.721 13.586 1 92.94 662 THR A O 1
ATOM 5146 N N . PRO A 1 663 ? 34.344 0.038 15.242 1 94.12 663 PRO A N 1
ATOM 5147 C CA . PRO A 1 663 ? 33.312 -0.819 15.828 1 94.12 663 PRO A CA 1
ATOM 5148 C C . PRO A 1 663 ? 32.031 -0.058 16.141 1 94.12 663 PRO A C 1
ATOM 5150 O O . PRO A 1 663 ? 32.094 1.081 16.625 1 94.12 663 PRO A O 1
ATOM 5153 N N . PHE A 1 664 ? 30.922 -0.652 15.867 1 94.88 664 PHE A N 1
ATOM 5154 C CA . PHE A 1 664 ? 29.625 -0.015 16.031 1 94.88 664 PHE A CA 1
ATOM 5155 C C . PHE A 1 664 ? 28.531 -1.059 16.219 1 94.88 664 PHE A C 1
ATOM 5157 O O . PHE A 1 664 ? 28.609 -2.16 15.672 1 94.88 664 PHE A O 1
ATOM 5164 N N . GLY A 1 665 ? 27.547 -0.752 17.016 1 90.5 665 GLY A N 1
ATOM 5165 C CA . GLY A 1 665 ? 26.391 -1.635 17.141 1 90.5 665 GLY A CA 1
ATOM 5166 C C . GLY A 1 665 ? 25.812 -1.687 18.531 1 90.5 665 GLY A C 1
ATOM 5167 O O . GLY A 1 665 ? 24.641 -2.012 18.719 1 90.5 665 GLY A O 1
ATOM 5168 N N . THR A 1 666 ? 26.562 -1.436 19.469 1 85.25 666 THR A N 1
ATOM 5169 C CA . THR A 1 666 ? 26.078 -1.477 20.844 1 85.25 666 THR A CA 1
ATOM 5170 C C . THR A 1 666 ? 26.156 -0.093 21.484 1 85.25 666 THR A C 1
ATOM 5172 O O . THR A 1 666 ? 26.672 0.851 20.875 1 85.25 666 THR A O 1
ATOM 5175 N N . ALA A 1 667 ? 25.641 0.001 22.703 1 84.25 667 ALA A N 1
ATOM 5176 C CA . ALA A 1 667 ? 25.641 1.275 23.422 1 84.25 667 ALA A CA 1
ATOM 5177 C C . ALA A 1 667 ? 27.047 1.675 23.844 1 84.25 667 ALA A C 1
ATOM 5179 O O . ALA A 1 667 ? 27.297 2.844 24.156 1 84.25 667 ALA A O 1
ATOM 5180 N N . THR A 1 668 ? 27.953 0.789 23.781 1 86.44 668 THR A N 1
ATOM 5181 C CA . THR A 1 668 ? 29.281 1.066 24.297 1 86.44 668 THR A CA 1
ATOM 5182 C C . THR A 1 668 ? 30.25 1.435 23.172 1 86.44 668 THR A C 1
ATOM 5184 O O . THR A 1 668 ? 31.328 1.98 23.422 1 86.44 668 THR A O 1
ATOM 5187 N N . GLU A 1 669 ? 29.828 1.112 21.984 1 85.81 669 GLU A N 1
ATOM 5188 C CA . GLU A 1 669 ? 30.672 1.451 20.828 1 85.81 669 GLU A CA 1
ATOM 5189 C C . GLU A 1 669 ? 30.312 2.828 20.281 1 85.81 669 GLU A C 1
ATOM 5191 O O . GLU A 1 669 ? 29.203 3.051 19.828 1 85.81 669 GLU A O 1
ATOM 5196 N N . ASN A 1 670 ? 31.359 3.699 20.219 1 92.81 670 ASN A N 1
ATOM 5197 C CA . ASN A 1 670 ? 31.109 5.062 19.766 1 92.81 670 ASN A CA 1
ATOM 5198 C C . ASN A 1 670 ? 31.812 5.34 18.438 1 92.81 670 ASN A C 1
ATOM 5200 O O . ASN A 1 670 ? 32.938 4.914 18.219 1 92.81 670 ASN A O 1
ATOM 5204 N N . LEU A 1 671 ? 31.094 5.867 17.594 1 95.56 671 LEU A N 1
ATOM 5205 C CA . LEU A 1 671 ? 31.625 6.434 16.359 1 95.56 671 LEU A CA 1
ATOM 5206 C C . LEU A 1 671 ? 31.844 7.938 16.5 1 95.56 671 LEU A C 1
ATOM 5208 O O . LEU A 1 671 ? 30.938 8.672 16.859 1 95.56 671 LEU A O 1
ATOM 5212 N N . LEU A 1 672 ? 33.062 8.359 16.25 1 95.94 672 LEU A N 1
ATOM 5213 C CA . LEU A 1 672 ? 33.375 9.789 16.266 1 95.94 672 LEU A CA 1
ATOM 5214 C C . LEU A 1 672 ? 33.031 10.438 14.938 1 95.94 672 LEU A C 1
ATOM 5216 O O . LEU A 1 672 ? 33.656 10.141 13.914 1 95.94 672 LEU A O 1
ATOM 5220 N N . LEU A 1 673 ? 32.062 11.273 14.914 1 96.62 673 LEU A N 1
ATOM 5221 C CA . LEU A 1 673 ? 31.781 12.133 13.773 1 96.62 673 LEU A CA 1
ATOM 5222 C C . LEU A 1 673 ? 32.656 13.391 13.812 1 96.62 673 LEU A C 1
ATOM 5224 O O . LEU A 1 673 ? 32.531 14.211 14.727 1 96.62 673 LEU A O 1
ATOM 5228 N N . LYS A 1 674 ? 33.406 13.523 12.836 1 95.88 674 LYS A N 1
ATOM 5229 C CA . LYS A 1 674 ? 34.344 14.664 12.797 1 95.88 674 LYS A CA 1
ATOM 5230 C C . LYS A 1 674 ? 33.594 15.93 12.352 1 95.88 674 LYS A C 1
ATOM 5232 O O . LYS A 1 674 ? 32.656 15.867 11.562 1 95.88 674 LYS A O 1
ATOM 5237 N N . GLN A 1 675 ? 34.094 17 12.922 1 97.69 675 GLN A N 1
ATOM 5238 C CA . GLN A 1 675 ? 33.656 18.297 12.406 1 97.69 675 GLN A CA 1
ATOM 5239 C C . GLN A 1 675 ? 33.719 18.328 10.883 1 97.69 675 GLN A C 1
ATOM 5241 O O . GLN A 1 675 ? 34.688 17.828 10.297 1 97.69 675 GLN A O 1
ATOM 5246 N N . CYS A 1 676 ? 32.719 18.891 10.211 1 97.38 676 CYS A N 1
ATOM 5247 C CA . CYS A 1 676 ? 32.688 18.969 8.75 1 97.38 676 CYS A CA 1
ATOM 5248 C C . CYS A 1 676 ? 31.781 20.094 8.281 1 97.38 676 CYS A C 1
ATOM 5250 O O . CYS A 1 676 ? 30.984 20.609 9.062 1 97.38 676 CYS A O 1
ATOM 5252 N N . GLY A 1 677 ? 31.969 20.516 7.051 1 97.31 677 GLY A N 1
ATOM 5253 C CA . GLY A 1 677 ? 31.094 21.469 6.395 1 97.31 677 GLY A CA 1
ATOM 5254 C C . GLY A 1 677 ? 30.062 20.812 5.496 1 97.31 677 GLY A C 1
ATOM 5255 O O . GLY A 1 677 ? 29.672 19.656 5.719 1 97.31 677 GLY A O 1
ATOM 5256 N N . LYS A 1 678 ? 29.562 21.578 4.543 1 97.44 678 LYS A N 1
ATOM 5257 C CA . LYS A 1 678 ? 28.578 21.094 3.57 1 97.44 678 LYS A CA 1
ATOM 5258 C C . LYS A 1 678 ? 29.281 20.406 2.393 1 97.44 678 LYS A C 1
ATOM 5260 O O . LYS A 1 678 ? 28.734 19.484 1.802 1 97.44 678 LYS A O 1
ATOM 5265 N N . ASP A 1 679 ? 30.453 20.828 2.074 1 95.31 679 ASP A N 1
ATOM 5266 C CA . ASP A 1 679 ? 31.203 20.297 0.946 1 95.31 679 ASP A CA 1
ATOM 5267 C C . ASP A 1 679 ? 31.875 18.969 1.313 1 95.31 679 ASP A C 1
ATOM 5269 O O . ASP A 1 679 ? 32.062 18.109 0.456 1 95.31 679 ASP A O 1
ATOM 5273 N N . ASP A 1 680 ? 32.281 18.844 2.549 1 95.94 680 ASP A N 1
ATOM 5274 C CA . ASP A 1 680 ? 32.938 17.625 3.014 1 95.94 680 ASP A CA 1
ATOM 5275 C C . ASP A 1 680 ? 32.062 16.875 4.004 1 95.94 680 ASP A C 1
ATOM 5277 O O . ASP A 1 680 ? 32.562 16.266 4.949 1 95.94 680 ASP A O 1
ATOM 5281 N N . PHE A 1 681 ? 30.734 16.984 3.756 1 97.19 681 PHE A N 1
ATOM 5282 C CA . PHE A 1 681 ? 29.812 16.234 4.594 1 97.19 681 PHE A CA 1
ATOM 5283 C C . PHE A 1 681 ? 30.141 14.742 4.562 1 97.19 681 PHE A C 1
ATOM 5285 O O . PHE A 1 681 ? 30.844 14.273 3.658 1 97.19 681 PHE A O 1
ATOM 5292 N N . ALA A 1 682 ? 29.641 14.039 5.605 1 95.75 682 ALA A N 1
ATOM 5293 C CA . ALA A 1 682 ? 29.938 12.609 5.688 1 95.75 682 ALA A CA 1
ATOM 5294 C C . ALA A 1 682 ? 28.656 11.773 5.699 1 95.75 682 ALA A C 1
ATOM 5296 O O . ALA A 1 682 ? 27.672 12.156 6.324 1 95.75 682 ALA A O 1
ATOM 5297 N N . VAL A 1 683 ? 28.719 10.719 4.988 1 97.19 683 VAL A N 1
ATOM 5298 C CA . VAL A 1 683 ? 27.719 9.656 5.113 1 97.19 683 VAL A CA 1
ATOM 5299 C C . VAL A 1 683 ? 28.406 8.383 5.609 1 97.19 683 VAL A C 1
ATOM 5301 O O . VAL A 1 683 ? 29.25 7.809 4.914 1 97.19 683 VAL A O 1
ATOM 5304 N N . TRP A 1 684 ? 28.016 8.016 6.809 1 96.81 684 TRP A N 1
ATOM 5305 C CA . TRP A 1 684 ? 28.531 6.785 7.398 1 96.81 684 TRP A CA 1
ATOM 5306 C C . TRP A 1 684 ? 27.547 5.633 7.203 1 96.81 684 TRP A C 1
ATOM 5308 O O . TRP A 1 684 ? 26.328 5.824 7.309 1 96.81 684 TRP A O 1
ATOM 5318 N N . TYR A 1 685 ? 28.125 4.535 6.969 1 97.25 685 TYR A N 1
ATOM 5319 C CA . TYR A 1 685 ? 27.344 3.301 6.852 1 97.25 685 TYR A CA 1
ATOM 5320 C C . TYR A 1 685 ? 27.719 2.314 7.949 1 97.25 685 TYR A C 1
ATOM 5322 O O . TYR A 1 685 ? 28.844 2.344 8.461 1 97.25 685 TYR A O 1
ATOM 5330 N N . THR A 1 686 ? 26.719 1.546 8.375 1 96.81 686 THR A N 1
ATOM 5331 C CA . THR A 1 686 ? 27.016 0.487 9.336 1 96.81 686 THR A CA 1
ATOM 5332 C C . THR A 1 686 ? 26.625 -0.876 8.773 1 96.81 686 THR A C 1
ATOM 5334 O O . THR A 1 686 ? 25.688 -0.978 7.973 1 96.81 686 THR A O 1
ATOM 5337 N N . SER A 1 687 ? 27.359 -1.849 9.141 1 96.31 687 SER A N 1
ATOM 5338 C CA . SER A 1 687 ? 27.109 -3.236 8.766 1 96.31 687 SER A CA 1
ATOM 5339 C C . SER A 1 687 ? 27.438 -4.188 9.914 1 96.31 687 SER A C 1
ATOM 5341 O O . SER A 1 687 ? 28.5 -4.082 10.531 1 96.31 687 SER A O 1
ATOM 5343 N N . PRO A 1 688 ? 26.531 -5.074 10.258 1 95.88 688 PRO A N 1
ATOM 5344 C CA . PRO A 1 688 ? 26.844 -6.047 11.312 1 95.88 688 PRO A CA 1
ATOM 5345 C C . PRO A 1 688 ? 27.875 -7.082 10.875 1 95.88 688 PRO A C 1
ATOM 5347 O O . PRO A 1 688 ? 28.016 -7.348 9.68 1 95.88 688 PRO A O 1
ATOM 5350 N N . PHE A 1 689 ? 28.547 -7.605 11.898 1 94.88 689 PHE A N 1
ATOM 5351 C CA . PHE A 1 689 ? 29.391 -8.766 11.648 1 94.88 689 PHE A CA 1
ATOM 5352 C C . PHE A 1 689 ? 28.547 -10.008 11.375 1 94.88 689 PHE A C 1
ATOM 5354 O O . PHE A 1 689 ? 27.625 -10.312 12.133 1 94.88 689 PHE A O 1
ATOM 5361 N N . LEU A 1 690 ? 28.875 -10.594 10.289 1 94.56 690 LEU A N 1
ATOM 5362 C CA . LEU A 1 690 ? 28.297 -11.891 9.977 1 94.56 690 LEU A CA 1
ATOM 5363 C C . LEU A 1 690 ? 29.297 -13.008 10.211 1 94.56 690 LEU A C 1
ATOM 5365 O O . LEU A 1 690 ? 30.344 -13.055 9.562 1 94.56 690 LEU A O 1
ATOM 5369 N N . THR A 1 691 ? 28.969 -13.789 11.195 1 89.94 691 THR A N 1
ATOM 5370 C CA . THR A 1 691 ? 29.891 -14.852 11.562 1 89.94 691 THR A CA 1
ATOM 5371 C C . THR A 1 691 ? 29.734 -16.047 10.633 1 89.94 691 THR A C 1
ATOM 5373 O O . THR A 1 691 ? 28.672 -16.656 10.578 1 89.94 691 THR A O 1
ATOM 5376 N N . LEU A 1 692 ? 30.891 -16.266 9.93 1 88.25 692 LEU A N 1
ATOM 5377 C CA . LEU A 1 692 ? 31.016 -17.438 9.078 1 88.25 692 LEU A CA 1
ATOM 5378 C C . LEU A 1 692 ? 32.062 -18.391 9.625 1 88.25 692 LEU A C 1
ATOM 5380 O O . LEU A 1 692 ? 32.969 -17.969 10.352 1 88.25 692 LEU A O 1
ATOM 5384 N N . GLN A 1 693 ? 31.859 -19.734 9.906 1 78.88 693 GLN A N 1
ATOM 5385 C CA . GLN A 1 693 ? 32.656 -20.75 10.57 1 78.88 693 GLN A CA 1
ATOM 5386 C C . GLN A 1 693 ? 34.094 -20.266 10.773 1 78.88 693 GLN A C 1
ATOM 5388 O O . GLN A 1 693 ? 34.656 -20.375 11.875 1 78.88 693 GLN A O 1
ATOM 5393 N N . ASN A 1 694 ? 34.781 -19.875 9.789 1 76.12 694 ASN A N 1
ATOM 5394 C CA . ASN A 1 694 ? 36.188 -19.547 10.039 1 76.12 694 ASN A CA 1
ATOM 5395 C C . ASN A 1 694 ? 36.469 -18.078 9.734 1 76.12 694 ASN A C 1
ATOM 5397 O O . ASN A 1 694 ? 37.625 -17.703 9.578 1 76.12 694 ASN A O 1
ATOM 5401 N N . GLN A 1 695 ? 35.438 -17.328 9.672 1 87 695 GLN A N 1
ATOM 5402 C CA . GLN A 1 695 ? 35.719 -15.922 9.359 1 87 695 GLN A CA 1
ATOM 5403 C C . GLN A 1 695 ? 34.5 -15.047 9.633 1 87 695 GLN A C 1
ATOM 5405 O O . GLN A 1 695 ? 33.406 -15.562 9.938 1 87 695 GLN A O 1
ATOM 5410 N N . THR A 1 696 ? 34.781 -13.797 9.727 1 91.94 696 THR A N 1
ATOM 5411 C CA . THR A 1 696 ? 33.75 -12.797 9.836 1 91.94 696 THR A CA 1
ATOM 5412 C C . THR A 1 696 ? 33.625 -12 8.539 1 91.94 696 THR A C 1
ATOM 5414 O O . THR A 1 696 ? 34.625 -11.711 7.879 1 91.94 696 THR A O 1
ATOM 5417 N N . ALA A 1 697 ? 32.438 -11.797 8.172 1 94.94 697 ALA A N 1
ATOM 5418 C CA . ALA A 1 697 ? 32.188 -11.008 6.973 1 94.94 697 ALA A CA 1
ATOM 5419 C C . ALA A 1 697 ? 31.266 -9.828 7.273 1 94.94 697 ALA A C 1
ATOM 5421 O O . ALA A 1 697 ? 30.516 -9.852 8.258 1 94.94 697 ALA A O 1
ATOM 5422 N N . MET A 1 698 ? 31.375 -8.773 6.484 1 95.75 698 MET A N 1
ATOM 5423 C CA . MET A 1 698 ? 30.469 -7.621 6.48 1 95.75 698 MET A CA 1
ATOM 5424 C C . MET A 1 698 ? 30.031 -7.277 5.062 1 95.75 698 MET A C 1
ATOM 5426 O O . MET A 1 698 ? 30.828 -7.324 4.129 1 95.75 698 MET A O 1
ATOM 5430 N N . ILE A 1 699 ? 28.797 -6.965 4.941 1 97.44 699 ILE A N 1
ATOM 5431 C CA . ILE A 1 699 ? 28.312 -6.484 3.654 1 97.44 699 ILE A CA 1
ATOM 5432 C C . ILE A 1 699 ? 28.484 -4.973 3.562 1 97.44 699 ILE A C 1
ATOM 5434 O O . ILE A 1 699 ? 27.859 -4.219 4.309 1 97.44 699 ILE A O 1
ATOM 5438 N N . ILE A 1 700 ? 29.328 -4.512 2.693 1 96.75 700 ILE A N 1
ATOM 5439 C CA . ILE A 1 700 ? 29.531 -3.092 2.439 1 96.75 700 ILE A CA 1
ATOM 5440 C C . ILE A 1 700 ? 28.484 -2.588 1.458 1 96.75 700 ILE A C 1
ATOM 5442 O O . ILE A 1 700 ? 27.938 -1.489 1.624 1 96.75 700 ILE A O 1
ATOM 5446 N N . GLY A 1 701 ? 28.125 -3.395 0.461 1 97.56 701 GLY A N 1
ATOM 5447 C CA . GLY A 1 701 ? 27.062 -3.08 -0.482 1 97.56 701 GLY A CA 1
ATOM 5448 C C . GLY A 1 701 ? 27.562 -2.377 -1.729 1 97.56 701 GLY A C 1
ATOM 5449 O O . GLY A 1 701 ? 28.734 -2.512 -2.1 1 97.56 701 GLY A O 1
ATOM 5450 N N . GLU A 1 702 ? 26.672 -1.782 -2.521 1 97.94 702 GLU A N 1
ATOM 5451 C CA . GLU A 1 702 ? 27 -0.994 -3.703 1 97.94 702 GLU A CA 1
ATOM 5452 C C . GLU A 1 702 ? 27.625 0.346 -3.314 1 97.94 702 GLU A C 1
ATOM 5454 O O . GLU A 1 702 ? 26.906 1.307 -3.027 1 97.94 702 GLU A O 1
ATOM 5459 N N . THR A 1 703 ? 28.875 0.524 -3.545 1 95.44 703 THR A N 1
ATOM 5460 C CA . THR A 1 703 ? 29.578 1.688 -3.02 1 95.44 703 THR A CA 1
ATOM 5461 C C . THR A 1 703 ? 29.312 2.916 -3.885 1 95.44 703 THR A C 1
ATOM 5463 O O . THR A 1 703 ? 29.594 4.043 -3.477 1 95.44 703 THR A O 1
ATOM 5466 N N . ASP A 1 704 ? 28.797 2.703 -5.047 1 96.62 704 ASP A N 1
ATOM 5467 C CA . ASP A 1 704 ? 28.5 3.834 -5.922 1 96.62 704 ASP A CA 1
ATOM 5468 C C . ASP A 1 704 ? 27.062 4.312 -5.723 1 96.62 704 ASP A C 1
ATOM 5470 O O . ASP A 1 704 ? 26.547 5.098 -6.523 1 96.62 704 ASP A O 1
ATOM 5474 N N . LYS A 1 705 ? 26.359 3.834 -4.703 1 98.38 705 LYS A N 1
ATOM 5475 C CA . LYS A 1 705 ? 25.016 4.258 -4.375 1 98.38 705 LYS A CA 1
ATOM 5476 C C . LYS A 1 705 ? 24.969 4.949 -3.018 1 98.38 705 LYS A C 1
ATOM 5478 O O . LYS A 1 705 ? 25.781 4.668 -2.143 1 98.38 705 LYS A O 1
ATOM 5483 N N . TRP A 1 706 ? 23.969 5.812 -2.797 1 98.62 706 TRP A N 1
ATOM 5484 C CA . TRP A 1 706 ? 23.766 6.465 -1.506 1 98.62 706 TRP A CA 1
ATOM 5485 C C . TRP A 1 706 ? 23.281 5.469 -0.458 1 98.62 706 TRP A C 1
ATOM 5487 O O . TRP A 1 706 ? 23.547 5.637 0.735 1 98.62 706 TRP A O 1
ATOM 5497 N N . VAL A 1 707 ? 22.531 4.484 -0.885 1 98.69 707 VAL A N 1
ATOM 5498 C CA . VAL A 1 707 ? 22.062 3.377 -0.048 1 98.69 707 VAL A CA 1
ATOM 5499 C C . VAL A 1 707 ? 22.672 2.066 -0.548 1 98.69 707 VAL A C 1
ATOM 5501 O O . VAL A 1 707 ? 22.047 1.354 -1.342 1 98.69 707 VAL A O 1
ATOM 5504 N N . PRO A 1 708 ? 23.75 1.717 -0.003 1 98.19 708 PRO A N 1
ATOM 5505 C CA . PRO A 1 708 ? 24.516 0.617 -0.593 1 98.19 708 PRO A CA 1
ATOM 5506 C C . PRO A 1 708 ? 23.828 -0.735 -0.433 1 98.19 708 PRO A C 1
ATOM 5508 O O . PRO A 1 708 ? 24.031 -1.641 -1.244 1 98.19 708 PRO A O 1
ATOM 5511 N N . VAL A 1 709 ? 23.109 -0.914 0.659 1 98.5 709 VAL A N 1
ATOM 5512 C CA . VAL A 1 709 ? 22.312 -2.115 0.891 1 98.5 709 VAL A CA 1
ATOM 5513 C C . VAL A 1 709 ? 20.844 -1.745 0.979 1 98.5 709 VAL A C 1
ATOM 5515 O O . VAL A 1 709 ? 20.281 -1.642 2.074 1 98.5 709 VAL A O 1
ATOM 5518 N N . SER A 1 710 ? 20.219 -1.506 -0.197 1 98.5 710 SER A N 1
ATOM 5519 C CA . SER A 1 710 ? 18.828 -1.094 -0.235 1 98.5 710 SER A CA 1
ATOM 5520 C C . SER A 1 710 ? 17.891 -2.297 -0.357 1 98.5 710 SER A C 1
ATOM 5522 O O . SER A 1 710 ? 18.25 -3.299 -0.982 1 98.5 710 SER A O 1
ATOM 5524 N N . PRO A 1 711 ? 16.688 -2.211 0.197 1 97.31 711 PRO A N 1
ATOM 5525 C CA . PRO A 1 711 ? 15.734 -3.311 0.062 1 97.31 711 PRO A CA 1
ATOM 5526 C C . PRO A 1 711 ? 15.266 -3.508 -1.377 1 97.31 711 PRO A C 1
ATOM 5528 O O . PRO A 1 711 ? 14.773 -4.586 -1.728 1 97.31 711 PRO A O 1
ATOM 5531 N N . GLN A 1 712 ? 15.375 -2.504 -2.248 1 97.31 712 GLN A N 1
ATOM 5532 C CA . GLN A 1 712 ? 15.008 -2.621 -3.654 1 97.31 712 GLN A CA 1
ATOM 5533 C C . GLN A 1 712 ? 16 -3.492 -4.414 1 97.31 712 GLN A C 1
ATOM 5535 O O . GLN A 1 712 ? 15.633 -4.195 -5.352 1 97.31 712 GLN A O 1
ATOM 5540 N N . ARG A 1 713 ? 17.266 -3.492 -4.016 1 98.19 713 ARG A N 1
ATOM 5541 C CA . ARG A 1 713 ? 18.344 -4.23 -4.664 1 98.19 713 ARG A CA 1
ATOM 5542 C C . ARG A 1 713 ? 18.531 -5.598 -4.016 1 98.19 713 ARG A C 1
ATOM 5544 O O . ARG A 1 713 ? 18.609 -6.613 -4.711 1 98.19 713 ARG A O 1
ATOM 5551 N N . VAL A 1 714 ? 18.688 -5.613 -2.697 1 98.25 714 VAL A N 1
ATOM 5552 C CA . VAL A 1 714 ? 18.938 -6.848 -1.954 1 98.25 714 VAL A CA 1
ATOM 5553 C C . VAL A 1 714 ? 17.625 -7.379 -1.388 1 98.25 714 VAL A C 1
ATOM 5555 O O . VAL A 1 714 ? 17.156 -6.918 -0.342 1 98.25 714 VAL A O 1
ATOM 5558 N N . LYS A 1 715 ? 17.156 -8.445 -1.959 1 95.88 715 LYS A N 1
ATOM 5559 C CA . LYS A 1 715 ? 15.836 -8.961 -1.603 1 95.88 715 LYS A CA 1
ATOM 5560 C C . LYS A 1 715 ? 15.922 -9.953 -0.449 1 95.88 715 LYS A C 1
ATOM 5562 O O . LYS A 1 715 ? 14.945 -10.172 0.27 1 95.88 715 LYS A O 1
ATOM 5567 N N . ASN A 1 716 ? 17.078 -10.609 -0.344 1 95.19 716 ASN A N 1
ATOM 5568 C CA . ASN A 1 716 ? 17.297 -11.594 0.712 1 95.19 716 ASN A CA 1
ATOM 5569 C C . ASN A 1 716 ? 18.781 -11.773 1.012 1 95.19 716 ASN A C 1
ATOM 5571 O O . ASN A 1 716 ? 19.625 -11.586 0.131 1 95.19 716 ASN A O 1
ATOM 5575 N N . ILE A 1 717 ? 19.094 -12.062 2.217 1 96.75 717 ILE A N 1
ATOM 5576 C CA . ILE A 1 717 ? 20.406 -12.453 2.688 1 96.75 717 ILE A CA 1
ATOM 5577 C C . ILE A 1 717 ? 20.344 -13.828 3.352 1 96.75 717 ILE A C 1
ATOM 5579 O O . ILE A 1 717 ? 19.703 -13.984 4.391 1 96.75 717 ILE A O 1
ATOM 5583 N N . LEU A 1 718 ? 20.984 -14.766 2.727 1 94.88 718 LEU A N 1
ATOM 5584 C CA . LEU A 1 718 ? 21 -16.141 3.219 1 94.88 718 LEU A CA 1
ATOM 5585 C C . LEU A 1 718 ? 22.375 -16.5 3.789 1 94.88 718 LEU A C 1
ATOM 5587 O O . LEU A 1 718 ? 23.359 -16.531 3.059 1 94.88 718 LEU A O 1
ATOM 5591 N N . MET A 1 719 ? 22.391 -16.766 5.035 1 93.56 719 MET A N 1
ATOM 5592 C CA . MET A 1 719 ? 23.625 -17.125 5.723 1 93.56 719 MET A CA 1
ATOM 5593 C C . MET A 1 719 ? 23.703 -18.625 5.969 1 93.56 719 MET A C 1
ATOM 5595 O O . MET A 1 719 ? 22.703 -19.25 6.355 1 93.56 719 MET A O 1
ATOM 5599 N N . PHE A 1 720 ? 24.828 -19.172 5.629 1 90.56 720 PHE A N 1
ATOM 5600 C CA . PHE A 1 720 ? 25.203 -20.531 5.973 1 90.56 720 PHE A CA 1
ATOM 5601 C C . PHE A 1 720 ? 26.344 -20.562 6.973 1 90.56 720 PHE A C 1
ATOM 5603 O O . PHE A 1 720 ? 26.812 -19.5 7.41 1 90.56 720 PHE A O 1
ATOM 5610 N N . ASP A 1 721 ? 26.797 -21.766 7.316 1 87.5 721 ASP A N 1
ATOM 5611 C CA . ASP A 1 721 ? 27.891 -21.875 8.273 1 87.5 721 ASP A CA 1
ATOM 5612 C C . ASP A 1 721 ? 29.156 -21.203 7.738 1 87.5 721 ASP A C 1
ATOM 5614 O O . ASP A 1 721 ? 29.875 -20.531 8.484 1 87.5 721 ASP A O 1
ATOM 5618 N N . SER A 1 722 ? 29.359 -21.406 6.473 1 87.69 722 SER A N 1
ATOM 5619 C CA . SER A 1 722 ? 30.609 -20.906 5.93 1 87.69 722 SER A CA 1
ATOM 5620 C C . SER A 1 722 ? 30.375 -20.062 4.68 1 87.69 722 SER A C 1
ATOM 5622 O O . SER A 1 722 ? 31.312 -19.844 3.896 1 87.69 722 SER A O 1
ATOM 5624 N N . ASN A 1 723 ? 29.125 -19.734 4.457 1 90 723 ASN A N 1
ATOM 5625 C CA . ASN A 1 723 ? 28.828 -19.031 3.219 1 90 723 ASN A CA 1
ATOM 5626 C C . ASN A 1 723 ? 27.734 -17.984 3.416 1 90 723 ASN A C 1
ATOM 5628 O O . ASN A 1 723 ? 26.984 -18.047 4.391 1 90 723 ASN A O 1
ATOM 5632 N N . LEU A 1 724 ? 27.828 -17.031 2.547 1 94.44 724 LEU A N 1
ATOM 5633 C CA . LEU A 1 724 ? 26.812 -15.977 2.486 1 94.44 724 LEU A CA 1
ATOM 5634 C C . LEU A 1 724 ? 26.312 -15.789 1.059 1 94.44 724 LEU A C 1
ATOM 5636 O O . LEU A 1 724 ? 27.109 -15.703 0.12 1 94.44 724 LEU A O 1
ATOM 5640 N N . GLU A 1 725 ? 24.984 -15.82 0.904 1 96.06 725 GLU A N 1
ATOM 5641 C CA . GLU A 1 725 ? 24.375 -15.562 -0.402 1 96.06 725 GLU A CA 1
ATOM 5642 C C . GLU A 1 725 ? 23.422 -14.383 -0.342 1 96.06 725 GLU A C 1
ATOM 5644 O O . GLU A 1 725 ? 22.672 -14.219 0.634 1 96.06 725 GLU A O 1
ATOM 5649 N N . LEU A 1 726 ? 23.484 -13.508 -1.345 1 97.75 726 LEU A N 1
ATOM 5650 C CA . LEU A 1 726 ? 22.547 -12.406 -1.509 1 97.75 726 LEU A CA 1
ATOM 5651 C C . LEU A 1 726 ? 21.656 -12.633 -2.727 1 97.75 726 LEU A C 1
ATOM 5653 O O . LEU A 1 726 ? 22.125 -13.047 -3.785 1 97.75 726 LEU A O 1
ATOM 5657 N N . SER A 1 727 ? 20.297 -12.469 -2.562 1 97.44 727 SER A N 1
ATOM 5658 C CA . SER A 1 727 ? 19.375 -12.359 -3.693 1 97.44 727 SER A CA 1
ATOM 5659 C C . SER A 1 727 ? 19.266 -10.922 -4.172 1 97.44 727 SER A C 1
ATOM 5661 O O . SER A 1 727 ? 18.781 -10.055 -3.441 1 97.44 727 SER A O 1
ATOM 5663 N N . LEU A 1 728 ? 19.703 -10.68 -5.406 1 98.06 728 LEU A N 1
ATOM 5664 C CA . LEU A 1 728 ? 19.734 -9.328 -5.957 1 98.06 728 LEU A CA 1
ATOM 5665 C C . LEU A 1 728 ? 18.672 -9.156 -7.039 1 98.06 728 LEU A C 1
ATOM 5667 O O . LEU A 1 728 ? 18.328 -10.117 -7.738 1 98.06 728 LEU A O 1
ATOM 5671 N N . ALA A 1 729 ? 18.172 -7.926 -7.18 1 97.44 729 ALA A N 1
ATOM 5672 C CA . ALA A 1 729 ? 17.203 -7.574 -8.211 1 97.44 729 ALA A CA 1
ATOM 5673 C C . ALA A 1 729 ? 17.562 -6.25 -8.875 1 97.44 729 ALA A C 1
ATOM 5675 O O . ALA A 1 729 ? 18.234 -5.406 -8.273 1 97.44 729 ALA A O 1
ATOM 5676 N N . GLY A 1 730 ? 17.172 -6.059 -10.148 1 97.12 730 GLY A N 1
ATOM 5677 C CA . GLY A 1 730 ? 17.344 -4.848 -10.93 1 97.12 730 GLY A CA 1
ATOM 5678 C C . GLY A 1 730 ? 16.906 -5 -12.375 1 97.12 730 GLY A C 1
ATOM 5679 O O . GLY A 1 730 ? 16.047 -5.816 -12.68 1 97.12 730 GLY A O 1
ATOM 5680 N N . ALA A 1 731 ? 17.438 -4.16 -13.219 1 95.75 731 ALA A N 1
ATOM 5681 C CA . ALA A 1 731 ? 17.109 -4.238 -14.641 1 95.75 731 ALA A CA 1
ATOM 5682 C C . ALA A 1 731 ? 17.844 -5.395 -15.305 1 95.75 731 ALA A C 1
ATOM 5684 O O . ALA A 1 731 ? 19 -5.68 -14.977 1 95.75 731 ALA A O 1
ATOM 5685 N N . PRO A 1 732 ? 17.172 -6.035 -16.312 1 94.94 732 PRO A N 1
ATOM 5686 C CA . PRO A 1 732 ? 17.922 -7.043 -17.078 1 94.94 732 PRO A CA 1
ATOM 5687 C C . PRO A 1 732 ? 19.203 -6.492 -17.672 1 94.94 732 PRO A C 1
ATOM 5689 O O . PRO A 1 732 ? 19.203 -5.414 -18.266 1 94.94 732 PRO A O 1
ATOM 5692 N N . GLY A 1 733 ? 20.25 -7.164 -17.438 1 95.81 733 GLY A N 1
ATOM 5693 C CA . GLY A 1 733 ? 21.531 -6.781 -18.016 1 95.81 733 GLY A CA 1
ATOM 5694 C C . GLY A 1 733 ? 22.281 -5.758 -17.188 1 95.81 733 GLY A C 1
ATOM 5695 O O . GLY A 1 733 ? 23.422 -5.426 -17.484 1 95.81 733 GLY A O 1
ATOM 5696 N N . GLU A 1 734 ? 21.688 -5.301 -16.094 1 97.12 734 GLU A N 1
ATOM 5697 C CA . GLU A 1 734 ? 22.344 -4.328 -15.227 1 97.12 734 GLU A CA 1
ATOM 5698 C C . GLU A 1 734 ? 23.547 -4.945 -14.523 1 97.12 734 GLU A C 1
ATOM 5700 O O . GLU A 1 734 ? 23.484 -6.086 -14.055 1 97.12 734 GLU A O 1
ATOM 5705 N N . THR A 1 735 ? 24.594 -4.242 -14.461 1 97.75 735 THR A N 1
ATOM 5706 C CA . THR A 1 735 ? 25.781 -4.668 -13.711 1 97.75 735 THR A CA 1
ATOM 5707 C C . THR A 1 735 ? 25.766 -4.074 -12.305 1 97.75 735 THR A C 1
ATOM 5709 O O . THR A 1 735 ? 25.703 -2.852 -12.141 1 97.75 735 THR A O 1
ATOM 5712 N N . VAL A 1 736 ? 25.797 -4.934 -11.312 1 98.12 736 VAL A N 1
ATOM 5713 C CA . VAL A 1 736 ? 25.797 -4.543 -9.906 1 98.12 736 VAL A CA 1
ATOM 5714 C C . VAL A 1 736 ? 27.094 -4.996 -9.242 1 98.12 736 VAL A C 1
ATOM 5716 O O . VAL A 1 736 ? 27.438 -6.18 -9.281 1 98.12 736 VAL A O 1
ATOM 5719 N N . THR A 1 737 ? 27.828 -4.133 -8.695 1 97.94 737 THR A N 1
ATOM 5720 C CA . THR A 1 737 ? 29.047 -4.48 -7.957 1 97.94 737 THR A CA 1
ATOM 5721 C C . THR A 1 737 ? 28.812 -4.395 -6.453 1 97.94 737 THR A C 1
ATOM 5723 O O . THR A 1 737 ? 28.547 -3.312 -5.918 1 97.94 737 THR A O 1
ATOM 5726 N N . MET A 1 738 ? 28.906 -5.559 -5.801 1 97.88 738 MET A N 1
ATOM 5727 C CA . MET A 1 738 ? 28.75 -5.637 -4.352 1 97.88 738 MET A CA 1
ATOM 5728 C C . MET A 1 738 ? 30.109 -5.797 -3.668 1 97.88 738 MET A C 1
ATOM 5730 O O . MET A 1 738 ? 30.922 -6.629 -4.074 1 97.88 738 MET A O 1
ATOM 5734 N N . SER A 1 739 ? 30.297 -5.027 -2.619 1 96.75 739 SER A N 1
ATOM 5735 C CA . SER A 1 739 ? 31.547 -5.078 -1.867 1 96.75 739 SER A CA 1
ATOM 5736 C C . SER A 1 739 ? 31.344 -5.711 -0.495 1 96.75 739 SER A C 1
ATOM 5738 O O . SER A 1 739 ? 30.266 -5.566 0.109 1 96.75 739 SER A O 1
ATOM 5740 N N . PHE A 1 740 ? 32.375 -6.434 -0.011 1 96.38 740 PHE A N 1
ATOM 5741 C CA . PHE A 1 740 ? 32.375 -7.113 1.279 1 96.38 740 PHE A CA 1
ATOM 5742 C C . PHE A 1 740 ? 33.719 -6.922 1.984 1 96.38 740 PHE A C 1
ATOM 5744 O O . PHE A 1 740 ? 34.75 -6.699 1.335 1 96.38 740 PHE A O 1
ATOM 5751 N N . MET A 1 741 ? 33.688 -6.871 3.277 1 94.56 741 MET A N 1
ATOM 5752 C CA . MET A 1 741 ? 34.906 -7.117 4.074 1 94.56 741 MET A CA 1
ATOM 5753 C C . MET A 1 741 ? 34.906 -8.547 4.598 1 94.56 741 MET A C 1
ATOM 5755 O O . MET A 1 741 ? 34.031 -8.953 5.34 1 94.56 741 MET A O 1
ATOM 5759 N N . VAL A 1 742 ? 36 -9.312 4.215 1 93.5 742 VAL A N 1
ATOM 5760 C CA . VAL A 1 742 ? 36 -10.734 4.551 1 93.5 742 VAL A CA 1
ATOM 5761 C C . VAL A 1 742 ? 37.281 -11.055 5.328 1 93.5 742 VAL A C 1
ATOM 5763 O O . VAL A 1 742 ? 38.344 -11.227 4.734 1 93.5 742 VAL A O 1
ATOM 5766 N N . GLY A 1 743 ? 37.188 -11.25 6.602 1 87.69 743 GLY A N 1
ATOM 5767 C CA . GLY A 1 743 ? 38.281 -11.656 7.465 1 87.69 743 GLY A CA 1
ATOM 5768 C C . GLY A 1 743 ? 39.625 -11.141 7 1 87.69 743 GLY A C 1
ATOM 5769 O O . GLY A 1 743 ? 39.781 -9.938 6.789 1 87.69 743 GLY A O 1
ATOM 5770 N N . ALA A 1 744 ? 40.469 -12.141 6.801 1 84.69 744 ALA A N 1
ATOM 5771 C CA . ALA A 1 744 ? 41.844 -11.828 6.453 1 84.69 744 ALA A CA 1
ATOM 5772 C C . ALA A 1 744 ? 41.969 -11.398 4.992 1 84.69 744 ALA A C 1
ATOM 5774 O O . ALA A 1 744 ? 42.906 -10.734 4.605 1 84.69 744 ALA A O 1
ATOM 5775 N N . LYS A 1 745 ? 40.969 -11.734 4.223 1 89.25 745 LYS A N 1
ATOM 5776 C CA . LYS A 1 745 ? 41 -11.398 2.801 1 89.25 745 LYS A CA 1
ATOM 5777 C C . LYS A 1 745 ? 40.812 -9.898 2.588 1 89.25 745 LYS A C 1
ATOM 5779 O O . LYS A 1 745 ? 41.281 -9.352 1.588 1 89.25 745 LYS A O 1
ATOM 5784 N N . GLY A 1 746 ? 40.188 -9.281 3.494 1 91.25 746 GLY A N 1
ATOM 5785 C CA . GLY A 1 746 ? 39.938 -7.852 3.354 1 91.25 746 GLY A CA 1
ATOM 5786 C C . GLY A 1 746 ? 38.781 -7.539 2.41 1 91.25 746 GLY A C 1
ATOM 5787 O O . GLY A 1 746 ? 37.75 -8.211 2.439 1 91.25 746 GLY A O 1
ATOM 5788 N N . LEU A 1 747 ? 38.969 -6.48 1.631 1 93.38 747 LEU A N 1
ATOM 5789 C CA . LEU A 1 747 ? 37.938 -6 0.744 1 93.38 747 LEU A CA 1
ATOM 5790 C C . LEU A 1 747 ? 37.781 -6.922 -0.461 1 93.38 747 LEU A C 1
ATOM 5792 O O . LEU A 1 747 ? 38.75 -7.195 -1.168 1 93.38 747 LEU A O 1
ATOM 5796 N N . VAL A 1 748 ? 36.562 -7.402 -0.659 1 95.25 748 VAL A N 1
ATOM 5797 C CA . VAL A 1 748 ? 36.219 -8.242 -1.798 1 95.25 748 VAL A CA 1
ATOM 5798 C C . VAL A 1 748 ? 35.094 -7.582 -2.59 1 95.25 748 VAL A C 1
ATOM 5800 O O . VAL A 1 748 ? 34.062 -7.191 -2.02 1 95.25 748 VAL A O 1
ATOM 5803 N N . GLU A 1 749 ? 35.312 -7.41 -3.875 1 96.19 749 GLU A N 1
ATOM 5804 C CA . GLU A 1 749 ? 34.281 -6.867 -4.762 1 96.19 749 GLU A CA 1
ATOM 5805 C C . GLU A 1 749 ? 33.812 -7.918 -5.762 1 96.19 749 GLU A C 1
ATOM 5807 O O . GLU A 1 749 ? 34.625 -8.578 -6.41 1 96.19 749 GLU A O 1
ATOM 5812 N N . ILE A 1 750 ? 32.531 -8.086 -5.809 1 97.81 750 ILE A N 1
ATOM 5813 C CA . ILE A 1 750 ? 31.953 -9.062 -6.719 1 97.81 750 ILE A CA 1
ATOM 5814 C C . ILE A 1 750 ? 31.031 -8.359 -7.711 1 97.81 750 ILE A C 1
ATOM 5816 O O . ILE A 1 750 ? 30.078 -7.688 -7.312 1 97.81 750 ILE A O 1
ATOM 5820 N N . LYS A 1 751 ? 31.312 -8.453 -8.961 1 97.25 751 LYS A N 1
ATOM 5821 C CA . LYS A 1 751 ? 30.5 -7.906 -10.039 1 97.25 751 LYS A CA 1
ATOM 5822 C C . LYS A 1 751 ? 29.469 -8.914 -10.516 1 97.25 751 LYS A C 1
ATOM 5824 O O . LYS A 1 751 ? 29.812 -10.047 -10.875 1 97.25 751 LYS A O 1
ATOM 5829 N N . CYS A 1 752 ? 28.234 -8.516 -10.461 1 97.19 752 CYS A N 1
ATOM 5830 C CA . CYS A 1 752 ? 27.109 -9.359 -10.875 1 97.19 752 CYS A CA 1
ATOM 5831 C C . CYS A 1 752 ? 26.359 -8.727 -12.039 1 97.19 752 CYS A C 1
ATOM 5833 O O . CYS A 1 752 ? 25.891 -7.59 -11.945 1 97.19 752 CYS A O 1
ATOM 5835 N N . VAL A 1 753 ? 26.25 -9.375 -13.125 1 97.38 753 VAL A N 1
ATOM 5836 C CA . VAL A 1 753 ? 25.344 -8.992 -14.203 1 97.38 753 VAL A CA 1
ATOM 5837 C C . VAL A 1 753 ? 24 -9.688 -14.023 1 97.38 753 VAL A C 1
ATOM 5839 O O . VAL A 1 753 ? 23.922 -10.922 -14.031 1 97.38 753 VAL A O 1
ATOM 5842 N N . LEU A 1 754 ? 22.984 -8.938 -13.828 1 97.31 754 LEU A N 1
ATOM 5843 C CA . LEU A 1 754 ? 21.656 -9.516 -13.625 1 97.31 754 LEU A CA 1
ATOM 5844 C C . LEU A 1 754 ? 21.156 -10.203 -14.891 1 97.31 754 LEU A C 1
ATOM 5846 O O . LEU A 1 754 ? 21.375 -9.711 -15.992 1 97.31 754 LEU A O 1
ATOM 5850 N N . ASN A 1 755 ? 20.516 -11.32 -14.742 1 96.19 755 ASN A N 1
ATOM 5851 C CA . ASN A 1 755 ? 20.078 -12.117 -15.883 1 96.19 755 ASN A CA 1
ATOM 5852 C C . ASN A 1 755 ? 18.859 -11.492 -16.562 1 96.19 755 ASN A C 1
ATOM 5854 O O . ASN A 1 755 ? 18.484 -10.367 -16.25 1 96.19 755 ASN A O 1
ATOM 5858 N N . GLU A 1 756 ? 18.25 -12.164 -17.516 1 94.38 756 GLU A N 1
ATOM 5859 C CA . GLU A 1 756 ? 17.172 -11.641 -18.328 1 94.38 756 GLU A CA 1
ATOM 5860 C C . GLU A 1 756 ? 15.906 -11.422 -17.516 1 94.38 756 GLU A C 1
ATOM 5862 O O . GLU A 1 756 ? 15.008 -10.688 -17.922 1 94.38 756 GLU A O 1
ATOM 5867 N N . ALA A 1 757 ? 15.828 -12.047 -16.328 1 94.69 757 ALA A N 1
ATOM 5868 C CA . ALA A 1 757 ? 14.703 -11.836 -15.422 1 94.69 757 ALA A CA 1
ATOM 5869 C C . ALA A 1 757 ? 14.992 -10.688 -14.461 1 94.69 757 ALA A C 1
ATOM 5871 O O . ALA A 1 757 ? 14.164 -10.359 -13.602 1 94.69 757 ALA A O 1
ATOM 5872 N N . GLY A 1 758 ? 16.188 -10.102 -14.539 1 96.12 758 GLY A N 1
ATOM 5873 C CA . GLY A 1 758 ? 16.578 -9 -13.664 1 96.12 758 GLY A CA 1
ATOM 5874 C C . GLY A 1 758 ? 16.953 -9.453 -12.273 1 96.12 758 GLY A C 1
ATOM 5875 O O . GLY A 1 758 ? 16.734 -8.734 -11.297 1 96.12 758 GLY A O 1
ATOM 5876 N N . THR A 1 759 ? 17.438 -10.68 -12.109 1 96.19 759 THR A N 1
ATOM 5877 C CA . THR A 1 759 ? 17.797 -11.203 -10.797 1 96.19 759 THR A CA 1
ATOM 5878 C C . THR A 1 759 ? 19.188 -11.852 -10.844 1 96.19 759 THR A C 1
ATOM 5880 O O . THR A 1 759 ? 19.719 -12.117 -11.922 1 96.19 759 THR A O 1
ATOM 5883 N N . ALA A 1 760 ? 19.781 -12.008 -9.695 1 97.06 760 ALA A N 1
ATOM 5884 C CA . ALA A 1 760 ? 21.016 -12.766 -9.523 1 97.06 760 ALA A CA 1
ATOM 5885 C C . ALA A 1 760 ? 21.172 -13.25 -8.086 1 97.06 760 ALA A C 1
ATOM 5887 O O . ALA A 1 760 ? 20.609 -12.672 -7.16 1 97.06 760 ALA A O 1
ATOM 5888 N N . THR A 1 761 ? 21.75 -14.367 -7.906 1 96.56 761 THR A N 1
ATOM 5889 C CA . THR A 1 761 ? 22.234 -14.828 -6.609 1 96.56 761 THR A CA 1
ATOM 5890 C C . THR A 1 761 ? 23.75 -14.656 -6.504 1 96.56 761 THR A C 1
ATOM 5892 O O . THR A 1 761 ? 24.5 -15.203 -7.309 1 96.56 761 THR A O 1
ATOM 5895 N N . LEU A 1 762 ? 24.141 -13.859 -5.59 1 97.62 762 LEU A N 1
ATOM 5896 C CA . LEU A 1 762 ? 25.547 -13.648 -5.316 1 97.62 762 LEU A CA 1
ATOM 5897 C C . LEU A 1 762 ? 26.047 -14.602 -4.23 1 97.62 762 LEU A C 1
ATOM 5899 O O . LEU A 1 762 ? 25.406 -14.727 -3.178 1 97.62 762 LEU A O 1
ATOM 5903 N N . ASN A 1 763 ? 27.141 -15.305 -4.492 1 95.81 763 ASN A N 1
ATOM 5904 C CA . ASN A 1 763 ? 27.781 -16.203 -3.547 1 95.81 763 ASN A CA 1
ATOM 5905 C C . ASN A 1 763 ? 29.141 -15.672 -3.102 1 95.81 763 ASN A C 1
ATOM 5907 O O . ASN A 1 763 ? 30.078 -15.594 -3.902 1 95.81 763 ASN A O 1
ATOM 5911 N N . LEU A 1 764 ? 29.25 -15.375 -1.882 1 95.5 764 LEU A N 1
ATOM 5912 C CA . LEU A 1 764 ? 30.469 -14.727 -1.377 1 95.5 764 LEU A CA 1
ATOM 5913 C C . LEU A 1 764 ? 31.656 -15.68 -1.413 1 95.5 764 LEU A C 1
ATOM 5915 O O . LEU A 1 764 ? 32.75 -15.297 -1.816 1 95.5 764 LEU A O 1
ATOM 5919 N N . ASN A 1 765 ? 31.469 -16.938 -1.026 1 91.38 765 ASN A N 1
ATOM 5920 C CA . ASN A 1 765 ? 32.562 -17.906 -0.975 1 91.38 765 ASN A CA 1
ATOM 5921 C C . ASN A 1 765 ? 33.125 -18.156 -2.359 1 91.38 765 ASN A C 1
ATOM 5923 O O . ASN A 1 765 ? 34.344 -18.312 -2.51 1 91.38 765 ASN A O 1
ATOM 5927 N N . LYS A 1 766 ? 32.25 -18.172 -3.297 1 91.81 766 LYS A N 1
ATOM 5928 C CA . LYS A 1 766 ? 32.688 -18.438 -4.664 1 91.81 766 LYS A CA 1
ATOM 5929 C C . LYS A 1 766 ? 33.094 -17.141 -5.363 1 91.81 766 LYS A C 1
ATOM 5931 O O . LYS A 1 766 ? 33.688 -17.172 -6.434 1 91.81 766 LYS A O 1
ATOM 5936 N N . GLU A 1 767 ? 32.75 -16.047 -4.758 1 93.94 767 GLU A N 1
ATOM 5937 C CA . GLU A 1 767 ? 32.969 -14.727 -5.348 1 93.94 767 GLU A CA 1
ATOM 5938 C C . GLU A 1 767 ? 32.406 -14.664 -6.766 1 93.94 767 GLU A C 1
ATOM 5940 O O . GLU A 1 767 ? 33.094 -14.234 -7.691 1 93.94 767 GLU A O 1
ATOM 5945 N N . ALA A 1 768 ? 31.141 -15.133 -6.812 1 93.12 768 ALA A N 1
ATOM 5946 C CA . ALA A 1 768 ? 30.5 -15.219 -8.125 1 93.12 768 ALA A CA 1
ATOM 5947 C C . ALA A 1 768 ? 29 -14.961 -8.016 1 93.12 768 ALA A C 1
ATOM 5949 O O . ALA A 1 768 ? 28.438 -14.953 -6.918 1 93.12 768 ALA A O 1
ATOM 5950 N N . CYS A 1 769 ? 28.469 -14.641 -9.172 1 94.31 769 CYS A N 1
ATOM 5951 C CA . CYS A 1 769 ? 27.016 -14.453 -9.289 1 94.31 769 CYS A CA 1
ATOM 5952 C C . CYS A 1 769 ? 26.438 -15.414 -10.312 1 94.31 769 CYS A C 1
ATOM 5954 O O . CYS A 1 769 ? 27.094 -15.773 -11.289 1 94.31 769 CYS A O 1
ATOM 5956 N N . TYR A 1 770 ? 25.188 -15.812 -10 1 90 770 TYR A N 1
ATOM 5957 C CA . TYR A 1 770 ? 24.469 -16.672 -10.938 1 90 770 TYR A CA 1
ATOM 5958 C C . TYR A 1 770 ? 22.984 -16.328 -10.977 1 90 770 TYR A C 1
ATOM 5960 O O . TYR A 1 770 ? 22.453 -15.75 -10.023 1 90 770 TYR A O 1
ATOM 5968 N N . MET B 1 1 ? 0.56 -102.375 35.969 1 21.66 1 MET B N 1
ATOM 5969 C CA . MET B 1 1 ? 1.607 -101.75 36.719 1 21.66 1 MET B CA 1
ATOM 5970 C C . MET B 1 1 ? 2.557 -101 35.812 1 21.66 1 MET B C 1
ATOM 5972 O O . MET B 1 1 ? 3.584 -100.438 36.281 1 21.66 1 MET B O 1
ATOM 5976 N N . ILE B 1 2 ? 2.27 -100.938 34.562 1 20.98 2 ILE B N 1
ATOM 5977 C CA . ILE B 1 2 ? 2.883 -100.938 33.25 1 20.98 2 ILE B CA 1
ATOM 5978 C C . ILE B 1 2 ? 3.344 -99.5 32.938 1 20.98 2 ILE B C 1
ATOM 5980 O O . ILE B 1 2 ? 2.604 -98.688 32.344 1 20.98 2 ILE B O 1
ATOM 5984 N N . LEU B 1 3 ? 3.703 -98.75 34.062 1 24.84 3 LEU B N 1
ATOM 5985 C CA . LEU B 1 3 ? 3.742 -97.25 34.062 1 24.84 3 LEU B CA 1
ATOM 5986 C C . LEU B 1 3 ? 4.945 -96.75 33.281 1 24.84 3 LEU B C 1
ATOM 5988 O O . LEU B 1 3 ? 6.07 -96.812 33.781 1 24.84 3 LEU B O 1
ATOM 5992 N N . PRO B 1 4 ? 5.086 -97.312 32 1 21.91 4 PRO B N 1
ATOM 5993 C CA . PRO B 1 4 ? 6.391 -97.188 31.359 1 21.91 4 PRO B CA 1
ATOM 5994 C C . PRO B 1 4 ? 6.891 -95.75 31.266 1 21.91 4 PRO B C 1
ATOM 5996 O O . PRO B 1 4 ? 6.117 -94.812 31.453 1 21.91 4 PRO B O 1
ATOM 5999 N N . LEU B 1 5 ? 8.133 -95.5 30.547 1 21.67 5 LEU B N 1
ATOM 6000 C CA . LEU B 1 5 ? 9.453 -94.875 30.469 1 21.67 5 LEU B CA 1
ATOM 6001 C C . LEU B 1 5 ? 9.398 -93.625 29.656 1 21.67 5 LEU B C 1
ATOM 6003 O O . LEU B 1 5 ? 9.523 -93.625 28.422 1 21.67 5 LEU B O 1
ATOM 6007 N N . LEU B 1 6 ? 8.273 -92.812 29.594 1 22.16 6 LEU B N 1
ATOM 6008 C CA . LEU B 1 6 ? 8.062 -91.875 28.5 1 22.16 6 LEU B CA 1
ATOM 6009 C C . LEU B 1 6 ? 9.109 -90.75 28.531 1 22.16 6 LEU B C 1
ATOM 6011 O O . LEU B 1 6 ? 8.953 -89.75 29.234 1 22.16 6 LEU B O 1
ATOM 6015 N N . LEU B 1 7 ? 10.406 -91.062 28.891 1 20.97 7 LEU B N 1
ATOM 6016 C CA . LEU B 1 7 ? 11.352 -90 29.344 1 20.97 7 LEU B CA 1
ATOM 6017 C C . LEU B 1 7 ? 11.703 -89.062 28.219 1 20.97 7 LEU B C 1
ATOM 6019 O O . LEU B 1 7 ? 12.203 -87.938 28.469 1 20.97 7 LEU B O 1
ATOM 6023 N N . SER B 1 8 ? 11.82 -89.438 26.953 1 18.95 8 SER B N 1
ATOM 6024 C CA . SER B 1 8 ? 13.078 -89.188 26.281 1 18.95 8 SER B CA 1
ATOM 6025 C C . SER B 1 8 ? 13.172 -87.688 25.922 1 18.95 8 SER B C 1
ATOM 6027 O O . SER B 1 8 ? 14.18 -87.062 26.219 1 18.95 8 SER B O 1
ATOM 6029 N N . LEU B 1 9 ? 12.844 -87.188 24.625 1 21.19 9 LEU B N 1
ATOM 6030 C CA . LEU B 1 9 ? 13.641 -86.5 23.625 1 21.19 9 LEU B CA 1
ATOM 6031 C C . LEU B 1 9 ? 13.516 -85 23.766 1 21.19 9 LEU B C 1
ATOM 6033 O O . LEU B 1 9 ? 12.477 -84.438 23.453 1 21.19 9 LEU B O 1
ATOM 6037 N N . TRP B 1 10 ? 13.875 -84.312 24.859 1 21.8 10 TRP B N 1
ATOM 6038 C CA . TRP B 1 10 ? 13.742 -82.875 25.109 1 21.8 10 TRP B CA 1
ATOM 6039 C C . TRP B 1 10 ? 14.625 -82.062 24.156 1 21.8 10 TRP B C 1
ATOM 6041 O O . TRP B 1 10 ? 15.828 -81.938 24.359 1 21.8 10 TRP B O 1
ATOM 6051 N N . SER B 1 11 ? 14.742 -82.375 22.828 1 21.2 11 SER B N 1
ATOM 6052 C CA . SER B 1 11 ? 15.734 -81.688 22.016 1 21.2 11 SER B CA 1
ATOM 6053 C C . SER B 1 11 ? 15.5 -80.188 22.047 1 21.2 11 SER B C 1
ATOM 6055 O O . SER B 1 11 ? 14.352 -79.688 22.094 1 21.2 11 SER B O 1
ATOM 6057 N N . THR B 1 12 ? 16.594 -79.312 22.422 1 23.7 12 THR B N 1
ATOM 6058 C CA . THR B 1 12 ? 16.891 -77.875 22.672 1 23.7 12 THR B CA 1
ATOM 6059 C C . THR B 1 12 ? 16.656 -77.062 21.406 1 23.7 12 THR B C 1
ATOM 6061 O O . THR B 1 12 ? 17.406 -77.188 20.438 1 23.7 12 THR B O 1
ATOM 6064 N N . MET B 1 13 ? 15.516 -76.938 20.766 1 23.23 13 MET B N 1
ATOM 6065 C CA . MET B 1 13 ? 15.344 -76.125 19.562 1 23.23 13 MET B CA 1
ATOM 6066 C C . MET B 1 13 ? 15.805 -74.6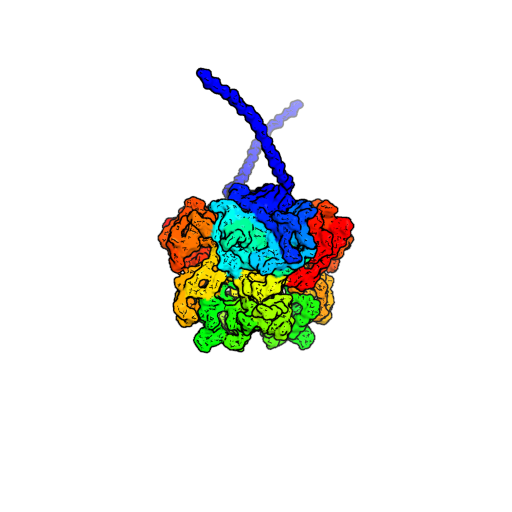88 19.828 1 23.23 13 MET B C 1
ATOM 6068 O O . MET B 1 13 ? 15.242 -74 20.688 1 23.23 13 MET B O 1
ATOM 6072 N N . GLU B 1 14 ? 17.141 -74.375 19.688 1 24.23 14 GLU B N 1
ATOM 6073 C CA . GLU B 1 14 ? 17.781 -73.062 19.75 1 24.23 14 GLU B CA 1
ATOM 6074 C C . GLU B 1 14 ? 17.125 -72.125 18.781 1 24.23 14 GLU B C 1
ATOM 6076 O O . GLU B 1 14 ? 17.094 -72.375 17.578 1 24.23 14 GLU B O 1
ATOM 6081 N N . HIS B 1 15 ? 15.984 -71.562 19.062 1 24.67 15 HIS B N 1
ATOM 6082 C CA . HIS B 1 15 ? 15.367 -70.5 18.25 1 24.67 15 HIS B CA 1
ATOM 6083 C C . HIS B 1 15 ? 16.312 -69.312 18.031 1 24.67 15 HIS B C 1
ATOM 6085 O O . HIS B 1 15 ? 16.75 -68.688 19 1 24.67 15 HIS B O 1
ATOM 6091 N N . VAL B 1 16 ? 17.266 -69.375 17.062 1 26.23 16 VAL B N 1
ATOM 6092 C CA . VAL B 1 16 ? 18.078 -68.25 16.609 1 26.23 16 VAL B CA 1
ATOM 6093 C C . VAL B 1 16 ? 17.172 -67.062 16.234 1 26.23 16 VAL B C 1
ATOM 6095 O O . VAL B 1 16 ? 16.344 -67.188 15.336 1 26.23 16 VAL B O 1
ATOM 6098 N N . PHE B 1 17 ? 16.797 -66.312 17.172 1 26.34 17 PHE B N 1
ATOM 6099 C CA . PHE B 1 17 ? 16.172 -65 16.812 1 26.34 17 PHE B CA 1
ATOM 6100 C C . PHE B 1 17 ? 17.047 -64.25 15.867 1 26.34 17 PHE B C 1
ATOM 6102 O O . PHE B 1 17 ? 18.203 -63.938 16.172 1 26.34 17 PHE B O 1
ATOM 6109 N N . PRO B 1 18 ? 16.906 -64.312 14.531 1 26.88 18 PRO B N 1
ATOM 6110 C CA . PRO B 1 18 ? 17.688 -63.406 13.695 1 26.88 18 PRO B CA 1
ATOM 6111 C C . PRO B 1 18 ? 17.609 -61.969 14.172 1 26.88 18 PRO B C 1
ATOM 6113 O O . PRO B 1 18 ? 16.531 -61.5 14.523 1 26.88 18 PRO B O 1
ATOM 6116 N N . LEU B 1 19 ? 18.672 -61.5 14.812 1 27.41 19 LEU B N 1
ATOM 6117 C CA . LEU B 1 19 ? 18.906 -60.062 15.039 1 27.41 19 LEU B CA 1
ATOM 6118 C C . LEU B 1 19 ? 18.656 -59.281 13.758 1 27.41 19 LEU B C 1
ATOM 6120 O O . LEU B 1 19 ? 19.391 -59.438 12.773 1 27.41 19 LEU B O 1
ATOM 6124 N N . LEU B 1 20 ? 17.422 -59.031 13.461 1 26.7 20 LEU B N 1
ATOM 6125 C CA . LEU B 1 20 ? 17.203 -57.969 12.477 1 26.7 20 LEU B CA 1
ATOM 6126 C C . LEU B 1 20 ? 18.078 -56.75 12.773 1 26.7 20 LEU B C 1
ATOM 6128 O O . LEU B 1 20 ? 17.891 -56.094 13.789 1 26.7 20 LEU B O 1
ATOM 6132 N N . LEU B 1 21 ? 19.375 -56.844 12.523 1 28.05 21 LEU B N 1
ATOM 6133 C CA . LEU B 1 21 ? 20.25 -55.688 12.422 1 28.05 21 LEU B CA 1
ATOM 6134 C C . LEU B 1 21 ? 19.562 -54.562 11.664 1 28.05 21 LEU B C 1
ATOM 6136 O O . LEU B 1 21 ? 19.438 -54.625 10.438 1 28.05 21 LEU B O 1
ATOM 6140 N N . THR B 1 22 ? 18.5 -54.125 12.203 1 29.56 22 THR B N 1
ATOM 6141 C CA . THR B 1 22 ? 18 -52.844 11.672 1 29.56 22 THR B CA 1
ATOM 6142 C C . THR B 1 22 ? 19.156 -51.875 11.445 1 29.56 22 THR B C 1
ATOM 6144 O O . THR B 1 22 ? 20.047 -51.75 12.289 1 29.56 22 THR B O 1
ATOM 6147 N N . TRP B 1 23 ? 19.562 -51.656 10.227 1 32.66 23 TRP B N 1
ATOM 6148 C CA . TRP B 1 23 ? 20.453 -50.625 9.695 1 32.66 23 TRP B CA 1
ATOM 6149 C C . TRP B 1 23 ? 20.297 -49.344 10.477 1 32.66 23 TRP B C 1
ATOM 6151 O O . TRP B 1 23 ? 19.234 -48.719 10.453 1 32.66 23 TRP B O 1
ATOM 6161 N N . LEU B 1 24 ? 20.828 -49.25 11.609 1 37.69 24 LEU B N 1
ATOM 6162 C CA . LEU B 1 24 ? 21.016 -48 12.336 1 37.69 24 LEU B CA 1
ATOM 6163 C C . LEU B 1 24 ? 21.688 -46.938 11.445 1 37.69 24 LEU B C 1
ATOM 6165 O O . LEU B 1 24 ? 22.906 -46.812 11.453 1 37.69 24 LEU B O 1
ATOM 6169 N N . GLY B 1 25 ? 21.281 -46.844 10.211 1 41.53 25 GLY B N 1
ATOM 6170 C CA . GLY B 1 25 ? 21.844 -45.656 9.586 1 41.53 25 GLY B CA 1
ATOM 6171 C C . GLY B 1 25 ? 21.688 -44.406 10.43 1 41.53 25 GLY B C 1
ATOM 6172 O O . GLY B 1 25 ? 20.766 -44.312 11.25 1 41.53 25 GLY B O 1
ATOM 6173 N N . ALA B 1 26 ? 22.734 -43.625 10.594 1 52.84 26 ALA B N 1
ATOM 6174 C CA . ALA B 1 26 ? 22.797 -42.375 11.336 1 52.84 26 ALA B CA 1
ATOM 6175 C C . ALA B 1 26 ? 21.656 -41.438 10.945 1 52.84 26 ALA B C 1
ATOM 6177 O O . ALA B 1 26 ? 21.469 -41.125 9.766 1 52.84 26 ALA B O 1
ATOM 6178 N N . VAL B 1 27 ? 20.594 -41.531 11.68 1 62.12 27 VAL B N 1
ATOM 6179 C CA . VAL B 1 27 ? 19.422 -40.656 11.578 1 62.12 27 VAL B CA 1
ATOM 6180 C C . VAL B 1 27 ? 19.719 -39.312 12.242 1 62.12 27 VAL B C 1
ATOM 6182 O O . VAL B 1 27 ? 20.312 -39.281 13.32 1 62.12 27 VAL B O 1
ATOM 6185 N N . ALA B 1 28 ? 19.719 -38.344 11.414 1 71.94 28 ALA B N 1
ATOM 6186 C CA . ALA B 1 28 ? 19.719 -37 12 1 71.94 28 ALA B CA 1
ATOM 6187 C C . ALA B 1 28 ? 18.281 -36.5 12.195 1 71.94 28 ALA B C 1
ATOM 6189 O O . ALA B 1 28 ? 17.469 -36.562 11.281 1 71.94 28 ALA B O 1
ATOM 6190 N N . ALA B 1 29 ? 18 -36.219 13.406 1 79.38 29 ALA B N 1
ATOM 6191 C CA . ALA B 1 29 ? 16.656 -35.75 13.758 1 79.38 29 ALA B CA 1
ATOM 6192 C C . ALA B 1 29 ? 16.672 -34.281 14.133 1 79.38 29 ALA B C 1
ATOM 6194 O O . ALA B 1 29 ? 17.594 -33.812 14.805 1 79.38 29 ALA B O 1
ATOM 6195 N N . PHE B 1 30 ? 15.797 -33.625 13.484 1 84.88 30 PHE B N 1
ATOM 6196 C CA . PHE B 1 30 ? 15.516 -32.281 13.93 1 84.88 30 PHE B CA 1
ATOM 6197 C C . PHE B 1 30 ? 14.391 -32.25 14.953 1 84.88 30 PHE B C 1
ATOM 6199 O O . PHE B 1 30 ? 13.352 -32.875 14.758 1 84.88 30 PHE B O 1
ATOM 6206 N N . SER B 1 31 ? 14.625 -31.688 16.109 1 77.69 31 SER B N 1
ATOM 6207 C CA . SER B 1 31 ? 13.609 -31.719 17.156 1 77.69 31 SER B CA 1
ATOM 6208 C C . SER B 1 31 ? 12.664 -30.531 17.047 1 77.69 31 SER B C 1
ATOM 6210 O O . SER B 1 31 ? 13.109 -29.406 16.812 1 77.69 31 SER B O 1
ATOM 6212 N N . PRO B 1 32 ? 11.406 -30.797 17.328 1 83.81 32 PRO B N 1
ATOM 6213 C CA . PRO B 1 32 ? 10.391 -29.75 17.312 1 83.81 32 PRO B CA 1
ATOM 6214 C C . PRO B 1 32 ? 10.68 -28.625 18.312 1 83.81 32 PRO B C 1
ATOM 6216 O O . PRO B 1 32 ? 11.359 -28.859 19.312 1 83.81 32 PRO B O 1
ATOM 6219 N N . THR B 1 33 ? 10.344 -27.484 17.953 1 84.19 33 THR B N 1
ATOM 6220 C CA . THR B 1 33 ? 10.344 -26.328 18.828 1 84.19 33 THR B CA 1
ATOM 6221 C C . THR B 1 33 ? 8.914 -25.875 19.141 1 84.19 33 THR B C 1
ATOM 6223 O O . THR B 1 33 ? 7.957 -26.438 18.594 1 84.19 33 THR B O 1
ATOM 6226 N N . ASP B 1 34 ? 8.766 -24.906 20.031 1 84.25 34 ASP B N 1
ATOM 6227 C CA . ASP B 1 34 ? 7.453 -24.375 20.344 1 84.25 34 ASP B CA 1
ATOM 6228 C C . ASP B 1 34 ? 6.801 -23.734 19.125 1 84.25 34 ASP B C 1
ATOM 6230 O O . ASP B 1 34 ? 5.582 -23.812 18.953 1 84.25 34 ASP B O 1
ATOM 6234 N N . THR B 1 35 ? 7.602 -23.234 18.297 1 91.06 35 THR B N 1
ATOM 6235 C CA . THR B 1 35 ? 7.098 -22.547 17.125 1 91.06 35 THR B CA 1
ATOM 6236 C C . THR B 1 35 ? 6.949 -23.516 15.953 1 91.06 35 THR B C 1
ATOM 6238 O O . THR B 1 35 ? 6.023 -23.391 15.148 1 91.06 35 THR B O 1
ATOM 6241 N N . ASN B 1 36 ? 7.832 -24.484 15.844 1 96.31 36 ASN B N 1
ATOM 6242 C CA . ASN B 1 36 ? 7.789 -25.469 14.773 1 96.31 36 ASN B CA 1
ATOM 6243 C C . ASN B 1 36 ? 7.574 -26.875 15.32 1 96.31 36 ASN B C 1
ATOM 6245 O O . ASN B 1 36 ? 8.531 -27.562 15.68 1 96.31 36 ASN B O 1
ATOM 6249 N N . PRO B 1 37 ? 6.418 -27.391 15.211 1 96 37 PRO B N 1
ATOM 6250 C CA . PRO B 1 37 ? 6.113 -28.688 15.805 1 96 37 PRO B CA 1
ATOM 6251 C C . PRO B 1 37 ? 6.473 -29.859 14.883 1 96 37 PRO B C 1
ATOM 6253 O O . PRO B 1 37 ? 6.266 -31.016 15.242 1 96 37 PRO B O 1
ATOM 6256 N N . ILE B 1 38 ? 6.945 -29.688 13.719 1 97.12 38 ILE B N 1
ATOM 6257 C CA . ILE B 1 38 ? 7.246 -30.734 12.75 1 97.12 38 ILE B CA 1
ATOM 6258 C C . ILE B 1 38 ? 8.414 -31.578 13.242 1 97.12 38 ILE B C 1
ATOM 6260 O O . ILE B 1 38 ? 9.461 -31.047 13.625 1 97.12 38 ILE B O 1
ATOM 6264 N N . ASN B 1 39 ? 8.219 -32.844 13.281 1 95.94 39 ASN B N 1
ATOM 6265 C CA . ASN B 1 39 ? 9.312 -33.781 13.477 1 95.94 39 ASN B CA 1
ATOM 6266 C C . ASN B 1 39 ? 9.891 -34.281 12.156 1 95.94 39 ASN B C 1
ATOM 6268 O O . ASN B 1 39 ? 9.164 -34.844 11.32 1 95.94 39 ASN B O 1
ATOM 6272 N N . LEU B 1 40 ? 11.141 -34.062 11.938 1 96.94 40 LEU B N 1
ATOM 6273 C CA . LEU B 1 40 ? 11.805 -34.469 10.703 1 96.94 40 LEU B CA 1
ATOM 6274 C C . LEU B 1 40 ? 13 -35.344 10.992 1 96.94 40 LEU B C 1
ATOM 6276 O O . LEU B 1 40 ? 13.898 -34.969 11.742 1 96.94 40 LEU B O 1
ATOM 6280 N N . VAL B 1 41 ? 12.992 -36.531 10.438 1 96.06 41 VAL B N 1
ATOM 6281 C CA . VAL B 1 41 ? 14.109 -37.438 10.523 1 96.06 41 VAL B CA 1
ATOM 6282 C C . VAL B 1 41 ? 14.656 -37.75 9.125 1 96.06 41 VAL B C 1
ATOM 6284 O O . VAL B 1 41 ? 13.906 -38.156 8.234 1 96.06 41 VAL B O 1
ATOM 6287 N N . VAL B 1 42 ? 15.883 -37.531 8.977 1 95.75 42 VAL B N 1
ATOM 6288 C CA . VAL B 1 42 ? 16.531 -37.75 7.688 1 95.75 42 VAL B CA 1
ATOM 6289 C C . VAL B 1 42 ? 17.328 -39.062 7.75 1 95.75 42 VAL B C 1
ATOM 6291 O O . VAL B 1 42 ? 18.156 -39.25 8.641 1 95.75 42 VAL B O 1
ATOM 6294 N N . ASN B 1 43 ? 17.016 -39.938 6.859 1 92.19 43 ASN B N 1
ATOM 6295 C CA . ASN B 1 43 ? 17.812 -41.156 6.695 1 92.19 43 ASN B CA 1
ATOM 6296 C C . ASN B 1 43 ? 19.078 -40.875 5.883 1 92.19 43 ASN B C 1
ATOM 6298 O O . ASN B 1 43 ? 19.016 -40.75 4.656 1 92.19 43 ASN B O 1
ATOM 6302 N N . GLN B 1 44 ? 20.203 -40.969 6.465 1 86.88 44 GLN B N 1
ATOM 6303 C CA . GLN B 1 44 ? 21.453 -40.594 5.824 1 86.88 44 GLN B CA 1
ATOM 6304 C C . GLN B 1 44 ? 21.875 -41.594 4.766 1 86.88 44 GLN B C 1
ATOM 6306 O O . GLN B 1 44 ? 22.625 -41.25 3.85 1 86.88 44 GLN B O 1
ATOM 6311 N N . ALA B 1 45 ? 21.422 -42.781 4.93 1 84.06 45 ALA B N 1
ATOM 6312 C CA . ALA B 1 45 ? 21.797 -43.844 3.977 1 84.06 45 ALA B CA 1
ATOM 6313 C C . ALA B 1 45 ? 21.031 -43.688 2.664 1 84.06 45 ALA B C 1
ATOM 6315 O O . ALA B 1 45 ? 21.609 -43.812 1.583 1 84.06 45 ALA B O 1
ATOM 6316 N N . THR B 1 46 ? 19.828 -43.312 2.764 1 89.62 46 THR B N 1
ATOM 6317 C CA . THR B 1 46 ? 18.984 -43.25 1.575 1 89.62 46 THR B CA 1
ATOM 6318 C C . THR B 1 46 ? 18.781 -41.812 1.128 1 89.62 46 THR B C 1
ATOM 6320 O O . THR B 1 46 ? 18.391 -41.562 -0.011 1 89.62 46 THR B O 1
ATOM 6323 N N . GLY B 1 47 ? 19.141 -40.938 2.029 1 92.62 47 GLY B N 1
ATOM 6324 C CA . GLY B 1 47 ? 18.906 -39.531 1.75 1 92.62 47 GLY B CA 1
ATOM 6325 C C . GLY B 1 47 ? 17.438 -39.125 1.907 1 92.62 47 GLY B C 1
ATOM 6326 O O . GLY B 1 47 ? 17.094 -37.938 1.832 1 92.62 47 GLY B O 1
ATOM 6327 N N . GLY B 1 48 ? 16.547 -40.125 2.125 1 95.06 48 GLY B N 1
ATOM 6328 C CA . GLY B 1 48 ? 15.125 -39.875 2.324 1 95.06 48 GLY B CA 1
ATOM 6329 C C . GLY B 1 48 ? 14.789 -39.375 3.721 1 95.06 48 GLY B C 1
ATOM 6330 O O . GLY B 1 48 ? 15.688 -39.188 4.543 1 95.06 48 GLY B O 1
ATOM 6331 N N . PHE B 1 49 ? 13.484 -39.125 3.928 1 96.75 49 PHE B N 1
ATOM 6332 C CA . PHE B 1 49 ? 13.086 -38.531 5.207 1 96.75 49 PHE B CA 1
ATOM 6333 C C . PHE B 1 49 ? 11.805 -39.188 5.715 1 96.75 49 PHE B C 1
ATOM 6335 O O . PHE B 1 49 ? 11.102 -39.875 4.961 1 96.75 49 PHE B O 1
ATOM 6342 N N . LYS B 1 50 ? 11.602 -39.125 6.957 1 96.56 50 LYS B N 1
ATOM 6343 C CA . LYS B 1 50 ? 10.32 -39.281 7.637 1 96.56 50 LYS B CA 1
ATOM 6344 C C . LYS B 1 50 ? 9.906 -38 8.344 1 96.56 50 LYS B C 1
ATOM 6346 O O . LYS B 1 50 ? 10.727 -37.375 9.016 1 96.56 50 LYS B O 1
ATOM 6351 N N . LEU B 1 51 ? 8.68 -37.594 8.109 1 96.69 51 LEU B N 1
ATOM 6352 C CA . LEU B 1 51 ? 8.164 -36.344 8.688 1 96.69 51 LEU B CA 1
ATOM 6353 C C . LEU B 1 51 ? 6.805 -36.594 9.336 1 96.69 51 LEU B C 1
ATOM 6355 O O . LEU B 1 51 ? 5.922 -37.188 8.734 1 96.69 51 LEU B O 1
ATOM 6359 N N . ASP B 1 52 ? 6.637 -36.094 10.547 1 95.88 52 ASP B N 1
ATOM 6360 C CA . ASP B 1 52 ? 5.332 -36.156 11.195 1 95.88 52 ASP B CA 1
ATOM 6361 C C . ASP B 1 52 ? 5.113 -34.969 12.109 1 95.88 52 ASP B C 1
ATOM 6363 O O . ASP B 1 52 ? 6.059 -34.25 12.43 1 95.88 52 ASP B O 1
ATOM 6367 N N . VAL B 1 53 ? 3.941 -34.656 12.422 1 96.38 53 VAL B N 1
ATOM 6368 C CA . VAL B 1 53 ? 3.551 -33.625 13.375 1 96.38 53 VAL B CA 1
ATOM 6369 C C . VAL B 1 53 ? 2.891 -34.281 14.594 1 96.38 53 VAL B C 1
ATOM 6371 O O . VAL B 1 53 ? 1.856 -34.938 14.469 1 96.38 53 VAL B O 1
ATOM 6374 N N . PRO B 1 54 ? 3.406 -34.031 15.758 1 94.62 54 PRO B N 1
ATOM 6375 C CA . PRO B 1 54 ? 2.848 -34.656 16.953 1 94.62 54 PRO B CA 1
ATOM 6376 C C . PRO B 1 54 ? 1.38 -34.312 17.188 1 94.62 54 PRO B C 1
ATOM 6378 O O . PRO B 1 54 ? 0.953 -33.188 16.859 1 94.62 54 PRO B O 1
ATOM 6381 N N . ASN B 1 55 ? 0.657 -35.312 17.781 1 93.69 55 ASN B N 1
ATOM 6382 C CA . ASN B 1 55 ? -0.749 -35.156 18.141 1 93.69 55 ASN B CA 1
ATOM 6383 C C . ASN B 1 55 ? -1.621 -34.938 16.906 1 93.69 55 ASN B C 1
ATOM 6385 O O . ASN B 1 55 ? -2.605 -34.188 16.969 1 93.69 55 ASN B O 1
ATOM 6389 N N . SER B 1 56 ? -1.174 -35.375 15.758 1 97.31 56 SER B N 1
ATOM 6390 C CA . SER B 1 56 ? -1.93 -35.344 14.516 1 97.31 56 SER B CA 1
ATOM 6391 C C . SER B 1 56 ? -1.765 -36.625 13.719 1 97.31 56 SER B C 1
ATOM 6393 O O . SER B 1 56 ? -1.039 -37.531 14.141 1 97.31 56 SER B O 1
ATOM 6395 N N . SER B 1 57 ? -2.465 -36.719 12.609 1 97.38 57 SER B N 1
ATOM 6396 C CA . SER B 1 57 ? -2.332 -37.875 11.734 1 97.38 57 SER B CA 1
ATOM 6397 C C . SER B 1 57 ? -1.323 -37.625 10.625 1 97.38 57 SER B C 1
ATOM 6399 O O . SER B 1 57 ? -1.089 -38.469 9.781 1 97.38 57 SER B O 1
ATOM 6401 N N . LEU B 1 58 ? -0.794 -36.469 10.625 1 98.06 58 LEU B N 1
ATOM 6402 C CA . LEU B 1 58 ? 0.173 -36.125 9.586 1 98.06 58 LEU B CA 1
ATOM 6403 C C . LEU B 1 58 ? 1.451 -36.938 9.742 1 98.06 58 LEU B C 1
ATOM 6405 O O . LEU B 1 58 ? 2.154 -36.812 10.75 1 98.06 58 LEU B O 1
ATOM 6409 N N . ASN B 1 59 ? 1.702 -37.719 8.797 1 96.69 59 ASN B N 1
ATOM 6410 C CA . ASN B 1 59 ? 2.857 -38.625 8.758 1 96.69 59 ASN B CA 1
ATOM 6411 C C . ASN B 1 59 ? 3.268 -38.938 7.324 1 96.69 59 ASN B C 1
ATOM 6413 O O . ASN B 1 59 ? 2.492 -39.531 6.566 1 96.69 59 ASN B O 1
ATOM 6417 N N . PHE B 1 60 ? 4.484 -38.594 6.957 1 97 60 PHE B N 1
ATOM 6418 C CA . PHE B 1 60 ? 4.949 -38.719 5.582 1 97 60 PHE B CA 1
ATOM 6419 C C . PHE B 1 60 ? 6.297 -39.438 5.527 1 97 60 PHE B C 1
ATOM 6421 O O . PHE B 1 60 ? 7.176 -39.156 6.348 1 97 60 PHE B O 1
ATOM 6428 N N . ASN B 1 61 ? 6.434 -40.312 4.609 1 97.06 61 ASN B N 1
ATOM 6429 C CA . ASN B 1 61 ? 7.711 -40.938 4.281 1 97.06 61 ASN B CA 1
ATOM 6430 C C . ASN B 1 61 ? 8.172 -40.562 2.873 1 97.06 61 ASN B C 1
ATOM 6432 O O . ASN B 1 61 ? 7.352 -40.469 1.957 1 97.06 61 ASN B O 1
ATOM 6436 N N . SER B 1 62 ? 9.422 -40.469 2.809 1 96.94 62 SER B N 1
ATOM 6437 C CA . SER B 1 62 ? 10.016 -40.188 1.499 1 96.94 62 SER B CA 1
ATOM 6438 C C . SER B 1 62 ? 9.906 -41.438 0.594 1 96.94 62 SER B C 1
ATOM 6440 O O . SER B 1 62 ? 10.062 -42.562 1.053 1 96.94 62 SER B O 1
ATOM 6442 N N . ALA B 1 63 ? 9.602 -41.125 -0.675 1 96.5 63 ALA B N 1
ATOM 6443 C CA . ALA B 1 63 ? 9.836 -42.125 -1.721 1 96.5 63 ALA B CA 1
ATOM 6444 C C . ALA B 1 63 ? 11.273 -42.031 -2.236 1 96.5 63 ALA B C 1
ATOM 6446 O O . ALA B 1 63 ? 12.148 -41.469 -1.576 1 96.5 63 ALA B O 1
ATOM 6447 N N . GLU B 1 64 ? 11.547 -42.75 -3.398 1 95.25 64 GLU B N 1
ATOM 6448 C CA . GLU B 1 64 ? 12.906 -42.719 -3.932 1 95.25 64 GLU B CA 1
ATOM 6449 C C . GLU B 1 64 ? 13.25 -41.375 -4.523 1 95.25 64 GLU B C 1
ATOM 6451 O O . GLU B 1 64 ? 12.406 -40.719 -5.133 1 95.25 64 GLU B O 1
ATOM 6456 N N . ILE B 1 65 ? 14.469 -40.969 -4.316 1 97.81 65 ILE B N 1
ATOM 6457 C CA . ILE B 1 65 ? 15.008 -39.75 -4.926 1 97.81 65 ILE B CA 1
ATOM 6458 C C . ILE B 1 65 ? 15.555 -40.094 -6.312 1 97.81 65 ILE B C 1
ATOM 6460 O O . ILE B 1 65 ? 16.156 -41.156 -6.527 1 97.81 65 ILE B O 1
ATOM 6464 N N . PHE B 1 66 ? 15.352 -39.156 -7.285 1 98.06 66 PHE B N 1
ATOM 6465 C CA . PHE B 1 66 ? 15.852 -39.469 -8.617 1 98.06 66 PHE B CA 1
ATOM 6466 C C . PHE B 1 66 ? 16.234 -38.219 -9.375 1 98.06 66 PHE B C 1
ATOM 6468 O O . PHE B 1 66 ? 15.711 -37.125 -9.094 1 98.06 66 PHE B O 1
ATOM 6475 N N . PHE B 1 67 ? 17.141 -38.375 -10.359 1 98.5 67 PHE B N 1
ATOM 6476 C CA . PHE B 1 67 ? 17.609 -37.344 -11.25 1 98.5 67 PHE B CA 1
ATOM 6477 C C . PHE B 1 67 ? 17.891 -37.906 -12.641 1 98.5 67 PHE B C 1
ATOM 6479 O O . PHE B 1 67 ? 18.625 -38.875 -12.781 1 98.5 67 PHE B O 1
ATOM 6486 N N . GLN B 1 68 ? 17.266 -37.312 -13.648 1 98.25 68 GLN B N 1
ATOM 6487 C CA . GLN B 1 68 ? 17.594 -37.656 -15.031 1 98.25 68 GLN B CA 1
ATOM 6488 C C . GLN B 1 68 ? 18.812 -36.875 -15.516 1 98.25 68 GLN B C 1
ATOM 6490 O O . GLN B 1 68 ? 18.859 -35.656 -15.43 1 98.25 68 GLN B O 1
ATOM 6495 N N . VAL B 1 69 ? 19.828 -37.562 -16 1 98.06 69 VAL B N 1
ATOM 6496 C CA . VAL B 1 69 ? 21.062 -37 -16.516 1 98.06 69 VAL B CA 1
ATOM 6497 C C . VAL B 1 69 ? 21.531 -37.75 -17.75 1 98.06 69 VAL B C 1
ATOM 6499 O O . VAL B 1 69 ? 21.594 -39 -17.734 1 98.06 69 VAL B O 1
ATOM 6502 N N . SER B 1 70 ? 21.828 -37.031 -18.828 1 97.69 70 SER B N 1
ATOM 6503 C CA . SER B 1 70 ? 22.344 -37.594 -20.062 1 97.69 70 SER B CA 1
ATOM 6504 C C . SER B 1 70 ? 21.453 -38.75 -20.547 1 97.69 70 SER B C 1
ATOM 6506 O O . SER B 1 70 ? 21.938 -39.812 -20.953 1 97.69 70 SER B O 1
ATOM 6508 N N . GLY B 1 71 ? 20.156 -38.5 -20.359 1 96.62 71 GLY B N 1
ATOM 6509 C CA . GLY B 1 71 ? 19.172 -39.438 -20.875 1 96.62 71 GLY B CA 1
ATOM 6510 C C . GLY B 1 71 ? 18.984 -40.656 -19.984 1 96.62 71 GLY B C 1
ATOM 6511 O O . GLY B 1 71 ? 18.25 -41.594 -20.328 1 96.62 71 GLY B O 1
ATOM 6512 N N . LYS B 1 72 ? 19.641 -40.719 -18.828 1 97.56 72 LYS B N 1
ATOM 6513 C CA . LYS B 1 72 ? 19.547 -41.844 -17.922 1 97.56 72 LYS B CA 1
ATOM 6514 C C . LYS B 1 72 ? 19.016 -41.406 -16.562 1 97.56 72 LYS B C 1
ATOM 6516 O O . LYS B 1 72 ? 19.391 -40.344 -16.047 1 97.56 72 LYS B O 1
ATOM 6521 N N . LEU B 1 73 ? 18.141 -42.25 -16.078 1 97.38 73 LEU B N 1
ATOM 6522 C CA . LEU B 1 73 ? 17.547 -42 -14.766 1 97.38 73 LEU B CA 1
ATOM 6523 C C . LEU B 1 73 ? 18.406 -42.594 -13.664 1 97.38 73 LEU B C 1
ATOM 6525 O O . LEU B 1 73 ? 18.703 -43.812 -13.68 1 97.38 73 LEU B O 1
ATOM 6529 N N . TYR B 1 74 ? 18.875 -41.812 -12.734 1 98 74 TYR B N 1
ATOM 6530 C CA . TYR B 1 74 ? 19.594 -42.25 -11.539 1 98 74 TYR B CA 1
ATOM 6531 C C . TYR B 1 74 ? 18.703 -42.156 -10.312 1 98 74 TYR B C 1
ATOM 6533 O O . TYR B 1 74 ? 18.031 -41.156 -10.086 1 98 74 TYR B O 1
ATOM 6541 N N . ARG B 1 75 ? 18.594 -43.125 -9.547 1 96.25 75 ARG B N 1
ATOM 6542 C CA . ARG B 1 75 ? 17.672 -43.156 -8.414 1 96.25 75 ARG B CA 1
ATOM 6543 C C . ARG B 1 75 ? 18.297 -43.844 -7.211 1 96.25 75 ARG B C 1
ATOM 6545 O O . ARG B 1 75 ? 19.25 -44.625 -7.363 1 96.25 75 ARG B O 1
ATOM 6552 N N . THR B 1 76 ? 17.859 -43.594 -6.055 1 95.31 76 THR B N 1
ATOM 6553 C CA . THR B 1 76 ? 18.359 -44.188 -4.82 1 95.31 76 THR B CA 1
ATOM 6554 C C . THR B 1 76 ? 17.953 -45.656 -4.734 1 95.31 76 THR B C 1
ATOM 6556 O O . THR B 1 76 ? 18.688 -46.469 -4.18 1 95.31 76 THR B O 1
ATOM 6559 N N . ALA B 1 77 ? 16.875 -46.031 -5.238 1 91.44 77 ALA B N 1
ATOM 6560 C CA . ALA B 1 77 ? 16.312 -47.375 -5.105 1 91.44 77 ALA B CA 1
ATOM 6561 C C . ALA B 1 77 ? 17.234 -48.438 -5.715 1 91.44 77 ALA B C 1
ATOM 6563 O O . ALA B 1 77 ? 17.344 -49.562 -5.203 1 91.44 77 ALA B O 1
ATOM 6564 N N . ASP B 1 78 ? 17.875 -48.125 -6.805 1 93.56 78 ASP B N 1
ATOM 6565 C CA . ASP B 1 78 ? 18.719 -49.094 -7.473 1 93.56 78 ASP B CA 1
ATOM 6566 C C . ASP B 1 78 ? 20.188 -48.812 -7.238 1 93.56 78 ASP B C 1
ATOM 6568 O O . ASP B 1 78 ? 21.062 -49.438 -7.875 1 93.56 78 ASP B O 1
ATOM 6572 N N . GLY B 1 79 ? 20.484 -47.875 -6.469 1 92.56 79 GLY B N 1
ATOM 6573 C CA . GLY B 1 79 ? 21.844 -47.594 -6.062 1 92.56 79 GLY B CA 1
ATOM 6574 C C . GLY B 1 79 ? 22.625 -46.781 -7.102 1 92.56 79 GLY B C 1
ATOM 6575 O O . GLY B 1 79 ? 23.812 -46.531 -6.926 1 92.56 79 GLY B O 1
ATOM 6576 N N . SER B 1 80 ? 21.969 -46.406 -8.148 1 95.62 80 SER B N 1
ATOM 6577 C CA . SER B 1 80 ? 22.656 -45.656 -9.203 1 95.62 80 SER B CA 1
ATOM 6578 C C . SER B 1 80 ? 22.984 -44.25 -8.758 1 95.62 80 SER B C 1
ATOM 6580 O O . SER B 1 80 ? 23.922 -43.625 -9.266 1 95.62 80 SER B O 1
ATOM 6582 N N . LEU B 1 81 ? 22.203 -43.75 -7.926 1 96 81 LEU B N 1
ATOM 6583 C CA . LEU B 1 81 ? 22.5 -42.469 -7.293 1 96 81 LEU B CA 1
ATOM 6584 C C . LEU B 1 81 ? 23.453 -42.656 -6.117 1 96 81 LEU B C 1
ATOM 6586 O O . LEU B 1 81 ? 23.078 -43.25 -5.09 1 96 81 LEU B O 1
ATOM 6590 N N . LYS B 1 82 ? 24.672 -42.156 -6.258 1 94.5 82 LYS B N 1
ATOM 6591 C CA . LYS B 1 82 ? 25.719 -42.438 -5.273 1 94.5 82 LYS B CA 1
ATOM 6592 C C . LYS B 1 82 ? 25.922 -41.25 -4.34 1 94.5 82 LYS B C 1
ATOM 6594 O O . LYS B 1 82 ? 26.172 -40.125 -4.797 1 94.5 82 LYS B O 1
ATOM 6599 N N . LYS B 1 83 ? 25.859 -41.531 -3.129 1 91.38 83 LYS B N 1
ATOM 6600 C CA . LYS B 1 83 ? 26.141 -40.5 -2.127 1 91.38 83 LYS B CA 1
ATOM 6601 C C . LYS B 1 83 ? 27.656 -40.281 -2.004 1 91.38 83 LYS B C 1
ATOM 6603 O O . LYS B 1 83 ? 28.422 -41.219 -1.901 1 91.38 83 LYS B O 1
ATOM 6608 N N . THR B 1 84 ? 27.984 -39.031 -1.868 1 87.94 84 THR B N 1
ATOM 6609 C CA . THR B 1 84 ? 29.406 -38.75 -1.815 1 87.94 84 THR B CA 1
ATOM 6610 C C . THR B 1 84 ? 29.766 -38 -0.534 1 87.94 84 THR B C 1
ATOM 6612 O O . THR B 1 84 ? 30.875 -38.125 -0.014 1 87.94 84 THR B O 1
ATOM 6615 N N . ASN B 1 85 ? 28.906 -37.188 -0.056 1 91.31 85 ASN B N 1
ATOM 6616 C CA . ASN B 1 85 ? 29.188 -36.406 1.136 1 91.31 85 ASN B CA 1
ATOM 6617 C C . ASN B 1 85 ? 27.922 -36 1.863 1 91.31 85 ASN B C 1
ATOM 6619 O O . ASN B 1 85 ? 26.844 -35.938 1.259 1 91.31 85 ASN B O 1
ATOM 6623 N N . ILE B 1 86 ? 27.984 -35.875 3.104 1 93.44 86 ILE B N 1
ATOM 6624 C CA . ILE B 1 86 ? 26.922 -35.344 3.949 1 93.44 86 ILE B CA 1
ATOM 6625 C C . ILE B 1 86 ? 27.453 -34.156 4.773 1 93.44 86 ILE B C 1
ATOM 6627 O O . ILE B 1 86 ? 28.562 -34.219 5.281 1 93.44 86 ILE B O 1
ATOM 6631 N N . ASP B 1 87 ? 26.703 -33.125 4.781 1 91.69 87 ASP B N 1
ATOM 6632 C CA . ASP B 1 87 ? 27.047 -31.938 5.57 1 91.69 87 ASP B CA 1
ATOM 6633 C C . ASP B 1 87 ? 25.844 -31.438 6.371 1 91.69 87 ASP B C 1
ATOM 6635 O O . ASP B 1 87 ? 24.703 -31.734 6.039 1 91.69 87 ASP B O 1
ATOM 6639 N N . ASP B 1 88 ? 26.062 -30.812 7.477 1 92 88 ASP B N 1
ATOM 6640 C CA . ASP B 1 88 ? 25 -30.234 8.297 1 92 88 ASP B CA 1
ATOM 6641 C C . ASP B 1 88 ? 25.484 -28.969 9.016 1 92 88 ASP B C 1
ATOM 6643 O O . ASP B 1 88 ? 26.688 -28.703 9.055 1 92 88 ASP B O 1
ATOM 6647 N N . GLY B 1 89 ? 24.594 -28.125 9.445 1 90.94 89 GLY B N 1
ATOM 6648 C CA . GLY B 1 89 ? 24.953 -26.906 10.141 1 90.94 89 GLY B CA 1
ATOM 6649 C C . GLY B 1 89 ? 23.75 -26.031 10.438 1 90.94 89 GLY B C 1
ATOM 6650 O O . GLY B 1 89 ? 22.609 -26.5 10.492 1 90.94 89 GLY B O 1
ATOM 6651 N N . LEU B 1 90 ? 24.094 -24.781 10.812 1 92.19 90 LEU B N 1
ATOM 6652 C CA . LEU B 1 90 ? 23.109 -23.766 11.141 1 92.19 90 LEU B CA 1
ATOM 6653 C C . LEU B 1 90 ? 23.109 -22.641 10.117 1 92.19 90 LEU B C 1
ATOM 6655 O O . LEU B 1 90 ? 24.109 -22.438 9.414 1 92.19 90 LEU B O 1
ATOM 6659 N N . GLY B 1 91 ? 22 -22.047 9.953 1 92.5 91 GLY B N 1
ATOM 6660 C CA . GLY B 1 91 ? 21.891 -20.906 9.07 1 92.5 91 GLY B CA 1
ATOM 6661 C C . GLY B 1 91 ? 20.766 -19.969 9.438 1 92.5 91 GLY B C 1
ATOM 6662 O O . GLY B 1 91 ? 20.094 -20.172 10.445 1 92.5 91 GLY B O 1
ATOM 6663 N N . LYS B 1 92 ? 20.688 -18.828 8.719 1 93.06 92 LYS B N 1
ATOM 6664 C CA . LYS B 1 92 ? 19.625 -17.828 8.906 1 93.06 92 LYS B CA 1
ATOM 6665 C C . LYS B 1 92 ? 19.281 -17.141 7.594 1 93.06 92 LYS B C 1
ATOM 6667 O O . LYS B 1 92 ? 20.141 -16.953 6.734 1 93.06 92 LYS B O 1
ATOM 6672 N N . ASP B 1 93 ? 18.031 -16.859 7.406 1 93.44 93 ASP B N 1
ATOM 6673 C CA . ASP B 1 93 ? 17.578 -16.078 6.258 1 93.44 93 ASP B CA 1
ATOM 6674 C C . ASP B 1 93 ? 16.328 -15.273 6.605 1 93.44 93 ASP B C 1
ATOM 6676 O O . ASP B 1 93 ? 16.094 -14.961 7.773 1 93.44 93 ASP B O 1
ATOM 6680 N N . THR B 1 94 ? 15.594 -14.828 5.633 1 92.12 94 THR B N 1
ATOM 6681 C CA . THR B 1 94 ? 14.438 -13.953 5.816 1 92.12 94 THR B CA 1
ATOM 6682 C C . THR B 1 94 ? 13.359 -14.641 6.637 1 92.12 94 THR B C 1
ATOM 6684 O O . THR B 1 94 ? 12.578 -13.984 7.332 1 92.12 94 THR B O 1
ATOM 6687 N N . LEU B 1 95 ? 13.297 -15.938 6.57 1 94.5 95 LEU B N 1
ATOM 6688 C CA . LEU B 1 95 ? 12.281 -16.672 7.324 1 94.5 95 LEU B CA 1
ATOM 6689 C C . LEU B 1 95 ? 12.75 -16.922 8.758 1 94.5 95 LEU B C 1
ATOM 6691 O O . LEU B 1 95 ? 11.953 -17.281 9.617 1 94.5 95 LEU B O 1
ATOM 6695 N N . GLY B 1 96 ? 14.086 -16.797 8.992 1 94.25 96 GLY B N 1
ATOM 6696 C CA . GLY B 1 96 ? 14.609 -16.969 10.336 1 94.25 96 GLY B CA 1
ATOM 6697 C C . GLY B 1 96 ? 15.766 -17.953 10.406 1 94.25 96 GLY B C 1
ATOM 6698 O O . GLY B 1 96 ? 16.422 -18.219 9.398 1 94.25 96 GLY B O 1
ATOM 6699 N N . LYS B 1 97 ? 16.031 -18.406 11.625 1 94.12 97 LYS B N 1
ATOM 6700 C CA . LYS B 1 97 ? 17.109 -19.359 11.875 1 94.12 97 LYS B CA 1
ATOM 6701 C C . LYS B 1 97 ? 16.688 -20.766 11.453 1 94.12 97 LYS B C 1
ATOM 6703 O O . LYS B 1 97 ? 15.516 -21.141 11.57 1 94.12 97 LYS B O 1
ATOM 6708 N N . TYR B 1 98 ? 17.625 -21.516 10.914 1 95.06 98 TYR B N 1
ATOM 6709 C CA . TYR B 1 98 ? 17.328 -22.891 10.547 1 95.06 98 TYR B CA 1
ATOM 6710 C C . TYR B 1 98 ? 18.547 -23.781 10.766 1 95.06 98 TYR B C 1
ATOM 6712 O O . TYR B 1 98 ? 19.688 -23.297 10.836 1 95.06 98 TYR B O 1
ATOM 6720 N N . GLN B 1 99 ? 18.266 -25.078 10.914 1 95.06 99 GLN B N 1
ATOM 6721 C CA . GLN B 1 99 ? 19.266 -26.141 10.805 1 95.06 99 GLN B CA 1
ATOM 6722 C C . GLN B 1 99 ? 19.219 -26.781 9.422 1 95.06 99 GLN B C 1
ATOM 6724 O O . GLN B 1 99 ? 18.156 -26.938 8.828 1 95.06 99 GLN B O 1
ATOM 6729 N N . TYR B 1 100 ? 20.391 -27.109 8.891 1 93.88 100 TYR B N 1
ATOM 6730 C CA . TYR B 1 100 ? 20.328 -27.719 7.566 1 93.88 100 TYR B CA 1
ATOM 6731 C C . TYR B 1 100 ? 21.125 -29.016 7.543 1 93.88 100 TYR B C 1
ATOM 6733 O O . TYR B 1 100 ? 22 -29.25 8.383 1 93.88 100 TYR B O 1
ATOM 6741 N N . LYS B 1 101 ? 20.766 -29.891 6.715 1 95.12 101 LYS B N 1
ATOM 6742 C CA . LYS B 1 101 ? 21.438 -31.109 6.316 1 95.12 101 LYS B CA 1
ATOM 6743 C C . LYS B 1 101 ? 21.5 -31.25 4.797 1 95.12 101 LYS B C 1
ATOM 6745 O O . LYS B 1 101 ? 20.484 -31.078 4.121 1 95.12 101 LYS B O 1
ATOM 6750 N N . SER B 1 102 ? 22.688 -31.484 4.285 1 94.94 102 SER B N 1
ATOM 6751 C CA . SER B 1 102 ? 22.828 -31.609 2.84 1 94.94 102 SER B CA 1
ATOM 6752 C C . SER B 1 102 ? 23.531 -32.906 2.467 1 94.94 102 SER B C 1
ATOM 6754 O O . SER B 1 102 ? 24.406 -33.375 3.193 1 94.94 102 SER B O 1
ATOM 6756 N N . ILE B 1 103 ? 23.109 -33.469 1.43 1 96.38 103 ILE B N 1
ATOM 6757 C CA . ILE B 1 103 ? 23.688 -34.688 0.868 1 96.38 103 ILE B CA 1
ATOM 6758 C C . ILE B 1 103 ? 24.094 -34.438 -0.582 1 96.38 103 ILE B C 1
ATOM 6760 O O . ILE B 1 103 ? 23.281 -34.031 -1.404 1 96.38 103 ILE B O 1
ATOM 6764 N N . LEU B 1 104 ? 25.312 -34.688 -0.842 1 96.94 104 LEU B N 1
ATOM 6765 C CA . LEU B 1 104 ? 25.812 -34.562 -2.207 1 96.94 104 LEU B CA 1
ATOM 6766 C C . LEU B 1 104 ? 25.75 -35.906 -2.924 1 96.94 104 LEU B C 1
ATOM 6768 O O . LEU B 1 104 ? 26.219 -36.938 -2.393 1 96.94 104 LEU B O 1
ATOM 6772 N N . TRP B 1 105 ? 25.172 -35.875 -4.109 1 97.38 105 TRP B N 1
ATOM 6773 C CA . TRP B 1 105 ? 24.984 -37.094 -4.914 1 97.38 105 TRP B CA 1
ATOM 6774 C C . TRP B 1 105 ? 25.781 -37 -6.215 1 97.38 105 TRP B C 1
ATOM 6776 O O . TRP B 1 105 ? 26 -35.906 -6.738 1 97.38 105 TRP B O 1
ATOM 6786 N N . GLN B 1 106 ? 26.188 -38.156 -6.613 1 97.31 106 GLN B N 1
ATOM 6787 C CA . GLN B 1 106 ? 26.672 -38.312 -7.977 1 97.31 106 GLN B CA 1
ATOM 6788 C C . GLN B 1 106 ? 25.656 -39 -8.852 1 97.31 106 GLN B C 1
ATOM 6790 O O . GLN B 1 106 ? 25.328 -40.188 -8.617 1 97.31 106 GLN B O 1
ATOM 6795 N N . ALA B 1 107 ? 25.078 -38.344 -9.797 1 97.31 107 ALA B N 1
ATOM 6796 C CA . ALA B 1 107 ? 24.156 -38.906 -10.797 1 97.31 107 ALA B CA 1
ATOM 6797 C C . ALA B 1 107 ? 24.812 -38.906 -12.18 1 97.31 107 ALA B C 1
ATOM 6799 O O . ALA B 1 107 ? 24.688 -37.969 -12.938 1 97.31 107 ALA B O 1
ATOM 6800 N N . GLY B 1 108 ? 25.422 -40 -12.469 1 95.38 108 GLY B N 1
ATOM 6801 C CA . GLY B 1 108 ? 26.234 -40.031 -13.68 1 95.38 108 GLY B CA 1
ATOM 6802 C C . GLY B 1 108 ? 27.328 -39 -13.672 1 95.38 108 GLY B C 1
ATOM 6803 O O . GLY B 1 108 ? 28.141 -38.938 -12.75 1 95.38 108 GLY B O 1
ATOM 6804 N N . GLY B 1 109 ? 27.266 -38.125 -14.633 1 94.06 109 GLY B N 1
ATOM 6805 C CA . GLY B 1 109 ? 28.281 -37.094 -14.75 1 94.06 109 GLY B CA 1
ATOM 6806 C C . GLY B 1 109 ? 27.938 -35.812 -14 1 94.06 109 GLY B C 1
ATOM 6807 O O . GLY B 1 109 ? 28.75 -34.875 -13.945 1 94.06 109 GLY B O 1
ATOM 6808 N N . ALA B 1 110 ? 26.781 -35.812 -13.352 1 97 110 ALA B N 1
ATOM 6809 C CA . ALA B 1 110 ? 26.328 -34.562 -12.703 1 97 110 ALA B CA 1
ATOM 6810 C C . ALA B 1 110 ? 26.359 -34.719 -11.18 1 97 110 ALA B C 1
ATOM 6812 O O . ALA B 1 110 ? 26.016 -35.75 -10.641 1 97 110 ALA B O 1
ATOM 6813 N N . ARG B 1 111 ? 27 -33.688 -10.539 1 96.5 111 ARG B N 1
ATOM 6814 C CA . ARG B 1 111 ? 26.859 -33.562 -9.094 1 96.5 111 ARG B CA 1
ATOM 6815 C C . ARG B 1 111 ? 25.578 -32.844 -8.719 1 96.5 111 ARG B C 1
ATOM 6817 O O . ARG B 1 111 ? 25.25 -31.812 -9.297 1 96.5 111 ARG B O 1
ATOM 6824 N N . VAL B 1 112 ? 24.719 -33.438 -7.742 1 98.12 112 VAL B N 1
ATOM 6825 C CA . VAL B 1 112 ? 23.5 -32.812 -7.246 1 98.12 112 VAL B CA 1
ATOM 6826 C C . VAL B 1 112 ? 23.5 -32.812 -5.723 1 98.12 112 VAL B C 1
ATOM 6828 O O . VAL B 1 112 ? 23.797 -33.844 -5.094 1 98.12 112 VAL B O 1
ATOM 6831 N N . GLU B 1 113 ? 23.25 -31.734 -5.184 1 97.5 113 GLU B N 1
ATOM 6832 C CA . GLU B 1 113 ? 23.094 -31.625 -3.736 1 97.5 113 GLU B CA 1
ATOM 6833 C C . GLU B 1 113 ? 21.625 -31.516 -3.342 1 97.5 113 GLU B C 1
ATOM 6835 O O . GLU B 1 113 ? 20.906 -30.625 -3.809 1 97.5 113 GLU B O 1
ATOM 6840 N N . THR B 1 114 ? 21.109 -32.469 -2.564 1 97.94 114 THR B N 1
ATOM 6841 C CA . THR B 1 114 ? 19.812 -32.312 -1.911 1 97.94 114 THR B CA 1
ATOM 6842 C C . THR B 1 114 ? 20 -31.812 -0.477 1 97.94 114 THR B C 1
ATOM 6844 O O . THR B 1 114 ? 20.953 -32.188 0.203 1 97.94 114 THR B O 1
ATOM 6847 N N . TYR B 1 115 ? 19.109 -30.938 -0.035 1 96.88 115 TYR B N 1
ATOM 6848 C CA . TYR B 1 115 ? 19.281 -30.453 1.329 1 96.88 115 TYR B CA 1
ATOM 6849 C C . TYR B 1 115 ? 17.938 -30.219 2.002 1 96.88 115 TYR B C 1
ATOM 6851 O O . TYR B 1 115 ? 16.906 -30.109 1.328 1 96.88 115 TYR B O 1
ATOM 6859 N N . TYR B 1 116 ? 17.969 -30.234 3.328 1 97.25 116 TYR B N 1
ATOM 6860 C CA . TYR B 1 116 ? 16.891 -29.875 4.23 1 97.25 116 TYR B CA 1
ATOM 6861 C C . TYR B 1 116 ? 17.219 -28.625 5.027 1 97.25 116 TYR B C 1
ATOM 6863 O O . TYR B 1 116 ? 18.344 -28.484 5.539 1 97.25 116 TYR B O 1
ATOM 6871 N N . ARG B 1 117 ? 16.328 -27.672 5.07 1 97.06 117 ARG B N 1
ATOM 6872 C CA . ARG B 1 117 ? 16.375 -26.578 6.031 1 97.06 117 ARG B CA 1
ATOM 6873 C C . ARG B 1 117 ? 15.195 -26.656 7.004 1 97.06 117 ARG B C 1
ATOM 6875 O O . ARG B 1 117 ? 14.047 -26.484 6.605 1 97.06 117 ARG B O 1
ATOM 6882 N N . TYR B 1 118 ? 15.492 -26.922 8.219 1 97.38 118 TYR B N 1
ATOM 6883 C CA . TYR B 1 118 ? 14.516 -26.984 9.305 1 97.38 118 TYR B CA 1
ATOM 6884 C C . TYR B 1 118 ? 14.484 -25.672 10.086 1 97.38 118 TYR B C 1
ATOM 6886 O O . TYR B 1 118 ? 15.398 -25.391 10.859 1 97.38 118 TYR B O 1
ATOM 6894 N N . TYR B 1 119 ? 13.43 -24.969 9.945 1 97 119 TYR B N 1
ATOM 6895 C CA . TYR B 1 119 ? 13.352 -23.656 10.562 1 97 119 TYR B CA 1
ATOM 6896 C C . TYR B 1 119 ? 12.938 -23.75 12.023 1 97 119 TYR B C 1
ATOM 6898 O O . TYR B 1 119 ? 12.102 -24.594 12.383 1 97 119 TYR B O 1
ATOM 6906 N N . THR B 1 120 ? 13.445 -22.828 12.836 1 94.25 120 THR B N 1
ATOM 6907 C CA . THR B 1 120 ? 13.117 -22.828 14.258 1 94.25 120 THR B CA 1
ATOM 6908 C C . THR B 1 120 ? 12.117 -21.719 14.578 1 94.25 120 THR B C 1
ATOM 6910 O O . THR B 1 120 ? 11.406 -21.797 15.586 1 94.25 120 THR B O 1
ATOM 6913 N N . ASP B 1 121 ? 12.031 -20.688 13.719 1 91.94 121 ASP B N 1
ATOM 6914 C CA . ASP B 1 121 ? 11.242 -19.5 14.008 1 91.94 121 ASP B CA 1
ATOM 6915 C C . ASP B 1 121 ? 9.883 -19.562 13.305 1 91.94 121 ASP B C 1
ATOM 6917 O O . ASP B 1 121 ? 8.992 -18.766 13.609 1 91.94 121 ASP B O 1
ATOM 6921 N N . VAL B 1 122 ? 9.711 -20.375 12.367 1 96.19 122 VAL B N 1
ATOM 6922 C CA . VAL B 1 122 ? 8.445 -20.594 11.68 1 96.19 122 VAL B CA 1
ATOM 6923 C C . VAL B 1 122 ? 8.203 -22.094 11.516 1 96.19 122 VAL B C 1
ATOM 6925 O O . VAL B 1 122 ? 9.148 -22.891 11.477 1 96.19 122 VAL B O 1
ATOM 6928 N N . PRO B 1 123 ? 7 -22.5 11.414 1 97.81 123 PRO B N 1
ATOM 6929 C CA . PRO B 1 123 ? 6.699 -23.922 11.273 1 97.81 123 PRO B CA 1
ATOM 6930 C C . PRO B 1 123 ? 6.855 -24.422 9.836 1 97.81 123 PRO B C 1
ATOM 6932 O O . PRO B 1 123 ? 5.879 -24.828 9.211 1 97.81 123 PRO B O 1
ATOM 6935 N N . ALA B 1 124 ? 8.117 -24.5 9.375 1 98.25 124 ALA B N 1
ATOM 6936 C CA . ALA B 1 124 ? 8.352 -24.844 7.973 1 98.25 124 ALA B CA 1
ATOM 6937 C C . ALA B 1 124 ? 9.617 -25.672 7.812 1 98.25 124 ALA B C 1
ATOM 6939 O O . ALA B 1 124 ? 10.516 -25.625 8.656 1 98.25 124 ALA B O 1
ATOM 6940 N N . VAL B 1 125 ? 9.656 -26.453 6.785 1 98.25 125 VAL B N 1
ATOM 6941 C CA . VAL B 1 125 ? 10.82 -27.156 6.266 1 98.25 125 VAL B CA 1
ATOM 6942 C C . VAL B 1 125 ? 11 -26.859 4.781 1 98.25 125 VAL B C 1
ATOM 6944 O O . VAL B 1 125 ? 10.023 -26.875 4.02 1 98.25 125 VAL B O 1
ATOM 6947 N N . VAL B 1 126 ? 12.203 -26.562 4.41 1 98.38 126 VAL B N 1
ATOM 6948 C CA . VAL B 1 126 ? 12.5 -26.344 2.998 1 98.38 126 VAL B CA 1
ATOM 6949 C C . VAL B 1 126 ? 13.398 -27.469 2.479 1 98.38 126 VAL B C 1
ATOM 6951 O O . VAL B 1 126 ? 14.383 -27.828 3.119 1 98.38 126 VAL B O 1
ATOM 6954 N N . PHE B 1 127 ? 13 -28.062 1.366 1 98.56 127 PHE B N 1
ATOM 6955 C CA . PHE B 1 127 ? 13.773 -29.047 0.612 1 98.56 127 PHE B CA 1
ATOM 6956 C C . PHE B 1 127 ? 14.414 -28.406 -0.609 1 98.56 127 PHE B C 1
ATOM 6958 O O . PHE B 1 127 ? 13.781 -27.625 -1.315 1 98.56 127 PHE B O 1
ATOM 6965 N N . GLY B 1 128 ? 15.656 -28.766 -0.86 1 98.19 128 GLY B N 1
ATOM 6966 C CA . GLY B 1 128 ? 16.312 -28.141 -1.994 1 98.19 128 GLY B CA 1
ATOM 6967 C C . GLY B 1 128 ? 17.094 -29.109 -2.855 1 98.19 128 GLY B C 1
ATOM 6968 O O . GLY B 1 128 ? 17.5 -30.172 -2.385 1 98.19 128 GLY B O 1
ATOM 6969 N N . GLN B 1 129 ? 17.141 -28.797 -4.129 1 97.94 129 GLN B N 1
ATOM 6970 C CA . GLN B 1 129 ? 18.016 -29.406 -5.133 1 97.94 129 GLN B CA 1
ATOM 6971 C C . GLN B 1 129 ? 18.969 -28.375 -5.73 1 97.94 129 GLN B C 1
ATOM 6973 O O . GLN B 1 129 ? 18.531 -27.438 -6.402 1 97.94 129 GLN B O 1
ATOM 6978 N N . HIS B 1 130 ? 20.203 -28.578 -5.469 1 97.5 130 HIS B N 1
ATOM 6979 C CA . HIS B 1 130 ? 21.219 -27.672 -6.008 1 97.5 130 HIS B CA 1
ATOM 6980 C C . HIS B 1 130 ? 22.125 -28.391 -7.008 1 97.5 130 HIS B C 1
ATOM 6982 O O . HIS B 1 130 ? 22.609 -29.484 -6.727 1 97.5 130 HIS B O 1
ATOM 6988 N N . PHE B 1 131 ? 22.297 -27.797 -8.195 1 97.94 131 PHE B N 1
ATOM 6989 C CA . PHE B 1 131 ? 23.125 -28.344 -9.25 1 97.94 131 PHE B CA 1
ATOM 6990 C C . PHE B 1 131 ? 24.375 -27.5 -9.445 1 97.94 131 PHE B C 1
ATOM 6992 O O . PHE B 1 131 ? 24.406 -26.625 -10.32 1 97.94 131 PHE B O 1
ATOM 6999 N N . PRO B 1 132 ? 25.422 -27.828 -8.703 1 95.31 132 PRO B N 1
ATOM 7000 C CA . PRO B 1 132 ? 26.609 -26.969 -8.766 1 95.31 132 PRO B CA 1
ATOM 7001 C C . PRO B 1 132 ? 27.172 -26.859 -10.18 1 95.31 132 PRO B C 1
ATOM 7003 O O . PRO B 1 132 ? 27.578 -25.766 -10.602 1 95.31 132 PRO B O 1
ATOM 7006 N N . ASP B 1 133 ? 27.203 -27.984 -10.969 1 95.94 133 ASP B N 1
ATOM 7007 C CA . ASP B 1 133 ? 27.812 -28 -12.289 1 95.94 133 ASP B CA 1
ATOM 7008 C C . ASP B 1 133 ? 26.766 -28.094 -13.383 1 95.94 133 ASP B C 1
ATOM 7010 O O . ASP B 1 133 ? 27.094 -28.25 -14.562 1 95.94 133 ASP B O 1
ATOM 7014 N N . GLY B 1 134 ? 25.516 -28.031 -13.008 1 97.44 134 GLY B N 1
ATOM 7015 C CA . GLY B 1 134 ? 24.438 -28.234 -13.961 1 97.44 134 GLY B CA 1
ATOM 7016 C C . GLY B 1 134 ? 24.266 -29.672 -14.383 1 97.44 134 GLY B C 1
ATOM 7017 O O . GLY B 1 134 ? 24.875 -30.578 -13.797 1 97.44 134 GLY B O 1
ATOM 7018 N N . ALA B 1 135 ? 23.359 -29.922 -15.219 1 98.44 135 ALA B N 1
ATOM 7019 C CA . ALA B 1 135 ? 23.094 -31.25 -15.781 1 98.44 135 ALA B CA 1
ATOM 7020 C C . ALA B 1 135 ? 22.531 -31.125 -17.203 1 98.44 135 ALA B C 1
ATOM 7022 O O . ALA B 1 135 ? 21.719 -30.25 -17.484 1 98.44 135 ALA B O 1
ATOM 7023 N N . ASN B 1 136 ? 23.031 -31.969 -18.094 1 97.62 136 ASN B N 1
ATOM 7024 C CA . ASN B 1 136 ? 22.594 -31.984 -19.484 1 97.62 136 ASN B CA 1
ATOM 7025 C C . ASN B 1 136 ? 21.766 -33.219 -19.781 1 97.62 136 ASN B C 1
ATOM 7027 O O . ASN B 1 136 ? 21.859 -34.219 -19.094 1 97.62 136 ASN B O 1
ATOM 7031 N N . GLY B 1 137 ? 20.906 -33.062 -20.844 1 97.94 137 GLY B N 1
ATOM 7032 C CA . GLY B 1 137 ? 20.094 -34.188 -21.266 1 97.94 137 GLY B CA 1
ATOM 7033 C C . GLY B 1 137 ? 19.109 -34.656 -20.188 1 97.94 137 GLY B C 1
ATOM 7034 O O . GLY B 1 137 ? 19.031 -35.844 -19.891 1 97.94 137 GLY B O 1
ATOM 7035 N N . THR B 1 138 ? 18.453 -33.719 -19.562 1 98.44 138 THR B N 1
ATOM 7036 C CA . THR B 1 138 ? 17.672 -34.031 -18.375 1 98.44 138 THR B CA 1
ATOM 7037 C C . THR B 1 138 ? 16.219 -34.312 -18.766 1 98.44 138 THR B C 1
ATOM 7039 O O . THR B 1 138 ? 15.438 -34.812 -17.938 1 98.44 138 THR B O 1
ATOM 7042 N N . SER B 1 139 ? 15.812 -34.125 -20.031 1 98.5 139 SER B N 1
ATOM 7043 C CA . SER B 1 139 ? 14.422 -34.281 -20.453 1 98.5 139 SER B CA 1
ATOM 7044 C C . SER B 1 139 ? 13.977 -35.75 -20.328 1 98.5 139 SER B C 1
ATOM 7046 O O . SER B 1 139 ? 14.727 -36.656 -20.672 1 98.5 139 SER B O 1
ATOM 7048 N N . VAL B 1 140 ? 12.789 -35.938 -19.828 1 97.69 140 VAL B N 1
ATOM 7049 C CA . VAL B 1 140 ? 12.219 -37.281 -19.766 1 97.69 140 VAL B CA 1
ATOM 7050 C C . VAL B 1 140 ? 11.172 -37.469 -20.859 1 97.69 140 VAL B C 1
ATOM 7052 O O . VAL B 1 140 ? 10.469 -38.469 -20.906 1 97.69 140 VAL B O 1
ATOM 7055 N N . GLY B 1 141 ? 10.969 -36.469 -21.625 1 96.5 141 GLY B N 1
ATOM 7056 C CA . GLY B 1 141 ? 10.102 -36.5 -22.781 1 96.5 141 GLY B CA 1
ATOM 7057 C C . GLY B 1 141 ? 8.641 -36.312 -22.453 1 96.5 141 GLY B C 1
ATOM 7058 O O . GLY B 1 141 ? 7.758 -36.656 -23.234 1 96.5 141 GLY B O 1
ATOM 7059 N N . ASN B 1 142 ? 8.312 -35.812 -21.281 1 96.56 142 ASN B N 1
ATOM 7060 C CA . ASN B 1 142 ? 6.949 -35.531 -20.844 1 96.56 142 ASN B CA 1
ATOM 7061 C C . ASN B 1 142 ? 6.895 -34.344 -19.891 1 96.56 142 ASN B C 1
ATOM 7063 O O . ASN B 1 142 ? 7.293 -34.438 -18.734 1 96.56 142 ASN B O 1
ATOM 7067 N N . PRO B 1 143 ? 6.324 -33.25 -20.359 1 95.06 143 PRO B N 1
ATOM 7068 C CA . PRO B 1 143 ? 6.332 -32.031 -19.531 1 95.06 143 PRO B CA 1
ATOM 7069 C C . PRO B 1 143 ? 5.469 -32.188 -18.281 1 95.06 143 PRO B C 1
ATOM 7071 O O . PRO B 1 143 ? 5.582 -31.359 -17.359 1 95.06 143 PRO B O 1
ATOM 7074 N N . ASP B 1 144 ? 4.598 -33.125 -18.203 1 95 144 ASP B N 1
ATOM 7075 C CA . ASP B 1 144 ? 3.695 -33.281 -17.062 1 95 144 ASP B CA 1
ATOM 7076 C C . ASP B 1 144 ? 4.324 -34.156 -15.969 1 95 144 ASP B C 1
ATOM 7078 O O . ASP B 1 144 ? 3.689 -34.438 -14.953 1 95 144 ASP B O 1
ATOM 7082 N N . HIS B 1 145 ? 5.531 -34.625 -16.203 1 96.69 145 HIS B N 1
ATOM 7083 C CA . HIS B 1 145 ? 6.344 -35.312 -15.195 1 96.69 145 HIS B CA 1
ATOM 7084 C C . HIS B 1 145 ? 7.402 -34.375 -14.617 1 96.69 145 HIS B C 1
ATOM 7086 O O . HIS B 1 145 ? 7.324 -33.156 -14.797 1 96.69 145 HIS B O 1
ATOM 7092 N N . THR B 1 146 ? 8.266 -34.906 -13.805 1 98.19 146 THR B N 1
ATOM 7093 C CA . THR B 1 146 ? 9.461 -34.219 -13.359 1 98.19 146 THR B CA 1
ATOM 7094 C C . THR B 1 146 ? 10.719 -34.938 -13.797 1 98.19 146 THR B C 1
ATOM 7096 O O . THR B 1 146 ? 10.742 -36.188 -13.828 1 98.19 146 THR B O 1
ATOM 7099 N N . CYS B 1 147 ? 11.703 -34.188 -14.172 1 98.44 147 CYS B N 1
ATOM 7100 C CA . CYS B 1 147 ? 12.961 -34.812 -14.523 1 98.44 147 CYS B CA 1
ATOM 7101 C C . CYS B 1 147 ? 13.844 -35.031 -13.297 1 98.44 147 CYS B C 1
ATOM 7103 O O . CYS B 1 147 ? 14.867 -35.719 -13.359 1 98.44 147 CYS B O 1
ATOM 7105 N N . THR B 1 148 ? 13.516 -34.438 -12.25 1 98.62 148 THR B N 1
ATOM 7106 C CA . THR B 1 148 ? 14.125 -34.625 -10.938 1 98.62 148 THR B CA 1
ATOM 7107 C C . THR B 1 148 ? 13.062 -34.875 -9.875 1 98.62 148 THR B C 1
ATOM 7109 O O . THR B 1 148 ? 11.883 -34.594 -10.086 1 98.62 148 THR B O 1
ATOM 7112 N N . GLY B 1 149 ? 13.453 -35.562 -8.75 1 98.44 149 GLY B N 1
ATOM 7113 C CA . GLY B 1 149 ? 12.492 -35.812 -7.688 1 98.44 149 GLY B CA 1
ATOM 7114 C C . GLY B 1 149 ? 13.078 -35.656 -6.297 1 98.44 149 GLY B C 1
ATOM 7115 O O . GLY B 1 149 ? 13.859 -36.5 -5.844 1 98.44 149 GLY B O 1
ATOM 7116 N N . PHE B 1 150 ? 12.836 -34.531 -5.656 1 98.31 150 PHE B N 1
ATOM 7117 C CA . PHE B 1 150 ? 13.133 -34.25 -4.258 1 98.31 150 PHE B CA 1
ATOM 7118 C C . PHE B 1 150 ? 12.477 -32.938 -3.83 1 98.31 150 PHE B C 1
ATOM 7120 O O . PHE B 1 150 ? 12.719 -31.891 -4.43 1 98.31 150 PHE B O 1
ATOM 7127 N N . PRO B 1 151 ? 11.625 -32.969 -2.789 1 98.19 151 PRO B N 1
ATOM 7128 C CA . PRO B 1 151 ? 11.25 -34.156 -2.033 1 98.19 151 PRO B CA 1
ATOM 7129 C C . PRO B 1 151 ? 10.305 -35.062 -2.807 1 98.19 151 PRO B C 1
ATOM 7131 O O . PRO B 1 151 ? 9.656 -34.625 -3.762 1 98.19 151 PRO B O 1
ATOM 7134 N N . THR B 1 152 ? 10.344 -36.25 -2.51 1 98.12 152 THR B N 1
ATOM 7135 C CA . THR B 1 152 ? 9.391 -37.25 -2.957 1 98.12 152 THR B CA 1
ATOM 7136 C C . THR B 1 152 ? 8.625 -37.844 -1.774 1 98.12 152 THR B C 1
ATOM 7138 O O . THR B 1 152 ? 9.211 -38.125 -0.722 1 98.12 152 THR B O 1
ATOM 7141 N N . ILE B 1 153 ? 7.379 -37.969 -1.92 1 98.06 153 ILE B N 1
ATOM 7142 C CA . ILE B 1 153 ? 6.559 -38.406 -0.799 1 98.06 153 ILE B CA 1
ATOM 7143 C C . ILE B 1 153 ? 5.742 -39.625 -1.211 1 98.06 153 ILE B C 1
ATOM 7145 O O . ILE B 1 153 ? 4.988 -39.594 -2.186 1 98.06 153 ILE B O 1
ATOM 7149 N N . ALA B 1 154 ? 5.867 -40.688 -0.434 1 97.19 154 ALA B N 1
ATOM 7150 C CA . ALA B 1 154 ? 5.102 -41.906 -0.69 1 97.19 154 ALA B CA 1
ATOM 7151 C C . ALA B 1 154 ? 3.652 -41.719 -0.243 1 97.19 154 ALA B C 1
ATOM 7153 O O . ALA B 1 154 ? 3.381 -41.125 0.799 1 97.19 154 ALA B O 1
ATOM 7154 N N . LEU B 1 155 ? 2.789 -42.125 -1.113 1 97.31 155 LEU B N 1
ATOM 7155 C CA . LEU B 1 155 ? 1.388 -42.219 -0.714 1 97.31 155 LEU B CA 1
ATOM 7156 C C . LEU B 1 155 ? 1.103 -43.5 0.023 1 97.31 155 LEU B C 1
ATOM 7158 O O . LEU B 1 155 ? 1.023 -44.562 -0.596 1 97.31 155 LEU B O 1
ATOM 7162 N N . GLU B 1 156 ? 0.939 -43.344 1.329 1 94.81 156 GLU B N 1
ATOM 7163 C CA . GLU B 1 156 ? 0.752 -44.5 2.223 1 94.81 156 GLU B CA 1
ATOM 7164 C C . GLU B 1 156 ? -0.324 -44.219 3.266 1 94.81 156 GLU B C 1
ATOM 7166 O O . GLU B 1 156 ? -0.954 -43.156 3.238 1 94.81 156 GLU B O 1
ATOM 7171 N N . GLY B 1 157 ? -0.56 -45.281 4.082 1 92.94 157 GLY B N 1
ATOM 7172 C CA . GLY B 1 157 ? -1.513 -45.125 5.168 1 92.94 157 GLY B CA 1
ATOM 7173 C C . GLY B 1 157 ? -2.902 -45.625 4.82 1 92.94 157 GLY B C 1
ATOM 7174 O O . GLY B 1 157 ? -3.125 -46.125 3.727 1 92.94 157 GLY B O 1
ATOM 7175 N N . GLN B 1 158 ? -3.795 -45.406 5.805 1 94.5 158 GLN B N 1
ATOM 7176 C CA . GLN B 1 158 ? -5.16 -45.906 5.672 1 94.5 158 GLN B CA 1
ATOM 7177 C C . GLN B 1 158 ? -6.121 -44.781 5.281 1 94.5 158 GLN B C 1
ATOM 7179 O O . GLN B 1 158 ? -5.883 -43.625 5.59 1 94.5 158 GLN B O 1
ATOM 7184 N N . ALA B 1 159 ? -7.133 -45.25 4.609 1 93.62 159 ALA B N 1
ATOM 7185 C CA . ALA B 1 159 ? -8.188 -44.312 4.262 1 93.62 159 ALA B CA 1
ATOM 7186 C C . ALA B 1 159 ? -8.828 -43.719 5.512 1 93.62 159 ALA B C 1
ATOM 7188 O O . ALA B 1 159 ? -8.859 -44.344 6.562 1 93.62 159 ALA B O 1
ATOM 7189 N N . GLY B 1 160 ? -9.266 -42.5 5.426 1 93.75 160 GLY B N 1
ATOM 7190 C CA . GLY B 1 160 ? -10.07 -41.875 6.469 1 93.75 160 GLY B CA 1
ATOM 7191 C C . GLY B 1 160 ? -9.266 -41.062 7.438 1 93.75 160 GLY B C 1
ATOM 7192 O O . GLY B 1 160 ? -9.828 -40.312 8.258 1 93.75 160 GLY B O 1
ATOM 7193 N N . LEU B 1 161 ? -7.953 -41.094 7.309 1 95.62 161 LEU B N 1
ATOM 7194 C CA . LEU B 1 161 ? -7.129 -40.375 8.289 1 95.62 161 LEU B CA 1
ATOM 7195 C C . LEU B 1 161 ? -6.672 -39.031 7.75 1 95.62 161 LEU B C 1
ATOM 7197 O O . LEU B 1 161 ? -6.645 -38.031 8.484 1 95.62 161 LEU B O 1
ATOM 7201 N N . LEU B 1 162 ? -6.211 -39.031 6.508 1 97.56 162 LEU B N 1
ATOM 7202 C CA . LEU B 1 162 ? -5.711 -37.812 5.871 1 97.56 162 LEU B CA 1
ATOM 7203 C C . LEU B 1 162 ? -6.461 -37.531 4.574 1 97.56 162 LEU B C 1
ATOM 7205 O O . LEU B 1 162 ? -7.012 -38.438 3.959 1 97.56 162 LEU B O 1
ATOM 7209 N N . ALA B 1 163 ? -6.555 -36.281 4.207 1 97.75 163 ALA B N 1
ATOM 7210 C CA . ALA B 1 163 ? -7.102 -35.812 2.928 1 97.75 163 ALA B CA 1
ATOM 7211 C C . ALA B 1 163 ? -6.219 -34.75 2.309 1 97.75 163 ALA B C 1
ATOM 7213 O O . ALA B 1 163 ? -5.262 -34.281 2.932 1 97.75 163 ALA B O 1
ATOM 7214 N N . TYR B 1 164 ? -6.516 -34.5 1.029 1 98.06 164 TYR B N 1
ATOM 7215 C CA . TYR B 1 164 ? -5.711 -33.469 0.369 1 98.06 164 TYR B CA 1
ATOM 7216 C C . TYR B 1 164 ? -6.594 -32.5 -0.411 1 98.06 164 TYR B C 1
ATOM 7218 O O . TYR B 1 164 ? -7.738 -32.812 -0.746 1 98.06 164 TYR B O 1
ATOM 7226 N N . LEU B 1 165 ? -6.172 -31.281 -0.552 1 98.44 165 LEU B N 1
ATOM 7227 C CA . LEU B 1 165 ? -6.586 -30.266 -1.514 1 98.44 165 LEU B CA 1
ATOM 7228 C C . LEU B 1 165 ? -5.43 -29.875 -2.436 1 98.44 165 LEU B C 1
ATOM 7230 O O . LEU B 1 165 ? -4.352 -29.5 -1.967 1 98.44 165 LEU B O 1
ATOM 7234 N N . SER B 1 166 ? -5.605 -30.062 -3.729 1 98.25 166 SER B N 1
ATOM 7235 C CA . SER B 1 166 ? -4.57 -29.766 -4.715 1 98.25 166 SER B CA 1
ATOM 7236 C C . SER B 1 166 ? -5.035 -28.719 -5.715 1 98.25 166 SER B C 1
ATOM 7238 O O . SER B 1 166 ? -6.027 -28.922 -6.418 1 98.25 166 SER B O 1
ATOM 7240 N N . PHE B 1 167 ? -4.336 -27.609 -5.707 1 98.31 167 PHE B N 1
ATOM 7241 C CA . PHE B 1 167 ? -4.641 -26.594 -6.707 1 98.31 167 PHE B CA 1
ATOM 7242 C C . PHE B 1 167 ? -4.102 -27 -8.07 1 98.31 167 PHE B C 1
ATOM 7244 O O . PHE B 1 167 ? -3.025 -27.578 -8.172 1 98.31 167 PHE B O 1
ATOM 7251 N N . GLY B 1 168 ? -4.848 -26.703 -9.141 1 97.38 168 GLY B N 1
ATOM 7252 C CA . GLY B 1 168 ? -4.434 -27.094 -10.484 1 97.38 168 GLY B CA 1
ATOM 7253 C C . GLY B 1 168 ? -5.262 -26.453 -11.57 1 97.38 168 GLY B C 1
ATOM 7254 O O . GLY B 1 168 ? -6.375 -25.984 -11.32 1 97.38 168 GLY B O 1
ATOM 7255 N N . GLY B 1 169 ? -4.66 -26.422 -12.742 1 96.44 169 GLY B N 1
ATOM 7256 C CA . GLY B 1 169 ? -5.336 -25.828 -13.891 1 96.44 169 GLY B CA 1
ATOM 7257 C C . GLY B 1 169 ? -5.199 -24.328 -13.953 1 96.44 169 GLY B C 1
ATOM 7258 O O . GLY B 1 169 ? -4.527 -23.719 -13.117 1 96.44 169 GLY B O 1
ATOM 7259 N N . ASN B 1 170 ? -5.801 -23.766 -15 1 97.25 170 ASN B N 1
ATOM 7260 C CA . ASN B 1 170 ? -5.727 -22.312 -15.156 1 97.25 170 ASN B CA 1
ATOM 7261 C C . ASN B 1 170 ? -6.598 -21.594 -14.133 1 97.25 170 ASN B C 1
ATOM 7263 O O . ASN B 1 170 ? -6.961 -22.156 -13.102 1 97.25 170 ASN B O 1
ATOM 7267 N N . MET B 1 171 ? -6.719 -20.297 -14.266 1 98.19 171 MET B N 1
ATOM 7268 C CA . MET B 1 171 ? -7.469 -19.391 -13.398 1 98.19 171 MET B CA 1
ATOM 7269 C C . MET B 1 171 ? -6.871 -19.375 -12 1 98.19 171 MET B C 1
ATOM 7271 O O . MET B 1 171 ? -7.586 -19.562 -11.008 1 98.19 171 MET B O 1
ATOM 7275 N N . PHE B 1 172 ? -5.594 -19.297 -11.977 1 98.06 172 PHE B N 1
ATOM 7276 C CA . PHE B 1 172 ? -4.793 -19.094 -10.773 1 98.06 172 PHE B CA 1
ATOM 7277 C C . PHE B 1 172 ? -4.852 -20.328 -9.883 1 98.06 172 PHE B C 1
ATOM 7279 O O . PHE B 1 172 ? -4.773 -20.219 -8.656 1 98.06 172 PHE B O 1
ATOM 7286 N N . GLY B 1 173 ? -5.137 -21.5 -10.477 1 96 173 GLY B N 1
ATOM 7287 C CA . GLY B 1 173 ? -5.184 -22.781 -9.781 1 96 173 GLY B CA 1
ATOM 7288 C C . GLY B 1 173 ? -6.586 -23.188 -9.375 1 96 173 GLY B C 1
ATOM 7289 O O . GLY B 1 173 ? -6.773 -24.219 -8.719 1 96 173 GLY B O 1
ATOM 7290 N N . GLY B 1 174 ? -7.555 -22.438 -9.805 1 93.75 174 GLY B N 1
ATOM 7291 C CA . GLY B 1 174 ? -8.914 -22.672 -9.359 1 93.75 174 GLY B CA 1
ATOM 7292 C C . GLY B 1 174 ? -9.742 -23.469 -10.344 1 93.75 174 GLY B C 1
ATOM 7293 O O . GLY B 1 174 ? -10.812 -23.969 -10.008 1 93.75 174 GLY B O 1
ATOM 7294 N N . ALA B 1 175 ? -9.227 -23.672 -11.547 1 93.56 175 ALA B N 1
ATOM 7295 C CA . ALA B 1 175 ? -10.031 -24.266 -12.609 1 93.56 175 ALA B CA 1
ATOM 7296 C C . ALA B 1 175 ? -10.086 -25.781 -12.469 1 93.56 175 ALA B C 1
ATOM 7298 O O . ALA B 1 175 ? -11.047 -26.422 -12.914 1 93.56 175 ALA B O 1
ATOM 7299 N N . SER B 1 176 ? -9.039 -26.391 -11.938 1 94.56 176 SER B N 1
ATOM 7300 C CA . SER B 1 176 ? -8.977 -27.844 -11.766 1 94.56 176 SER B CA 1
ATOM 7301 C C . SER B 1 176 ? -8.5 -28.219 -10.367 1 94.56 176 SER B C 1
ATOM 7303 O O . SER B 1 176 ? -7.41 -28.766 -10.211 1 94.56 176 SER B O 1
ATOM 7305 N N . ILE B 1 177 ? -9.359 -28.125 -9.445 1 96.06 177 ILE B N 1
ATOM 7306 C CA . ILE B 1 177 ? -9.031 -28.406 -8.055 1 96.06 177 ILE B CA 1
ATOM 7307 C C . ILE B 1 177 ? -9.188 -29.906 -7.785 1 96.06 177 ILE B C 1
ATOM 7309 O O . ILE B 1 177 ? -10.188 -30.516 -8.18 1 96.06 177 ILE B O 1
ATOM 7313 N N . GLY B 1 178 ? -8.125 -30.5 -7.234 1 96.62 178 GLY B N 1
ATOM 7314 C CA . GLY B 1 178 ? -8.227 -31.875 -6.742 1 96.62 178 GLY B CA 1
ATOM 7315 C C . GLY B 1 178 ? -8.461 -31.953 -5.246 1 96.62 178 GLY B C 1
ATOM 7316 O O . GLY B 1 178 ? -7.895 -31.172 -4.48 1 96.62 178 GLY B O 1
ATOM 7317 N N . ALA B 1 179 ? -9.414 -32.844 -4.863 1 96.69 179 ALA B N 1
ATOM 7318 C CA . ALA B 1 179 ? -9.664 -33.125 -3.445 1 96.69 179 ALA B CA 1
ATOM 7319 C C . ALA B 1 179 ? -10.031 -34.562 -3.209 1 96.69 179 ALA B C 1
ATOM 7321 O O . ALA B 1 179 ? -10.797 -35.156 -3.98 1 96.69 179 ALA B O 1
ATOM 7322 N N . GLY B 1 180 ? -9.461 -35.125 -2.246 1 96.62 180 GLY B N 1
ATOM 7323 C CA . GLY B 1 180 ? -9.703 -36.531 -1.904 1 96.62 180 GLY B CA 1
ATOM 7324 C C . GLY B 1 180 ? -8.922 -37 -0.687 1 96.62 180 GLY B C 1
ATOM 7325 O O . GLY B 1 180 ? -8.344 -36.156 0.032 1 96.62 180 GLY B O 1
ATOM 7326 N N . GLU B 1 181 ? -8.992 -38.25 -0.463 1 96.19 181 GLU B N 1
ATOM 7327 C CA . GLU B 1 181 ? -8.266 -38.781 0.677 1 96.19 181 GLU B CA 1
ATOM 7328 C C . GLU B 1 181 ? -6.801 -39.031 0.335 1 96.19 181 GLU B C 1
ATOM 7330 O O . GLU B 1 181 ? -6.469 -39.344 -0.813 1 96.19 181 GLU B O 1
ATOM 7335 N N . TRP B 1 182 ? -6.023 -38.875 1.267 1 97 182 TRP B N 1
ATOM 7336 C CA . TRP B 1 182 ? -4.598 -39.188 1.188 1 97 182 TRP B CA 1
ATOM 7337 C C . TRP B 1 182 ? -4.305 -40.562 1.805 1 97 182 TRP B C 1
ATOM 7339 O O . TRP B 1 182 ? -4.367 -40.719 3.025 1 97 182 TRP B O 1
ATOM 7349 N N . TYR B 1 183 ? -4.023 -41.531 1.037 1 95.5 183 TYR B N 1
ATOM 7350 C CA . TYR B 1 183 ? -3.744 -42.906 1.472 1 95.5 183 TYR B CA 1
ATOM 7351 C C . TYR B 1 183 ? -3.166 -43.719 0.33 1 95.5 183 TYR B C 1
ATOM 7353 O O . TYR B 1 183 ? -2.867 -43.188 -0.742 1 95.5 183 TYR B O 1
ATOM 7361 N N . TYR B 1 184 ? -2.967 -45.031 0.479 1 94.62 184 TYR B N 1
ATOM 7362 C CA . TYR B 1 184 ? -2.189 -45.875 -0.426 1 94.62 184 TYR B CA 1
ATOM 7363 C C . TYR B 1 184 ? -2.895 -46.031 -1.769 1 94.62 184 TYR B C 1
ATOM 7365 O O . TYR B 1 184 ? -2.293 -46.469 -2.744 1 94.62 184 TYR B O 1
ATOM 7373 N N . GLN B 1 185 ? -4.168 -45.5 -1.956 1 94.69 185 GLN B N 1
ATOM 7374 C CA . GLN B 1 185 ? -4.883 -45.562 -3.227 1 94.69 185 GLN B CA 1
ATOM 7375 C C . GLN B 1 185 ? -5.289 -44.188 -3.725 1 94.69 185 GLN B C 1
ATOM 7377 O O . GLN B 1 185 ? -6.219 -44.062 -4.523 1 94.69 185 GLN B O 1
ATOM 7382 N N . THR B 1 186 ? -4.68 -43.219 -3.203 1 94.62 186 THR B N 1
ATOM 7383 C CA . THR B 1 186 ? -4.984 -41.844 -3.572 1 94.62 186 THR B CA 1
ATOM 7384 C C . THR B 1 186 ? -4.875 -41.625 -5.082 1 94.62 186 THR B C 1
ATOM 7386 O O . THR B 1 186 ? -3.967 -42.188 -5.719 1 94.62 186 THR B O 1
ATOM 7389 N N . THR B 1 187 ? -5.777 -40.906 -5.652 1 93.12 187 THR B N 1
ATOM 7390 C CA . THR B 1 187 ? -5.723 -40.469 -7.039 1 93.12 187 THR B CA 1
ATOM 7391 C C . THR B 1 187 ? -6.191 -39 -7.145 1 93.12 187 THR B C 1
ATOM 7393 O O . THR B 1 187 ? -6.734 -38.438 -6.188 1 93.12 187 THR B O 1
ATOM 7396 N N . GLY B 1 188 ? -5.883 -38.406 -8.242 1 93.25 188 GLY B N 1
ATOM 7397 C CA . GLY B 1 188 ? -6.52 -37.156 -8.539 1 93.25 188 GLY B CA 1
ATOM 7398 C C . GLY B 1 188 ? -5.684 -35.938 -8.133 1 93.25 188 GLY B C 1
ATOM 7399 O O . GLY B 1 188 ? -6.082 -34.812 -8.352 1 93.25 188 GLY B O 1
ATOM 7400 N N . ILE B 1 189 ? -4.504 -36.094 -7.504 1 96.62 189 ILE B N 1
ATOM 7401 C CA . ILE B 1 189 ? -3.623 -34.969 -7.211 1 96.62 189 ILE B CA 1
ATOM 7402 C C . ILE B 1 189 ? -3.166 -34.344 -8.516 1 96.62 189 ILE B C 1
ATOM 7404 O O . ILE B 1 189 ? -2.684 -35 -9.422 1 96.62 189 ILE B O 1
ATOM 7408 N N . ARG B 1 190 ? -3.336 -33.031 -8.602 1 96.5 190 ARG B N 1
ATOM 7409 C CA . ARG B 1 190 ? -3.02 -32.344 -9.836 1 96.5 190 ARG B CA 1
ATOM 7410 C C . ARG B 1 190 ? -1.511 -32.25 -10.047 1 96.5 190 ARG B C 1
ATOM 7412 O O . ARG B 1 190 ? -0.768 -31.922 -9.109 1 96.5 190 ARG B O 1
ATOM 7419 N N . SER B 1 191 ? -1.082 -32.531 -11.352 1 93.81 191 SER B N 1
ATOM 7420 C CA . SER B 1 191 ? 0.33 -32.719 -11.672 1 93.81 191 SER B CA 1
ATOM 7421 C C . SER B 1 191 ? 0.72 -31.953 -12.93 1 93.81 191 SER B C 1
ATOM 7423 O O . SER B 1 191 ? -0.143 -31.422 -13.641 1 93.81 191 SER B O 1
ATOM 7425 N N . GLY B 1 192 ? 2.027 -31.953 -13.125 1 95.75 192 GLY B N 1
ATOM 7426 C CA . GLY B 1 192 ? 2.578 -31.453 -14.375 1 95.75 192 GLY B CA 1
ATOM 7427 C C . GLY B 1 192 ? 2.609 -29.938 -14.445 1 95.75 192 GLY B C 1
ATOM 7428 O O . GLY B 1 192 ? 2.756 -29.266 -13.422 1 95.75 192 GLY B O 1
ATOM 7429 N N . ILE B 1 193 ? 2.504 -29.422 -15.633 1 95.94 193 ILE B N 1
ATOM 7430 C CA . ILE B 1 193 ? 2.66 -27.984 -15.867 1 95.94 193 ILE B CA 1
ATOM 7431 C C . ILE B 1 193 ? 1.465 -27.234 -15.297 1 95.94 193 ILE B C 1
ATOM 7433 O O . ILE B 1 193 ? 1.539 -26.031 -15.055 1 95.94 193 ILE B O 1
ATOM 7437 N N . THR B 1 194 ? 0.403 -27.953 -15 1 96.88 194 THR B N 1
ATOM 7438 C CA . THR B 1 194 ? -0.79 -27.312 -14.469 1 96.88 194 THR B CA 1
ATOM 7439 C C . THR B 1 194 ? -0.919 -27.562 -12.969 1 96.88 194 THR B C 1
ATOM 7441 O O . THR B 1 194 ? -1.855 -27.062 -12.328 1 96.88 194 THR B O 1
ATOM 7444 N N . GLY B 1 195 ? -0.012 -28.391 -12.406 1 97.25 195 GLY B N 1
ATOM 7445 C CA . GLY B 1 195 ? -0.081 -28.703 -10.984 1 97.25 195 GLY B CA 1
ATOM 7446 C C . GLY B 1 195 ? 0.376 -27.562 -10.094 1 97.25 195 GLY B C 1
ATOM 7447 O O . GLY B 1 195 ? 1.167 -26.719 -10.516 1 97.25 195 GLY B O 1
ATOM 7448 N N . GLY B 1 196 ? -0.138 -27.547 -8.883 1 97.12 196 GLY B N 1
ATOM 7449 C CA . GLY B 1 196 ? 0.174 -26.453 -7.977 1 97.12 196 GLY B CA 1
ATOM 7450 C C . GLY B 1 196 ? 0.354 -26.906 -6.539 1 97.12 196 GLY B C 1
ATOM 7451 O O . GLY B 1 196 ? 0.769 -28.047 -6.285 1 97.12 196 GLY B O 1
ATOM 7452 N N . PRO B 1 197 ? 0.2 -25.984 -5.586 1 98.44 197 PRO B N 1
ATOM 7453 C CA . PRO B 1 197 ? 0.335 -26.297 -4.16 1 98.44 197 PRO B CA 1
ATOM 7454 C C . PRO B 1 197 ? -0.583 -27.422 -3.705 1 98.44 197 PRO B C 1
ATOM 7456 O O . PRO B 1 197 ? -1.721 -27.531 -4.172 1 98.44 197 PRO B O 1
ATOM 7459 N N . LEU B 1 198 ? -0.04 -28.203 -2.887 1 98.62 198 LEU B N 1
ATOM 7460 C CA . LEU B 1 198 ? -0.725 -29.359 -2.316 1 98.62 198 LEU B CA 1
ATOM 7461 C C . LEU B 1 198 ? -0.932 -29.172 -0.816 1 98.62 198 LEU B C 1
ATOM 7463 O O . LEU B 1 198 ? 0.025 -28.938 -0.077 1 98.62 198 LEU B O 1
ATOM 7467 N N . VAL B 1 199 ? -2.188 -29.25 -0.394 1 98.81 199 VAL B N 1
ATOM 7468 C CA . VAL B 1 199 ? -2.557 -29.141 1.014 1 98.81 199 VAL B CA 1
ATOM 7469 C C . VAL B 1 199 ? -2.967 -30.5 1.554 1 98.81 199 VAL B C 1
ATOM 7471 O O . VAL B 1 199 ? -3.822 -31.172 0.975 1 98.81 199 VAL B O 1
ATOM 7474 N N . VAL B 1 200 ? -2.33 -30.938 2.57 1 98.75 200 VAL B N 1
ATOM 7475 C CA . VAL B 1 200 ? -2.705 -32.188 3.236 1 98.75 200 VAL B CA 1
ATOM 7476 C C . VAL B 1 200 ? -3.137 -31.891 4.672 1 98.75 200 VAL B C 1
ATOM 7478 O O . VAL B 1 200 ? -2.496 -31.094 5.371 1 98.75 200 VAL B O 1
ATOM 7481 N N . PHE B 1 201 ? -4.242 -32.469 5.086 1 98.56 201 PHE B N 1
ATOM 7482 C CA . PHE B 1 201 ? -4.777 -32.156 6.406 1 98.56 201 PHE B CA 1
ATOM 7483 C C . PHE B 1 201 ? -5.5 -33.375 6.996 1 98.56 201 PHE B C 1
ATOM 7485 O O . PHE B 1 201 ? -5.898 -34.281 6.266 1 98.56 201 PHE B O 1
ATOM 7492 N N . ASP B 1 202 ? -5.633 -33.438 8.305 1 97.88 202 ASP B N 1
ATOM 7493 C CA . ASP B 1 202 ? -6.367 -34.531 8.961 1 97.88 202 ASP B CA 1
ATOM 7494 C C . ASP B 1 202 ? -7.758 -34.062 9.391 1 97.88 202 ASP B C 1
ATOM 7496 O O . ASP B 1 202 ? -8.195 -32.969 9.023 1 97.88 202 ASP B O 1
ATOM 7500 N N . ARG B 1 203 ? -8.5 -34.844 10.07 1 95.88 203 ARG B N 1
ATOM 7501 C CA . ARG B 1 203 ? -9.891 -34.562 10.438 1 95.88 203 ARG B CA 1
ATOM 7502 C C . ARG B 1 203 ? -9.977 -33.438 11.445 1 95.88 203 ARG B C 1
ATOM 7504 O O . ARG B 1 203 ? -11.023 -32.781 11.578 1 95.88 203 ARG B O 1
ATOM 7511 N N . ASN B 1 204 ? -8.867 -33.219 12.203 1 96.19 204 ASN B N 1
ATOM 7512 C CA . ASN B 1 204 ? -8.812 -32.125 13.164 1 96.19 204 ASN B CA 1
ATOM 7513 C C . ASN B 1 204 ? -8.219 -30.859 12.547 1 96.19 204 ASN B C 1
ATOM 7515 O O . ASN B 1 204 ? -7.93 -29.906 13.25 1 96.19 204 ASN B O 1
ATOM 7519 N N . LEU B 1 205 ? -7.914 -30.844 11.289 1 97.44 205 LEU B N 1
ATOM 7520 C CA . LEU B 1 205 ? -7.488 -29.719 10.453 1 97.44 205 LEU B CA 1
ATOM 7521 C C . LEU B 1 205 ? -6.051 -29.328 10.781 1 97.44 205 LEU B C 1
ATOM 7523 O O . LEU B 1 205 ? -5.688 -28.156 10.656 1 97.44 205 LEU B O 1
ATOM 7527 N N . ASN B 1 206 ? -5.281 -30.25 11.422 1 98.44 206 ASN B N 1
ATOM 7528 C CA . ASN B 1 206 ? -3.842 -30.078 11.273 1 98.44 206 ASN B CA 1
ATOM 7529 C C . ASN B 1 206 ? -3.422 -30.094 9.805 1 98.44 206 ASN B C 1
ATOM 7531 O O . ASN B 1 206 ? -3.686 -31.062 9.094 1 98.44 206 ASN B O 1
ATOM 7535 N N . THR B 1 207 ? -2.809 -29.016 9.352 1 98.75 207 THR B N 1
ATOM 7536 C CA . THR B 1 207 ? -2.684 -28.828 7.91 1 98.75 207 THR B CA 1
ATOM 7537 C C . THR B 1 207 ? -1.242 -28.516 7.531 1 98.75 207 THR B C 1
ATOM 7539 O O . THR B 1 207 ? -0.573 -27.734 8.219 1 98.75 207 THR B O 1
ATOM 7542 N N . VAL B 1 208 ? -0.707 -29.125 6.461 1 98.69 208 VAL B N 1
ATOM 7543 C CA . VAL B 1 208 ? 0.554 -28.719 5.852 1 98.69 208 VAL B CA 1
ATOM 7544 C C . VAL B 1 208 ? 0.315 -28.297 4.402 1 98.69 208 VAL B C 1
ATOM 7546 O O . VAL B 1 208 ? -0.546 -28.844 3.721 1 98.69 208 VAL B O 1
ATOM 7549 N N . VAL B 1 209 ? 1.009 -27.312 3.986 1 98.88 209 VAL B N 1
ATOM 7550 C CA . VAL B 1 209 ? 0.992 -26.844 2.604 1 98.88 209 VAL B CA 1
ATOM 7551 C C . VAL B 1 209 ? 2.348 -27.109 1.953 1 98.88 209 VAL B C 1
ATOM 7553 O O . VAL B 1 209 ? 3.389 -26.719 2.492 1 98.88 209 VAL B O 1
ATOM 7556 N N . LEU B 1 210 ? 2.361 -27.781 0.795 1 98.69 210 LEU B N 1
ATOM 7557 C CA . LEU B 1 210 ? 3.555 -28.047 -0.001 1 98.69 210 LEU B CA 1
ATOM 7558 C C . LEU B 1 210 ? 3.508 -27.281 -1.321 1 98.69 210 LEU B C 1
ATOM 7560 O O . LEU B 1 210 ? 2.486 -27.297 -2.012 1 98.69 210 LEU B O 1
ATOM 7564 N N . SER B 1 211 ? 4.566 -26.641 -1.65 1 98.75 211 SER B N 1
ATOM 7565 C CA . SER B 1 211 ? 4.672 -25.969 -2.936 1 98.75 211 SER B CA 1
ATOM 7566 C C . SER B 1 211 ? 6.125 -25.703 -3.307 1 98.75 211 SER B C 1
ATOM 7568 O O . SER B 1 211 ? 7.008 -25.734 -2.447 1 98.75 211 SER B O 1
ATOM 7570 N N . PRO B 1 212 ? 6.34 -25.453 -4.598 1 98.69 212 PRO B N 1
ATOM 7571 C CA . PRO B 1 212 ? 7.621 -24.812 -4.914 1 98.69 212 PRO B CA 1
ATOM 7572 C C . PRO B 1 212 ? 7.859 -23.547 -4.105 1 98.69 212 PRO B C 1
ATOM 7574 O O . PRO B 1 212 ? 6.906 -22.844 -3.76 1 98.69 212 PRO B O 1
ATOM 7577 N N . PHE B 1 213 ? 9.062 -23.328 -3.748 1 98.44 213 PHE B N 1
ATOM 7578 C CA . PHE B 1 213 ? 9.461 -22.156 -2.975 1 98.44 213 PHE B CA 1
ATOM 7579 C C . PHE B 1 213 ? 10.422 -21.281 -3.77 1 98.44 213 PHE B C 1
ATOM 7581 O O . PHE B 1 213 ? 10.727 -20.156 -3.369 1 98.44 213 PHE B O 1
ATOM 7588 N N . SER B 1 214 ? 10.938 -21.781 -4.922 1 97.69 214 SER B N 1
ATOM 7589 C CA . SER B 1 214 ? 11.758 -21.047 -5.871 1 97.69 214 SER B CA 1
ATOM 7590 C C . SER B 1 214 ? 11.609 -21.594 -7.281 1 97.69 214 SER B C 1
ATOM 7592 O O . SER B 1 214 ? 11.031 -22.672 -7.477 1 97.69 214 SER B O 1
ATOM 7594 N N . GLU B 1 215 ? 12.07 -20.797 -8.25 1 98.12 215 GLU B N 1
ATOM 7595 C CA . GLU B 1 215 ? 12.117 -21.234 -9.641 1 98.12 215 GLU B CA 1
ATOM 7596 C C . GLU B 1 215 ? 10.758 -21.766 -10.094 1 98.12 215 GLU B C 1
ATOM 7598 O O . GLU B 1 215 ? 10.672 -22.875 -10.625 1 98.12 215 GLU B O 1
ATOM 7603 N N . PHE B 1 216 ? 9.781 -21 -9.906 1 98.69 216 PHE B N 1
ATOM 7604 C CA . PHE B 1 216 ? 8.383 -21.406 -9.977 1 98.69 216 PHE B CA 1
ATOM 7605 C C . PHE B 1 216 ? 8.023 -21.844 -11.391 1 98.69 216 PHE B C 1
ATOM 7607 O O . PHE B 1 216 ? 7.281 -22.797 -11.578 1 98.69 216 PHE B O 1
ATOM 7614 N N . MET B 1 217 ? 8.586 -21.188 -12.375 1 98.5 217 MET B N 1
ATOM 7615 C CA . MET B 1 217 ? 8.203 -21.469 -13.758 1 98.5 217 MET B CA 1
ATOM 7616 C C . MET B 1 217 ? 8.891 -22.734 -14.266 1 98.5 217 MET B C 1
ATOM 7618 O O . MET B 1 217 ? 8.5 -23.281 -15.297 1 98.5 217 MET B O 1
ATOM 7622 N N . ALA B 1 218 ? 9.852 -23.234 -13.523 1 98.31 218 ALA B N 1
ATOM 7623 C CA . ALA B 1 218 ? 10.539 -24.469 -13.883 1 98.31 218 ALA B CA 1
ATOM 7624 C C . ALA B 1 218 ? 10.078 -25.625 -13 1 98.31 218 ALA B C 1
ATOM 7626 O O . ALA B 1 218 ? 10.391 -26.781 -13.281 1 98.31 218 ALA B O 1
ATOM 7627 N N . ALA B 1 219 ? 9.305 -25.312 -12.023 1 97.94 219 ALA B N 1
ATOM 7628 C CA . ALA B 1 219 ? 8.961 -26.297 -10.992 1 97.94 219 ALA B CA 1
ATOM 7629 C C . ALA B 1 219 ? 7.676 -27.031 -11.352 1 97.94 219 ALA B C 1
ATOM 7631 O O . ALA B 1 219 ? 6.75 -26.453 -11.914 1 97.94 219 ALA B O 1
ATOM 7632 N N . SER B 1 220 ? 7.645 -28.344 -11.039 1 97.94 220 SER B N 1
ATOM 7633 C CA . SER B 1 220 ? 6.414 -29.109 -11.18 1 97.94 220 SER B CA 1
ATOM 7634 C C . SER B 1 220 ? 6.234 -30.078 -10.008 1 97.94 220 SER B C 1
ATOM 7636 O O . SER B 1 220 ? 7.199 -30.406 -9.32 1 97.94 220 SER B O 1
ATOM 7638 N N . VAL B 1 221 ? 5.035 -30.422 -9.727 1 98.06 221 VAL B N 1
ATOM 7639 C CA . VAL B 1 221 ? 4.652 -31.547 -8.883 1 98.06 221 VAL B CA 1
ATOM 7640 C C . VAL B 1 221 ? 4.105 -32.688 -9.758 1 98.06 221 VAL B C 1
ATOM 7642 O O . VAL B 1 221 ? 3.377 -32.438 -10.719 1 98.06 221 VAL B O 1
ATOM 7645 N N . TRP B 1 222 ? 4.508 -33.906 -9.445 1 97.5 222 TRP B N 1
ATOM 7646 C CA . TRP B 1 222 ? 4.109 -35.062 -10.25 1 97.5 222 TRP B CA 1
ATOM 7647 C C . TRP B 1 222 ? 3.562 -36.188 -9.359 1 97.5 222 TRP B C 1
ATOM 7649 O O . TRP B 1 222 ? 4.297 -36.75 -8.562 1 97.5 222 TRP B O 1
ATOM 7659 N N . HIS B 1 223 ? 2.275 -36.406 -9.469 1 97.44 223 HIS B N 1
ATOM 7660 C CA . HIS B 1 223 ? 1.692 -37.625 -8.875 1 97.44 223 HIS B CA 1
ATOM 7661 C C . HIS B 1 223 ? 1.936 -38.844 -9.758 1 97.44 223 HIS B C 1
ATOM 7663 O O . HIS B 1 223 ? 1.31 -39 -10.805 1 97.44 223 HIS B O 1
ATOM 7669 N N . ASN B 1 224 ? 2.828 -39.656 -9.32 1 95.19 224 ASN B N 1
ATOM 7670 C CA . ASN B 1 224 ? 3.168 -40.875 -10.031 1 95.19 224 ASN B CA 1
ATOM 7671 C C . ASN B 1 224 ? 2.434 -42.094 -9.445 1 95.19 224 ASN B C 1
ATOM 7673 O O . ASN B 1 224 ? 2.998 -42.812 -8.648 1 95.19 224 ASN B O 1
ATOM 7677 N N . GLY B 1 225 ? 1.24 -42.25 -9.922 1 91.12 225 GLY B N 1
ATOM 7678 C CA . GLY B 1 225 ? 0.418 -43.375 -9.461 1 91.12 225 GLY B CA 1
ATOM 7679 C C . GLY B 1 225 ? 0.807 -44.688 -10.078 1 91.12 225 GLY B C 1
ATOM 7680 O O . GLY B 1 225 ? 1.527 -44.75 -11.078 1 91.12 225 GLY B O 1
ATOM 7681 N N . THR B 1 226 ? 0.391 -45.75 -9.406 1 84.44 226 THR B N 1
ATOM 7682 C CA . THR B 1 226 ? 0.707 -47.094 -9.867 1 84.44 226 THR B CA 1
ATOM 7683 C C . THR B 1 226 ? -0.503 -47.719 -10.539 1 84.44 226 THR B C 1
ATOM 7685 O O . THR B 1 226 ? -1.646 -47.375 -10.234 1 84.44 226 THR B O 1
ATOM 7688 N N . GLY B 1 227 ? -0.198 -48.656 -11.414 1 72.38 227 GLY B N 1
ATOM 7689 C CA . GLY B 1 227 ? -1.246 -49.406 -12.078 1 72.38 227 GLY B CA 1
ATOM 7690 C C . GLY B 1 227 ? -2.027 -48.594 -13.086 1 72.38 227 GLY B C 1
ATOM 7691 O O . GLY B 1 227 ? -1.717 -47.438 -13.32 1 72.38 227 GLY B O 1
ATOM 7692 N N . SER B 1 228 ? -2.979 -49.188 -13.742 1 69.69 228 SER B N 1
ATOM 7693 C CA . SER B 1 228 ? -3.746 -48.562 -14.812 1 69.69 228 SER B CA 1
ATOM 7694 C C . SER B 1 228 ? -4.594 -47.438 -14.289 1 69.69 228 SER B C 1
ATOM 7696 O O . SER B 1 228 ? -4.902 -46.5 -15.023 1 69.69 228 SER B O 1
ATOM 7698 N N . GLY B 1 229 ? -4.754 -47.438 -12.961 1 72.69 229 GLY B N 1
ATOM 7699 C CA . GLY B 1 229 ? -5.613 -46.406 -12.398 1 72.69 229 GLY B CA 1
ATOM 7700 C C . GLY B 1 229 ? -4.844 -45.281 -11.773 1 72.69 229 GLY B C 1
ATOM 7701 O O . GLY B 1 229 ? -5.43 -44.25 -11.383 1 72.69 229 GLY B O 1
ATOM 7702 N N . GLY B 1 230 ? -3.545 -45.438 -11.844 1 82.25 230 GLY B N 1
ATOM 7703 C CA . GLY B 1 230 ? -2.715 -44.375 -11.297 1 82.25 230 GLY B CA 1
ATOM 7704 C C . GLY B 1 230 ? -2.908 -44.188 -9.805 1 82.25 230 GLY B C 1
ATOM 7705 O O . GLY B 1 230 ? -2.953 -43.031 -9.328 1 82.25 230 GLY B O 1
ATOM 7706 N N . TYR B 1 231 ? -3.193 -45.25 -9.031 1 86 231 TYR B N 1
ATOM 7707 C CA . TYR B 1 231 ? -3.496 -45.188 -7.605 1 86 231 TYR B CA 1
ATOM 7708 C C . TYR B 1 231 ? -2.219 -45.219 -6.777 1 86 231 TYR B C 1
ATOM 7710 O O . TYR B 1 231 ? -1.277 -45.969 -7.098 1 86 231 TYR B O 1
ATOM 7718 N N . GLY B 1 232 ? -2.314 -44.438 -5.66 1 94 232 GLY B N 1
ATOM 7719 C CA . GLY B 1 232 ? -1.204 -44.438 -4.719 1 94 232 GLY B CA 1
ATOM 7720 C C . GLY B 1 232 ? 0.104 -43.969 -5.336 1 94 232 GLY B C 1
ATOM 7721 O O . GLY B 1 232 ? 0.153 -42.938 -6.004 1 94 232 GLY B O 1
ATOM 7722 N N . GLY B 1 233 ? 1.129 -44.719 -5.07 1 95.12 233 GLY B N 1
ATOM 7723 C CA . GLY B 1 233 ? 2.436 -44.344 -5.574 1 95.12 233 GLY B CA 1
ATOM 7724 C C . GLY B 1 233 ? 3.102 -43.25 -4.746 1 95.12 233 GLY B C 1
ATOM 7725 O O . GLY B 1 233 ? 3.264 -43.406 -3.533 1 95.12 233 GLY B O 1
ATOM 7726 N N . GLU B 1 234 ? 3.471 -42.219 -5.504 1 96.62 234 GLU B N 1
ATOM 7727 C CA . GLU B 1 234 ? 4.227 -41.156 -4.832 1 96.62 234 GLU B CA 1
ATOM 7728 C C . GLU B 1 234 ? 3.949 -39.781 -5.461 1 96.62 234 GLU B C 1
ATOM 7730 O O . GLU B 1 234 ? 3.443 -39.719 -6.582 1 96.62 234 GLU B O 1
ATOM 7735 N N . VAL B 1 235 ? 4.168 -38.781 -4.738 1 97.94 235 VAL B N 1
ATOM 7736 C CA . VAL B 1 235 ? 4.156 -37.406 -5.207 1 97.94 235 VAL B CA 1
ATOM 7737 C C . VAL B 1 235 ? 5.582 -36.844 -5.254 1 97.94 235 VAL B C 1
ATOM 7739 O O . VAL B 1 235 ? 6.273 -36.812 -4.234 1 97.94 235 VAL B O 1
ATOM 7742 N N . ASN B 1 236 ? 6 -36.438 -6.438 1 98.19 236 ASN B N 1
ATOM 7743 C CA . ASN B 1 236 ? 7.367 -35.969 -6.652 1 98.19 236 ASN B CA 1
ATOM 7744 C C . ASN B 1 236 ? 7.406 -34.469 -6.93 1 98.19 236 ASN B C 1
ATOM 7746 O O . ASN B 1 236 ? 6.73 -33.969 -7.84 1 98.19 236 ASN B O 1
ATOM 7750 N N . TYR B 1 237 ? 8.148 -33.75 -6.152 1 98.56 237 TYR B N 1
ATOM 7751 C CA . TYR B 1 237 ? 8.477 -32.344 -6.469 1 98.56 237 TYR B CA 1
ATOM 7752 C C . TYR B 1 237 ? 9.82 -32.25 -7.18 1 98.56 237 TYR B C 1
ATOM 7754 O O . TYR B 1 237 ? 10.773 -32.969 -6.816 1 98.56 237 TYR B O 1
ATOM 7762 N N . GLY B 1 238 ? 9.852 -31.438 -8.211 1 98.56 238 GLY B N 1
ATOM 7763 C CA . GLY B 1 238 ? 11.094 -31.297 -8.961 1 98.56 238 GLY B CA 1
ATOM 7764 C C . GLY B 1 238 ? 10.961 -30.359 -10.148 1 98.56 238 GLY B C 1
ATOM 7765 O O . GLY B 1 238 ? 10.125 -29.453 -10.141 1 98.56 238 GLY B O 1
ATOM 7766 N N . ILE B 1 239 ? 11.914 -30.484 -11.055 1 98.69 239 ILE B N 1
ATOM 7767 C CA . ILE B 1 239 ? 11.992 -29.656 -12.25 1 98.69 239 ILE B CA 1
ATOM 7768 C C . ILE B 1 239 ? 11.141 -30.266 -13.359 1 98.69 239 ILE B C 1
ATOM 7770 O O . ILE B 1 239 ? 11.078 -31.5 -13.5 1 98.69 239 ILE B O 1
ATOM 7774 N N . MET B 1 240 ? 10.477 -29.438 -14.117 1 98.19 240 MET B N 1
ATOM 7775 C CA . MET B 1 240 ? 9.57 -29.797 -15.195 1 98.19 240 MET B CA 1
ATOM 7776 C C . MET B 1 240 ? 10.211 -30.859 -16.109 1 98.19 240 MET B C 1
ATOM 7778 O O . MET B 1 240 ? 11.398 -30.781 -16.406 1 98.19 240 MET B O 1
ATOM 7782 N N . GLY B 1 241 ? 9.445 -31.812 -16.625 1 98.19 241 GLY B N 1
ATOM 7783 C CA . GLY B 1 241 ? 9.93 -33.062 -17.234 1 98.19 241 GLY B CA 1
ATOM 7784 C C . GLY B 1 241 ? 10.641 -32.844 -18.547 1 98.19 241 GLY B C 1
ATOM 7785 O O . GLY B 1 241 ? 11.523 -33.625 -18.922 1 98.19 241 GLY B O 1
ATOM 7786 N N . ASP B 1 242 ? 10.32 -31.781 -19.25 1 98 242 ASP B N 1
ATOM 7787 C CA . ASP B 1 242 ? 10.867 -31.609 -20.594 1 98 242 ASP B CA 1
ATOM 7788 C C . ASP B 1 242 ? 12.086 -30.688 -20.578 1 98 242 ASP B C 1
ATOM 7790 O O . ASP B 1 242 ? 12.664 -30.375 -21.625 1 98 242 ASP B O 1
ATOM 7794 N N . VAL B 1 243 ? 12.477 -30.188 -19.422 1 98.62 243 VAL B N 1
ATOM 7795 C CA . VAL B 1 243 ? 13.68 -29.359 -19.344 1 98.62 243 VAL B CA 1
ATOM 7796 C C . VAL B 1 243 ? 14.875 -30.141 -19.891 1 98.62 243 VAL B C 1
ATOM 7798 O O . VAL B 1 243 ? 15.133 -31.281 -19.469 1 98.62 243 VAL B O 1
ATOM 7801 N N . GLU B 1 244 ? 15.594 -29.516 -20.781 1 98.44 244 GLU B N 1
ATOM 7802 C CA . GLU B 1 244 ? 16.641 -30.219 -21.5 1 98.44 244 GLU B CA 1
ATOM 7803 C C . GLU B 1 244 ? 17.984 -30.109 -20.766 1 98.44 244 GLU B C 1
ATOM 7805 O O . GLU B 1 244 ? 18.797 -31.031 -20.812 1 98.44 244 GLU B O 1
ATOM 7810 N N . ASN B 1 245 ? 18.156 -29 -20.188 1 98.19 245 ASN B N 1
ATOM 7811 C CA . ASN B 1 245 ? 19.391 -28.734 -19.438 1 98.19 245 ASN B CA 1
ATOM 7812 C C . ASN B 1 245 ? 19.109 -27.906 -18.188 1 98.19 245 ASN B C 1
ATOM 7814 O O . ASN B 1 245 ? 18.266 -27 -18.219 1 98.19 245 ASN B O 1
ATOM 7818 N N . ILE B 1 246 ? 19.719 -28.25 -17.156 1 98.38 246 ILE B N 1
ATOM 7819 C CA . ILE B 1 246 ? 19.734 -27.484 -15.914 1 98.38 246 ILE B CA 1
ATOM 7820 C C . ILE B 1 246 ? 21.062 -26.734 -15.789 1 98.38 246 ILE B C 1
ATOM 7822 O O . ILE B 1 246 ? 22.125 -27.344 -15.82 1 98.38 246 ILE B O 1
ATOM 7826 N N . PRO B 1 247 ? 21.031 -25.469 -15.68 1 97.06 247 PRO B N 1
ATOM 7827 C CA . PRO B 1 247 ? 22.281 -24.703 -15.672 1 97.06 247 PRO B CA 1
ATOM 7828 C C . PRO B 1 247 ? 23.062 -24.875 -14.375 1 97.06 247 PRO B C 1
ATOM 7830 O O . PRO B 1 247 ? 22.5 -25.312 -13.359 1 97.06 247 PRO B O 1
ATOM 7833 N N . PRO B 1 248 ? 24.406 -24.547 -14.43 1 96.19 248 PRO B N 1
ATOM 7834 C CA . PRO B 1 248 ? 25.203 -24.578 -13.195 1 96.19 248 PRO B CA 1
ATOM 7835 C C . PRO B 1 248 ? 24.641 -23.656 -12.109 1 96.19 248 PRO B C 1
ATOM 7837 O O . PRO B 1 248 ? 24.172 -22.562 -12.406 1 96.19 248 PRO B O 1
ATOM 7840 N N . ASN B 1 249 ? 24.656 -24.188 -10.891 1 93.94 249 ASN B N 1
ATOM 7841 C CA . ASN B 1 249 ? 24.266 -23.469 -9.68 1 93.94 249 ASN B CA 1
ATOM 7842 C C . ASN B 1 249 ? 22.75 -23.25 -9.617 1 93.94 249 ASN B C 1
ATOM 7844 O O . ASN B 1 249 ? 22.281 -22.375 -8.883 1 93.94 249 ASN B O 1
ATOM 7848 N N . PHE B 1 250 ? 22.047 -23.906 -10.484 1 96.81 250 PHE B N 1
ATOM 7849 C CA . PHE B 1 250 ? 20.594 -23.906 -10.383 1 96.81 250 PHE B CA 1
ATOM 7850 C C . PHE B 1 250 ? 20.141 -24.469 -9.039 1 96.81 250 PHE B C 1
ATOM 7852 O O . PHE B 1 250 ? 20.672 -25.469 -8.57 1 96.81 250 PHE B O 1
ATOM 7859 N N . ASP B 1 251 ? 19.25 -23.828 -8.336 1 96.75 251 ASP B N 1
ATOM 7860 C CA . ASP B 1 251 ? 18.781 -24.219 -7.016 1 96.75 251 ASP B CA 1
ATOM 7861 C C . ASP B 1 251 ? 17.25 -24.172 -6.941 1 96.75 251 ASP B C 1
ATOM 7863 O O . ASP B 1 251 ? 16.656 -23.094 -6.977 1 96.75 251 ASP B O 1
ATOM 7867 N N . TYR B 1 252 ? 16.625 -25.281 -6.898 1 97.81 252 TYR B N 1
ATOM 7868 C CA . TYR B 1 252 ? 15.18 -25.422 -6.773 1 97.81 252 TYR B CA 1
ATOM 7869 C C . TYR B 1 252 ? 14.789 -25.812 -5.355 1 97.81 252 TYR B C 1
ATOM 7871 O O . TYR B 1 252 ? 15.375 -26.719 -4.773 1 97.81 252 TYR B O 1
ATOM 7879 N N . GLN B 1 253 ? 13.773 -25.094 -4.793 1 98.44 253 GLN B N 1
ATOM 7880 C CA . GLN B 1 253 ? 13.352 -25.328 -3.416 1 98.44 253 GLN B CA 1
ATOM 7881 C C . GLN B 1 253 ? 11.859 -25.641 -3.342 1 98.44 253 GLN B C 1
ATOM 7883 O O . GLN B 1 253 ? 11.07 -25.094 -4.109 1 98.44 253 GLN B O 1
ATOM 7888 N N . THR B 1 254 ? 11.484 -26.5 -2.445 1 98.75 254 THR B N 1
ATOM 7889 C CA . THR B 1 254 ? 10.117 -26.812 -2.037 1 98.75 254 THR B CA 1
ATOM 7890 C C . THR B 1 254 ? 9.914 -26.484 -0.557 1 98.75 254 THR B C 1
ATOM 7892 O O . THR B 1 254 ? 10.766 -26.828 0.275 1 98.75 254 THR B O 1
ATOM 7895 N N . ILE B 1 255 ? 8.797 -25.922 -0.248 1 98.81 255 ILE B N 1
ATOM 7896 C CA . ILE B 1 255 ? 8.523 -25.625 1.152 1 98.81 255 ILE B CA 1
ATOM 7897 C C . ILE B 1 255 ? 7.367 -26.484 1.647 1 98.81 255 ILE B C 1
ATOM 7899 O O . ILE B 1 255 ? 6.426 -26.766 0.902 1 98.81 255 ILE B O 1
ATOM 7903 N N . LEU B 1 256 ? 7.461 -27 2.807 1 98.69 256 LEU B N 1
ATOM 7904 C CA . LEU B 1 256 ? 6.375 -27.547 3.607 1 98.69 256 LEU B CA 1
ATOM 7905 C C . LEU B 1 256 ? 6.074 -26.656 4.805 1 98.69 256 LEU B C 1
ATOM 7907 O O . LEU B 1 256 ? 6.949 -26.406 5.641 1 98.69 256 LEU B O 1
ATOM 7911 N N . TYR B 1 257 ? 4.887 -26.141 4.918 1 98.75 257 TYR B N 1
ATOM 7912 C CA . TYR B 1 257 ? 4.488 -25.203 5.957 1 98.75 257 TYR B CA 1
ATOM 7913 C C . TYR B 1 257 ? 3.311 -25.734 6.762 1 98.75 257 TYR B C 1
ATOM 7915 O O . TYR B 1 257 ? 2.291 -26.141 6.191 1 98.75 257 TYR B O 1
ATOM 7923 N N . TYR B 1 258 ? 3.412 -25.703 8.07 1 98.56 258 TYR B N 1
ATOM 7924 C CA . TYR B 1 258 ? 2.377 -26.25 8.945 1 98.56 258 TYR B CA 1
ATOM 7925 C C . TYR B 1 258 ? 1.614 -25.125 9.648 1 98.56 258 TYR B C 1
ATOM 7927 O O . TYR B 1 258 ? 2.203 -24.125 10.047 1 98.56 258 TYR B O 1
ATOM 7935 N N . ASP B 1 259 ? 0.292 -25.312 9.734 1 98.19 259 ASP B N 1
ATOM 7936 C CA . ASP B 1 259 ? -0.545 -24.547 10.648 1 98.19 259 ASP B CA 1
ATOM 7937 C C . ASP B 1 259 ? -1.85 -25.281 10.945 1 98.19 259 ASP B C 1
ATOM 7939 O O . ASP B 1 259 ? -2.119 -26.328 10.375 1 98.19 259 ASP B O 1
ATOM 7943 N N . LYS B 1 260 ? -2.596 -24.812 11.93 1 97.31 260 LYS B N 1
ATOM 7944 C CA . LYS B 1 260 ? -3.926 -25.344 12.219 1 97.31 260 LYS B CA 1
ATOM 7945 C C . LYS B 1 260 ? -5 -24.609 11.43 1 97.31 260 LYS B C 1
ATOM 7947 O O . LYS B 1 260 ? -5.113 -23.375 11.523 1 97.31 260 LYS B O 1
ATOM 7952 N N . GLY B 1 261 ? -5.77 -25.375 10.609 1 98.12 261 GLY B N 1
ATOM 7953 C CA . GLY B 1 261 ? -6.758 -24.812 9.703 1 98.12 261 GLY B CA 1
ATOM 7954 C C . GLY B 1 261 ? -6.258 -24.688 8.281 1 98.12 261 GLY B C 1
ATOM 7955 O O . GLY B 1 261 ? -5.117 -24.281 8.047 1 98.12 261 GLY B O 1
ATOM 7956 N N . ILE B 1 262 ? -7.109 -25 7.309 1 98.62 262 ILE B N 1
ATOM 7957 C CA . ILE B 1 262 ? -6.719 -24.984 5.902 1 98.62 262 ILE B CA 1
ATOM 7958 C C . ILE B 1 262 ? -6.52 -23.547 5.43 1 98.62 262 ILE B C 1
ATOM 7960 O O . ILE B 1 262 ? -5.469 -23.219 4.883 1 98.62 262 ILE B O 1
ATOM 7964 N N . ASN B 1 263 ? -7.512 -22.672 5.676 1 98.69 263 ASN B N 1
ATOM 7965 C CA . ASN B 1 263 ? -7.41 -21.266 5.297 1 98.69 263 ASN B CA 1
ATOM 7966 C C . ASN B 1 263 ? -6.211 -20.594 5.961 1 98.69 263 ASN B C 1
ATOM 7968 O O . ASN B 1 263 ? -5.449 -19.875 5.305 1 98.69 263 ASN B O 1
ATOM 7972 N N . GLN B 1 264 ? -6.047 -20.844 7.207 1 98.19 264 GLN B N 1
ATOM 7973 C CA . GLN B 1 264 ? -4.953 -20.25 7.961 1 98.19 264 GLN B CA 1
ATOM 7974 C C . GLN B 1 264 ? -3.6 -20.734 7.453 1 98.19 264 GLN B C 1
ATOM 7976 O O . GLN B 1 264 ? -2.668 -19.953 7.297 1 98.19 264 GLN B O 1
ATOM 7981 N N . ALA B 1 265 ? -3.473 -22.016 7.227 1 98.75 265 ALA B N 1
ATOM 7982 C CA . ALA B 1 265 ? -2.223 -22.578 6.727 1 98.75 265 ALA B CA 1
ATOM 7983 C C . ALA B 1 265 ? -1.848 -21.969 5.379 1 98.75 265 ALA B C 1
ATOM 7985 O O . ALA B 1 265 ? -0.688 -21.609 5.152 1 98.75 265 ALA B O 1
ATOM 7986 N N . LEU B 1 266 ? -2.816 -21.859 4.512 1 98.75 266 LEU B N 1
ATOM 7987 C CA . LEU B 1 266 ? -2.559 -21.281 3.195 1 98.75 266 LEU B CA 1
ATOM 7988 C C . LEU B 1 266 ? -2.195 -19.797 3.314 1 98.75 266 LEU B C 1
ATOM 7990 O O . LEU B 1 266 ? -1.31 -19.312 2.604 1 98.75 266 LEU B O 1
ATOM 7994 N N . HIS B 1 267 ? -2.832 -19.094 4.145 1 98.5 267 HIS B N 1
ATOM 7995 C CA . HIS B 1 267 ? -2.525 -17.672 4.34 1 98.5 267 HIS B CA 1
ATOM 7996 C C . HIS B 1 267 ? -1.1 -17.484 4.844 1 98.5 267 HIS B C 1
ATOM 7998 O O . HIS B 1 267 ? -0.371 -16.625 4.352 1 98.5 267 HIS B O 1
ATOM 8004 N N . GLU B 1 268 ? -0.693 -18.234 5.871 1 98.44 268 GLU B N 1
ATOM 8005 C CA . GLU B 1 268 ? 0.648 -18.125 6.434 1 98.44 268 GLU B CA 1
ATOM 8006 C C . GLU B 1 268 ? 1.707 -18.609 5.449 1 98.44 268 GLU B C 1
ATOM 8008 O O . GLU B 1 268 ? 2.801 -18.047 5.379 1 98.44 268 GLU B O 1
ATOM 8013 N N . TRP B 1 269 ? 1.374 -19.672 4.789 1 98.75 269 TRP B N 1
ATOM 8014 C CA . TRP B 1 269 ? 2.227 -20.141 3.703 1 98.75 269 TRP B CA 1
ATOM 8015 C C . TRP B 1 269 ? 2.463 -19.031 2.682 1 98.75 269 TRP B C 1
ATOM 8017 O O . TRP B 1 269 ? 3.605 -18.766 2.301 1 98.75 269 TRP B O 1
ATOM 8027 N N . GLY B 1 270 ? 1.402 -18.391 2.186 1 98.75 270 GLY B N 1
ATOM 8028 C CA . GLY B 1 270 ? 1.546 -17.266 1.279 1 98.75 270 GLY B CA 1
ATOM 8029 C C . GLY B 1 270 ? 2.375 -16.141 1.859 1 98.75 270 GLY B C 1
ATOM 8030 O O . GLY B 1 270 ? 3.191 -15.531 1.159 1 98.75 270 GLY B O 1
ATOM 8031 N N . GLY B 1 271 ? 2.174 -15.859 3.143 1 98.44 271 GLY B N 1
ATOM 8032 C CA . GLY B 1 271 ? 2.99 -14.875 3.834 1 98.44 271 GLY B CA 1
ATOM 8033 C C . GLY B 1 271 ? 4.473 -15.195 3.797 1 98.44 271 GLY B C 1
ATOM 8034 O O . GLY B 1 271 ? 5.305 -14.305 3.625 1 98.44 271 GLY B O 1
ATOM 8035 N N . ALA B 1 272 ? 4.824 -16.453 3.959 1 98.31 272 ALA B N 1
ATOM 8036 C CA . ALA B 1 272 ? 6.223 -16.875 3.904 1 98.31 272 ALA B CA 1
ATOM 8037 C C . ALA B 1 272 ? 6.812 -16.656 2.518 1 98.31 272 ALA B C 1
ATOM 8039 O O . ALA B 1 272 ? 7.953 -16.203 2.389 1 98.31 272 ALA B O 1
ATOM 8040 N N . LEU B 1 273 ? 6.008 -16.969 1.486 1 98.56 273 LEU B N 1
ATOM 8041 C CA . LEU B 1 273 ? 6.457 -16.734 0.118 1 98.56 273 LEU B CA 1
ATOM 8042 C C . LEU B 1 273 ? 6.68 -15.25 -0.133 1 98.56 273 LEU B C 1
ATOM 8044 O O . LEU B 1 273 ? 7.703 -14.859 -0.693 1 98.56 273 LEU B O 1
ATOM 8048 N N . MET B 1 274 ? 5.805 -14.422 0.291 1 97.88 274 MET B N 1
ATOM 8049 C CA . MET B 1 274 ? 5.926 -12.984 0.074 1 97.88 274 MET B CA 1
ATOM 8050 C C . MET B 1 274 ? 7.121 -12.422 0.834 1 97.88 274 MET B C 1
ATOM 8052 O O . MET B 1 274 ? 7.859 -11.586 0.308 1 97.88 274 MET B O 1
ATOM 8056 N N . ARG B 1 275 ? 7.344 -12.867 2.027 1 96.06 275 ARG B N 1
ATOM 8057 C CA . ARG B 1 275 ? 8.508 -12.438 2.793 1 96.06 275 ARG B CA 1
ATOM 8058 C C . ARG B 1 275 ? 9.805 -12.828 2.086 1 96.06 275 ARG B C 1
ATOM 8060 O O . ARG B 1 275 ? 10.742 -12.031 2.002 1 96.06 275 ARG B O 1
ATOM 8067 N N . GLN B 1 276 ? 9.797 -14.055 1.568 1 96.06 276 GLN B N 1
ATOM 8068 C CA . GLN B 1 276 ? 10.977 -14.578 0.884 1 96.06 276 GLN B CA 1
ATOM 8069 C C . GLN B 1 276 ? 11.391 -13.68 -0.276 1 96.06 276 GLN B C 1
ATOM 8071 O O . GLN B 1 276 ? 12.578 -13.516 -0.547 1 96.06 276 GLN B O 1
ATOM 8076 N N . TYR B 1 277 ? 10.453 -13.07 -0.893 1 96.12 277 TYR B N 1
ATOM 8077 C CA . TYR B 1 277 ? 10.758 -12.359 -2.129 1 96.12 277 TYR B CA 1
ATOM 8078 C C . TYR B 1 277 ? 10.484 -10.867 -1.979 1 96.12 277 TYR B C 1
ATOM 8080 O O . TYR B 1 277 ? 10.539 -10.125 -2.959 1 96.12 277 TYR B O 1
ATOM 8088 N N . GLY B 1 278 ? 10.148 -10.438 -0.776 1 93 278 GLY B N 1
ATOM 8089 C CA . GLY B 1 278 ? 10.031 -9.023 -0.462 1 93 278 GLY B CA 1
ATOM 8090 C C . GLY B 1 278 ? 8.789 -8.391 -1.053 1 93 278 GLY B C 1
ATOM 8091 O O . GLY B 1 278 ? 8.758 -7.18 -1.299 1 93 278 GLY B O 1
ATOM 8092 N N . LYS B 1 279 ? 7.75 -9.109 -1.323 1 95.69 279 LYS B N 1
ATOM 8093 C CA . LYS B 1 279 ? 6.488 -8.547 -1.801 1 95.69 279 LYS B CA 1
ATOM 8094 C C . LYS B 1 279 ? 5.586 -8.148 -0.636 1 95.69 279 LYS B C 1
ATOM 8096 O O . LYS B 1 279 ? 5.473 -8.883 0.346 1 95.69 279 LYS B O 1
ATOM 8101 N N . THR B 1 280 ? 5.035 -6.938 -0.722 1 95.5 280 THR B N 1
ATOM 8102 C CA . THR B 1 280 ? 4 -6.512 0.212 1 95.5 280 THR B CA 1
ATOM 8103 C C . THR B 1 280 ? 2.652 -6.395 -0.495 1 95.5 280 THR B C 1
ATOM 8105 O O . THR B 1 280 ? 2.564 -6.574 -1.711 1 95.5 280 THR B O 1
ATOM 8108 N N . ARG B 1 281 ? 1.614 -6.039 0.279 1 97.06 281 ARG B N 1
ATOM 8109 C CA . ARG B 1 281 ? 0.271 -5.918 -0.278 1 97.06 281 ARG B CA 1
ATOM 8110 C C . ARG B 1 281 ? -0.03 -4.473 -0.67 1 97.06 281 ARG B C 1
ATOM 8112 O O . ARG B 1 281 ? -1.143 -4.16 -1.1 1 97.06 281 ARG B O 1
ATOM 8119 N N . ALA B 1 282 ? 0.934 -3.598 -0.586 1 96 282 ALA B N 1
ATOM 8120 C CA . ALA B 1 282 ? 0.7 -2.166 -0.76 1 96 282 ALA B CA 1
ATOM 8121 C C . ALA B 1 282 ? 0.105 -1.869 -2.133 1 96 282 ALA B C 1
ATOM 8123 O O . ALA B 1 282 ? -0.903 -1.167 -2.242 1 96 282 ALA B O 1
ATOM 8124 N N . ARG B 1 283 ? 0.669 -2.365 -3.219 1 96.75 283 ARG B N 1
ATOM 8125 C CA . ARG B 1 283 ? 0.177 -2.117 -4.57 1 96.75 283 ARG B CA 1
ATOM 8126 C C . ARG B 1 283 ? -1.202 -2.734 -4.773 1 96.75 283 ARG B C 1
ATOM 8128 O O . ARG B 1 283 ? -2.08 -2.123 -5.387 1 96.75 283 ARG B O 1
ATOM 8135 N N . THR B 1 284 ? -1.387 -3.949 -4.223 1 98 284 THR B N 1
ATOM 8136 C CA . THR B 1 284 ? -2.676 -4.625 -4.301 1 98 284 THR B CA 1
ATOM 8137 C C . THR B 1 284 ? -3.756 -3.814 -3.586 1 98 284 THR B C 1
ATOM 8139 O O . THR B 1 284 ? -4.855 -3.633 -4.117 1 98 284 THR B O 1
ATOM 8142 N N . GLU B 1 285 ? -3.467 -3.236 -2.459 1 96.81 285 GLU B N 1
ATOM 8143 C CA . GLU B 1 285 ? -4.441 -2.521 -1.638 1 96.81 285 GLU B CA 1
ATOM 8144 C C . GLU B 1 285 ? -4.719 -1.13 -2.199 1 96.81 285 GLU B C 1
ATOM 8146 O O . GLU B 1 285 ? -5.703 -0.49 -1.827 1 96.81 285 GLU B O 1
ATOM 8151 N N . SER B 1 286 ? -3.879 -0.696 -3.146 1 96.31 286 SER B N 1
ATOM 8152 C CA . SER B 1 286 ? -4.07 0.636 -3.711 1 96.31 286 SER B CA 1
ATOM 8153 C C . SER B 1 286 ? -4.52 0.561 -5.168 1 96.31 286 SER B C 1
ATOM 8155 O O . SER B 1 286 ? -4.605 1.583 -5.848 1 96.31 286 SER B O 1
ATOM 8157 N N . ASP B 1 287 ? -4.77 -0.647 -5.688 1 98.12 287 ASP B N 1
ATOM 8158 C CA . ASP B 1 287 ? -5.176 -0.819 -7.078 1 98.12 287 ASP B CA 1
ATOM 8159 C C . ASP B 1 287 ? -6.535 -0.17 -7.336 1 98.12 287 ASP B C 1
ATOM 8161 O O . ASP B 1 287 ? -7.555 -0.631 -6.824 1 98.12 287 ASP B O 1
ATOM 8165 N N . PHE B 1 288 ? -6.523 0.82 -8.125 1 98 288 PHE B N 1
ATOM 8166 C CA . PHE B 1 288 ? -7.711 1.617 -8.43 1 98 288 PHE B CA 1
ATOM 8167 C C . PHE B 1 288 ? -8.82 0.741 -8.992 1 98 288 PHE B C 1
ATOM 8169 O O . PHE B 1 288 ? -9.984 0.877 -8.602 1 98 288 PHE B O 1
ATOM 8176 N N . SER B 1 289 ? -8.508 -0.195 -9.875 1 98.25 289 SER B N 1
ATOM 8177 C CA . SER B 1 289 ? -9.516 -1.005 -10.562 1 98.25 289 SER B CA 1
ATOM 8178 C C . SER B 1 289 ? -10.109 -2.053 -9.625 1 98.25 289 SER B C 1
ATOM 8180 O O . SER B 1 289 ? -11.164 -2.623 -9.914 1 98.25 289 SER B O 1
ATOM 8182 N N . SER B 1 290 ? -9.469 -2.314 -8.523 1 98 290 SER B N 1
ATOM 8183 C CA . SER B 1 290 ? -10.008 -3.217 -7.512 1 98 290 SER B CA 1
ATOM 8184 C C . SER B 1 290 ? -10.758 -2.447 -6.43 1 98 290 SER B C 1
ATOM 8186 O O . SER B 1 290 ? -11.539 -3.029 -5.672 1 98 290 SER B O 1
ATOM 8188 N N . ASN B 1 291 ? -10.508 -1.155 -6.367 1 98.12 291 ASN B N 1
ATOM 8189 C CA . ASN B 1 291 ? -11.102 -0.371 -5.289 1 98.12 291 ASN B CA 1
ATOM 8190 C C . ASN B 1 291 ? -12.344 0.378 -5.754 1 98.12 291 ASN B C 1
ATOM 8192 O O . ASN B 1 291 ? -13.164 0.806 -4.938 1 98.12 291 ASN B O 1
ATOM 8196 N N . TYR B 1 292 ? -12.508 0.543 -7.078 1 98.69 292 TYR B N 1
ATOM 8197 C CA . TYR B 1 292 ? -13.664 1.229 -7.641 1 98.69 292 TYR B CA 1
ATOM 8198 C C . TYR B 1 292 ? -14.367 0.354 -8.672 1 98.69 292 TYR B C 1
ATOM 8200 O O . TYR B 1 292 ? -13.734 -0.477 -9.328 1 98.69 292 TYR B O 1
ATOM 8208 N N . ILE B 1 293 ? -15.656 0.531 -8.82 1 98.75 293 ILE B N 1
ATOM 8209 C CA . ILE B 1 293 ? -16.469 -0.271 -9.727 1 98.75 293 ILE B CA 1
ATOM 8210 C C . ILE B 1 293 ? -16.188 0.145 -11.172 1 98.75 293 ILE B C 1
ATOM 8212 O O . ILE B 1 293 ? -15.938 1.318 -11.445 1 98.75 293 ILE B O 1
ATOM 8216 N N . GLY B 1 294 ? -16.156 -0.807 -12.125 1 98.62 294 GLY B N 1
ATOM 8217 C CA . GLY B 1 294 ? -15.938 -0.534 -13.539 1 98.62 294 GLY B CA 1
ATOM 8218 C C . GLY B 1 294 ? -16.922 -1.25 -14.445 1 98.62 294 GLY B C 1
ATOM 8219 O O . GLY B 1 294 ? -17.719 -2.066 -13.977 1 98.62 294 GLY B O 1
ATOM 8220 N N . TYR B 1 295 ? -16.922 -0.885 -15.719 1 98.75 295 TYR B N 1
ATOM 8221 C CA . TYR B 1 295 ? -17.734 -1.539 -16.75 1 98.75 295 TYR B CA 1
ATOM 8222 C C . TYR B 1 295 ? -16.891 -2.494 -17.578 1 98.75 295 TYR B C 1
ATOM 8224 O O . TYR B 1 295 ? -15.789 -2.148 -18 1 98.75 295 TYR B O 1
ATOM 8232 N N . TRP B 1 296 ? -17.422 -3.689 -17.812 1 98.62 296 TRP B N 1
ATOM 8233 C CA . TRP B 1 296 ? -16.609 -4.723 -18.453 1 98.62 296 TRP B CA 1
ATOM 8234 C C . TRP B 1 296 ? -17.281 -5.242 -19.703 1 98.62 296 TRP B C 1
ATOM 8236 O O . TRP B 1 296 ? -18.516 -5.387 -19.75 1 98.62 296 TRP B O 1
ATOM 8246 N N . THR B 1 297 ? -16.484 -5.547 -20.703 1 98.25 297 THR B N 1
ATOM 8247 C CA . THR B 1 297 ? -16.969 -6.102 -21.969 1 98.25 297 THR B CA 1
ATOM 8248 C C . THR B 1 297 ? -16.359 -7.477 -22.219 1 98.25 297 THR B C 1
ATOM 8250 O O . THR B 1 297 ? -16.094 -7.844 -23.359 1 98.25 297 THR B O 1
ATOM 8253 N N . ASP B 1 298 ? -16.094 -8.188 -21.203 1 97.12 298 ASP B N 1
ATOM 8254 C CA . ASP B 1 298 ? -15.469 -9.508 -21.234 1 97.12 298 ASP B CA 1
ATOM 8255 C C . ASP B 1 298 ? -16.484 -10.594 -21.594 1 97.12 298 ASP B C 1
ATOM 8257 O O . ASP B 1 298 ? -17.641 -10.289 -21.891 1 97.12 298 ASP B O 1
ATOM 8261 N N . ASN B 1 299 ? -16.094 -11.844 -21.703 1 96.56 299 ASN B N 1
ATOM 8262 C CA . ASN B 1 299 ? -16.953 -12.969 -22.062 1 96.56 299 ASN B CA 1
ATOM 8263 C C . ASN B 1 299 ? -18.266 -12.938 -21.281 1 96.56 299 ASN B C 1
ATOM 8265 O O . ASN B 1 299 ? -18.266 -12.695 -20.078 1 96.56 299 ASN B O 1
ATOM 8269 N N . GLY B 1 300 ? -19.312 -13.148 -22 1 96.56 300 GLY B N 1
ATOM 8270 C CA . GLY B 1 300 ? -20.625 -13.148 -21.375 1 96.56 300 GLY B CA 1
ATOM 8271 C C . GLY B 1 300 ? -21.234 -11.766 -21.25 1 96.56 300 GLY B C 1
ATOM 8272 O O . GLY B 1 300 ? -22.453 -11.625 -21.047 1 96.56 300 GLY B O 1
ATOM 8273 N N . ALA B 1 301 ? -20.438 -10.688 -21.344 1 97.56 301 ALA B N 1
ATOM 8274 C CA . ALA B 1 301 ? -20.953 -9.32 -21.375 1 97.56 301 ALA B CA 1
ATOM 8275 C C . ALA B 1 301 ? -21.875 -9.102 -22.562 1 97.56 301 ALA B C 1
ATOM 8277 O O . ALA B 1 301 ? -21.734 -9.766 -23.594 1 97.56 301 ALA B O 1
ATOM 8278 N N . TYR B 1 302 ? -22.781 -8.164 -22.453 1 96.88 302 TYR B N 1
ATOM 8279 C CA . TYR B 1 302 ? -23.688 -7.891 -23.562 1 96.88 302 TYR B CA 1
ATOM 8280 C C . TYR B 1 302 ? -22.922 -7.469 -24.797 1 96.88 302 TYR B C 1
ATOM 8282 O O . TYR B 1 302 ? -23.266 -7.871 -25.922 1 96.88 302 TYR B O 1
ATOM 8290 N N . TYR B 1 303 ? -21.891 -6.734 -24.625 1 97.38 303 TYR B N 1
ATOM 8291 C CA . TYR B 1 303 ? -21.188 -6.176 -25.766 1 97.38 303 TYR B CA 1
ATOM 8292 C C . TYR B 1 303 ? -19.875 -6.902 -26 1 97.38 303 TYR B C 1
ATOM 8294 O O . TYR B 1 303 ? -18.922 -6.324 -26.531 1 97.38 303 TYR B O 1
ATOM 8302 N N . TYR B 1 304 ? -19.703 -8.133 -25.578 1 97.44 304 TYR B N 1
ATOM 8303 C CA . TYR B 1 304 ? -18.578 -8.992 -25.953 1 97.44 304 TYR B CA 1
ATOM 8304 C C . TYR B 1 304 ? -18.703 -9.453 -27.391 1 97.44 304 TYR B C 1
ATOM 8306 O O . TYR B 1 304 ? -19.469 -10.367 -27.703 1 97.44 304 TYR B O 1
ATOM 8314 N N . TYR B 1 305 ? -17.906 -8.891 -28.344 1 95.69 305 TYR B N 1
ATOM 8315 C CA . TYR B 1 305 ? -17.891 -9.109 -29.781 1 95.69 305 TYR B CA 1
ATOM 8316 C C . TYR B 1 305 ? -19.219 -8.734 -30.406 1 95.69 305 TYR B C 1
ATOM 8318 O O . TYR B 1 305 ? -19.656 -9.344 -31.391 1 95.69 305 TYR B O 1
ATOM 8326 N N . HIS B 1 306 ? -19.922 -7.859 -29.781 1 93.5 306 HIS B N 1
ATOM 8327 C CA . HIS B 1 306 ? -21.234 -7.363 -30.188 1 93.5 306 HIS B CA 1
ATOM 8328 C C . HIS B 1 306 ? -21.391 -5.887 -29.859 1 93.5 306 HIS B C 1
ATOM 8330 O O . HIS B 1 306 ? -21 -5.441 -28.781 1 93.5 306 HIS B O 1
ATOM 8336 N N . THR B 1 307 ? -21.922 -5.102 -30.859 1 96.12 307 THR B N 1
ATOM 8337 C CA . THR B 1 307 ? -22.125 -3.674 -30.641 1 96.12 307 THR B CA 1
ATOM 8338 C C . THR B 1 307 ? -23.625 -3.336 -30.656 1 96.12 307 THR B C 1
ATOM 8340 O O . THR B 1 307 ? -24.453 -4.215 -30.844 1 96.12 307 THR B O 1
ATOM 8343 N N . GLU B 1 308 ? -23.938 -2.182 -30.312 1 95.88 308 GLU B N 1
ATOM 8344 C CA . GLU B 1 308 ? -25.297 -1.702 -30.578 1 95.88 308 GLU B CA 1
ATOM 8345 C C . GLU B 1 308 ? -25.609 -1.779 -32.062 1 95.88 308 GLU B C 1
ATOM 8347 O O . GLU B 1 308 ? -24.719 -1.637 -32.906 1 95.88 308 GLU B O 1
ATOM 8352 N N . SER B 1 309 ? -26.906 -1.978 -32.312 1 93.38 309 SER B N 1
ATOM 8353 C CA . SER B 1 309 ? -27.328 -2.082 -33.719 1 93.38 309 SER B CA 1
ATOM 8354 C C . SER B 1 309 ? -26.953 -0.83 -34.5 1 93.38 309 SER B C 1
ATOM 8356 O O . SER B 1 309 ? -27.266 0.288 -34.094 1 93.38 309 SER B O 1
ATOM 8358 N N . GLY B 1 310 ? -26.203 -1.064 -35.594 1 94.88 310 GLY B N 1
ATOM 8359 C CA . GLY B 1 310 ? -25.859 0.017 -36.5 1 94.88 310 GLY B CA 1
ATOM 8360 C C . GLY B 1 310 ? -24.703 0.871 -36 1 94.88 310 GLY B C 1
ATOM 8361 O O . GLY B 1 310 ? -24.422 1.927 -36.562 1 94.88 310 GLY B O 1
ATOM 8362 N N . LYS B 1 311 ? -24.016 0.408 -35 1 96.5 311 LYS B N 1
ATOM 8363 C CA . LYS B 1 311 ? -22.922 1.201 -34.469 1 96.5 311 LYS B CA 1
ATOM 8364 C C . LYS B 1 311 ? -21.641 0.37 -34.344 1 96.5 311 LYS B C 1
ATOM 8366 O O . LYS B 1 311 ? -21.703 -0.86 -34.281 1 96.5 311 LYS B O 1
ATOM 8371 N N . ASN B 1 312 ? -20.531 1.046 -34.375 1 96.62 312 ASN B N 1
ATOM 8372 C CA . ASN B 1 312 ? -19.266 0.412 -34.031 1 96.62 312 ASN B CA 1
ATOM 8373 C C . ASN B 1 312 ? -19 0.444 -32.531 1 96.62 312 ASN B C 1
ATOM 8375 O O . ASN B 1 312 ? -19.844 0.912 -31.766 1 96.62 312 ASN B O 1
ATOM 8379 N N . TYR B 1 313 ? -17.922 -0.114 -32.094 1 97.62 313 TYR B N 1
ATOM 8380 C CA . TYR B 1 313 ? -17.609 -0.207 -30.688 1 97.62 313 TYR B CA 1
ATOM 8381 C C . TYR B 1 313 ? -17.359 1.174 -30.078 1 97.62 313 TYR B C 1
ATOM 8383 O O . TYR B 1 313 ? -17.688 1.425 -28.922 1 97.62 313 TYR B O 1
ATOM 8391 N N . GLU B 1 314 ? -16.672 2.047 -30.812 1 97.5 314 GLU B N 1
ATOM 8392 C CA . GLU B 1 314 ? -16.422 3.398 -30.312 1 97.5 314 GLU B CA 1
ATOM 8393 C C . GLU B 1 314 ? -17.719 4.09 -29.906 1 97.5 314 GLU B C 1
ATOM 8395 O O . GLU B 1 314 ? -17.844 4.562 -28.781 1 97.5 314 GLU B O 1
ATOM 8400 N N . ASP B 1 315 ? -18.688 4.09 -30.797 1 97.56 315 ASP B N 1
ATOM 8401 C CA . ASP B 1 315 ? -19.969 4.727 -30.531 1 97.56 315 ASP B CA 1
ATOM 8402 C C . ASP B 1 315 ? -20.719 3.998 -29.422 1 97.56 315 ASP B C 1
ATOM 8404 O O . ASP B 1 315 ? -21.391 4.629 -28.594 1 97.56 315 ASP B O 1
ATOM 8408 N N . THR B 1 316 ? -20.672 2.705 -29.469 1 97.88 316 THR B N 1
ATOM 8409 C CA . THR B 1 316 ? -21.344 1.906 -28.453 1 97.88 316 THR B CA 1
ATOM 8410 C C . THR B 1 316 ? -20.812 2.24 -27.062 1 97.88 316 THR B C 1
ATOM 8412 O O . THR B 1 316 ? -21.578 2.408 -26.125 1 97.88 316 THR B O 1
ATOM 8415 N N . MET B 1 317 ? -19.469 2.338 -26.875 1 98.12 317 MET B N 1
ATOM 8416 C CA . MET B 1 317 ? -18.891 2.617 -25.578 1 98.12 317 MET B CA 1
ATOM 8417 C C . MET B 1 317 ? -19.234 4.027 -25.109 1 98.12 317 MET B C 1
ATOM 8419 O O . MET B 1 317 ? -19.453 4.254 -23.922 1 98.12 317 MET B O 1
ATOM 8423 N N . VAL B 1 318 ? -19.234 4.98 -26.031 1 97.81 318 VAL B N 1
ATOM 8424 C CA . VAL B 1 318 ? -19.641 6.34 -25.703 1 97.81 318 VAL B CA 1
ATOM 8425 C C . VAL B 1 318 ? -21.078 6.34 -25.203 1 97.81 318 VAL B C 1
ATOM 8427 O O . VAL B 1 318 ? -21.406 7.004 -24.219 1 97.81 318 VAL B O 1
ATOM 8430 N N . ASP B 1 319 ? -21.984 5.566 -25.891 1 97.88 319 ASP B N 1
ATOM 8431 C CA . ASP B 1 319 ? -23.391 5.465 -25.484 1 97.88 319 ASP B CA 1
ATOM 8432 C C . ASP B 1 319 ? -23.516 4.797 -24.125 1 97.88 319 ASP B C 1
ATOM 8434 O O . ASP B 1 319 ? -24.359 5.188 -23.312 1 97.88 319 ASP B O 1
ATOM 8438 N N . VAL B 1 320 ? -22.75 3.771 -23.859 1 97.5 320 VAL B N 1
ATOM 8439 C CA . VAL B 1 320 ? -22.75 3.092 -22.578 1 97.5 320 VAL B CA 1
ATOM 8440 C C . VAL B 1 320 ? -22.406 4.082 -21.469 1 97.5 320 VAL B C 1
ATOM 8442 O O . VAL B 1 320 ? -23.078 4.141 -20.438 1 97.5 320 VAL B O 1
ATOM 8445 N N . MET B 1 321 ? -21.375 4.879 -21.672 1 96.44 321 MET B N 1
ATOM 8446 C CA . MET B 1 321 ? -20.953 5.832 -20.656 1 96.44 321 MET B CA 1
ATOM 8447 C C . MET B 1 321 ? -22.016 6.918 -20.453 1 96.44 321 MET B C 1
ATOM 8449 O O . MET B 1 321 ? -22.25 7.348 -19.328 1 96.44 321 MET B O 1
ATOM 8453 N N . ALA B 1 322 ? -22.609 7.359 -21.516 1 96.25 322 ALA B N 1
ATOM 8454 C CA . ALA B 1 322 ? -23.672 8.352 -21.406 1 96.25 322 ALA B CA 1
ATOM 8455 C C . ALA B 1 322 ? -24.844 7.816 -20.609 1 96.25 322 ALA B C 1
ATOM 8457 O O . ALA B 1 322 ? -25.375 8.508 -19.734 1 96.25 322 ALA B O 1
ATOM 8458 N N . TYR B 1 323 ? -25.25 6.625 -20.938 1 96.31 323 TYR B N 1
ATOM 8459 C CA . TYR B 1 323 ? -26.359 5.973 -20.234 1 96.31 323 TYR B CA 1
ATOM 8460 C C . TYR B 1 323 ? -26.062 5.832 -18.75 1 96.31 323 TYR B C 1
ATOM 8462 O O . TYR B 1 323 ? -26.906 6.129 -17.906 1 96.31 323 TYR B O 1
ATOM 8470 N N . THR B 1 324 ? -24.906 5.32 -18.422 1 94.38 324 THR B N 1
ATOM 8471 C CA . THR B 1 324 ? -24.594 5.023 -17.031 1 94.38 324 THR B CA 1
ATOM 8472 C C . THR B 1 324 ? -24.531 6.305 -16.203 1 94.38 324 THR B C 1
ATOM 8474 O O . THR B 1 324 ? -24.891 6.316 -15.031 1 94.38 324 THR B O 1
ATOM 8477 N N . LYS B 1 325 ? -24.047 7.332 -16.812 1 91.75 325 LYS B N 1
ATOM 8478 C CA . LYS B 1 325 ? -24.078 8.633 -16.156 1 91.75 325 LYS B CA 1
ATOM 8479 C C . LYS B 1 325 ? -25.5 9.07 -15.867 1 91.75 325 LYS B C 1
ATOM 8481 O O . LYS B 1 325 ? -25.812 9.516 -14.758 1 91.75 325 LYS B O 1
ATOM 8486 N N . GLU B 1 326 ? -26.359 8.93 -16.797 1 95.56 326 GLU B N 1
ATOM 8487 C CA . GLU B 1 326 ? -27.766 9.289 -16.641 1 95.56 326 GLU B CA 1
ATOM 8488 C C . GLU B 1 326 ? -28.453 8.414 -15.602 1 95.56 326 GLU B C 1
ATOM 8490 O O . GLU B 1 326 ? -29.266 8.906 -14.82 1 95.56 326 GLU B O 1
ATOM 8495 N N . ALA B 1 327 ? -28.094 7.16 -15.602 1 96.69 327 ALA B N 1
ATOM 8496 C CA . ALA B 1 327 ? -28.734 6.184 -14.719 1 96.69 327 ALA B CA 1
ATOM 8497 C C . ALA B 1 327 ? -28.156 6.277 -13.305 1 96.69 327 ALA B C 1
ATOM 8499 O O . ALA B 1 327 ? -28.719 5.691 -12.367 1 96.69 327 ALA B O 1
ATOM 8500 N N . GLY B 1 328 ? -27.094 6.988 -13.133 1 95.38 328 GLY B N 1
ATOM 8501 C CA . GLY B 1 328 ? -26.5 7.172 -11.82 1 95.38 328 GLY B CA 1
ATOM 8502 C C . GLY B 1 328 ? -25.625 6.016 -11.398 1 95.38 328 GLY B C 1
ATOM 8503 O O . GLY B 1 328 ? -25.469 5.734 -10.211 1 95.38 328 GLY B O 1
ATOM 8504 N N . ILE B 1 329 ? -25.094 5.254 -12.297 1 97.69 329 ILE B N 1
ATOM 8505 C CA . ILE B 1 329 ? -24.109 4.211 -12 1 97.69 329 ILE B CA 1
ATOM 8506 C C . ILE B 1 329 ? -22.703 4.789 -12.07 1 97.69 329 ILE B C 1
ATOM 8508 O O . ILE B 1 329 ? -22.266 5.25 -13.133 1 97.69 329 ILE B O 1
ATOM 8512 N N . PRO B 1 330 ? -21.953 4.77 -11.016 1 97.25 330 PRO B N 1
ATOM 8513 C CA . PRO B 1 330 ? -20.672 5.492 -10.969 1 97.25 330 PRO B CA 1
ATOM 8514 C C . PRO B 1 330 ? -19.5 4.641 -11.422 1 97.25 330 PRO B C 1
ATOM 8516 O O . PRO B 1 330 ? -18.484 4.559 -10.727 1 97.25 330 PRO B O 1
ATOM 8519 N N . TYR B 1 331 ? -19.547 4.09 -12.641 1 98 331 TYR B N 1
ATOM 8520 C CA . TYR B 1 331 ? -18.375 3.391 -13.156 1 98 331 TYR B CA 1
ATOM 8521 C C . TYR B 1 331 ? -17.172 4.324 -13.234 1 98 331 TYR B C 1
ATOM 8523 O O . TYR B 1 331 ? -17.312 5.488 -13.609 1 98 331 TYR B O 1
ATOM 8531 N N . ARG B 1 332 ? -15.977 3.764 -12.906 1 97.38 332 ARG B N 1
ATOM 8532 C CA . ARG B 1 332 ? -14.797 4.613 -12.828 1 97.38 332 ARG B CA 1
ATOM 8533 C C . ARG B 1 332 ? -13.734 4.164 -13.828 1 97.38 332 ARG B C 1
ATOM 8535 O O . ARG B 1 332 ? -12.719 4.836 -14.008 1 97.38 332 ARG B O 1
ATOM 8542 N N . TYR B 1 333 ? -13.922 3.119 -14.539 1 98 333 TYR B N 1
ATOM 8543 C CA . TYR B 1 333 ? -13.047 2.676 -15.617 1 98 333 TYR B CA 1
ATOM 8544 C C . TYR B 1 333 ? -13.797 1.772 -16.594 1 98 333 TYR B C 1
ATOM 8546 O O . TYR B 1 333 ? -14.898 1.303 -16.297 1 98 333 TYR B O 1
ATOM 8554 N N . LEU B 1 334 ? -13.234 1.581 -17.781 1 98.44 334 LEU B N 1
ATOM 8555 C CA . LEU B 1 334 ? -13.773 0.72 -18.828 1 98.44 334 LEU B CA 1
ATOM 8556 C C . LEU B 1 334 ? -12.797 -0.403 -19.156 1 98.44 334 LEU B C 1
ATOM 8558 O O . LEU B 1 334 ? -11.602 -0.159 -19.344 1 98.44 334 LEU B O 1
ATOM 8562 N N . GLN B 1 335 ? -13.305 -1.624 -19.188 1 98.69 335 GLN B N 1
ATOM 8563 C CA . GLN B 1 335 ? -12.492 -2.756 -19.625 1 98.69 335 GLN B CA 1
ATOM 8564 C C . GLN B 1 335 ? -12.758 -3.105 -21.078 1 98.69 335 GLN B C 1
ATOM 8566 O O . GLN B 1 335 ? -13.914 -3.221 -21.5 1 98.69 335 GLN B O 1
ATOM 8571 N N . LEU B 1 336 ? -11.719 -3.182 -21.859 1 98.62 336 LEU B N 1
ATOM 8572 C CA . LEU B 1 336 ? -11.773 -3.656 -23.234 1 98.62 336 LEU B CA 1
ATOM 8573 C C . LEU B 1 336 ? -11.234 -5.078 -23.344 1 98.62 336 LEU B C 1
ATOM 8575 O O . LEU B 1 336 ? -10.047 -5.32 -23.109 1 98.62 336 LEU B O 1
ATOM 8579 N N . ASP B 1 337 ? -12.062 -5.938 -23.781 1 98.25 337 ASP B N 1
ATOM 8580 C CA . ASP B 1 337 ? -11.633 -7.332 -23.859 1 98.25 337 ASP B CA 1
ATOM 8581 C C . ASP B 1 337 ? -10.922 -7.609 -25.172 1 98.25 337 ASP B C 1
ATOM 8583 O O . ASP B 1 337 ? -10.062 -6.832 -25.594 1 98.25 337 ASP B O 1
ATOM 8587 N N . SER B 1 338 ? -11.055 -8.703 -25.812 1 97.94 338 SER B N 1
ATOM 8588 C CA . SER B 1 338 ? -10.148 -9.234 -26.828 1 97.94 338 SER B CA 1
ATOM 8589 C C . SER B 1 338 ? -10.602 -8.859 -28.234 1 97.94 338 SER B C 1
ATOM 8591 O O . SER B 1 338 ? -10.039 -9.328 -29.219 1 97.94 338 SER B O 1
ATOM 8593 N N . TRP B 1 339 ? -11.516 -8.062 -28.484 1 97.31 339 TRP B N 1
ATOM 8594 C CA . TRP B 1 339 ? -12.164 -7.883 -29.781 1 97.31 339 TRP B CA 1
ATOM 8595 C C . TRP B 1 339 ? -11.594 -6.68 -30.516 1 97.31 339 TRP B C 1
ATOM 8597 O O . TRP B 1 339 ? -11.969 -6.402 -31.656 1 97.31 339 TRP B O 1
ATOM 8607 N N . TRP B 1 340 ? -10.672 -5.969 -30 1 97.88 340 TRP B N 1
ATOM 8608 C CA . TRP B 1 340 ? -10.375 -4.648 -30.547 1 97.88 340 TRP B CA 1
ATOM 8609 C C . TRP B 1 340 ? -9.031 -4.652 -31.281 1 97.88 340 TRP B C 1
ATOM 8611 O O . TRP B 1 340 ? -8.75 -3.758 -32.094 1 97.88 340 TRP B O 1
ATOM 8621 N N . TYR B 1 341 ? -8.094 -5.559 -31.125 1 98.38 341 TYR B N 1
ATOM 8622 C CA . TYR B 1 341 ? -6.766 -5.543 -31.719 1 98.38 341 TYR B CA 1
ATOM 8623 C C . TYR B 1 341 ? -6.672 -6.531 -32.875 1 98.38 341 TYR B C 1
ATOM 8625 O O . TYR B 1 341 ? -7.594 -7.32 -33.094 1 98.38 341 TYR B O 1
ATOM 8633 N N . TYR B 1 342 ? -5.543 -6.473 -33.656 1 98.5 342 TYR B N 1
ATOM 8634 C CA . TYR B 1 342 ? -5.336 -7.324 -34.812 1 98.5 342 TYR B CA 1
ATOM 8635 C C . TYR B 1 342 ? -4.957 -8.742 -34.406 1 98.5 342 TYR B C 1
ATOM 8637 O O . TYR B 1 342 ? -4.051 -8.93 -33.594 1 98.5 342 TYR B O 1
ATOM 8645 N N . LYS B 1 343 ? -5.613 -9.695 -35.031 1 98.12 343 LYS B N 1
ATOM 8646 C CA . LYS B 1 343 ? -5.316 -11.102 -34.75 1 98.12 343 LYS B CA 1
ATOM 8647 C C . LYS B 1 343 ? -4.586 -11.734 -35.938 1 98.12 343 LYS B C 1
ATOM 8649 O O . LYS B 1 343 ? -4.73 -11.289 -37.094 1 98.12 343 LYS B O 1
ATOM 8654 N N . GLY B 1 344 ? -3.736 -12.625 -35.562 1 97.94 344 GLY B N 1
ATOM 8655 C CA . GLY B 1 344 ? -2.988 -13.367 -36.562 1 97.94 344 GLY B CA 1
ATOM 8656 C C . GLY B 1 344 ? -3.275 -14.859 -36.562 1 97.94 344 GLY B C 1
ATOM 8657 O O . GLY B 1 344 ? -4.422 -15.273 -36.375 1 97.94 344 GLY B O 1
ATOM 8658 N N . VAL B 1 345 ? -2.27 -15.602 -36.781 1 97 345 VAL B N 1
ATOM 8659 C CA . VAL B 1 345 ? -2.363 -17.062 -36.844 1 97 345 VAL B CA 1
ATOM 8660 C C . VAL B 1 345 ? -2.994 -17.578 -35.562 1 97 345 VAL B C 1
ATOM 8662 O O . VAL B 1 345 ? -2.633 -17.141 -34.469 1 97 345 VAL B O 1
ATOM 8665 N N . ALA B 1 346 ? -3.973 -18.531 -35.719 1 95.75 346 ALA B N 1
ATOM 8666 C CA . ALA B 1 346 ? -4.645 -19.25 -34.625 1 95.75 346 ALA B CA 1
ATOM 8667 C C . ALA B 1 346 ? -5.305 -18.266 -33.656 1 95.75 346 ALA B C 1
ATOM 8669 O O . ALA B 1 346 ? -5.562 -18.625 -32.5 1 95.75 346 ALA B O 1
ATOM 8670 N N . GLY B 1 347 ? -5.531 -17.016 -34.125 1 96.81 347 GLY B N 1
ATOM 8671 C CA . GLY B 1 347 ? -6.293 -16.062 -33.344 1 96.81 347 GLY B CA 1
ATOM 8672 C C . GLY B 1 347 ? -5.449 -15.297 -32.344 1 96.81 347 GLY B C 1
ATOM 8673 O O . GLY B 1 347 ? -5.973 -14.516 -31.547 1 96.81 347 GLY B O 1
ATOM 8674 N N . GLY B 1 348 ? -4.129 -15.531 -32.312 1 97.94 348 GLY B N 1
ATOM 8675 C CA . GLY B 1 348 ? -3.234 -14.781 -31.453 1 97.94 348 GLY B CA 1
ATOM 8676 C C . GLY B 1 348 ? -3.059 -13.344 -31.891 1 97.94 348 GLY B C 1
ATOM 8677 O O . GLY B 1 348 ? -3.504 -12.953 -32.969 1 97.94 348 GLY B O 1
ATOM 8678 N N . VAL B 1 349 ? -2.445 -12.523 -31.078 1 98.56 349 VAL B N 1
ATOM 8679 C CA . VAL B 1 349 ? -2.254 -11.102 -31.344 1 98.56 349 VAL B CA 1
ATOM 8680 C C . VAL B 1 349 ? -1.21 -10.93 -32.438 1 98.56 349 VAL B C 1
ATOM 8682 O O . VAL B 1 349 ? -0.051 -11.32 -32.281 1 98.56 349 VAL B O 1
ATOM 8685 N N . LYS B 1 350 ? -1.609 -10.438 -33.562 1 98.62 350 LYS B N 1
ATOM 8686 C CA . LYS B 1 350 ? -0.69 -10.031 -34.594 1 98.62 350 LYS B CA 1
ATOM 8687 C C . LYS B 1 350 ? -0.086 -8.664 -34.312 1 98.62 350 LYS B C 1
ATOM 8689 O O . LYS B 1 350 ? 1.125 -8.469 -34.438 1 98.62 350 LYS B O 1
ATOM 8694 N N . THR B 1 351 ? -0.939 -7.754 -34 1 98.62 351 THR B N 1
ATOM 8695 C CA . THR B 1 351 ? -0.56 -6.41 -33.562 1 98.62 351 THR B CA 1
ATOM 8696 C C . THR B 1 351 ? -1.523 -5.887 -32.5 1 98.62 351 THR B C 1
ATOM 8698 O O . THR B 1 351 ? -2.732 -5.812 -32.75 1 98.62 351 THR B O 1
ATOM 8701 N N . TRP B 1 352 ? -1.016 -5.578 -31.312 1 98.38 352 TRP B N 1
ATOM 8702 C CA . TRP B 1 352 ? -1.831 -5.094 -30.219 1 98.38 352 TRP B CA 1
ATOM 8703 C C . TRP B 1 352 ? -2.115 -3.602 -30.359 1 98.38 352 TRP B C 1
ATOM 8705 O O . TRP B 1 352 ? -1.577 -2.783 -29.609 1 98.38 352 TRP B O 1
ATOM 8715 N N . ASP B 1 353 ? -2.898 -3.279 -31.297 1 97.25 353 ASP B N 1
ATOM 8716 C CA . ASP B 1 353 ? -3.326 -1.928 -31.656 1 97.25 353 ASP B CA 1
ATOM 8717 C C . ASP B 1 353 ? -4.777 -1.916 -32.125 1 97.25 353 ASP B C 1
ATOM 8719 O O . ASP B 1 353 ? -5.297 -2.934 -32.594 1 97.25 353 ASP B O 1
ATOM 8723 N N . ALA B 1 354 ? -5.398 -0.823 -31.953 1 97.5 354 ALA B N 1
ATOM 8724 C CA . ALA B 1 354 ? -6.824 -0.734 -32.25 1 97.5 354 ALA B CA 1
ATOM 8725 C C . ALA B 1 354 ? -7.074 -0.869 -33.75 1 97.5 354 ALA B C 1
ATOM 8727 O O . ALA B 1 354 ? -6.441 -0.185 -34.562 1 97.5 354 ALA B O 1
ATOM 8728 N N . ARG B 1 355 ? -7.957 -1.666 -34.062 1 97.88 355 ARG B N 1
ATOM 8729 C CA . ARG B 1 355 ? -8.398 -1.765 -35.438 1 97.88 355 ARG B CA 1
ATOM 8730 C C . ARG B 1 355 ? -9.305 -0.593 -35.812 1 97.88 355 ARG B C 1
ATOM 8732 O O . ARG B 1 355 ? -10.18 -0.209 -35.031 1 97.88 355 ARG B O 1
ATOM 8739 N N . PRO B 1 356 ? -9.211 -0.123 -37 1 97.12 356 PRO B N 1
ATOM 8740 C CA . PRO B 1 356 ? -10.008 1.049 -37.375 1 97.12 356 PRO B CA 1
ATOM 8741 C C . PRO B 1 356 ? -11.484 0.728 -37.562 1 97.12 356 PRO B C 1
ATOM 8743 O O . PRO B 1 356 ? -12.328 1.623 -37.469 1 97.12 356 PRO B O 1
ATOM 8746 N N . ASP B 1 357 ? -11.836 -0.514 -37.875 1 96.25 357 ASP B N 1
ATOM 8747 C CA . ASP B 1 357 ? -13.242 -0.888 -38 1 96.25 357 ASP B CA 1
ATOM 8748 C C . ASP B 1 357 ? -13.914 -0.941 -36.625 1 96.25 357 ASP B C 1
ATOM 8750 O O . ASP B 1 357 ? -15.141 -0.862 -36.5 1 96.25 357 ASP B O 1
ATOM 8754 N N . VAL B 1 358 ? -13.148 -1.139 -35.594 1 97.69 358 VAL B N 1
ATOM 8755 C CA . VAL B 1 358 ? -13.641 -1.215 -34.219 1 97.69 358 VAL B CA 1
ATOM 8756 C C . VAL B 1 358 ? -13.633 0.176 -33.594 1 97.69 358 VAL B C 1
ATOM 8758 O O . VAL B 1 358 ? -14.648 0.626 -33.062 1 97.69 358 VAL B O 1
ATOM 8761 N N . PHE B 1 359 ? -12.492 0.773 -33.688 1 98.19 359 PHE B N 1
ATOM 8762 C CA . PHE B 1 359 ? -12.312 2.139 -33.219 1 98.19 359 PHE B CA 1
ATOM 8763 C C . PHE B 1 359 ? -11.797 3.039 -34.344 1 98.19 359 PHE B C 1
ATOM 8765 O O . PHE B 1 359 ? -10.602 3.309 -34.406 1 98.19 359 PHE B O 1
ATOM 8772 N N . PRO B 1 360 ? -12.695 3.629 -35.062 1 97.44 360 PRO B N 1
ATOM 8773 C CA . PRO B 1 360 ? -12.289 4.406 -36.219 1 97.44 360 PRO B CA 1
ATOM 8774 C C . PRO B 1 360 ? -11.398 5.594 -35.875 1 97.44 360 PRO B C 1
ATOM 8776 O O . PRO B 1 360 ? -10.555 5.992 -36.656 1 97.44 360 PRO B O 1
ATOM 8779 N N . SER B 1 361 ? -11.523 6.113 -34.688 1 96.94 361 SER B N 1
ATOM 8780 C CA . SER B 1 361 ? -10.719 7.262 -34.281 1 96.94 361 SER B CA 1
ATOM 8781 C C . SER B 1 361 ? -9.555 6.848 -33.406 1 96.94 361 SER B C 1
ATOM 8783 O O . SER B 1 361 ? -8.828 7.695 -32.875 1 96.94 361 SER B O 1
ATOM 8785 N N . GLY B 1 362 ? -9.484 5.582 -33.125 1 96.31 362 GLY B N 1
ATOM 8786 C CA . GLY B 1 362 ? -8.414 5.066 -32.281 1 96.31 362 GLY B CA 1
ATOM 8787 C C . GLY B 1 362 ? -8.758 5.078 -30.797 1 96.31 362 GLY B C 1
ATOM 8788 O O . GLY B 1 362 ? -9.766 5.656 -30.391 1 96.31 362 GLY B O 1
ATOM 8789 N N . LEU B 1 363 ? -7.895 4.457 -29.984 1 96.44 363 LEU B N 1
ATOM 8790 C CA . LEU B 1 363 ? -8.148 4.312 -28.562 1 96.44 363 LEU B CA 1
ATOM 8791 C C . LEU B 1 363 ? -7.922 5.633 -27.828 1 96.44 363 LEU B C 1
ATOM 8793 O O . LEU B 1 363 ? -8.57 5.906 -26.812 1 96.44 363 LEU B O 1
ATOM 8797 N N . ARG B 1 364 ? -7.012 6.422 -28.281 1 93.31 364 ARG B N 1
ATOM 8798 C CA . ARG B 1 364 ? -6.801 7.734 -27.672 1 93.31 364 ARG B CA 1
ATOM 8799 C C . ARG B 1 364 ? -8.07 8.578 -27.734 1 93.31 364 ARG B C 1
ATOM 8801 O O . ARG B 1 364 ? -8.453 9.211 -26.75 1 93.31 364 ARG B O 1
ATOM 8808 N N . ALA B 1 365 ? -8.633 8.57 -28.922 1 94.56 365 ALA B N 1
ATOM 8809 C CA . ALA B 1 365 ? -9.883 9.312 -29.094 1 94.56 365 ALA B CA 1
ATOM 8810 C C . ALA B 1 365 ? -10.977 8.766 -28.188 1 94.56 365 ALA B C 1
ATOM 8812 O O . ALA B 1 365 ? -11.758 9.531 -27.609 1 94.56 365 ALA B O 1
ATOM 8813 N N . LEU B 1 366 ? -11.078 7.453 -28.078 1 95.94 366 LEU B N 1
ATOM 8814 C CA . LEU B 1 366 ? -12.047 6.855 -27.156 1 95.94 366 LEU B CA 1
ATOM 8815 C C . LEU B 1 366 ? -11.82 7.344 -25.734 1 95.94 366 LEU B C 1
ATOM 8817 O O . LEU B 1 366 ? -12.766 7.75 -25.062 1 95.94 366 LEU B O 1
ATOM 8821 N N . TYR B 1 367 ? -10.602 7.277 -25.312 1 94.25 367 TYR B N 1
ATOM 8822 C CA . TYR B 1 367 ? -10.211 7.688 -23.969 1 94.25 367 TYR B CA 1
ATOM 8823 C C . TYR B 1 367 ? -10.625 9.125 -23.688 1 94.25 367 TYR B C 1
ATOM 8825 O O . TYR B 1 367 ? -11.188 9.43 -22.641 1 94.25 367 TYR B O 1
ATOM 8833 N N . GLU B 1 368 ? -10.438 9.961 -24.641 1 90.19 368 GLU B N 1
ATOM 8834 C CA . GLU B 1 368 ? -10.812 11.359 -24.516 1 90.19 368 GLU B CA 1
ATOM 8835 C C . GLU B 1 368 ? -12.328 11.523 -24.422 1 90.19 368 GLU B C 1
ATOM 8837 O O . GLU B 1 368 ? -12.82 12.32 -23.625 1 90.19 368 GLU B O 1
ATOM 8842 N N . LYS B 1 369 ? -13 10.789 -25.188 1 92.88 369 LYS B N 1
ATOM 8843 C CA . LYS B 1 369 ? -14.453 10.914 -25.266 1 92.88 369 LYS B CA 1
ATOM 8844 C C . LYS B 1 369 ? -15.117 10.406 -23.984 1 92.88 369 LYS B C 1
ATOM 8846 O O . LYS B 1 369 ? -16.078 11 -23.5 1 92.88 369 LYS B O 1
ATOM 8851 N N . ILE B 1 370 ? -14.609 9.305 -23.438 1 93.31 370 ILE B N 1
ATOM 8852 C CA . ILE B 1 370 ? -15.297 8.688 -22.312 1 93.31 370 ILE B CA 1
ATOM 8853 C C . ILE B 1 370 ? -14.742 9.242 -21 1 93.31 370 ILE B C 1
ATOM 8855 O O . ILE B 1 370 ? -15.398 9.18 -19.953 1 93.31 370 ILE B O 1
ATOM 8859 N N . GLY B 1 371 ? -13.531 9.703 -21.047 1 89.06 371 GLY B N 1
ATOM 8860 C CA . GLY B 1 371 ? -12.938 10.344 -19.891 1 89.06 371 GLY B CA 1
ATOM 8861 C C . GLY B 1 371 ? -12.641 9.383 -18.75 1 89.06 371 GLY B C 1
ATOM 8862 O O . GLY B 1 371 ? -12.602 9.781 -17.594 1 89.06 371 GLY B O 1
ATOM 8863 N N . LEU B 1 372 ? -12.516 8.062 -18.953 1 94.31 372 LEU B N 1
ATOM 8864 C CA . LEU B 1 372 ? -12.242 7.035 -17.969 1 94.31 372 LEU B CA 1
ATOM 8865 C C . LEU B 1 372 ? -11.008 6.223 -18.359 1 94.31 372 LEU B C 1
ATOM 8867 O O . LEU B 1 372 ? -10.797 5.941 -19.531 1 94.31 372 LEU B O 1
ATOM 8871 N N . PRO B 1 373 ? -10.203 5.875 -17.297 1 96.19 373 PRO B N 1
ATOM 8872 C CA . PRO B 1 373 ? -9.086 4.984 -17.609 1 96.19 373 PRO B CA 1
ATOM 8873 C C . PRO B 1 373 ? -9.539 3.623 -18.125 1 96.19 373 PRO B C 1
ATOM 8875 O O . PRO B 1 373 ? -10.727 3.299 -18.062 1 96.19 373 PRO B O 1
ATOM 8878 N N . ILE B 1 374 ? -8.562 2.873 -18.672 1 97.69 374 ILE B N 1
ATOM 8879 C CA . ILE B 1 374 ? -8.914 1.673 -19.422 1 97.69 374 ILE B CA 1
ATOM 8880 C C . ILE B 1 374 ? -8.18 0.468 -18.828 1 97.69 374 ILE B C 1
ATOM 8882 O O . ILE B 1 374 ? -6.996 0.56 -18.5 1 97.69 374 ILE B O 1
ATOM 8886 N N . VAL B 1 375 ? -8.875 -0.612 -18.609 1 98.5 375 VAL B N 1
ATOM 8887 C CA . VAL B 1 375 ? -8.336 -1.96 -18.453 1 98.5 375 VAL B CA 1
ATOM 8888 C C . VAL B 1 375 ? -8.422 -2.707 -19.781 1 98.5 375 VAL B C 1
ATOM 8890 O O . VAL B 1 375 ? -9.461 -2.688 -20.438 1 98.5 375 VAL B O 1
ATOM 8893 N N . ALA B 1 376 ? -7.328 -3.336 -20.188 1 98.75 376 ALA B N 1
ATOM 8894 C CA . ALA B 1 376 ? -7.398 -3.9 -21.531 1 98.75 376 ALA B CA 1
ATOM 8895 C C . ALA B 1 376 ? -6.816 -5.309 -21.578 1 98.75 376 ALA B C 1
ATOM 8897 O O . ALA B 1 376 ? -5.797 -5.582 -20.938 1 98.75 376 ALA B O 1
ATOM 8898 N N . HIS B 1 377 ? -7.438 -6.078 -22.375 1 98.62 377 HIS B N 1
ATOM 8899 C CA . HIS B 1 377 ? -7.117 -7.484 -22.594 1 98.62 377 HIS B CA 1
ATOM 8900 C C . HIS B 1 377 ? -5.988 -7.641 -23.609 1 98.62 377 HIS B C 1
ATOM 8902 O O . HIS B 1 377 ? -5.945 -6.922 -24.609 1 98.62 377 HIS B O 1
ATOM 8908 N N . ASN B 1 378 ? -5.09 -8.5 -23.266 1 98.38 378 ASN B N 1
ATOM 8909 C CA . ASN B 1 378 ? -4.215 -9.094 -24.281 1 98.38 378 ASN B CA 1
ATOM 8910 C C . ASN B 1 378 ? -4.359 -10.609 -24.328 1 98.38 378 ASN B C 1
ATOM 8912 O O . ASN B 1 378 ? -4.766 -11.227 -23.344 1 98.38 378 ASN B O 1
ATOM 8916 N N . ARG B 1 379 ? -4.098 -11.078 -25.469 1 97.75 379 ARG B N 1
ATOM 8917 C CA . ARG B 1 379 ? -4.105 -12.523 -25.688 1 97.75 379 ARG B CA 1
ATOM 8918 C C . ARG B 1 379 ? -2.684 -13.078 -25.734 1 97.75 379 ARG B C 1
ATOM 8920 O O . ARG B 1 379 ? -1.757 -12.469 -25.203 1 97.75 379 ARG B O 1
ATOM 8927 N N . TYR B 1 380 ? -2.492 -14.305 -26.266 1 98 380 TYR B N 1
ATOM 8928 C CA . TYR B 1 380 ? -1.157 -14.805 -26.578 1 98 380 TYR B CA 1
ATOM 8929 C C . TYR B 1 380 ? -0.647 -14.211 -27.891 1 98 380 TYR B C 1
ATOM 8931 O O . TYR B 1 380 ? -1.436 -13.766 -28.719 1 98 380 TYR B O 1
ATOM 8939 N N . TRP B 1 381 ? 0.639 -14.18 -28.094 1 98.31 381 TRP B N 1
ATOM 8940 C CA . TRP B 1 381 ? 1.228 -13.602 -29.312 1 98.31 381 TRP B CA 1
ATOM 8941 C C . TRP B 1 381 ? 1.245 -14.625 -30.438 1 98.31 381 TRP B C 1
ATOM 8943 O O . TRP B 1 381 ? 1.754 -15.734 -30.281 1 98.31 381 TRP B O 1
ATOM 8953 N N . ALA B 1 382 ? 0.758 -14.227 -31.562 1 98.19 382 ALA B N 1
ATOM 8954 C CA . ALA B 1 382 ? 0.74 -15.086 -32.75 1 98.19 382 ALA B CA 1
ATOM 8955 C C . ALA B 1 382 ? 2.145 -15.266 -33.312 1 98.19 382 ALA B C 1
ATOM 8957 O O . ALA B 1 382 ? 3.002 -14.391 -33.156 1 98.19 382 ALA B O 1
ATOM 8958 N N . LYS B 1 383 ? 2.35 -16.359 -34 1 97.56 383 LYS B N 1
ATOM 8959 C CA . LYS B 1 383 ? 3.656 -16.625 -34.594 1 97.56 383 LYS B CA 1
ATOM 8960 C C . LYS B 1 383 ? 3.992 -15.57 -35.656 1 97.56 383 LYS B C 1
ATOM 8962 O O . LYS B 1 383 ? 5.164 -15.328 -35.938 1 97.56 383 LYS B O 1
ATOM 8967 N N . ASP B 1 384 ? 2.963 -14.969 -36.25 1 98.31 384 ASP B N 1
ATOM 8968 C CA . ASP B 1 384 ? 3.184 -13.969 -37.312 1 98.31 384 ASP B CA 1
ATOM 8969 C C . ASP B 1 384 ? 3.031 -12.555 -36.75 1 98.31 384 ASP B C 1
ATOM 8971 O O . ASP B 1 384 ? 2.697 -11.625 -37.5 1 98.31 384 ASP B O 1
ATOM 8975 N N . THR B 1 385 ? 3.172 -12.375 -35.438 1 98.62 385 THR B N 1
ATOM 8976 C CA . THR B 1 385 ? 3.098 -11.047 -34.844 1 98.62 385 THR B CA 1
ATOM 8977 C C . THR B 1 385 ? 4.039 -10.078 -35.531 1 98.62 385 THR B C 1
ATOM 8979 O O . THR B 1 385 ? 5.148 -10.445 -35.938 1 98.62 385 THR B O 1
ATOM 8982 N N . THR B 1 386 ? 3.631 -8.812 -35.719 1 98.62 386 THR B N 1
ATOM 8983 C CA . THR B 1 386 ? 4.395 -7.812 -36.438 1 98.62 386 THR B CA 1
ATOM 8984 C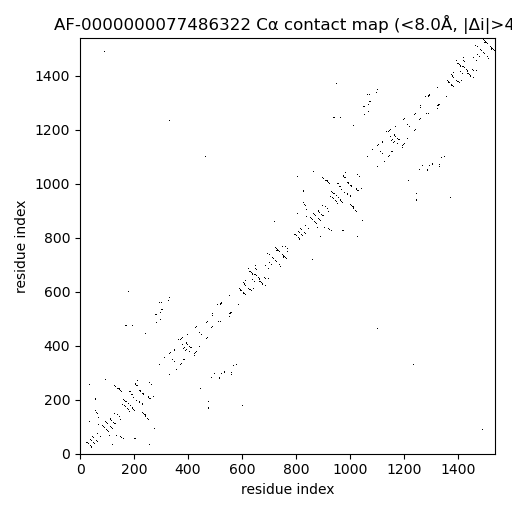 C . THR B 1 386 ? 5.562 -7.305 -35.594 1 98.62 386 THR B C 1
ATOM 8986 O O . THR B 1 386 ? 6.445 -6.609 -36.125 1 98.62 386 THR B O 1
ATOM 8989 N N . TYR B 1 387 ? 5.602 -7.656 -34.375 1 98.5 387 TYR B N 1
ATOM 8990 C CA . TYR B 1 387 ? 6.605 -7.133 -33.438 1 98.5 387 TYR B CA 1
ATOM 8991 C C . TYR B 1 387 ? 7.91 -7.918 -33.562 1 98.5 387 TYR B C 1
ATOM 8993 O O . TYR B 1 387 ? 8.984 -7.391 -33.25 1 98.5 387 TYR B O 1
ATOM 9001 N N . ALA B 1 388 ? 7.848 -9.156 -33.969 1 98.62 388 ALA B N 1
ATOM 9002 C CA . ALA B 1 388 ? 9 -10.055 -33.969 1 98.62 388 ALA B CA 1
ATOM 9003 C C . ALA B 1 388 ? 9.938 -9.719 -35.125 1 98.62 388 ALA B C 1
ATOM 9005 O O . ALA B 1 388 ? 9.492 -9.484 -36.25 1 98.62 388 ALA B O 1
ATOM 9006 N N . LYS B 1 389 ? 11.18 -9.734 -34.844 1 98.38 389 LYS B N 1
ATOM 9007 C CA . LYS B 1 389 ? 12.188 -9.5 -35.875 1 98.38 389 LYS B CA 1
ATOM 9008 C C . LYS B 1 389 ? 12.023 -10.484 -37.031 1 98.38 389 LYS B C 1
ATOM 9010 O O . LYS B 1 389 ? 12.211 -10.117 -38.219 1 98.38 389 LYS B O 1
ATOM 9015 N N . GLN B 1 390 ? 11.656 -11.688 -36.781 1 97.38 390 GLN B N 1
ATOM 9016 C CA . GLN B 1 390 ? 11.453 -12.727 -37.781 1 97.38 390 GLN B CA 1
ATOM 9017 C C . GLN B 1 390 ? 10.359 -12.328 -38.75 1 97.38 390 GLN B C 1
ATOM 9019 O O . GLN B 1 390 ? 10.305 -12.859 -39.875 1 97.38 390 GLN B O 1
ATOM 9024 N N . ASN B 1 391 ? 9.492 -11.453 -38.344 1 98.12 391 ASN B N 1
ATOM 9025 C CA . ASN B 1 391 ? 8.367 -11.039 -39.188 1 98.12 391 ASN B CA 1
ATOM 9026 C C . ASN B 1 391 ? 8.5 -9.594 -39.625 1 98.12 391 ASN B C 1
ATOM 9028 O O . ASN B 1 391 ? 7.52 -8.961 -40.031 1 98.12 391 ASN B O 1
ATOM 9032 N N . GLY B 1 392 ? 9.672 -9.055 -39.531 1 98 392 GLY B N 1
ATOM 9033 C CA . GLY B 1 392 ? 9.922 -7.695 -40 1 98 392 GLY B CA 1
ATOM 9034 C C . GLY B 1 392 ? 9.836 -6.66 -38.875 1 98 392 GLY B C 1
ATOM 9035 O O . GLY B 1 392 ? 10.008 -5.465 -39.125 1 98 392 GLY B O 1
ATOM 9036 N N . GLY B 1 393 ? 9.531 -7.125 -37.625 1 98.31 393 GLY B N 1
ATOM 9037 C CA . GLY B 1 393 ? 9.461 -6.195 -36.5 1 98.31 393 GLY B CA 1
ATOM 9038 C C . GLY B 1 393 ? 10.812 -5.902 -35.875 1 98.31 393 GLY B C 1
ATOM 9039 O O . GLY B 1 393 ? 11.852 -6.156 -36.5 1 98.31 393 GLY B O 1
ATOM 9040 N N . ASN B 1 394 ? 10.797 -5.266 -34.656 1 97.88 394 ASN B N 1
ATOM 9041 C CA . ASN B 1 394 ? 12.039 -4.734 -34.125 1 97.88 394 ASN B CA 1
ATOM 9042 C C . ASN B 1 394 ? 12.445 -5.477 -32.844 1 97.88 394 ASN B C 1
ATOM 9044 O O . ASN B 1 394 ? 13.508 -5.207 -32.281 1 97.88 394 ASN B O 1
ATOM 9048 N N . TYR B 1 395 ? 11.688 -6.41 -32.406 1 98.44 395 TYR B N 1
ATOM 9049 C CA . TYR B 1 395 ? 11.906 -6.953 -31.078 1 98.44 395 TYR B CA 1
ATOM 9050 C C . TYR B 1 395 ? 12.25 -8.438 -31.141 1 98.44 395 TYR B C 1
ATOM 9052 O O . TYR B 1 395 ? 11.945 -9.109 -32.125 1 98.44 395 TYR B O 1
ATOM 9060 N N . SER B 1 396 ? 12.898 -8.906 -30.094 1 98.12 396 SER B N 1
ATOM 9061 C CA . SER B 1 396 ? 13.273 -10.312 -30.031 1 98.12 396 SER B CA 1
ATOM 9062 C C . SER B 1 396 ? 12.133 -11.164 -29.484 1 98.12 396 SER B C 1
ATOM 9064 O O . SER B 1 396 ? 11.633 -10.914 -28.391 1 98.12 396 SER B O 1
ATOM 9066 N N . PHE B 1 397 ? 11.719 -12.07 -30.297 1 98.31 397 PHE B N 1
ATOM 9067 C CA . PHE B 1 397 ? 10.734 -13.086 -29.969 1 98.31 397 PHE B CA 1
ATOM 9068 C C . PHE B 1 397 ? 11.281 -14.484 -30.234 1 98.31 397 PHE B C 1
ATOM 9070 O O . PHE B 1 397 ? 12.188 -14.656 -31.047 1 98.31 397 PHE B O 1
ATOM 9077 N N . ILE B 1 398 ? 10.812 -15.414 -29.484 1 98.19 398 ILE B N 1
ATOM 9078 C CA . ILE B 1 398 ? 10.938 -16.812 -29.906 1 98.19 398 ILE B CA 1
ATOM 9079 C C . ILE B 1 398 ? 9.734 -17.203 -30.75 1 98.19 398 ILE B C 1
ATOM 9081 O O . ILE B 1 398 ? 8.594 -17.156 -30.281 1 98.19 398 ILE B O 1
ATOM 9085 N N . VAL B 1 399 ? 9.961 -17.484 -31.969 1 97.5 399 VAL B N 1
ATOM 9086 C CA . VAL B 1 399 ? 8.953 -17.969 -32.906 1 97.5 399 VAL B CA 1
ATOM 9087 C C . VAL B 1 399 ? 9.273 -19.391 -33.344 1 97.5 399 VAL B C 1
ATOM 9089 O O . VAL B 1 399 ? 10.305 -19.641 -33.969 1 97.5 399 VAL B O 1
ATOM 9092 N N . GLU B 1 400 ? 8.438 -20.297 -32.969 1 94.31 400 GLU B N 1
ATOM 9093 C CA . GLU B 1 400 ? 8.688 -21.688 -33.312 1 94.31 400 GLU B CA 1
ATOM 9094 C C . GLU B 1 400 ? 7.883 -22.094 -34.531 1 94.31 400 GLU B C 1
ATOM 9096 O O . GLU B 1 400 ? 6.691 -21.797 -34.656 1 94.31 400 GLU B O 1
ATOM 9101 N N . LYS B 1 401 ? 8.516 -22.781 -35.406 1 90.69 401 LYS B N 1
ATOM 9102 C CA . LYS B 1 401 ? 7.902 -23.203 -36.656 1 90.69 401 LYS B CA 1
ATOM 9103 C C . LYS B 1 401 ? 6.734 -24.156 -36.406 1 90.69 401 LYS B C 1
ATOM 9105 O O . LYS B 1 401 ? 5.711 -24.078 -37.094 1 90.69 401 LYS B O 1
ATOM 9110 N N . GLN B 1 402 ? 6.891 -25.016 -35.469 1 91.69 402 GLN B N 1
ATOM 9111 C CA . GLN B 1 402 ? 5.895 -26.062 -35.219 1 91.69 402 GLN B CA 1
ATOM 9112 C C . GLN B 1 402 ? 4.77 -25.547 -34.312 1 91.69 402 GLN B C 1
ATOM 9114 O O . GLN B 1 402 ? 3.807 -26.266 -34.062 1 91.69 402 GLN B O 1
ATOM 9119 N N . SER B 1 403 ? 4.906 -24.328 -33.844 1 95 403 SER B N 1
ATOM 9120 C CA . SER B 1 403 ? 3.877 -23.734 -33 1 95 403 SER B CA 1
ATOM 9121 C C . SER B 1 403 ? 3.109 -22.641 -33.75 1 95 403 SER B C 1
ATOM 9123 O O . SER B 1 403 ? 3.523 -22.219 -34.812 1 95 403 SER B O 1
ATOM 9125 N N . THR B 1 404 ? 1.925 -22.344 -33.25 1 96.75 404 THR B N 1
ATOM 9126 C CA . THR B 1 404 ? 1.15 -21.219 -33.781 1 96.75 404 THR B CA 1
ATOM 9127 C C . THR B 1 404 ? 1.393 -19.953 -32.969 1 96.75 404 THR B C 1
ATOM 9129 O O . THR B 1 404 ? 0.87 -18.891 -33.281 1 96.75 404 THR B O 1
ATOM 9132 N N . LEU B 1 405 ? 2.234 -20.078 -31.938 1 96.69 405 LEU B N 1
ATOM 9133 C CA . LEU B 1 405 ? 2.428 -19 -30.969 1 96.69 405 LEU B CA 1
ATOM 9134 C C . LEU B 1 405 ? 3.867 -18.5 -31 1 96.69 405 LEU B C 1
ATOM 9136 O O . LEU B 1 405 ? 4.723 -19.078 -31.672 1 96.69 405 LEU B O 1
ATOM 9140 N N . SER B 1 406 ? 4.105 -17.359 -30.391 1 97.94 406 SER B N 1
ATOM 9141 C CA . SER B 1 406 ? 5.414 -16.781 -30.094 1 97.94 406 SER B CA 1
ATOM 9142 C C . SER B 1 406 ? 5.449 -16.172 -28.703 1 97.94 406 SER B C 1
ATOM 9144 O O . SER B 1 406 ? 4.418 -16.062 -28.047 1 97.94 406 SER B O 1
ATOM 9146 N N . ILE B 1 407 ? 6.641 -15.812 -28.219 1 98 407 ILE B N 1
ATOM 9147 C CA . ILE B 1 407 ? 6.766 -15.195 -26.906 1 98 407 ILE B CA 1
ATOM 9148 C C . ILE B 1 407 ? 7.867 -14.141 -26.922 1 98 407 ILE B C 1
ATOM 9150 O O . ILE B 1 407 ? 8.93 -14.359 -27.516 1 98 407 ILE B O 1
ATOM 9154 N N . PRO B 1 408 ? 7.574 -12.945 -26.422 1 97.94 408 PRO B N 1
ATOM 9155 C CA . PRO B 1 408 ? 8.625 -11.93 -26.359 1 97.94 408 PRO B CA 1
ATOM 9156 C C . PRO B 1 408 ? 9.711 -12.258 -25.344 1 97.94 408 PRO B C 1
ATOM 9158 O O . PRO B 1 408 ? 9.414 -12.773 -24.25 1 97.94 408 PRO B O 1
ATOM 9161 N N . ILE B 1 409 ? 10.906 -12.008 -25.609 1 96.44 409 ILE B N 1
ATOM 9162 C CA . ILE B 1 409 ? 12.023 -12.227 -24.688 1 96.44 409 ILE B CA 1
ATOM 9163 C C . ILE B 1 409 ? 12.875 -10.961 -24.609 1 96.44 409 ILE B C 1
ATOM 9165 O O . ILE B 1 409 ? 14.102 -11.039 -24.5 1 96.44 409 ILE B O 1
ATOM 9169 N N . ASP B 1 410 ? 12.227 -9.805 -24.812 1 95.19 410 ASP B N 1
ATOM 9170 C CA . ASP B 1 410 ? 12.883 -8.508 -24.922 1 95.19 410 ASP B CA 1
ATOM 9171 C C . ASP B 1 410 ? 12.219 -7.477 -24.016 1 95.19 410 ASP B C 1
ATOM 9173 O O . ASP B 1 410 ? 11.078 -7.059 -24.266 1 95.19 410 ASP B O 1
ATOM 9177 N N . MET B 1 411 ? 13.023 -7.012 -23.047 1 95.38 411 MET B N 1
ATOM 9178 C CA . MET B 1 411 ? 12.516 -6.008 -22.125 1 95.38 411 MET B CA 1
ATOM 9179 C C . MET B 1 411 ? 12.07 -4.754 -22.859 1 95.38 411 MET B C 1
ATOM 9181 O O . MET B 1 411 ? 11.078 -4.129 -22.484 1 95.38 411 MET B O 1
ATOM 9185 N N . THR B 1 412 ? 12.742 -4.367 -23.875 1 95.75 412 THR B N 1
ATOM 9186 C CA . THR B 1 412 ? 12.453 -3.156 -24.625 1 95.75 412 THR B CA 1
ATOM 9187 C C . THR B 1 412 ? 11.078 -3.24 -25.281 1 95.75 412 THR B C 1
ATOM 9189 O O . THR B 1 412 ? 10.375 -2.232 -25.391 1 95.75 412 THR B O 1
ATOM 9192 N N . PHE B 1 413 ? 10.703 -4.445 -25.703 1 98 413 PHE B N 1
ATOM 9193 C CA . PHE B 1 413 ? 9.367 -4.637 -26.25 1 98 413 PHE B CA 1
ATOM 9194 C C . PHE B 1 413 ? 8.297 -4.176 -25.266 1 98 413 PHE B C 1
ATOM 9196 O O . PHE B 1 413 ? 7.41 -3.398 -25.625 1 98 413 PHE B O 1
ATOM 9203 N N . TRP B 1 414 ? 8.414 -4.629 -24.078 1 97.94 414 TRP B N 1
ATOM 9204 C CA . TRP B 1 414 ? 7.41 -4.324 -23.062 1 97.94 414 TRP B CA 1
ATOM 9205 C C . TRP B 1 414 ? 7.43 -2.84 -22.703 1 97.94 414 TRP B C 1
ATOM 9207 O O . TRP B 1 414 ? 6.379 -2.217 -22.547 1 97.94 414 TRP B O 1
ATOM 9217 N N . ASP B 1 415 ? 8.609 -2.254 -22.578 1 95.25 415 ASP B N 1
ATOM 9218 C CA . ASP B 1 415 ? 8.734 -0.828 -22.281 1 95.25 415 ASP B CA 1
ATOM 9219 C C . ASP B 1 415 ? 8.023 0.012 -23.344 1 95.25 415 ASP B C 1
ATOM 9221 O O . ASP B 1 415 ? 7.293 0.948 -23.016 1 95.25 415 ASP B O 1
ATOM 9225 N N . ASP B 1 416 ? 8.281 -0.348 -24.625 1 96.12 416 ASP B N 1
ATOM 9226 C CA . ASP B 1 416 ? 7.68 0.396 -25.734 1 96.12 416 ASP B CA 1
ATOM 9227 C C . ASP B 1 416 ? 6.168 0.202 -25.766 1 96.12 416 ASP B C 1
ATOM 9229 O O . ASP B 1 416 ? 5.418 1.153 -26 1 96.12 416 ASP B O 1
ATOM 9233 N N . LEU B 1 417 ? 5.75 -1.046 -25.547 1 97.44 417 LEU B N 1
ATOM 9234 C CA . LEU B 1 417 ? 4.324 -1.354 -25.547 1 97.44 417 LEU B CA 1
ATOM 9235 C C . LEU B 1 417 ? 3.586 -0.531 -24.5 1 97.44 417 LEU B C 1
ATOM 9237 O O . LEU B 1 417 ? 2.525 0.035 -24.781 1 97.44 417 LEU B O 1
ATOM 9241 N N . PHE B 1 418 ? 4.109 -0.45 -23.312 1 96.62 418 PHE B N 1
ATOM 9242 C CA . PHE B 1 418 ? 3.422 0.215 -22.203 1 96.62 418 PHE B CA 1
ATOM 9243 C C . PHE B 1 418 ? 3.588 1.728 -22.297 1 96.62 418 PHE B C 1
ATOM 9245 O O . PHE B 1 418 ? 2.738 2.48 -21.828 1 96.62 418 PHE B O 1
ATOM 9252 N N . THR B 1 419 ? 4.66 2.193 -22.906 1 93.19 419 THR B N 1
ATOM 9253 C CA . THR B 1 419 ? 4.754 3.613 -23.219 1 93.19 419 THR B CA 1
ATOM 9254 C C . THR B 1 419 ? 3.613 4.035 -24.141 1 93.19 419 THR B C 1
ATOM 9256 O O . THR B 1 419 ? 2.959 5.055 -23.906 1 93.19 419 THR B O 1
ATOM 9259 N N . GLN B 1 420 ? 3.354 3.238 -25.141 1 93.06 420 GLN B N 1
ATOM 9260 C CA . GLN B 1 420 ? 2.291 3.531 -26.109 1 93.06 420 GLN B CA 1
ATOM 9261 C C . GLN B 1 420 ? 0.918 3.445 -25.438 1 93.06 420 GLN B C 1
ATOM 9263 O O . GLN B 1 420 ? 0.023 4.23 -25.766 1 93.06 420 GLN B O 1
ATOM 9268 N N . SER B 1 421 ? 0.773 2.562 -24.531 1 94.31 421 SER B N 1
ATOM 9269 C CA . SER B 1 421 ? -0.536 2.338 -23.922 1 94.31 421 SER B CA 1
ATOM 9270 C C . SER B 1 421 ? -0.902 3.467 -22.969 1 94.31 421 SER B C 1
ATOM 9272 O O . SER B 1 421 ? -2.082 3.695 -22.688 1 94.31 421 SER B O 1
ATOM 9274 N N . ALA B 1 422 ? 0.063 4.141 -22.438 1 88.19 422 ALA B N 1
ATOM 9275 C CA . ALA B 1 422 ? -0.189 5.293 -21.578 1 88.19 422 ALA B CA 1
ATOM 9276 C C . ALA B 1 422 ? -0.987 6.367 -22.312 1 88.19 422 ALA B C 1
ATOM 9278 O O . ALA B 1 422 ? -1.793 7.074 -21.719 1 88.19 422 ALA B O 1
ATOM 9279 N N . GLU B 1 423 ? -0.896 6.391 -23.609 1 88.81 423 GLU B N 1
ATOM 9280 C CA . GLU B 1 423 ? -1.514 7.422 -24.438 1 88.81 423 GLU B CA 1
ATOM 9281 C C . GLU B 1 423 ? -3.033 7.281 -24.453 1 88.81 423 GLU B C 1
ATOM 9283 O O . GLU B 1 423 ? -3.748 8.242 -24.75 1 88.81 423 GLU B O 1
ATOM 9288 N N . TRP B 1 424 ? -3.4 6.09 -24.203 1 94.38 424 TRP B N 1
ATOM 9289 C CA . TRP B 1 424 ? -4.848 5.902 -24.25 1 94.38 424 TRP B CA 1
ATOM 9290 C C . TRP B 1 424 ? -5.379 5.414 -22.906 1 94.38 424 TRP B C 1
ATOM 9292 O O . TRP B 1 424 ? -6.383 4.699 -22.859 1 94.38 424 TRP B O 1
ATOM 9302 N N . GLY B 1 425 ? -4.746 5.723 -21.812 1 94.19 425 GLY B N 1
ATOM 9303 C CA . GLY B 1 425 ? -5.254 5.676 -20.453 1 94.19 425 GLY B CA 1
ATOM 9304 C C . GLY B 1 425 ? -5.27 4.277 -19.859 1 94.19 425 GLY B C 1
ATOM 9305 O O . GLY B 1 425 ? -6.105 3.961 -19.016 1 94.19 425 GLY B O 1
ATOM 9306 N N . LEU B 1 426 ? -4.344 3.375 -20.312 1 97.06 426 LEU B N 1
ATOM 9307 C CA . LEU B 1 426 ? -4.254 2.043 -19.719 1 97.06 426 LEU B CA 1
ATOM 9308 C C . LEU B 1 426 ? -3.789 2.119 -18.281 1 97.06 426 LEU B C 1
ATOM 9310 O O . LEU B 1 426 ? -2.793 2.781 -17.969 1 97.06 426 LEU B O 1
ATOM 9314 N N . ILE B 1 427 ? -4.535 1.432 -17.344 1 97.44 427 ILE B N 1
ATOM 9315 C CA . ILE B 1 427 ? -4.102 1.414 -15.953 1 97.44 427 ILE B CA 1
ATOM 9316 C C . ILE B 1 427 ? -3.893 -0.028 -15.492 1 97.44 427 ILE B C 1
ATOM 9318 O O . ILE B 1 427 ? -3.184 -0.279 -14.516 1 97.44 427 ILE B O 1
ATOM 9322 N N . VAL B 1 428 ? -4.535 -1.016 -16.188 1 98.69 428 VAL B N 1
ATOM 9323 C CA . VAL B 1 428 ? -4.34 -2.436 -15.914 1 98.69 428 VAL B CA 1
ATOM 9324 C C . VAL B 1 428 ? -4.168 -3.193 -17.234 1 98.69 428 VAL B C 1
ATOM 9326 O O . VAL B 1 428 ? -5.004 -3.078 -18.141 1 98.69 428 VAL B O 1
ATOM 9329 N N . TYR B 1 429 ? -3.068 -3.869 -17.328 1 98.69 429 TYR B N 1
ATOM 9330 C CA . TYR B 1 429 ? -2.803 -4.797 -18.422 1 98.69 429 TYR B CA 1
ATOM 9331 C C . TYR B 1 429 ? -3.262 -6.207 -18.062 1 98.69 429 TYR B C 1
ATOM 9333 O O . TYR B 1 429 ? -2.715 -6.832 -17.156 1 98.69 429 TYR B O 1
ATOM 9341 N N . GLU B 1 430 ? -4.285 -6.676 -18.734 1 98.69 430 GLU B N 1
ATOM 9342 C CA . GLU B 1 430 ? -4.75 -8.047 -18.531 1 98.69 430 GLU B CA 1
ATOM 9343 C C . GLU B 1 430 ? -4.043 -9.016 -19.469 1 98.69 430 GLU B C 1
ATOM 9345 O O . GLU B 1 430 ? -4.27 -9 -20.672 1 98.69 430 GLU B O 1
ATOM 9350 N N . GLN B 1 431 ? -3.203 -9.812 -18.922 1 98.62 431 GLN B N 1
ATOM 9351 C CA . GLN B 1 431 ? -2.625 -10.898 -19.703 1 98.62 431 GLN B CA 1
ATOM 9352 C C . GLN B 1 431 ? -3.463 -12.172 -19.578 1 98.62 431 GLN B C 1
ATOM 9354 O O . GLN B 1 431 ? -3.332 -12.922 -18.609 1 98.62 431 GLN B O 1
ATOM 9359 N N . ASP B 1 432 ? -4.238 -12.391 -20.562 1 98.25 432 ASP B N 1
ATOM 9360 C CA . ASP B 1 432 ? -5.051 -13.602 -20.672 1 98.25 432 ASP B CA 1
ATOM 9361 C C . ASP B 1 432 ? -4.27 -14.727 -21.344 1 98.25 432 ASP B C 1
ATOM 9363 O O . ASP B 1 432 ? -3.137 -14.523 -21.797 1 98.25 432 ASP B O 1
ATOM 9367 N N . TRP B 1 433 ? -4.785 -15.984 -21.281 1 98.19 433 TRP B N 1
ATOM 9368 C CA . TRP B 1 433 ? -4.25 -17.156 -21.969 1 98.19 433 TRP B CA 1
ATOM 9369 C C . TRP B 1 433 ? -2.832 -17.469 -21.5 1 98.19 433 TRP B C 1
ATOM 9371 O O . TRP B 1 433 ? -1.985 -17.875 -22.297 1 98.19 433 TRP B O 1
ATOM 9381 N N . LEU B 1 434 ? -2.492 -17.219 -20.297 1 98.56 434 LEU B N 1
ATOM 9382 C CA . LEU B 1 434 ? -1.16 -17.484 -19.766 1 98.56 434 LEU B CA 1
ATOM 9383 C C . LEU B 1 434 ? -0.812 -18.953 -19.875 1 98.56 434 LEU B C 1
ATOM 9385 O O . LEU B 1 434 ? 0.325 -19.312 -20.203 1 98.56 434 LEU B O 1
ATOM 9389 N N . ASP B 1 435 ? -1.778 -19.844 -19.625 1 97.88 435 ASP B N 1
ATOM 9390 C CA . ASP B 1 435 ? -1.551 -21.281 -19.688 1 97.88 435 ASP B CA 1
ATOM 9391 C C . ASP B 1 435 ? -1.225 -21.719 -21.125 1 97.88 435 ASP B C 1
ATOM 9393 O O . ASP B 1 435 ? -0.269 -22.469 -21.344 1 97.88 435 ASP B O 1
ATOM 9397 N N . VAL B 1 436 ? -1.93 -21.156 -22.062 1 97.19 436 VAL B N 1
ATOM 9398 C CA . VAL B 1 436 ? -1.772 -21.5 -23.469 1 97.19 436 VAL B CA 1
ATOM 9399 C C . VAL B 1 436 ? -0.42 -21.016 -23.984 1 97.19 436 VAL B C 1
ATOM 9401 O O . VAL B 1 436 ? 0.283 -21.734 -24.688 1 97.19 436 VAL B O 1
ATOM 9404 N N . GLU B 1 437 ? -0.128 -19.844 -23.625 1 96.75 437 GLU B N 1
ATOM 9405 C CA . GLU B 1 437 ? 1.134 -19.25 -24.062 1 96.75 437 GLU B CA 1
ATOM 9406 C C . GLU B 1 437 ? 2.326 -20.047 -23.531 1 96.75 437 GLU B C 1
ATOM 9408 O O . GLU B 1 437 ? 3.301 -20.266 -24.25 1 96.75 437 GLU B O 1
ATOM 9413 N N . PHE B 1 438 ? 2.266 -20.5 -22.344 1 97.5 438 PHE B N 1
ATOM 9414 C CA . PHE B 1 438 ? 3.363 -21.25 -21.734 1 97.5 438 PHE B CA 1
ATOM 9415 C C . PHE B 1 438 ? 3.457 -22.641 -22.344 1 97.5 438 PHE B C 1
ATOM 9417 O O . PHE B 1 438 ? 4.531 -23.078 -22.75 1 97.5 438 PHE B O 1
ATOM 9424 N N . LYS B 1 439 ? 2.379 -23.344 -22.422 1 96.75 439 LYS B N 1
ATOM 9425 C CA . LYS B 1 439 ? 2.357 -24.734 -22.875 1 96.75 439 LYS B CA 1
ATOM 9426 C C . LYS B 1 439 ? 2.584 -24.828 -24.375 1 96.75 439 LYS B C 1
ATOM 9428 O O . LYS B 1 439 ? 3.051 -25.859 -24.875 1 96.75 439 LYS B O 1
ATOM 9433 N N . GLY B 1 440 ? 2.32 -23.75 -25.062 1 96.38 440 GLY B N 1
ATOM 9434 C CA . GLY B 1 440 ? 2.248 -23.812 -26.516 1 96.38 440 GLY B CA 1
ATOM 9435 C C . GLY B 1 440 ? 3.605 -23.719 -27.172 1 96.38 440 GLY B C 1
ATOM 9436 O O . GLY B 1 440 ? 3.711 -23.828 -28.406 1 96.38 440 GLY B O 1
ATOM 9437 N N . LEU B 1 441 ? 4.684 -23.547 -26.422 1 96.69 441 LEU B N 1
ATOM 9438 C CA . LEU B 1 441 ? 6.027 -23.438 -26.984 1 96.69 441 LEU B CA 1
ATOM 9439 C C . LEU B 1 441 ? 6.957 -24.484 -26.391 1 96.69 441 LEU B C 1
ATOM 9441 O O . LEU B 1 441 ? 7.016 -24.656 -25.172 1 96.69 441 LEU B O 1
ATOM 9445 N N . LYS B 1 442 ? 7.684 -25.172 -27.234 1 96.62 442 LYS B N 1
ATOM 9446 C CA . LYS B 1 442 ? 8.719 -26.094 -26.766 1 96.62 442 LYS B CA 1
ATOM 9447 C C . LYS B 1 442 ? 9.789 -25.359 -25.969 1 96.62 442 LYS B C 1
ATOM 9449 O O . LYS B 1 442 ? 10.305 -25.891 -24.984 1 96.62 442 LYS B O 1
ATOM 9454 N N . ALA B 1 443 ? 10.062 -24.156 -26.375 1 97.25 443 ALA B N 1
ATOM 9455 C CA . ALA B 1 443 ? 11.102 -23.359 -25.734 1 97.25 443 ALA B CA 1
ATOM 9456 C C . ALA B 1 443 ? 10.781 -23.125 -24.266 1 97.25 443 ALA B C 1
ATOM 9458 O O . ALA B 1 443 ? 11.664 -23.234 -23.406 1 97.25 443 ALA B O 1
ATOM 9459 N N . THR B 1 444 ? 9.555 -22.766 -23.938 1 97.62 444 THR B N 1
ATOM 9460 C CA . THR B 1 444 ? 9.188 -22.5 -22.562 1 97.62 444 THR B CA 1
ATOM 9461 C C . THR B 1 444 ? 9.18 -23.797 -21.75 1 97.62 444 THR B C 1
ATOM 9463 O O . THR B 1 444 ? 9.555 -23.797 -20.578 1 97.62 444 THR B O 1
ATOM 9466 N N . LEU B 1 445 ? 8.867 -24.906 -22.344 1 97.94 445 LEU B N 1
ATOM 9467 C CA . LEU B 1 445 ? 8.742 -26.188 -21.641 1 97.94 445 LEU B CA 1
ATOM 9468 C C . LEU B 1 445 ? 10.117 -26.828 -21.438 1 97.94 445 LEU B C 1
ATOM 9470 O O . LEU B 1 445 ? 10.281 -27.672 -20.547 1 97.94 445 LEU B O 1
ATOM 9474 N N . SER B 1 446 ? 11.125 -26.453 -22.25 1 98.06 446 SER B N 1
ATOM 9475 C CA . SER B 1 446 ? 12.422 -27.125 -22.203 1 98.06 446 SER B CA 1
ATOM 9476 C C . SER B 1 446 ? 13.453 -26.266 -21.469 1 98.06 446 SER B C 1
ATOM 9478 O O . SER B 1 446 ? 14.625 -26.625 -21.375 1 98.06 446 SER B O 1
ATOM 9480 N N . SER B 1 447 ? 13.047 -25.109 -20.969 1 98.12 447 SER B N 1
ATOM 9481 C CA . SER B 1 447 ? 13.961 -24.188 -20.312 1 98.12 447 SER B CA 1
ATOM 9482 C C . SER B 1 447 ? 13.633 -24.016 -18.844 1 98.12 447 SER B C 1
ATOM 9484 O O . SER B 1 447 ? 12.461 -24 -18.453 1 98.12 447 SER B O 1
ATOM 9486 N N . THR B 1 448 ? 14.703 -23.828 -18.016 1 98 448 THR B N 1
ATOM 9487 C CA . THR B 1 448 ? 14.5 -23.547 -16.609 1 98 448 THR B CA 1
ATOM 9488 C C . THR B 1 448 ? 14.219 -22.062 -16.375 1 98 448 THR B C 1
ATOM 9490 O O . THR B 1 448 ? 13.758 -21.672 -15.312 1 98 448 THR B O 1
ATOM 9493 N N . SER B 1 449 ? 14.453 -21.219 -17.406 1 97.25 449 SER B N 1
ATOM 9494 C CA . SER B 1 449 ? 14.516 -19.797 -17.078 1 97.25 449 SER B CA 1
ATOM 9495 C C . SER B 1 449 ? 13.57 -18.984 -17.969 1 97.25 449 SER B C 1
ATOM 9497 O O . SER B 1 449 ? 13.195 -17.859 -17.609 1 97.25 449 SER B O 1
ATOM 9499 N N . LEU B 1 450 ? 13.172 -19.484 -19.094 1 97.81 450 LEU B N 1
ATOM 9500 C CA . LEU B 1 450 ? 12.484 -18.672 -20.094 1 97.81 450 LEU B CA 1
ATOM 9501 C C . LEU B 1 450 ? 11.133 -18.203 -19.578 1 97.81 450 LEU B C 1
ATOM 9503 O O . LEU B 1 450 ? 10.75 -17.047 -19.797 1 97.81 450 LEU B O 1
ATOM 9507 N N . GLY B 1 451 ? 10.352 -19.141 -18.938 1 98.19 451 GLY B N 1
ATOM 9508 C CA . GLY B 1 451 ? 9.078 -18.734 -18.375 1 98.19 451 GLY B CA 1
ATOM 9509 C C . GLY B 1 451 ? 9.219 -17.609 -17.359 1 98.19 451 GLY B C 1
ATOM 9510 O O . GLY B 1 451 ? 8.445 -16.656 -17.391 1 98.19 451 GLY B O 1
ATOM 9511 N N . LYS B 1 452 ? 10.156 -17.734 -16.516 1 98.19 452 LYS B N 1
ATOM 9512 C CA . LYS B 1 452 ? 10.43 -16.703 -15.508 1 98.19 452 LYS B CA 1
ATOM 9513 C C . LYS B 1 452 ? 10.82 -15.391 -16.172 1 98.19 452 LYS B C 1
ATOM 9515 O O . LYS B 1 452 ? 10.328 -14.328 -15.797 1 98.19 452 LYS B O 1
ATOM 9520 N N . GLN B 1 453 ? 11.75 -15.438 -17.125 1 97.81 453 GLN B N 1
ATOM 9521 C CA . GLN B 1 453 ? 12.18 -14.25 -17.859 1 97.81 453 GLN B CA 1
ATOM 9522 C C . GLN B 1 453 ? 10.984 -13.508 -18.453 1 97.81 453 GLN B C 1
ATOM 9524 O O . GLN B 1 453 ? 10.875 -12.289 -18.312 1 97.81 453 GLN B O 1
ATOM 9529 N N . TRP B 1 454 ? 10.141 -14.227 -19.062 1 98.31 454 TRP B N 1
ATOM 9530 C CA . TRP B 1 454 ? 8.961 -13.672 -19.719 1 98.31 454 TRP B CA 1
ATOM 9531 C C . TRP B 1 454 ? 8.102 -12.906 -18.719 1 98.31 454 TRP B C 1
ATOM 9533 O O . TRP B 1 454 ? 7.812 -11.719 -18.922 1 98.31 454 TRP B O 1
ATOM 9543 N N . LEU B 1 455 ? 7.766 -13.508 -17.609 1 98.56 455 LEU B N 1
ATOM 9544 C CA . LEU B 1 455 ? 6.871 -12.898 -16.625 1 98.56 455 LEU B CA 1
ATOM 9545 C C . LEU B 1 455 ? 7.555 -11.734 -15.922 1 98.56 455 LEU B C 1
ATOM 9547 O O . LEU B 1 455 ? 6.938 -10.688 -15.688 1 98.56 455 LEU B O 1
ATOM 9551 N N . MET B 1 456 ? 8.812 -11.914 -15.57 1 98.31 456 MET B N 1
ATOM 9552 C CA . MET B 1 456 ? 9.555 -10.883 -14.859 1 98.31 456 MET B CA 1
ATOM 9553 C C . MET B 1 456 ? 9.719 -9.633 -15.719 1 98.31 456 MET B C 1
ATOM 9555 O O . MET B 1 456 ? 9.656 -8.516 -15.211 1 98.31 456 MET B O 1
ATOM 9559 N N . GLN B 1 457 ? 9.914 -9.789 -17.031 1 97.56 457 GLN B N 1
ATOM 9560 C CA . GLN B 1 457 ? 10.109 -8.648 -17.922 1 97.56 457 GLN B CA 1
ATOM 9561 C C . GLN B 1 457 ? 8.828 -7.828 -18.047 1 97.56 457 GLN B C 1
ATOM 9563 O O . GLN B 1 457 ? 8.859 -6.602 -17.891 1 97.56 457 GLN B O 1
ATOM 9568 N N . PHE B 1 458 ? 7.66 -8.43 -18.312 1 94 458 PHE B N 1
ATOM 9569 C CA . PHE B 1 458 ? 6.48 -7.582 -18.438 1 94 458 PHE B CA 1
ATOM 9570 C C . PHE B 1 458 ? 6.051 -7.062 -17.062 1 94 458 PHE B C 1
ATOM 9572 O O . PHE B 1 458 ? 5.496 -5.965 -16.953 1 94 458 PHE B O 1
ATOM 9579 N N . GLY B 1 459 ? 6.367 -7.867 -15.945 1 97.69 459 GLY B N 1
ATOM 9580 C CA . GLY B 1 459 ? 6.121 -7.336 -14.617 1 97.69 459 GLY B CA 1
ATOM 9581 C C . GLY B 1 459 ? 6.934 -6.094 -14.305 1 97.69 459 GLY B C 1
ATOM 9582 O O . GLY B 1 459 ? 6.406 -5.113 -13.781 1 97.69 459 GLY B O 1
ATOM 9583 N N . GLN B 1 460 ? 8.18 -6.121 -14.586 1 96.56 460 GLN B N 1
ATOM 9584 C CA . GLN B 1 460 ? 9.078 -4.988 -14.359 1 96.56 460 GLN B CA 1
ATOM 9585 C C . GLN B 1 460 ? 8.672 -3.789 -15.211 1 96.56 460 GLN B C 1
ATOM 9587 O O . GLN B 1 460 ? 8.688 -2.652 -14.734 1 96.56 460 GLN B O 1
ATOM 9592 N N . ALA B 1 461 ? 8.352 -4.047 -16.469 1 97.5 461 ALA B N 1
ATOM 9593 C CA . ALA B 1 461 ? 7.895 -2.967 -17.344 1 97.5 461 ALA B CA 1
ATOM 9594 C C . ALA B 1 461 ? 6.621 -2.322 -16.812 1 97.5 461 ALA B C 1
ATOM 9596 O O . ALA B 1 461 ? 6.488 -1.097 -16.828 1 97.5 461 ALA B O 1
ATOM 9597 N N . ALA B 1 462 ? 5.684 -3.172 -16.375 1 98 462 ALA B N 1
ATOM 9598 C CA . ALA B 1 462 ? 4.457 -2.625 -15.805 1 98 462 ALA B CA 1
ATOM 9599 C C . ALA B 1 462 ? 4.766 -1.717 -14.617 1 98 462 ALA B C 1
ATOM 9601 O O . ALA B 1 462 ? 4.211 -0.622 -14.508 1 98 462 ALA B O 1
ATOM 9602 N N . SER B 1 463 ? 5.66 -2.139 -13.773 1 96.44 463 SER B N 1
ATOM 9603 C CA . SER B 1 463 ? 6.035 -1.344 -12.609 1 96.44 463 SER B CA 1
ATOM 9604 C C . SER B 1 463 ? 6.656 -0.014 -13.023 1 96.44 463 SER B C 1
ATOM 9606 O O . SER B 1 463 ? 6.312 1.035 -12.469 1 96.44 463 SER B O 1
ATOM 9608 N N . SER B 1 464 ? 7.516 -0.053 -14 1 95.62 464 SER B N 1
ATOM 9609 C CA . SER B 1 464 ? 8.242 1.151 -14.391 1 95.62 464 SER B CA 1
ATOM 9610 C C . SER B 1 464 ? 7.359 2.098 -15.195 1 95.62 464 SER B C 1
ATOM 9612 O O . SER B 1 464 ? 7.773 3.207 -15.531 1 95.62 464 SER B O 1
ATOM 9614 N N . HIS B 1 465 ? 6.133 1.692 -15.539 1 96.19 465 HIS B N 1
ATOM 9615 C CA . HIS B 1 465 ? 5.188 2.545 -16.25 1 96.19 465 HIS B CA 1
ATOM 9616 C C . HIS B 1 465 ? 3.924 2.77 -15.43 1 96.19 465 HIS B C 1
ATOM 9618 O O . HIS B 1 465 ? 2.895 3.184 -15.969 1 96.19 465 HIS B O 1
ATOM 9624 N N . ASP B 1 466 ? 3.961 2.4 -14.133 1 95 466 ASP B N 1
ATOM 9625 C CA . ASP B 1 466 ? 2.879 2.609 -13.172 1 95 466 ASP B CA 1
ATOM 9626 C C . ASP B 1 466 ? 1.606 1.891 -13.617 1 95 466 ASP B C 1
ATOM 9628 O O . ASP B 1 466 ? 0.516 2.465 -13.57 1 95 466 ASP B O 1
ATOM 9632 N N . LEU B 1 467 ? 1.763 0.65 -14.125 1 97.31 467 LEU B N 1
ATOM 9633 C CA . LEU B 1 467 ? 0.648 -0.201 -14.531 1 97.31 467 LEU B CA 1
ATOM 9634 C C . LEU B 1 467 ? 0.49 -1.377 -13.57 1 97.31 467 LEU B C 1
ATOM 9636 O O . LEU B 1 467 ? 1.48 -1.899 -13.055 1 97.31 467 LEU B O 1
ATOM 9640 N N . ASN B 1 468 ? -0.723 -1.749 -13.289 1 98.44 468 ASN B N 1
ATOM 9641 C CA . ASN B 1 468 ? -1.006 -3.031 -12.656 1 98.44 468 ASN B CA 1
ATOM 9642 C C . ASN B 1 468 ? -1.292 -4.117 -13.688 1 98.44 468 ASN B C 1
ATOM 9644 O O . ASN B 1 468 ? -1.538 -3.818 -14.859 1 98.44 468 ASN B O 1
ATOM 9648 N N . ILE B 1 469 ? -1.164 -5.355 -13.266 1 98.81 469 ILE B N 1
ATOM 9649 C CA . ILE B 1 469 ? -1.392 -6.504 -14.141 1 98.81 469 ILE B CA 1
ATOM 9650 C C . ILE B 1 469 ? -2.521 -7.363 -13.578 1 98.81 469 ILE B C 1
ATOM 9652 O O . ILE B 1 469 ? -2.59 -7.598 -12.367 1 98.81 469 ILE B O 1
ATOM 9656 N N . GLN B 1 470 ? -3.439 -7.746 -14.43 1 98.88 470 GLN B N 1
ATOM 9657 C CA . GLN B 1 470 ? -4.379 -8.828 -14.148 1 98.88 470 GLN B CA 1
ATOM 9658 C C . GLN B 1 470 ? -3.949 -10.125 -14.836 1 98.88 470 GLN B C 1
ATOM 9660 O O . GLN B 1 470 ? -3.773 -10.156 -16.062 1 98.88 470 GLN B O 1
ATOM 9665 N N . TYR B 1 471 ? -3.775 -11.164 -14.039 1 98.88 471 TYR B N 1
ATOM 9666 C CA . TYR B 1 471 ? -3.547 -12.492 -14.586 1 98.88 471 TYR B CA 1
ATOM 9667 C C . TYR B 1 471 ? -4.863 -13.156 -14.969 1 98.88 471 TYR B C 1
ATOM 9669 O O . TYR B 1 471 ? -5.855 -13.047 -14.25 1 98.88 471 TYR B O 1
ATOM 9677 N N . CYS B 1 472 ? -4.914 -13.695 -16.109 1 98.56 472 CYS B N 1
ATOM 9678 C CA . CYS B 1 472 ? -6.039 -14.523 -16.531 1 98.56 472 CYS B CA 1
ATOM 9679 C C . CYS B 1 472 ? -5.551 -15.82 -17.172 1 98.56 472 CYS B C 1
ATOM 9681 O O . CYS B 1 472 ? -4.5 -15.844 -17.812 1 98.56 472 CYS B O 1
ATOM 9683 N N . MET B 1 473 ? -6.234 -16.906 -16.828 1 98.56 473 MET B N 1
ATOM 9684 C CA . MET B 1 473 ? -5.887 -18.266 -17.219 1 98.56 473 MET B CA 1
ATOM 9685 C C . MET B 1 473 ? -4.48 -18.641 -16.75 1 98.56 473 MET B C 1
ATOM 9687 O O . MET B 1 473 ? -3.732 -19.297 -17.469 1 98.56 473 MET B O 1
ATOM 9691 N N . ALA B 1 474 ? -4.125 -18.219 -15.641 1 98.69 474 ALA B N 1
ATOM 9692 C CA . ALA B 1 474 ? -2.82 -18.5 -15.047 1 98.69 474 ALA B CA 1
ATOM 9693 C C . ALA B 1 474 ? -2.799 -19.875 -14.391 1 98.69 474 ALA B C 1
ATOM 9695 O O . ALA B 1 474 ? -3.697 -20.219 -13.617 1 98.69 474 ALA B O 1
ATOM 9696 N N . ASN B 1 475 ? -1.761 -20.656 -14.711 1 98.5 475 ASN B N 1
ATOM 9697 C CA . ASN B 1 475 ? -1.495 -21.859 -13.93 1 98.5 475 ASN B CA 1
ATOM 9698 C C . ASN B 1 475 ? -0.89 -21.531 -12.57 1 98.5 475 ASN B C 1
ATOM 9700 O O . ASN B 1 475 ? -0.446 -20.406 -12.344 1 98.5 475 ASN B O 1
ATOM 9704 N N . PRO B 1 476 ? -0.873 -22.516 -11.648 1 98.5 476 PRO B N 1
ATOM 9705 C CA . PRO B 1 476 ? -0.279 -22.266 -10.336 1 98.5 476 PRO B CA 1
ATOM 9706 C C . PRO B 1 476 ? 1.169 -21.781 -10.422 1 98.5 476 PRO B C 1
ATOM 9708 O O . PRO B 1 476 ? 1.613 -20.984 -9.594 1 98.5 476 PRO B O 1
ATOM 9711 N N . ARG B 1 477 ? 1.955 -22.25 -11.422 1 98.56 477 ARG B N 1
ATOM 9712 C CA . ARG B 1 477 ? 3.328 -21.781 -11.562 1 98.56 477 ARG B CA 1
ATOM 9713 C C . ARG B 1 477 ? 3.367 -20.266 -11.82 1 98.56 477 ARG B C 1
ATOM 9715 O O . ARG B 1 477 ? 4.25 -19.578 -11.312 1 98.56 477 ARG B O 1
ATOM 9722 N N . HIS B 1 478 ? 2.396 -19.734 -12.641 1 98.75 478 HIS B N 1
ATOM 9723 C CA . HIS B 1 478 ? 2.264 -18.297 -12.805 1 98.75 478 HIS B CA 1
ATOM 9724 C C . HIS B 1 478 ? 1.914 -17.609 -11.492 1 98.75 478 HIS B C 1
ATOM 9726 O O . HIS B 1 478 ? 2.49 -16.578 -11.148 1 98.75 478 HIS B O 1
ATOM 9732 N N . ALA B 1 479 ? 0.945 -18.234 -10.805 1 98.81 479 ALA B N 1
ATOM 9733 C CA . ALA B 1 479 ? 0.496 -17.672 -9.531 1 98.81 479 ALA B CA 1
ATOM 9734 C C . ALA B 1 479 ? 1.659 -17.531 -8.555 1 98.81 479 ALA B C 1
ATOM 9736 O O . ALA B 1 479 ? 1.836 -16.484 -7.934 1 98.81 479 ALA B O 1
ATOM 9737 N N . LEU B 1 480 ? 2.426 -18.531 -8.438 1 98.81 480 LEU B N 1
ATOM 9738 C CA . LEU B 1 480 ? 3.564 -18.516 -7.523 1 98.81 480 LEU B CA 1
ATOM 9739 C C . LEU B 1 480 ? 4.598 -17.484 -7.957 1 98.81 480 LEU B C 1
ATOM 9741 O O . LEU B 1 480 ? 5.164 -16.781 -7.121 1 98.81 480 LEU B O 1
ATOM 9745 N N . GLN B 1 481 ? 4.828 -17.375 -9.242 1 98.69 481 GLN B N 1
ATOM 9746 C CA . GLN B 1 481 ? 5.797 -16.406 -9.75 1 98.69 481 GLN B CA 1
ATOM 9747 C C . GLN B 1 481 ? 5.375 -14.977 -9.422 1 98.69 481 GLN B C 1
ATOM 9749 O O . GLN B 1 481 ? 6.215 -14.07 -9.352 1 98.69 481 GLN B O 1
ATOM 9754 N N . SER B 1 482 ? 4.117 -14.742 -9.18 1 98.69 482 SER B N 1
ATOM 9755 C CA . SER B 1 482 ? 3.602 -13.406 -8.914 1 98.69 482 SER B CA 1
ATOM 9756 C C . SER B 1 482 ? 4.199 -12.828 -7.637 1 98.69 482 SER B C 1
ATOM 9758 O O . SER B 1 482 ? 4.199 -11.609 -7.438 1 98.69 482 SER B O 1
ATOM 9760 N N . VAL B 1 483 ? 4.738 -13.617 -6.707 1 98.38 483 VAL B N 1
ATOM 9761 C CA . VAL B 1 483 ? 5.293 -13.117 -5.453 1 98.38 483 VAL B CA 1
ATOM 9762 C C . VAL B 1 483 ? 6.555 -12.305 -5.73 1 98.38 483 VAL B C 1
ATOM 9764 O O . VAL B 1 483 ? 7.023 -11.562 -4.867 1 98.38 483 VAL B O 1
ATOM 9767 N N . GLN B 1 484 ? 7.105 -12.414 -6.953 1 97.81 484 GLN B N 1
ATOM 9768 C CA . GLN B 1 484 ? 8.258 -11.609 -7.348 1 97.81 484 GLN B CA 1
ATOM 9769 C C . GLN B 1 484 ? 7.832 -10.445 -8.234 1 97.81 484 GLN B C 1
ATOM 9771 O O . GLN B 1 484 ? 8.68 -9.719 -8.766 1 97.81 484 GLN B O 1
ATOM 9776 N N . ILE B 1 485 ? 6.523 -10.297 -8.5 1 98.19 485 ILE B N 1
ATOM 9777 C CA . ILE B 1 485 ? 5.996 -9.289 -9.406 1 98.19 485 ILE B CA 1
ATOM 9778 C C . ILE B 1 485 ? 4.91 -8.477 -8.703 1 98.19 485 ILE B C 1
ATOM 9780 O O . ILE B 1 485 ? 3.717 -8.688 -8.938 1 98.19 485 ILE B O 1
ATOM 9784 N N . PRO B 1 486 ? 5.273 -7.496 -7.93 1 96.5 486 PRO B N 1
ATOM 9785 C CA . PRO B 1 486 ? 4.293 -6.719 -7.168 1 96.5 486 PRO B CA 1
ATOM 9786 C C . PRO B 1 486 ? 3.221 -6.09 -8.055 1 96.5 486 PRO B C 1
ATOM 9788 O O . PRO B 1 486 ? 2.102 -5.844 -7.598 1 96.5 486 PRO B O 1
ATOM 9791 N N . ALA B 1 487 ? 3.5 -5.938 -9.336 1 98.19 487 ALA B N 1
ATOM 9792 C CA . ALA B 1 487 ? 2.553 -5.316 -10.258 1 98.19 487 ALA B CA 1
ATOM 9793 C C . ALA B 1 487 ? 1.346 -6.219 -10.5 1 98.19 487 ALA B C 1
ATOM 9795 O O . ALA B 1 487 ? 0.309 -5.762 -10.984 1 98.19 487 ALA B O 1
ATOM 9796 N N . VAL B 1 488 ? 1.488 -7.504 -10.219 1 98.88 488 VAL B N 1
ATOM 9797 C CA . VAL B 1 488 ? 0.33 -8.391 -10.297 1 98.88 488 VAL B CA 1
ATOM 9798 C C . VAL B 1 488 ? -0.549 -8.195 -9.062 1 98.88 488 VAL B C 1
ATOM 9800 O O . VAL B 1 488 ? -0.257 -8.742 -7.996 1 98.88 488 VAL B O 1
ATOM 9803 N N . THR B 1 489 ? -1.673 -7.48 -9.258 1 98.75 489 THR B N 1
ATOM 9804 C CA . THR B 1 489 ? -2.467 -7.074 -8.102 1 98.75 489 THR B CA 1
ATOM 9805 C C . THR B 1 489 ? -3.795 -7.824 -8.07 1 98.75 489 THR B C 1
ATOM 9807 O O . THR B 1 489 ? -4.477 -7.848 -7.047 1 98.75 489 THR B O 1
ATOM 9810 N N . GLN B 1 490 ? -4.207 -8.406 -9.156 1 98.81 490 GLN B N 1
ATOM 9811 C CA . GLN B 1 490 ? -5.477 -9.117 -9.281 1 98.81 490 GLN B CA 1
ATOM 9812 C C . GLN B 1 490 ? -5.371 -10.266 -10.289 1 98.81 490 GLN B C 1
ATOM 9814 O O . GLN B 1 490 ? -4.453 -10.289 -11.109 1 98.81 490 GLN B O 1
ATOM 9819 N N . ALA B 1 491 ? -6.23 -11.258 -10.18 1 98.88 491 ALA B N 1
ATOM 9820 C CA . ALA B 1 491 ? -6.254 -12.406 -11.078 1 98.88 491 ALA B CA 1
ATOM 9821 C C . ALA B 1 491 ? -7.66 -12.992 -11.188 1 98.88 491 ALA B C 1
ATOM 9823 O O . ALA B 1 491 ? -8.383 -13.055 -10.195 1 98.88 491 ALA B O 1
ATOM 9824 N N . ARG B 1 492 ? -8.016 -13.367 -12.383 1 98.44 492 ARG B N 1
ATOM 9825 C CA . ARG B 1 492 ? -9.258 -14.117 -12.523 1 98.44 492 ARG B CA 1
ATOM 9826 C C . ARG B 1 492 ? -9.133 -15.508 -11.906 1 98.44 492 ARG B C 1
ATOM 9828 O O . ARG B 1 492 ? -8.18 -16.234 -12.195 1 98.44 492 ARG B O 1
ATOM 9835 N N . VAL B 1 493 ? -10.086 -15.805 -11.062 1 98.38 493 VAL B N 1
ATOM 9836 C CA . VAL B 1 493 ? -10.062 -17.109 -10.398 1 98.38 493 VAL B CA 1
ATOM 9837 C C . VAL B 1 493 ? -11.266 -17.938 -10.836 1 98.38 493 VAL B C 1
ATOM 9839 O O . VAL B 1 493 ? -11.578 -18.953 -10.227 1 98.38 493 VAL B O 1
ATOM 9842 N N . SER B 1 494 ? -11.945 -17.484 -11.844 1 97.44 494 SER B N 1
ATOM 9843 C CA . SER B 1 494 ? -13.094 -18.188 -12.398 1 97.44 494 SER B CA 1
ATOM 9844 C C . SER B 1 494 ? -12.945 -18.406 -13.906 1 97.44 494 SER B C 1
ATOM 9846 O O . SER B 1 494 ? -12.148 -17.719 -14.555 1 97.44 494 SER B O 1
ATOM 9848 N N . GLY B 1 495 ? -13.758 -19.359 -14.367 1 96.5 495 GLY B N 1
ATOM 9849 C CA . GLY B 1 495 ? -13.922 -19.422 -15.812 1 96.5 495 GLY B CA 1
ATOM 9850 C C . GLY B 1 495 ? -14.672 -18.234 -16.375 1 96.5 495 GLY B C 1
ATOM 9851 O O . GLY B 1 495 ? -15.039 -17.312 -15.641 1 96.5 495 GLY B O 1
ATOM 9852 N N . ASP B 1 496 ? -14.898 -18.266 -17.625 1 96.88 496 ASP B N 1
ATOM 9853 C CA . ASP B 1 496 ? -15.594 -17.172 -18.312 1 96.88 496 ASP B CA 1
ATOM 9854 C C . ASP B 1 496 ? -17.047 -17.094 -17.859 1 96.88 496 ASP B C 1
ATOM 9856 O O . ASP B 1 496 ? -17.719 -18.109 -17.688 1 96.88 496 ASP B O 1
ATOM 9860 N N . TYR B 1 497 ? -17.438 -15.898 -17.672 1 97.94 497 TYR B N 1
ATOM 9861 C CA . TYR B 1 497 ? -18.844 -15.664 -17.406 1 97.94 497 TYR B CA 1
ATOM 9862 C C . TYR B 1 497 ? -19.688 -15.914 -18.656 1 97.94 497 TYR B C 1
ATOM 9864 O O . TYR B 1 497 ? -19.25 -15.586 -19.781 1 97.94 497 TYR B O 1
ATOM 9872 N N . HIS B 1 498 ? -20.641 -16.516 -18.547 1 96.38 498 HIS B N 1
ATOM 9873 C CA . HIS B 1 498 ? -21.781 -16.656 -19.438 1 96.38 498 HIS B CA 1
ATOM 9874 C C . HIS B 1 498 ? -23.094 -16.656 -18.672 1 96.38 498 HIS B C 1
ATOM 9876 O O . HIS B 1 498 ? -23.203 -17.297 -17.625 1 96.38 498 HIS B O 1
ATOM 9882 N N . PRO B 1 499 ? -24.062 -15.953 -19.188 1 95.25 499 PRO B N 1
ATOM 9883 C CA . PRO B 1 499 ? -25.312 -15.93 -18.406 1 95.25 499 PRO B CA 1
ATOM 9884 C C . PRO B 1 499 ? -25.797 -17.328 -18.062 1 95.25 499 PRO B C 1
ATOM 9886 O O . PRO B 1 499 ? -26.031 -18.156 -18.953 1 95.25 499 PRO B O 1
ATOM 9889 N N . GLY B 1 500 ? -25.891 -17.516 -16.781 1 93.5 500 GLY B N 1
ATOM 9890 C CA . GLY B 1 500 ? -26.484 -18.75 -16.312 1 93.5 500 GLY B CA 1
ATOM 9891 C C . GLY B 1 500 ? -25.453 -19.797 -15.945 1 93.5 500 GLY B C 1
ATOM 9892 O O . GLY B 1 500 ? -25.797 -20.828 -15.344 1 93.5 500 GLY B O 1
ATOM 9893 N N . ASN B 1 501 ? -24.203 -19.547 -16.266 1 94.94 501 ASN B N 1
ATOM 9894 C CA . ASN B 1 501 ? -23.234 -20.594 -15.953 1 94.94 501 ASN B CA 1
ATOM 9895 C C . ASN B 1 501 ? -22.812 -20.547 -14.492 1 94.94 501 ASN B C 1
ATOM 9897 O O . ASN B 1 501 ? -23.375 -19.781 -13.703 1 94.94 501 ASN B O 1
ATOM 9901 N N . GLU B 1 502 ? -21.844 -21.453 -14.102 1 95.44 502 GLU B N 1
ATOM 9902 C CA . GLU B 1 502 ? -21.578 -21.719 -12.688 1 95.44 502 GLU B CA 1
ATOM 9903 C C . GLU B 1 502 ? -20.25 -21.094 -12.25 1 95.44 502 GLU B C 1
ATOM 9905 O O . GLU B 1 502 ? -19.75 -21.391 -11.164 1 95.44 502 GLU B O 1
ATOM 9910 N N . GLN B 1 503 ? -19.719 -20.203 -12.992 1 95.56 503 GLN B N 1
ATOM 9911 C CA . GLN B 1 503 ? -18.344 -19.734 -12.758 1 95.56 503 GLN B CA 1
ATOM 9912 C C . GLN B 1 503 ? -18.266 -18.891 -11.484 1 95.56 503 GLN B C 1
ATOM 9914 O O . GLN B 1 503 ? -17.172 -18.594 -11.008 1 95.56 503 GLN B O 1
ATOM 9919 N N . TRP B 1 504 ? -19.438 -18.578 -10.859 1 97.62 504 TRP B N 1
ATOM 9920 C CA . TRP B 1 504 ? -19.438 -17.766 -9.648 1 97.62 504 TRP B CA 1
ATOM 9921 C C . TRP B 1 504 ? -18.812 -18.531 -8.484 1 97.62 504 TRP B C 1
ATOM 9923 O O . TRP B 1 504 ? -18.5 -17.953 -7.441 1 97.62 504 TRP B O 1
ATOM 9933 N N . ARG B 1 505 ? -18.516 -19.828 -8.562 1 97.75 505 ARG B N 1
ATOM 9934 C CA . ARG B 1 505 ? -18 -20.688 -7.512 1 97.75 505 ARG B CA 1
ATOM 9935 C C . ARG B 1 505 ? -16.5 -20.484 -7.332 1 97.75 505 ARG B C 1
ATOM 9937 O O . ARG B 1 505 ? -15.695 -21.344 -7.715 1 97.75 505 ARG B O 1
ATOM 9944 N N . ILE B 1 506 ? -16.109 -19.422 -6.637 1 98.25 506 ILE B N 1
ATOM 9945 C CA . ILE B 1 506 ? -14.703 -19.062 -6.59 1 98.25 506 ILE B CA 1
ATOM 9946 C C . ILE B 1 506 ? -14.18 -19.203 -5.164 1 98.25 506 ILE B C 1
ATOM 9948 O O . ILE B 1 506 ? -13.062 -18.781 -4.855 1 98.25 506 ILE B O 1
ATOM 9952 N N . GLY B 1 507 ? -14.906 -19.844 -4.258 1 98.31 507 GLY B N 1
ATOM 9953 C CA . GLY B 1 507 ? -14.578 -19.891 -2.842 1 98.31 507 GLY B CA 1
ATOM 9954 C C . GLY B 1 507 ? -13.195 -20.438 -2.568 1 98.31 507 GLY B C 1
ATOM 9955 O O . GLY B 1 507 ? -12.438 -19.875 -1.773 1 98.31 507 GLY B O 1
ATOM 9956 N N . ILE B 1 508 ? -12.852 -21.531 -3.182 1 97.94 508 ILE B N 1
ATOM 9957 C CA . ILE B 1 508 ? -11.562 -22.172 -2.936 1 97.94 508 ILE B CA 1
ATOM 9958 C C . ILE B 1 508 ? -10.469 -21.453 -3.711 1 97.94 508 ILE B C 1
ATOM 9960 O O . ILE B 1 508 ? -9.391 -21.188 -3.172 1 97.94 508 ILE B O 1
ATOM 9964 N N . GLY B 1 509 ? -10.742 -21.047 -4.98 1 97.38 509 GLY B N 1
ATOM 9965 C CA . GLY B 1 509 ? -9.766 -20.312 -5.77 1 97.38 509 GLY B CA 1
ATOM 9966 C C . GLY B 1 509 ? -9.344 -19 -5.129 1 97.38 509 GLY B C 1
ATOM 9967 O O . GLY B 1 509 ? -8.188 -18.594 -5.258 1 97.38 509 GLY B O 1
ATOM 9968 N N . SER B 1 510 ? -10.25 -18.391 -4.406 1 98.56 510 SER B N 1
ATOM 9969 C CA . SER B 1 510 ? -9.992 -17.094 -3.775 1 98.56 510 SER B CA 1
ATOM 9970 C C . SER B 1 510 ? -9 -17.234 -2.623 1 98.56 510 SER B C 1
ATOM 9972 O O . SER B 1 510 ? -8.312 -16.266 -2.268 1 98.56 510 SER B O 1
ATOM 9974 N N . ILE B 1 511 ? -8.891 -18.438 -2.029 1 98.69 511 ILE B N 1
ATOM 9975 C CA . ILE B 1 511 ? -7.945 -18.672 -0.94 1 98.69 511 ILE B CA 1
ATOM 9976 C C . ILE B 1 511 ? -6.516 -18.469 -1.447 1 98.69 511 ILE B C 1
ATOM 9978 O O . ILE B 1 511 ? -5.719 -17.766 -0.82 1 98.69 511 ILE B O 1
ATOM 9982 N N . MET B 1 512 ? -6.273 -19.078 -2.602 1 97.75 512 MET B N 1
ATOM 9983 C CA . MET B 1 512 ? -4.941 -19.016 -3.189 1 97.75 512 MET B CA 1
ATOM 9984 C C . MET B 1 512 ? -4.574 -17.594 -3.574 1 97.75 512 MET B C 1
ATOM 9986 O O . MET B 1 512 ? -3.473 -17.125 -3.273 1 97.75 512 MET B O 1
ATOM 9990 N N . ALA B 1 513 ? -5.438 -16.906 -4.211 1 98.62 513 ALA B N 1
ATOM 9991 C CA . ALA B 1 513 ? -5.184 -15.531 -4.625 1 98.62 513 ALA B CA 1
ATOM 9992 C C . ALA B 1 513 ? -4.895 -14.641 -3.424 1 98.62 513 ALA B C 1
ATOM 9994 O O . ALA B 1 513 ? -3.896 -13.914 -3.408 1 98.62 513 ALA B O 1
ATOM 9995 N N . HIS B 1 514 ? -5.703 -14.719 -2.436 1 98.44 514 HIS B N 1
ATOM 9996 C CA . HIS B 1 514 ? -5.535 -13.898 -1.243 1 98.44 514 HIS B CA 1
ATOM 9997 C C . HIS B 1 514 ? -4.223 -14.219 -0.535 1 98.44 514 HIS B C 1
ATOM 9999 O O . HIS B 1 514 ? -3.533 -13.312 -0.062 1 98.44 514 HIS B O 1
ATOM 10005 N N . ALA B 1 515 ? -3.898 -15.469 -0.464 1 98.75 515 ALA B N 1
ATOM 10006 C CA . ALA B 1 515 ? -2.672 -15.891 0.211 1 98.75 515 ALA B CA 1
ATOM 10007 C C . ALA B 1 515 ? -1.444 -15.258 -0.437 1 98.75 515 ALA B C 1
ATOM 10009 O O . ALA B 1 515 ? -0.48 -14.914 0.25 1 98.75 515 ALA B O 1
ATOM 10010 N N . LEU B 1 516 ? -1.477 -15.07 -1.724 1 98.75 516 LEU B N 1
ATOM 10011 C CA . LEU B 1 516 ? -0.305 -14.594 -2.453 1 98.75 516 LEU B CA 1
ATOM 10012 C C . LEU B 1 516 ? -0.371 -13.086 -2.672 1 98.75 516 LEU B C 1
ATOM 10014 O O . LEU B 1 516 ? 0.382 -12.539 -3.48 1 98.75 516 LEU B O 1
ATOM 10018 N N . GLY B 1 517 ? -1.274 -12.414 -2.004 1 98.44 517 GLY B N 1
ATOM 10019 C CA . GLY B 1 517 ? -1.366 -10.969 -2.066 1 98.44 517 GLY B CA 1
ATOM 10020 C C . GLY B 1 517 ? -2 -10.461 -3.35 1 98.44 517 GLY B C 1
ATOM 10021 O O . GLY B 1 517 ? -1.651 -9.391 -3.84 1 98.44 517 GLY B O 1
ATOM 10022 N N . VAL B 1 518 ? -2.883 -11.203 -3.949 1 98.75 518 VAL B N 1
ATOM 10023 C CA . VAL B 1 518 ? -3.58 -10.891 -5.191 1 98.75 518 VAL B CA 1
ATOM 10024 C C . VAL B 1 518 ? -5.09 -10.898 -4.957 1 98.75 518 VAL B C 1
ATOM 10026 O O . VAL B 1 518 ? -5.605 -11.758 -4.238 1 98.75 518 VAL B O 1
ATOM 10029 N N . ARG B 1 519 ? -5.832 -9.898 -5.547 1 98.75 519 ARG B N 1
ATOM 10030 C CA . ARG B 1 519 ? -7.285 -9.875 -5.418 1 98.75 519 ARG B CA 1
ATOM 10031 C C . ARG B 1 519 ? -7.941 -10.852 -6.391 1 98.75 519 ARG B C 1
ATOM 10033 O O . ARG B 1 519 ? -7.648 -10.828 -7.586 1 98.75 519 ARG B O 1
ATOM 10040 N N . PRO B 1 520 ? -8.859 -11.695 -5.871 1 98.75 520 PRO B N 1
ATOM 10041 C CA . PRO B 1 520 ? -9.562 -12.594 -6.785 1 98.75 520 PRO B CA 1
ATOM 10042 C C . PRO B 1 520 ? -10.648 -11.875 -7.594 1 98.75 520 PRO B C 1
ATOM 10044 O O . PRO B 1 520 ? -11.445 -11.125 -7.035 1 98.75 520 PRO B O 1
ATOM 10047 N N . PHE B 1 521 ? -10.664 -12.109 -8.891 1 98.62 521 PHE B N 1
ATOM 10048 C CA . PHE B 1 521 ? -11.672 -11.57 -9.797 1 98.62 521 PHE B CA 1
ATOM 10049 C C . PHE B 1 521 ? -12.625 -12.672 -10.266 1 98.62 521 PHE B C 1
ATOM 10051 O O . PHE B 1 521 ? -12.188 -13.703 -10.773 1 98.62 521 PHE B O 1
ATOM 10058 N N . LYS B 1 522 ? -13.852 -12.445 -10.055 1 97.12 522 LYS B N 1
ATOM 10059 C CA . LYS B 1 522 ? -14.891 -13.406 -10.398 1 97.12 522 LYS B CA 1
ATOM 10060 C C . LYS B 1 522 ? -15.305 -13.266 -11.859 1 97.12 522 LYS B C 1
ATOM 10062 O O . LYS B 1 522 ? -16.125 -14.047 -12.352 1 97.12 522 LYS B O 1
ATOM 10067 N N . ASP B 1 523 ? -14.781 -12.383 -12.602 1 97.94 523 ASP B N 1
ATOM 10068 C CA . ASP B 1 523 ? -15.219 -12.016 -13.945 1 97.94 523 ASP B CA 1
ATOM 10069 C C . ASP B 1 523 ? -16.484 -11.18 -13.906 1 97.94 523 ASP B C 1
ATOM 10071 O O . ASP B 1 523 ? -16.938 -10.781 -12.828 1 97.94 523 ASP B O 1
ATOM 10075 N N . THR B 1 524 ? -17.062 -10.836 -15.062 1 98.31 524 THR B N 1
ATOM 10076 C CA . THR B 1 524 ? -18.172 -9.891 -15.188 1 98.31 524 THR B CA 1
ATOM 10077 C C . THR B 1 524 ? -19.5 -10.578 -14.93 1 98.31 524 THR B C 1
ATOM 10079 O O . THR B 1 524 ? -19.547 -11.742 -14.531 1 98.31 524 THR B O 1
ATOM 10082 N N . PHE B 1 525 ? -20.656 -9.805 -15 1 98.31 525 PHE B N 1
ATOM 10083 C CA . PHE B 1 525 ? -22 -10.367 -14.812 1 98.31 525 PHE B CA 1
ATOM 10084 C C . PHE B 1 525 ? -23.062 -9.391 -15.312 1 98.31 525 PHE B C 1
ATOM 10086 O O . PHE B 1 525 ? -22.812 -8.188 -15.422 1 98.31 525 PHE B O 1
ATOM 10093 N N . TRP B 1 526 ? -24.234 -9.945 -15.656 1 98.12 526 TRP B N 1
ATOM 10094 C CA . TRP B 1 526 ? -25.422 -9.148 -15.891 1 98.12 526 TRP B CA 1
ATOM 10095 C C . TRP B 1 526 ? -26.141 -8.844 -14.586 1 98.12 526 TRP B C 1
ATOM 10097 O O . TRP B 1 526 ? -26.312 -9.727 -13.742 1 98.12 526 TRP B O 1
ATOM 10107 N N . SER B 1 527 ? -26.594 -7.621 -14.422 1 98.38 527 SER B N 1
ATOM 10108 C CA . SER B 1 527 ? -27.312 -7.246 -13.203 1 98.38 527 SER B CA 1
ATOM 10109 C C . SER B 1 527 ? -28.812 -7.508 -13.344 1 98.38 527 SER B C 1
ATOM 10111 O O . SER B 1 527 ? -29.562 -7.32 -12.391 1 98.38 527 SER B O 1
ATOM 10113 N N . THR B 1 528 ? -29.266 -7.91 -14.555 1 97.94 528 THR B N 1
ATOM 10114 C CA . THR B 1 528 ? -30.641 -8.305 -14.781 1 97.94 528 THR B CA 1
ATOM 10115 C C . THR B 1 528 ? -30.719 -9.695 -15.414 1 97.94 528 THR B C 1
ATOM 10117 O O . THR B 1 528 ? -29.75 -10.148 -16.031 1 97.94 528 THR B O 1
ATOM 10120 N N . THR B 1 529 ? -31.859 -10.32 -15.281 1 97.31 529 THR B N 1
ATOM 10121 C CA . THR B 1 529 ? -32.062 -11.672 -15.781 1 97.31 529 THR B CA 1
ATOM 10122 C C . THR B 1 529 ? -32.125 -11.68 -17.312 1 97.31 529 THR B C 1
ATOM 10124 O O . THR B 1 529 ? -31.578 -12.562 -17.969 1 97.31 529 THR B O 1
ATOM 10127 N N . ASN B 1 530 ? -32.906 -10.695 -17.828 1 95.38 530 ASN B N 1
ATOM 10128 C CA . ASN B 1 530 ? -33.125 -10.648 -19.266 1 95.38 530 ASN B CA 1
ATOM 10129 C C . ASN B 1 530 ? -32.562 -9.383 -19.891 1 95.38 530 ASN B C 1
ATOM 10131 O O . ASN B 1 530 ? -32.781 -8.281 -19.375 1 95.38 530 ASN B O 1
ATOM 10135 N N . GLN B 1 531 ? -31.828 -9.586 -20.875 1 94 531 GLN B N 1
ATOM 10136 C CA . GLN B 1 531 ? -31.359 -8.461 -21.672 1 94 531 GLN B CA 1
ATOM 10137 C C . GLN B 1 531 ? -31.703 -8.648 -23.156 1 94 531 GLN B C 1
ATOM 10139 O O . GLN B 1 531 ? -31.156 -9.539 -23.812 1 94 531 GLN B O 1
ATOM 10144 N N . THR B 1 532 ? -32.5 -7.793 -23.562 1 89.75 532 THR B N 1
ATOM 10145 C CA . THR B 1 532 ? -33.125 -7.902 -24.875 1 89.75 532 THR B CA 1
ATOM 10146 C C . THR B 1 532 ? -32.062 -7.84 -25.984 1 89.75 532 THR B C 1
ATOM 10148 O O . THR B 1 532 ? -31.172 -7.008 -25.938 1 89.75 532 THR B O 1
ATOM 10151 N N . GLY B 1 533 ? -32.219 -8.719 -26.953 1 85.62 533 GLY B N 1
ATOM 10152 C CA . GLY B 1 533 ? -31.297 -8.711 -28.078 1 85.62 533 GLY B CA 1
ATOM 10153 C C . GLY B 1 533 ? -29.984 -9.398 -27.766 1 85.62 533 GLY B C 1
ATOM 10154 O O . GLY B 1 533 ? -29.031 -9.312 -28.547 1 85.62 533 GLY B O 1
ATOM 10155 N N . SER B 1 534 ? -30.016 -10.07 -26.766 1 83.75 534 SER B N 1
ATOM 10156 C CA . SER B 1 534 ? -28.812 -10.75 -26.297 1 83.75 534 SER B CA 1
ATOM 10157 C C . SER B 1 534 ? -28.125 -11.516 -27.422 1 83.75 534 SER B C 1
ATOM 10159 O O . SER B 1 534 ? -28.797 -12.172 -28.219 1 83.75 534 SER B O 1
ATOM 10161 N N . PRO B 1 535 ? -26.844 -11.305 -27.469 1 86.38 535 PRO B N 1
ATOM 10162 C CA . PRO B 1 535 ? -26.078 -12.047 -28.469 1 86.38 535 PRO B CA 1
ATOM 10163 C C . PRO B 1 535 ? -25.953 -13.531 -28.141 1 86.38 535 PRO B C 1
ATOM 10165 O O . PRO B 1 535 ? -25.438 -14.305 -28.953 1 86.38 535 PRO B O 1
ATOM 10168 N N . TYR B 1 536 ? -26.5 -13.922 -27.047 1 92 536 TYR B N 1
ATOM 10169 C CA . TYR B 1 536 ? -26.391 -15.305 -26.594 1 92 536 TYR B CA 1
ATOM 10170 C C . TYR B 1 536 ? -27.719 -16.031 -26.766 1 92 536 TYR B C 1
ATOM 10172 O O . 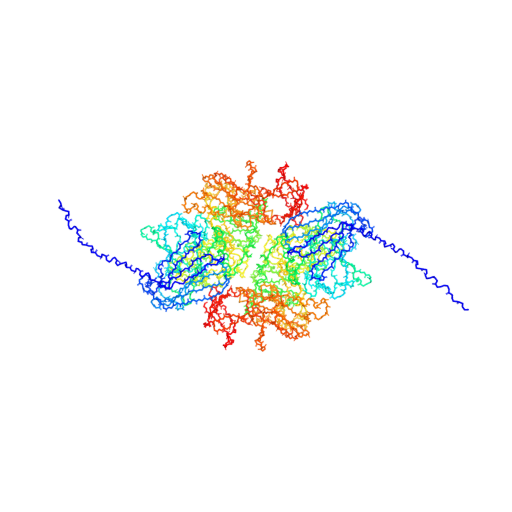TYR B 1 536 ? -28.062 -16.906 -25.969 1 92 536 TYR B O 1
ATOM 10180 N N . GLY B 1 537 ? -28.391 -15.594 -27.766 1 88.06 537 GLY B N 1
ATOM 10181 C CA . GLY B 1 537 ? -29.688 -16.219 -28.031 1 88.06 537 GLY B CA 1
ATOM 10182 C C . GLY B 1 537 ? -30.688 -16 -26.922 1 88.06 537 GLY B C 1
ATOM 10183 O O . GLY B 1 537 ? -30.984 -14.859 -26.562 1 88.06 537 GLY B O 1
ATOM 10184 N N . HIS B 1 538 ? -31.016 -17.141 -26.375 1 85.69 538 HIS B N 1
ATOM 10185 C CA . HIS B 1 538 ? -32.062 -17.078 -25.359 1 85.69 538 HIS B CA 1
ATOM 10186 C C . HIS B 1 538 ? -31.484 -17.266 -23.969 1 85.69 538 HIS B C 1
ATOM 10188 O O . HIS B 1 538 ? -32.219 -17.531 -23.016 1 85.69 538 HIS B O 1
ATOM 10194 N N . ALA B 1 539 ? -30.219 -17.031 -23.984 1 89.69 539 ALA B N 1
ATOM 10195 C CA . ALA B 1 539 ? -29.594 -17.203 -22.672 1 89.69 539 ALA B CA 1
ATOM 10196 C C . ALA B 1 539 ? -30.031 -16.109 -21.703 1 89.69 539 ALA B C 1
ATOM 10198 O O . ALA B 1 539 ? -30.234 -14.961 -22.109 1 89.69 539 ALA B O 1
ATOM 10199 N N . THR B 1 540 ? -30.312 -16.453 -20.438 1 94.69 540 THR B N 1
ATOM 10200 C CA . THR B 1 540 ? -30.672 -15.539 -19.359 1 94.69 540 THR B CA 1
ATOM 10201 C C . THR B 1 540 ? -29.703 -15.688 -18.188 1 94.69 540 THR B C 1
ATOM 10203 O O . THR B 1 540 ? -29.031 -16.719 -18.047 1 94.69 540 THR B O 1
ATOM 10206 N N . GLU B 1 541 ? -29.547 -14.625 -17.406 1 96.94 541 GLU B N 1
ATOM 10207 C CA . GLU B 1 541 ? -28.891 -14.703 -16.109 1 96.94 541 GLU B CA 1
ATOM 10208 C C . GLU B 1 541 ? -29.906 -14.945 -14.992 1 96.94 541 GLU B C 1
ATOM 10210 O O . GLU B 1 541 ? -30.484 -13.992 -14.445 1 96.94 541 GLU B O 1
ATOM 10215 N N . PRO B 1 542 ? -30.031 -16.141 -14.602 1 97.12 542 PRO B N 1
ATOM 10216 C CA . PRO B 1 542 ? -31.078 -16.453 -13.633 1 97.12 542 PRO B CA 1
ATOM 10217 C C . PRO B 1 542 ? -30.75 -15.977 -12.219 1 97.12 542 PRO B C 1
ATOM 10219 O O . PRO B 1 542 ? -31.641 -15.852 -11.375 1 97.12 542 PRO B O 1
ATOM 10222 N N . TYR B 1 543 ? -29.469 -15.664 -11.961 1 97.75 543 TYR B N 1
ATOM 10223 C CA . TYR B 1 543 ? -29.062 -15.383 -10.586 1 97.75 543 TYR B CA 1
ATOM 10224 C C . TYR B 1 543 ? -28.281 -14.078 -10.508 1 97.75 543 TYR B C 1
ATOM 10226 O O . TYR B 1 543 ? -27.172 -14.047 -9.961 1 97.75 543 TYR B O 1
ATOM 10234 N N . PRO B 1 544 ? -28.766 -12.922 -10.961 1 98.06 544 PRO B N 1
ATOM 10235 C CA . PRO B 1 544 ? -28 -11.672 -10.93 1 98.06 544 PRO B CA 1
ATOM 10236 C C . PRO B 1 544 ? -27.594 -11.266 -9.516 1 98.06 544 PRO B C 1
ATOM 10238 O O . PRO B 1 544 ? -26.5 -10.727 -9.32 1 98.06 544 PRO B O 1
ATOM 10241 N N . ARG B 1 545 ? -28.391 -11.555 -8.547 1 98 545 ARG B N 1
ATOM 10242 C CA . ARG B 1 545 ? -28.078 -11.18 -7.168 1 98 545 ARG B CA 1
ATOM 10243 C C . ARG B 1 545 ? -26.875 -11.961 -6.641 1 98 545 ARG B C 1
ATOM 10245 O O . ARG B 1 545 ? -26.016 -11.398 -5.973 1 98 545 ARG B O 1
ATOM 10252 N N . LEU B 1 546 ? -26.906 -13.25 -6.891 1 98.5 546 LEU B N 1
ATOM 10253 C CA . LEU B 1 546 ? -25.766 -14.07 -6.469 1 98.5 546 LEU B CA 1
ATOM 10254 C C . LEU B 1 546 ? -24.484 -13.594 -7.117 1 98.5 546 LEU B C 1
ATOM 10256 O O . LEU B 1 546 ? -23.438 -13.516 -6.457 1 98.5 546 LEU B O 1
ATOM 10260 N N . GLN B 1 547 ? -24.578 -13.281 -8.43 1 98.5 547 GLN B N 1
ATOM 10261 C CA . GLN B 1 547 ? -23.406 -12.781 -9.141 1 98.5 547 GLN B CA 1
ATOM 10262 C C . GLN B 1 547 ? -22.859 -11.508 -8.492 1 98.5 547 GLN B C 1
ATOM 10264 O O . GLN B 1 547 ? -21.656 -11.391 -8.266 1 98.5 547 GLN B O 1
ATOM 10269 N N . ALA B 1 548 ? -23.719 -10.594 -8.188 1 98.62 548 ALA B N 1
ATOM 10270 C CA . ALA B 1 548 ? -23.328 -9.312 -7.605 1 98.62 548 ALA B CA 1
ATOM 10271 C C . ALA B 1 548 ? -22.75 -9.508 -6.207 1 98.62 548 ALA B C 1
ATOM 10273 O O . ALA B 1 548 ? -21.75 -8.875 -5.852 1 98.62 548 ALA B O 1
ATOM 10274 N N . ALA B 1 549 ? -23.359 -10.352 -5.41 1 98.62 549 ALA B N 1
ATOM 10275 C CA . ALA B 1 549 ? -22.875 -10.625 -4.059 1 98.62 549 ALA B CA 1
ATOM 10276 C C . ALA B 1 549 ? -21.469 -11.211 -4.082 1 98.62 549 ALA B C 1
ATOM 10278 O O . ALA B 1 549 ? -20.578 -10.742 -3.373 1 98.62 549 ALA B O 1
ATOM 10279 N N . VAL B 1 550 ? -21.297 -12.219 -4.926 1 98.81 550 VAL B N 1
ATOM 10280 C CA . VAL B 1 550 ? -20.016 -12.914 -5.008 1 98.81 550 VAL B CA 1
ATOM 10281 C C . VAL B 1 550 ? -18.938 -11.953 -5.504 1 98.81 550 VAL B C 1
ATOM 10283 O O . VAL B 1 550 ? -17.828 -11.922 -4.969 1 98.81 550 VAL B O 1
ATOM 10286 N N . ALA B 1 551 ? -19.25 -11.148 -6.512 1 98.75 551 ALA B N 1
ATOM 10287 C CA . ALA B 1 551 ? -18.281 -10.188 -7.039 1 98.75 551 ALA B CA 1
ATOM 10288 C C . ALA B 1 551 ? -17.828 -9.219 -5.949 1 98.75 551 ALA B C 1
ATOM 10290 O O . ALA B 1 551 ? -16.641 -8.945 -5.812 1 98.75 551 ALA B O 1
ATOM 10291 N N . THR B 1 552 ? -18.734 -8.758 -5.16 1 98.81 552 THR B N 1
ATOM 10292 C CA . THR B 1 552 ? -18.438 -7.773 -4.129 1 98.81 552 THR B CA 1
ATOM 10293 C C . THR B 1 552 ? -17.672 -8.414 -2.975 1 98.81 552 THR B C 1
ATOM 10295 O O . THR B 1 552 ? -16.688 -7.855 -2.494 1 98.81 552 THR B O 1
ATOM 10298 N N . LEU B 1 553 ? -18.109 -9.602 -2.578 1 98.81 553 LEU B N 1
ATOM 10299 C CA . LEU B 1 553 ? -17.531 -10.273 -1.423 1 98.81 553 LEU B CA 1
ATOM 10300 C C . LEU B 1 553 ? -16.156 -10.852 -1.767 1 98.81 553 LEU B C 1
ATOM 10302 O O . LEU B 1 553 ? -15.398 -11.227 -0.873 1 98.81 553 LEU B O 1
ATOM 10306 N N . SER B 1 554 ? -15.812 -10.883 -3.057 1 98.56 554 SER B N 1
ATOM 10307 C CA . SER B 1 554 ? -14.484 -11.328 -3.465 1 98.56 554 SER B CA 1
ATOM 10308 C C . SER B 1 554 ? -13.422 -10.312 -3.074 1 98.56 554 SER B C 1
ATOM 10310 O O . SER B 1 554 ? -12.227 -10.617 -3.096 1 98.56 554 SER B O 1
ATOM 10312 N N . ALA B 1 555 ? -13.812 -9.125 -2.781 1 98.06 555 ALA B N 1
ATOM 10313 C CA . ALA B 1 555 ? -12.938 -8 -2.463 1 98.06 555 ALA B CA 1
ATOM 10314 C C . ALA B 1 555 ? -12.031 -7.664 -3.643 1 98.06 555 ALA B C 1
ATOM 10316 O O . ALA B 1 555 ? -11.047 -6.938 -3.488 1 98.06 555 ALA B O 1
ATOM 10317 N N . GLY B 1 556 ? -12.25 -8.266 -4.805 1 98.38 556 GLY B N 1
ATOM 10318 C CA . GLY B 1 556 ? -11.562 -7.934 -6.043 1 98.38 556 GLY B CA 1
ATOM 10319 C C . GLY B 1 556 ? -12.359 -7.004 -6.938 1 98.38 556 GLY B C 1
ATOM 10320 O O . GLY B 1 556 ? -13.266 -6.312 -6.473 1 98.38 556 GLY B O 1
ATOM 10321 N N . PRO B 1 557 ? -12.023 -6.93 -8.234 1 98.62 557 PRO B N 1
ATOM 10322 C CA . PRO B 1 557 ? -12.773 -6.066 -9.148 1 98.62 557 PRO B CA 1
ATOM 10323 C C . PRO B 1 557 ? -14.242 -6.461 -9.266 1 98.62 557 PRO B C 1
ATOM 10325 O O . PRO B 1 557 ? -14.578 -7.645 -9.18 1 98.62 557 PRO B O 1
ATOM 10328 N N . VAL B 1 558 ? -15.062 -5.512 -9.352 1 98.81 558 VAL B N 1
ATOM 10329 C CA . VAL B 1 558 ? -16.484 -5.664 -9.617 1 98.81 558 VAL B CA 1
ATOM 10330 C C . VAL B 1 558 ? -16.844 -4.98 -10.938 1 98.81 558 VAL B C 1
ATOM 10332 O O . VAL B 1 558 ? -16.719 -3.762 -11.062 1 98.81 558 VAL B O 1
ATOM 10335 N N . GLY B 1 559 ? -17.234 -5.797 -11.945 1 98.5 559 GLY B N 1
ATOM 10336 C CA . GLY B 1 559 ? -17.422 -5.25 -13.273 1 98.5 559 GLY B CA 1
ATOM 10337 C C . GLY B 1 559 ? -18.688 -5.734 -13.953 1 98.5 559 GLY B C 1
ATOM 10338 O O . GLY B 1 559 ? -18.641 -6.66 -14.766 1 98.5 559 GLY B O 1
ATOM 10339 N N . PRO B 1 560 ? -19.828 -5.113 -13.609 1 98.56 560 PRO B N 1
ATOM 10340 C CA . PRO B 1 560 ? -21.047 -5.414 -14.375 1 98.56 560 PRO B CA 1
ATOM 10341 C C . PRO B 1 560 ? -20.875 -5.156 -15.867 1 98.56 560 PRO B C 1
ATOM 10343 O O . PRO B 1 560 ? -19.969 -4.418 -16.266 1 98.56 560 PRO B O 1
ATOM 10346 N N . SER B 1 561 ? -21.734 -5.785 -16.656 1 98.06 561 SER B N 1
ATOM 10347 C CA . SER B 1 561 ? -21.531 -5.75 -18.109 1 98.06 561 SER B CA 1
ATOM 10348 C C . SER B 1 561 ? -22.859 -5.707 -18.844 1 98.06 561 SER B C 1
ATOM 10350 O O . SER B 1 561 ? -23.031 -6.383 -19.875 1 98.06 561 SER B O 1
ATOM 10352 N N . ASP B 1 562 ? -23.766 -4.922 -18.438 1 97.56 562 ASP B N 1
ATOM 10353 C CA . ASP B 1 562 ? -25.125 -4.828 -18.953 1 97.56 562 ASP B CA 1
ATOM 10354 C C . ASP B 1 562 ? -25.172 -4.031 -20.266 1 97.56 562 ASP B C 1
ATOM 10356 O O . ASP B 1 562 ? -24.281 -3.238 -20.531 1 97.56 562 ASP B O 1
ATOM 10360 N N . MET B 1 563 ? -26.25 -4.227 -21.016 1 96.69 563 MET B N 1
ATOM 10361 C CA . MET B 1 563 ? -26.516 -3.396 -22.188 1 96.69 563 MET B CA 1
ATOM 10362 C C . MET B 1 563 ? -27.016 -2.018 -21.766 1 96.69 563 MET B C 1
ATOM 10364 O O . MET B 1 563 ? -27.453 -1.83 -20.625 1 96.69 563 MET B O 1
ATOM 10368 N N . VAL B 1 564 ? -26.938 -1.095 -22.641 1 97 564 VAL B N 1
ATOM 10369 C CA . VAL B 1 564 ? -27.531 0.219 -22.438 1 97 564 VAL B CA 1
ATOM 10370 C C . VAL B 1 564 ? -29 0.064 -22.047 1 97 564 VAL B C 1
ATOM 10372 O O . VAL B 1 564 ? -29.766 -0.653 -22.703 1 97 564 VAL B O 1
ATOM 10375 N N . LYS B 1 565 ? -29.391 0.648 -20.891 1 95.94 565 LYS B N 1
ATOM 10376 C CA . LYS B 1 565 ? -30.734 0.675 -20.359 1 95.94 565 LYS B CA 1
ATOM 10377 C C . LYS B 1 565 ? -31.156 -0.702 -19.844 1 95.94 565 LYS B C 1
ATOM 10379 O O . LYS B 1 565 ? -32.344 -0.966 -19.656 1 95.94 565 LYS B O 1
ATOM 10384 N N . GLY B 1 566 ? -30.234 -1.555 -19.625 1 96.12 566 GLY B N 1
ATOM 10385 C CA . GLY B 1 566 ? -30.562 -2.898 -19.172 1 96.12 566 GLY B CA 1
ATOM 10386 C C . GLY B 1 566 ? -30.078 -3.18 -17.766 1 96.12 566 GLY B C 1
ATOM 10387 O O . GLY B 1 566 ? -30.312 -4.27 -17.234 1 96.12 566 GLY B O 1
ATOM 10388 N N . ALA B 1 567 ? -29.531 -2.24 -17.094 1 97.75 567 ALA B N 1
ATOM 10389 C CA . ALA B 1 567 ? -28.906 -2.467 -15.797 1 97.75 567 ALA B CA 1
ATOM 10390 C C . ALA B 1 567 ? -29.922 -2.361 -14.664 1 97.75 567 ALA B C 1
ATOM 10392 O O . ALA B 1 567 ? -30.859 -1.56 -14.734 1 97.75 567 ALA B O 1
ATOM 10393 N N . ASP B 1 568 ? -29.797 -3.189 -13.695 1 98.31 568 ASP B N 1
ATOM 10394 C CA . ASP B 1 568 ? -30.453 -3.008 -12.406 1 98.31 568 ASP B CA 1
ATOM 10395 C C . ASP B 1 568 ? -29.625 -2.123 -11.484 1 98.31 568 ASP B C 1
ATOM 10397 O O . ASP B 1 568 ? -28.797 -2.623 -10.719 1 98.31 568 ASP B O 1
ATOM 10401 N N . VAL B 1 569 ? -29.938 -0.865 -11.5 1 98.38 569 VAL B N 1
ATOM 10402 C CA . VAL B 1 569 ? -29.125 0.132 -10.805 1 98.38 569 VAL B CA 1
ATOM 10403 C C . VAL B 1 569 ? -29.109 -0.178 -9.305 1 98.38 569 VAL B C 1
ATOM 10405 O O . VAL B 1 569 ? -28.062 -0.075 -8.664 1 98.38 569 VAL B O 1
ATOM 10408 N N . ASN B 1 570 ? -30.25 -0.573 -8.766 1 98 570 ASN B N 1
ATOM 10409 C CA . ASN B 1 570 ? -30.328 -0.867 -7.344 1 98 570 ASN B CA 1
ATOM 10410 C C . ASN B 1 570 ? -29.406 -2.021 -6.953 1 98 570 ASN B C 1
ATOM 10412 O O . ASN B 1 570 ? -28.75 -1.971 -5.918 1 98 570 ASN B O 1
ATOM 10416 N N . LEU B 1 571 ? -29.391 -3.047 -7.719 1 98.5 571 LEU B N 1
ATOM 10417 C CA . LEU B 1 571 ? -28.531 -4.195 -7.434 1 98.5 571 LEU B CA 1
ATOM 10418 C C . LEU B 1 571 ? -27.062 -3.811 -7.523 1 98.5 571 LEU B C 1
ATOM 10420 O O . LEU B 1 571 ? -26.266 -4.184 -6.664 1 98.5 571 LEU B O 1
ATOM 10424 N N . ILE B 1 572 ? -26.703 -3.068 -8.578 1 98.75 572 ILE B N 1
ATOM 10425 C CA . ILE B 1 572 ? -25.312 -2.658 -8.789 1 98.75 572 ILE B CA 1
ATOM 10426 C C . ILE B 1 572 ? -24.859 -1.792 -7.617 1 98.75 572 ILE B C 1
ATOM 10428 O O . ILE B 1 572 ? -23.75 -1.975 -7.098 1 98.75 572 ILE B O 1
ATOM 10432 N N . MET B 1 573 ? -25.75 -0.93 -7.156 1 98.56 573 MET B N 1
ATOM 10433 C CA . MET B 1 573 ? -25.375 0.039 -6.129 1 98.56 573 MET B CA 1
ATOM 10434 C C . MET B 1 573 ? -25.234 -0.639 -4.77 1 98.56 573 MET B C 1
ATOM 10436 O O . MET B 1 573 ? -24.719 -0.039 -3.82 1 98.56 573 MET B O 1
ATOM 10440 N N . ARG B 1 574 ? -25.625 -1.898 -4.602 1 98.56 574 ARG B N 1
ATOM 10441 C CA . ARG B 1 574 ? -25.359 -2.633 -3.365 1 98.56 574 ARG B CA 1
ATOM 10442 C C . ARG B 1 574 ? -23.859 -2.859 -3.166 1 98.56 574 ARG B C 1
ATOM 10444 O O . ARG B 1 574 ? -23.422 -3.172 -2.059 1 98.56 574 ARG B O 1
ATOM 10451 N N . SER B 1 575 ? -23.078 -2.67 -4.219 1 98.81 575 SER B N 1
ATOM 10452 C CA . SER B 1 575 ? -21.656 -3.02 -4.176 1 98.81 575 SER B CA 1
ATOM 10453 C C . SER B 1 575 ? -20.812 -1.812 -3.803 1 98.81 575 SER B C 1
ATOM 10455 O O . SER B 1 575 ? -19.656 -1.965 -3.398 1 98.81 575 SER B O 1
ATOM 10457 N N . CYS B 1 576 ? -21.297 -0.598 -3.965 1 98.69 576 CYS B N 1
ATOM 10458 C CA . CYS B 1 576 ? -20.422 0.56 -3.857 1 98.69 576 CYS B CA 1
ATOM 10459 C C . CYS B 1 576 ? -21.156 1.758 -3.277 1 98.69 576 CYS B C 1
ATOM 10461 O O . CYS B 1 576 ? -22.375 1.706 -3.082 1 98.69 576 CYS B O 1
ATOM 10463 N N . ASN B 1 577 ? -20.391 2.768 -2.867 1 98.19 577 ASN B N 1
ATOM 10464 C CA . ASN B 1 577 ? -21 4.02 -2.436 1 98.19 577 ASN B CA 1
ATOM 10465 C C . ASN B 1 577 ? -21.359 4.91 -3.625 1 98.19 577 ASN B C 1
ATOM 10467 O O . ASN B 1 577 ? -21.281 4.469 -4.773 1 98.19 577 ASN B O 1
ATOM 10471 N N . ALA B 1 578 ? -21.719 6.137 -3.396 1 96.69 578 ALA B N 1
ATOM 10472 C CA . ALA B 1 578 ? -22.281 7.012 -4.418 1 96.69 578 ALA B CA 1
ATOM 10473 C C . ALA B 1 578 ? -21.219 7.445 -5.422 1 96.69 578 ALA B C 1
ATOM 10475 O O . ALA B 1 578 ? -21.547 7.879 -6.531 1 96.69 578 ALA B O 1
ATOM 10476 N N . GLU B 1 579 ? -19.953 7.258 -5.094 1 94.81 579 GLU B N 1
ATOM 10477 C CA . GLU B 1 579 ? -18.875 7.688 -5.988 1 94.81 579 GLU B CA 1
ATOM 10478 C C . GLU B 1 579 ? -18.203 6.492 -6.648 1 94.81 579 GLU B C 1
ATOM 10480 O O . GLU B 1 579 ? -17.203 6.652 -7.359 1 94.81 579 GLU B O 1
ATOM 10485 N N . GLY B 1 580 ? -18.656 5.363 -6.434 1 98 580 GLY B N 1
ATOM 10486 C CA . GLY B 1 580 ? -18.141 4.18 -7.102 1 98 580 GLY B CA 1
ATOM 10487 C C . GLY B 1 580 ? -17.125 3.428 -6.277 1 98 580 GLY B C 1
ATOM 10488 O O . GLY B 1 580 ? -16.625 2.377 -6.695 1 98 580 GLY B O 1
ATOM 10489 N N . LEU B 1 581 ? -16.734 3.945 -5.066 1 98.44 581 LEU B N 1
ATOM 10490 C CA . LEU B 1 581 ? -15.852 3.209 -4.168 1 98.44 581 LEU B CA 1
ATOM 10491 C C . LEU B 1 581 ? -16.516 1.924 -3.686 1 98.44 581 LEU B C 1
ATOM 10493 O O . LEU B 1 581 ? -17.609 1.963 -3.105 1 98.44 581 LEU B O 1
ATOM 10497 N N . LEU B 1 582 ? -15.906 0.839 -3.906 1 98.81 582 LEU B N 1
ATOM 10498 C CA . LEU B 1 582 ? -16.469 -0.448 -3.498 1 98.81 582 LEU B CA 1
ATOM 10499 C C . LEU B 1 582 ? -16.453 -0.586 -1.979 1 98.81 582 LEU B C 1
ATOM 10501 O O . LEU B 1 582 ? -15.469 -0.239 -1.326 1 98.81 582 LEU B O 1
ATOM 10505 N N . LEU B 1 583 ? -17.594 -0.978 -1.462 1 98.75 583 LEU B N 1
ATOM 10506 C CA . LEU B 1 583 ? -17.688 -1.34 -0.052 1 98.75 583 LEU B CA 1
ATOM 10507 C C . LEU B 1 583 ? -17.391 -2.822 0.15 1 98.75 583 LEU B C 1
ATOM 10509 O O . LEU B 1 583 ? -18.266 -3.666 -0.056 1 98.75 583 LEU B O 1
ATOM 10513 N N . LYS B 1 584 ? -16.188 -3.084 0.587 1 97.81 584 LYS B N 1
ATOM 10514 C CA . LYS B 1 584 ? -15.664 -4.445 0.626 1 97.81 584 LYS B CA 1
ATOM 10515 C C . LYS B 1 584 ? -15.398 -4.891 2.061 1 97.81 584 LYS B C 1
ATOM 10517 O O . LYS B 1 584 ? -15.242 -4.059 2.957 1 97.81 584 LYS B O 1
ATOM 10522 N N . PRO B 1 585 ? -15.375 -6.23 2.281 1 98.5 585 PRO B N 1
ATOM 10523 C CA . PRO B 1 585 ? -14.883 -6.723 3.57 1 98.5 585 PRO B CA 1
ATOM 10524 C C . PRO B 1 585 ? -13.367 -6.617 3.699 1 98.5 585 PRO B C 1
ATOM 10526 O O . PRO B 1 585 ? -12.688 -6.18 2.764 1 98.5 585 PRO B O 1
ATOM 10529 N N . SER B 1 586 ? -12.828 -6.969 4.836 1 97.44 586 SER B N 1
ATOM 10530 C CA . SER B 1 586 ? -11.406 -6.836 5.137 1 97.44 586 SER B CA 1
ATOM 10531 C C . SER B 1 586 ? -10.586 -7.898 4.406 1 97.44 586 SER B C 1
ATOM 10533 O O . SER B 1 586 ? -9.375 -7.742 4.234 1 97.44 586 SER B O 1
ATOM 10535 N N . ARG B 1 587 ? -11.219 -8.945 3.957 1 97.62 587 ARG B N 1
ATOM 10536 C CA . ARG B 1 587 ? -10.617 -9.992 3.139 1 97.62 587 ARG B CA 1
ATOM 10537 C C . ARG B 1 587 ? -11.648 -10.641 2.23 1 97.62 587 ARG B C 1
ATOM 10539 O O . ARG B 1 587 ? -12.859 -10.492 2.447 1 97.62 587 ARG B O 1
ATOM 10546 N N . PRO B 1 588 ? -11.227 -11.344 1.169 1 98.62 588 PRO B N 1
ATOM 10547 C CA . PRO B 1 588 ? -12.211 -12.023 0.321 1 98.62 588 PRO B CA 1
ATOM 10548 C C . PRO B 1 588 ? -12.977 -13.117 1.062 1 98.62 588 PRO B C 1
ATOM 10550 O O . PRO B 1 588 ? -12.445 -13.719 1.997 1 98.62 588 PRO B O 1
ATOM 10553 N N . ALA B 1 589 ? -14.172 -13.289 0.629 1 98.88 589 ALA B N 1
ATOM 10554 C CA . ALA B 1 589 ? -14.906 -14.461 1.085 1 98.88 589 ALA B CA 1
ATOM 10555 C C . ALA B 1 589 ? -14.305 -15.742 0.521 1 98.88 589 ALA B C 1
ATOM 10557 O O . ALA B 1 589 ? -14.062 -15.844 -0.685 1 98.88 589 ALA B O 1
ATOM 10558 N N . THR B 1 590 ? -14.039 -16.672 1.395 1 98.81 590 THR B N 1
ATOM 10559 C CA . THR B 1 590 ? -13.445 -17.938 0.99 1 98.81 590 THR B CA 1
ATOM 10560 C C . THR B 1 590 ? -14.234 -19.109 1.566 1 98.81 590 THR B C 1
ATOM 10562 O O . THR B 1 590 ? -14.914 -18.969 2.586 1 98.81 590 THR B O 1
ATOM 10565 N N . ALA B 1 591 ? -14.18 -20.219 0.898 1 98.69 591 ALA B N 1
ATOM 10566 C CA . ALA B 1 591 ? -14.781 -21.438 1.429 1 98.69 591 ALA B CA 1
ATOM 10567 C C . ALA B 1 591 ? -14.25 -21.75 2.828 1 98.69 591 ALA B C 1
ATOM 10569 O O . ALA B 1 591 ? -13.055 -21.578 3.098 1 98.69 591 ALA B O 1
ATOM 10570 N N . ILE B 1 592 ? -15.133 -22.172 3.686 1 98.56 592 ILE B N 1
ATOM 10571 C CA . ILE B 1 592 ? -14.695 -22.531 5.031 1 98.56 592 ILE B CA 1
ATOM 10572 C C . ILE B 1 592 ? -13.93 -23.859 4.992 1 98.56 592 ILE B C 1
ATOM 10574 O O . ILE B 1 592 ? -14.094 -24.641 4.059 1 98.56 592 ILE B O 1
ATOM 10578 N N . ASP B 1 593 ? -13.188 -24.141 6.02 1 98.5 593 ASP B N 1
ATOM 10579 C CA . ASP B 1 593 ? -12.367 -25.344 6.102 1 98.5 593 ASP B CA 1
ATOM 10580 C C . ASP B 1 593 ? -13.211 -26.609 5.973 1 98.5 593 ASP B C 1
ATOM 10582 O O . ASP B 1 593 ? -12.844 -27.531 5.262 1 98.5 593 ASP B O 1
ATOM 10586 N N . LEU B 1 594 ? -14.344 -26.609 6.594 1 97.94 594 LEU B N 1
ATOM 10587 C CA . LEU B 1 594 ? -15.148 -27.828 6.652 1 97.94 594 LEU B CA 1
ATOM 10588 C C . LEU B 1 594 ? -15.797 -28.109 5.301 1 97.94 594 LEU B C 1
ATOM 10590 O O . LEU B 1 594 ? -16.094 -29.266 4.98 1 97.94 594 LEU B O 1
ATOM 10594 N N . GLN B 1 595 ? -16.078 -27.062 4.547 1 97.88 595 GLN B N 1
ATOM 10595 C CA . GLN B 1 595 ? -16.516 -27.312 3.176 1 97.88 595 GLN B CA 1
ATOM 10596 C C . GLN B 1 595 ? -15.445 -28.078 2.391 1 97.88 595 GLN B C 1
ATOM 10598 O O . GLN B 1 595 ? -15.766 -28.984 1.632 1 97.88 595 GLN B O 1
ATOM 10603 N N . ILE B 1 596 ? -14.242 -27.688 2.561 1 98.19 596 ILE B N 1
ATOM 10604 C CA . ILE B 1 596 ? -13.125 -28.312 1.868 1 98.19 596 ILE B CA 1
ATOM 10605 C C . ILE B 1 596 ? -12.93 -29.734 2.381 1 98.19 596 ILE B C 1
ATOM 10607 O O . ILE B 1 596 ? -12.734 -30.672 1.595 1 98.19 596 ILE B O 1
ATOM 10611 N N . ALA B 1 597 ? -13.016 -29.891 3.674 1 97.69 597 ALA B N 1
ATOM 10612 C CA . ALA B 1 597 ? -12.875 -31.219 4.27 1 97.69 597 ALA B CA 1
ATOM 10613 C C . ALA B 1 597 ? -13.961 -32.156 3.766 1 97.69 597 ALA B C 1
ATOM 10615 O O . ALA B 1 597 ? -13.695 -33.344 3.504 1 97.69 597 ALA B O 1
ATOM 10616 N N . GLN B 1 598 ? -15.164 -31.656 3.695 1 96.56 598 GLN B N 1
ATOM 10617 C CA . GLN B 1 598 ? -16.281 -32.469 3.176 1 96.56 598 GLN B CA 1
ATOM 10618 C C . GLN B 1 598 ? -16 -32.906 1.742 1 96.56 598 GLN B C 1
ATOM 10620 O O . GLN B 1 598 ? -16.266 -34.062 1.39 1 96.56 598 GLN B O 1
ATOM 10625 N N . LYS B 1 599 ? -15.539 -32 0.992 1 95.19 599 LYS B N 1
ATOM 10626 C CA . LYS B 1 599 ? -15.211 -32.312 -0.395 1 95.19 599 LYS B CA 1
ATOM 10627 C C . LYS B 1 599 ? -14.125 -33.406 -0.471 1 95.19 599 LYS B C 1
ATOM 10629 O O . LYS B 1 599 ? -14.148 -34.25 -1.354 1 95.19 599 LYS B O 1
ATOM 10634 N N . ALA B 1 600 ? -13.195 -33.375 0.416 1 96.69 600 ALA B N 1
ATOM 10635 C CA . ALA B 1 600 ? -12.023 -34.25 0.371 1 96.69 600 ALA B CA 1
ATOM 10636 C C . ALA B 1 600 ? -12.32 -35.594 0.979 1 96.69 600 ALA B C 1
ATOM 10638 O O . ALA B 1 600 ? -12.047 -36.625 0.368 1 96.69 600 ALA B O 1
ATOM 10639 N N . PHE B 1 601 ? -12.914 -35.656 2.172 1 94.25 601 PHE B N 1
ATOM 10640 C CA . PHE B 1 601 ? -13.18 -36.906 2.889 1 94.25 601 PHE B CA 1
ATOM 10641 C C . PHE B 1 601 ? -14.492 -37.531 2.428 1 94.25 601 PHE B C 1
ATOM 10643 O O . PHE B 1 601 ? -14.672 -38.75 2.496 1 94.25 601 PHE B O 1
ATOM 10650 N N . GLN B 1 602 ? -15.398 -36.75 2.061 1 83.88 602 GLN B N 1
ATOM 10651 C CA . GLN B 1 602 ? -16.75 -37.188 1.726 1 83.88 602 GLN B CA 1
ATOM 10652 C C . GLN B 1 602 ? -17.438 -37.844 2.916 1 83.88 602 GLN B C 1
ATOM 10654 O O . GLN B 1 602 ? -18.266 -38.75 2.742 1 83.88 602 GLN B O 1
ATOM 10659 N N . LEU B 1 603 ? -17.109 -37.719 4.164 1 75.69 603 LEU B N 1
ATOM 10660 C CA . LEU B 1 603 ? -17.594 -38.375 5.375 1 75.69 603 LEU B CA 1
ATOM 10661 C C . LEU B 1 603 ? -18.438 -37.406 6.207 1 75.69 603 LEU B C 1
ATOM 10663 O O . LEU B 1 603 ? -18.375 -37.438 7.441 1 75.69 603 LEU B O 1
ATOM 10667 N N . ASP B 1 604 ? -19.312 -36.688 5.629 1 81.38 604 ASP B N 1
ATOM 10668 C CA . ASP B 1 604 ? -20.219 -35.781 6.305 1 81.38 604 ASP B CA 1
ATOM 10669 C C . ASP B 1 604 ? -19.469 -34.844 7.258 1 81.38 604 ASP B C 1
ATOM 10671 O O . ASP B 1 604 ? -19.875 -34.688 8.414 1 81.38 604 ASP B O 1
ATOM 10675 N N . MET B 1 605 ? -18.391 -34.375 6.945 1 87.38 605 MET B N 1
ATOM 10676 C CA . MET B 1 605 ? -17.547 -33.469 7.746 1 87.38 605 MET B CA 1
ATOM 10677 C C . MET B 1 605 ? -17.969 -32.031 7.582 1 87.38 605 MET B C 1
ATOM 10679 O O . MET B 1 605 ? -17.578 -31.172 8.375 1 87.38 605 MET B O 1
ATOM 10683 N N . GLY B 1 606 ? -18.734 -31.797 6.625 1 94.75 606 GLY B N 1
ATOM 10684 C CA . GLY B 1 606 ? -19.016 -30.406 6.344 1 94.75 606 GLY B CA 1
ATOM 10685 C C . GLY B 1 606 ? -20.219 -30.203 5.445 1 94.75 606 GLY B C 1
ATOM 10686 O O . GLY B 1 606 ? -20.906 -31.172 5.094 1 94.75 606 GLY B O 1
ATOM 10687 N N . PRO B 1 607 ? -20.438 -28.953 5.117 1 96.88 607 PRO B N 1
ATOM 10688 C CA . PRO B 1 607 ? -21.594 -28.656 4.262 1 96.88 607 PRO B CA 1
ATOM 10689 C C . PRO B 1 607 ? -21.422 -29.188 2.842 1 96.88 607 PRO B C 1
ATOM 10691 O O . PRO B 1 607 ? -20.297 -29.188 2.309 1 96.88 607 PRO B O 1
ATOM 10694 N N . LYS B 1 608 ? -22.516 -29.703 2.256 1 95.62 608 LYS B N 1
ATOM 10695 C CA . LYS B 1 608 ? -22.594 -30.031 0.838 1 95.62 608 LYS B CA 1
ATOM 10696 C C . LYS B 1 608 ? -23.156 -28.875 0.025 1 95.62 608 LYS B C 1
ATOM 10698 O O . LYS B 1 608 ? -24.375 -28.703 -0.07 1 95.62 608 LYS B O 1
ATOM 10703 N N . GLY B 1 609 ? -22.391 -28.219 -0.597 1 96.5 609 GLY B N 1
ATOM 10704 C CA . GLY B 1 609 ? -22.656 -26.938 -1.251 1 96.5 609 GLY B CA 1
ATOM 10705 C C . GLY B 1 609 ? -21.641 -25.875 -0.91 1 96.5 609 GLY B C 1
ATOM 10706 O O . GLY B 1 609 ? -20.531 -26.172 -0.469 1 96.5 609 GLY B O 1
ATOM 10707 N N . GLU B 1 610 ? -22.031 -24.641 -1.182 1 98.31 610 GLU B N 1
ATOM 10708 C CA . GLU B 1 610 ? -21.094 -23.531 -0.98 1 98.31 610 GLU B CA 1
ATOM 10709 C C . GLU B 1 610 ? -21.375 -22.797 0.324 1 98.31 610 GLU B C 1
ATOM 10711 O O . GLU B 1 610 ? -22.484 -22.281 0.521 1 98.31 610 GLU B O 1
ATOM 10716 N N . VAL B 1 611 ? -20.438 -22.766 1.208 1 98.69 611 VAL B N 1
ATOM 10717 C CA . VAL B 1 611 ? -20.453 -21.938 2.408 1 98.69 611 VAL B CA 1
ATOM 10718 C C . VAL B 1 611 ? -19.141 -21.172 2.516 1 98.69 611 VAL B C 1
ATOM 10720 O O . VAL B 1 611 ? -18.078 -21.75 2.748 1 98.69 611 VAL B O 1
ATOM 10723 N N . TRP B 1 612 ? -19.219 -19.844 2.34 1 98.88 612 TRP B N 1
ATOM 10724 C CA . TRP B 1 612 ? -18.062 -18.938 2.379 1 98.88 612 TRP B CA 1
ATOM 10725 C C . TRP B 1 612 ? -18.203 -17.938 3.52 1 98.88 612 TRP B C 1
ATOM 10727 O O . TRP B 1 612 ? -19.312 -17.609 3.941 1 98.88 612 TRP B O 1
ATOM 10737 N N . THR B 1 613 ? -17.016 -17.5 4.008 1 98.81 613 THR B N 1
ATOM 10738 C CA . THR B 1 613 ? -17.078 -16.5 5.062 1 98.81 613 THR B CA 1
ATOM 10739 C C . THR B 1 613 ? -16.062 -15.391 4.816 1 98.81 613 THR B C 1
ATOM 10741 O O . THR B 1 613 ? -15.062 -15.602 4.125 1 98.81 613 THR B O 1
ATOM 10744 N N . THR B 1 614 ? -16.328 -14.242 5.262 1 98.69 614 THR B N 1
ATOM 10745 C CA . THR B 1 614 ? -15.461 -13.07 5.363 1 98.69 614 THR B CA 1
ATOM 10746 C C . THR B 1 614 ? -15.898 -12.18 6.523 1 98.69 614 THR B C 1
ATOM 10748 O O . THR B 1 614 ? -16.766 -12.562 7.312 1 98.69 614 THR B O 1
ATOM 10751 N N . TYR B 1 615 ? -15.219 -11.047 6.73 1 98.5 615 TYR B N 1
ATOM 10752 C CA . TYR B 1 615 ? -15.578 -10.164 7.836 1 98.5 615 TYR B CA 1
ATOM 10753 C C . TYR B 1 615 ? -15.031 -8.758 7.609 1 98.5 615 TYR B C 1
ATOM 10755 O O . TYR B 1 615 ? -14.172 -8.555 6.75 1 98.5 615 TYR B O 1
ATOM 10763 N N . SER B 1 616 ? -15.594 -7.824 8.328 1 97.94 616 SER B N 1
ATOM 10764 C CA . SER B 1 616 ? -15.07 -6.477 8.516 1 97.94 616 SER B CA 1
ATOM 10765 C C . SER B 1 616 ? -14.531 -6.277 9.93 1 97.94 616 SER B C 1
ATOM 10767 O O . SER B 1 616 ? -15.242 -6.527 10.906 1 97.94 616 SER B O 1
ATOM 10769 N N . ASP B 1 617 ? -13.312 -5.887 10.055 1 96.31 617 ASP B N 1
ATOM 10770 C CA . ASP B 1 617 ? -12.727 -5.504 11.336 1 96.31 617 ASP B CA 1
ATOM 10771 C C . ASP B 1 617 ? -12.656 -3.986 11.477 1 96.31 617 ASP B C 1
ATOM 10773 O O . ASP B 1 617 ? -12.023 -3.309 10.664 1 96.31 617 ASP B O 1
ATOM 10777 N N . ILE B 1 618 ? -13.336 -3.459 12.508 1 95.69 618 ILE B N 1
ATOM 10778 C CA . ILE B 1 618 ? -13.398 -2.021 12.75 1 95.69 618 ILE B CA 1
ATOM 10779 C C . ILE B 1 618 ? -13.375 -1.75 14.25 1 95.69 618 ILE B C 1
ATOM 10781 O O . ILE B 1 618 ? -14.227 -2.244 14.992 1 95.69 618 ILE B O 1
ATOM 10785 N N . ALA B 1 619 ? -12.398 -0.985 14.719 1 94 619 ALA B N 1
ATOM 10786 C CA . ALA B 1 619 ? -12.305 -0.529 16.109 1 94 619 ALA B CA 1
ATOM 10787 C C . ALA B 1 619 ? -12.266 -1.71 17.078 1 94 619 ALA B C 1
ATOM 10789 O O . ALA B 1 619 ? -12.906 -1.679 18.125 1 94 619 ALA B O 1
ATOM 10790 N N . GLY B 1 620 ? -11.656 -2.783 16.688 1 91.06 620 GLY B N 1
ATOM 10791 C CA . GLY B 1 620 ? -11.492 -3.949 17.531 1 91.06 620 GLY B CA 1
ATOM 10792 C C . GLY B 1 620 ? -12.695 -4.867 17.531 1 91.06 620 GLY B C 1
ATOM 10793 O O . GLY B 1 620 ? -12.734 -5.859 18.266 1 91.06 620 GLY B O 1
ATOM 10794 N N . LEU B 1 621 ? -13.688 -4.504 16.719 1 95.31 621 LEU B N 1
ATOM 10795 C CA . LEU B 1 621 ? -14.883 -5.332 16.562 1 95.31 621 LEU B CA 1
ATOM 10796 C C . LEU B 1 621 ? -14.859 -6.066 15.234 1 95.31 621 LEU B C 1
ATOM 10798 O O . LEU B 1 621 ? -14.391 -5.523 14.227 1 95.31 621 LEU B O 1
ATOM 10802 N N . ARG B 1 622 ? -15.391 -7.332 15.266 1 96.94 622 ARG B N 1
ATOM 10803 C CA . ARG B 1 622 ? -15.508 -8.117 14.047 1 96.94 622 ARG B CA 1
ATOM 10804 C C . ARG B 1 622 ? -16.969 -8.305 13.648 1 96.94 622 ARG B C 1
ATOM 10806 O O . ARG B 1 622 ? -17.781 -8.773 14.453 1 96.94 622 ARG B O 1
ATOM 10813 N N . PHE B 1 623 ? -17.266 -7.902 12.391 1 98.12 623 PHE B N 1
ATOM 10814 C CA . PHE B 1 623 ? -18.562 -8.125 11.766 1 98.12 623 PHE B CA 1
ATOM 10815 C C . PHE B 1 623 ? -18.469 -9.203 10.688 1 98.12 623 PHE B C 1
ATOM 10817 O O . PHE B 1 623 ? -17.938 -8.953 9.602 1 98.12 623 PHE B O 1
ATOM 10824 N N . GLY B 1 624 ? -19.016 -10.383 10.969 1 98 624 GLY B N 1
ATOM 10825 C CA . GLY B 1 624 ? -18.875 -11.516 10.078 1 98 624 GLY B CA 1
ATOM 10826 C C . GLY B 1 624 ? -19.906 -11.539 8.969 1 98 624 GLY B C 1
ATOM 10827 O O . GLY B 1 624 ? -21.016 -11 9.125 1 98 624 GLY B O 1
ATOM 10828 N N . ILE B 1 625 ? -19.562 -12.125 7.863 1 98.5 625 ILE B N 1
ATOM 10829 C CA . ILE B 1 625 ? -20.453 -12.367 6.73 1 98.5 625 ILE B CA 1
ATOM 10830 C C . ILE B 1 625 ? -20.328 -13.828 6.293 1 98.5 625 ILE B C 1
ATOM 10832 O O . ILE B 1 625 ? -19.219 -14.336 6.082 1 98.5 625 ILE B O 1
ATOM 10836 N N . ILE B 1 626 ? -21.438 -14.516 6.188 1 98.31 626 ILE B N 1
ATOM 10837 C CA . ILE B 1 626 ? -21.5 -15.922 5.793 1 98.31 626 ILE B CA 1
ATOM 10838 C C . ILE B 1 626 ? -22.406 -16.062 4.562 1 98.31 626 ILE B C 1
ATOM 10840 O O . ILE B 1 626 ? -23.594 -15.742 4.605 1 98.31 626 ILE B O 1
ATOM 10844 N N . LEU B 1 627 ? -21.859 -16.5 3.5 1 98.56 627 LEU B N 1
ATOM 10845 C CA . LEU B 1 627 ? -22.609 -16.797 2.283 1 98.56 627 LEU B CA 1
ATOM 10846 C C . LEU B 1 627 ? -22.891 -18.281 2.166 1 98.56 627 LEU B C 1
ATOM 10848 O O . LEU B 1 627 ? -21.984 -19.109 2.268 1 98.56 627 LEU B O 1
ATOM 10852 N N . ALA B 1 628 ? -24.141 -18.719 2.037 1 98.19 628 ALA B N 1
ATOM 10853 C CA . ALA B 1 628 ? -24.578 -20.078 1.728 1 98.19 628 ALA B CA 1
ATOM 10854 C C . ALA B 1 628 ? -25.328 -20.125 0.406 1 98.19 628 ALA B C 1
ATOM 10856 O O . ALA B 1 628 ? -26.328 -19.422 0.228 1 98.19 628 ALA B O 1
ATOM 10857 N N . ALA B 1 629 ? -24.859 -20.875 -0.475 1 98.5 629 ALA B N 1
ATOM 10858 C CA . ALA B 1 629 ? -25.484 -21 -1.788 1 98.5 629 ALA B CA 1
ATOM 10859 C C . ALA B 1 629 ? -25.422 -22.453 -2.285 1 98.5 629 ALA B C 1
ATOM 10861 O O . ALA B 1 629 ? -24.422 -23.125 -2.107 1 98.5 629 ALA B O 1
ATOM 10862 N N . ASP B 1 630 ? -26.531 -22.891 -2.951 1 98.12 630 ASP B N 1
ATOM 10863 C CA . ASP B 1 630 ? -26.641 -24.25 -3.482 1 98.12 630 ASP B CA 1
ATOM 10864 C C . ASP B 1 630 ? -26.266 -25.281 -2.418 1 98.12 630 ASP B C 1
ATOM 10866 O O . ASP B 1 630 ? -25.438 -26.156 -2.652 1 98.12 630 ASP B O 1
ATOM 10870 N N . LEU B 1 631 ? -26.828 -25.047 -1.261 1 97.81 631 LEU B N 1
ATOM 10871 C CA . LEU B 1 631 ? -26.609 -25.922 -0.113 1 97.81 631 LEU B CA 1
ATOM 10872 C C . LEU B 1 631 ? -27.594 -27.094 -0.126 1 97.81 631 LEU B C 1
ATOM 10874 O O . LEU B 1 631 ? -28.812 -26.875 -0.03 1 97.81 631 LEU B O 1
ATOM 10878 N N . GLN B 1 632 ? -27.141 -28.266 -0.14 1 96.56 632 GLN B N 1
ATOM 10879 C CA . GLN B 1 632 ? -27.953 -29.438 -0.4 1 96.56 632 GLN B CA 1
ATOM 10880 C C . GLN B 1 632 ? -28.688 -29.891 0.86 1 96.56 632 GLN B C 1
ATOM 10882 O O . GLN B 1 632 ? -29.703 -30.594 0.78 1 96.56 632 GLN B O 1
ATOM 10887 N N . ALA B 1 633 ? -28.125 -29.578 2.008 1 95.81 633 ALA B N 1
ATOM 10888 C CA . ALA B 1 633 ? -28.719 -29.922 3.295 1 95.81 633 ALA B CA 1
ATOM 10889 C C . ALA B 1 633 ? -28.406 -28.859 4.344 1 95.81 633 ALA B C 1
ATOM 10891 O O . ALA B 1 633 ? -27.438 -28.109 4.207 1 95.81 633 ALA B O 1
ATOM 10892 N N . ASP B 1 634 ? -29.281 -28.828 5.316 1 96.31 634 ASP B N 1
ATOM 10893 C CA . ASP B 1 634 ? -29.031 -27.922 6.434 1 96.31 634 ASP B CA 1
ATOM 10894 C C . ASP B 1 634 ? -27.656 -28.141 7.027 1 96.31 634 ASP B C 1
ATOM 10896 O O . ASP B 1 634 ? -27.156 -29.266 7.035 1 96.31 634 ASP B O 1
ATOM 10900 N N . TRP B 1 635 ? -27.078 -27.094 7.531 1 96.06 635 TRP B N 1
ATOM 10901 C CA . TRP B 1 635 ? -25.75 -27.188 8.148 1 96.06 635 TRP B CA 1
ATOM 10902 C C . TRP B 1 635 ? -25.609 -26.188 9.297 1 96.06 635 TRP B C 1
ATOM 10904 O O . TRP B 1 635 ? -25.984 -25.016 9.156 1 96.06 635 TRP B O 1
ATOM 10914 N N . ASN B 1 636 ? -25.078 -26.703 10.43 1 95.81 636 ASN B N 1
ATOM 10915 C CA . ASN B 1 636 ? -24.797 -25.828 11.562 1 95.81 636 ASN B CA 1
ATOM 10916 C C . ASN B 1 636 ? -23.391 -25.234 11.469 1 95.81 636 ASN B C 1
ATOM 10918 O O . ASN B 1 636 ? -22.422 -25.938 11.172 1 95.81 636 ASN B O 1
ATOM 10922 N N . ILE B 1 637 ? -23.328 -23.953 11.711 1 96.38 637 ILE B N 1
ATOM 10923 C CA . ILE B 1 637 ? -22.047 -23.266 11.695 1 96.38 637 ILE B CA 1
ATOM 10924 C C . ILE B 1 637 ? -21.922 -22.391 12.938 1 96.38 637 ILE B C 1
ATOM 10926 O O . ILE B 1 637 ? -22.906 -21.812 13.406 1 96.38 637 ILE B O 1
ATOM 10930 N N . ASN B 1 638 ? -20.75 -22.312 13.555 1 96.38 638 ASN B N 1
ATOM 10931 C CA . ASN B 1 638 ? -20.438 -21.391 14.641 1 96.38 638 ASN B CA 1
ATOM 10932 C C . ASN B 1 638 ? -19.234 -20.5 14.297 1 96.38 638 ASN B C 1
ATOM 10934 O O . ASN B 1 638 ? -18.703 -20.578 13.188 1 96.38 638 ASN B O 1
ATOM 10938 N N . ALA B 1 639 ? -18.859 -19.609 15.258 1 96.62 639 ALA B N 1
ATOM 10939 C CA . ALA B 1 639 ? -17.828 -18.625 14.969 1 96.62 639 ALA B CA 1
ATOM 10940 C C . ALA B 1 639 ? -16.5 -19.297 14.633 1 96.62 639 ALA B C 1
ATOM 10942 O O . ALA B 1 639 ? -15.758 -18.812 13.766 1 96.62 639 ALA B O 1
ATOM 10943 N N . VAL B 1 640 ? -16.172 -20.375 15.266 1 95.31 640 VAL B N 1
ATOM 10944 C CA . VAL B 1 640 ? -14.906 -21.062 15.094 1 95.31 640 VAL B CA 1
ATOM 10945 C C . VAL B 1 640 ? -14.891 -21.766 13.734 1 95.31 640 VAL B C 1
ATOM 10947 O O . VAL B 1 640 ? -13.93 -21.641 12.969 1 95.31 640 VAL B O 1
ATOM 10950 N N . THR B 1 641 ? -15.969 -22.469 13.414 1 96.19 641 THR B N 1
ATOM 10951 C CA . THR B 1 641 ? -16 -23.219 12.156 1 96.19 641 THR B CA 1
ATOM 10952 C C . THR B 1 641 ? -16.188 -22.281 10.977 1 96.19 641 THR B C 1
ATOM 10954 O O . THR B 1 641 ? -15.906 -22.641 9.828 1 96.19 641 THR B O 1
ATOM 10957 N N . ALA B 1 642 ? -16.641 -21.031 11.258 1 97.38 642 ALA B N 1
ATOM 10958 C CA . ALA B 1 642 ? -16.734 -20 10.227 1 97.38 642 ALA B CA 1
ATOM 10959 C C . ALA B 1 642 ? -15.359 -19.406 9.938 1 97.38 642 ALA B C 1
ATOM 10961 O O . ALA B 1 642 ? -15.188 -18.719 8.93 1 97.38 642 ALA B O 1
ATOM 10962 N N . GLY B 1 643 ? -14.414 -19.719 10.734 1 96.12 643 GLY B N 1
ATOM 10963 C CA . GLY B 1 643 ? -13.086 -19.172 10.547 1 96.12 643 GLY B CA 1
ATOM 10964 C C . GLY B 1 643 ? -12.922 -17.781 11.133 1 96.12 643 GLY B C 1
ATOM 10965 O O . GLY B 1 643 ? -11.992 -17.047 10.781 1 96.12 643 GLY B O 1
ATOM 10966 N N . PHE B 1 644 ? -13.836 -17.328 12.039 1 96.06 644 PHE B N 1
ATOM 10967 C CA . PHE B 1 644 ? -13.766 -16 12.648 1 96.06 644 PHE B CA 1
ATOM 10968 C C . PHE B 1 644 ? -12.938 -16.047 13.93 1 96.06 644 PHE B C 1
ATOM 10970 O O . PHE B 1 644 ? -12.547 -14.992 14.453 1 96.06 644 PHE B O 1
ATOM 10977 N N . GLY B 1 645 ? -12.594 -17.219 14.445 1 90.12 645 GLY B N 1
ATOM 10978 C CA . GLY B 1 645 ? -12.102 -17.344 15.805 1 90.12 645 GLY B CA 1
ATOM 10979 C C . GLY B 1 645 ? -13.172 -17.062 16.844 1 90.12 645 GLY B C 1
ATOM 10980 O O . GLY B 1 645 ? -14.344 -16.859 16.516 1 90.12 645 GLY B O 1
ATOM 10981 N N . GLU B 1 646 ? -12.797 -17.141 18.125 1 86.12 646 GLU B N 1
ATOM 10982 C CA . GLU B 1 646 ? -13.742 -16.734 19.172 1 86.12 646 GLU B CA 1
ATOM 10983 C C . GLU B 1 646 ? -14.008 -15.234 19.125 1 86.12 646 GLU B C 1
ATOM 10985 O O . GLU B 1 646 ? -13.07 -14.438 19.047 1 86.12 646 GLU B O 1
ATOM 10990 N N . MET B 1 647 ? -15.258 -14.961 18.984 1 88.25 647 MET B N 1
ATOM 10991 C CA . MET B 1 647 ? -15.703 -13.57 18.922 1 88.25 647 MET B CA 1
ATOM 10992 C C . MET B 1 647 ? -16.516 -13.203 20.156 1 88.25 647 MET B C 1
ATOM 10994 O O . MET B 1 647 ? -16.906 -14.078 20.938 1 88.25 647 MET B O 1
ATOM 10998 N N . MET B 1 648 ? -16.781 -11.938 20.297 1 87.19 648 MET B N 1
ATOM 10999 C CA . MET B 1 648 ? -17.781 -11.5 21.266 1 87.19 648 MET B CA 1
ATOM 11000 C C . MET B 1 648 ? -19.172 -12.031 20.906 1 87.19 648 MET B C 1
ATOM 11002 O O . MET B 1 648 ? -19.516 -12.109 19.734 1 87.19 648 MET B O 1
ATOM 11006 N N . LEU B 1 649 ? -19.906 -12.414 21.984 1 92.44 649 LEU B N 1
ATOM 11007 C CA . LEU B 1 649 ? -21.266 -12.898 21.766 1 92.44 649 LEU B CA 1
ATOM 11008 C C . LEU B 1 649 ? -22.109 -11.836 21.062 1 92.44 649 LEU B C 1
ATOM 11010 O O . LEU B 1 649 ? -22.031 -10.648 21.406 1 92.44 649 LEU B O 1
ATOM 11014 N N . GLY B 1 650 ? -22.859 -12.227 20.094 1 95.31 650 GLY B N 1
ATOM 11015 C CA . GLY B 1 650 ? -23.797 -11.406 19.328 1 95.31 650 GLY B CA 1
ATOM 11016 C C . GLY B 1 650 ? -24.859 -12.219 18.625 1 95.31 650 GLY B C 1
ATOM 11017 O O . GLY B 1 650 ? -25.375 -13.188 19.188 1 95.31 650 GLY B O 1
ATOM 11018 N N . MET B 1 651 ? -25.312 -11.672 17.547 1 95.19 651 MET B N 1
ATOM 11019 C CA . MET B 1 651 ? -26.344 -12.367 16.781 1 95.19 651 MET B CA 1
ATOM 11020 C C . MET B 1 651 ? -25.938 -12.508 15.32 1 95.19 651 MET B C 1
ATOM 11022 O O . MET B 1 651 ? -25.188 -11.688 14.797 1 95.19 651 MET B O 1
ATOM 11026 N N . ALA B 1 652 ? -26.422 -13.539 14.703 1 96.38 652 ALA B N 1
ATOM 11027 C CA . ALA B 1 652 ? -26.453 -13.688 13.25 1 96.38 652 ALA B CA 1
ATOM 11028 C C . ALA B 1 652 ? -27.828 -13.375 12.688 1 96.38 652 ALA B C 1
ATOM 11030 O O . ALA B 1 652 ? -28.844 -13.711 13.297 1 96.38 652 ALA B O 1
ATOM 11031 N N . PHE B 1 653 ? -27.859 -12.727 11.531 1 95.62 653 PHE B N 1
ATOM 11032 C CA . PHE B 1 653 ? -29.141 -12.328 10.953 1 95.62 653 PHE B CA 1
ATOM 11033 C C . PHE B 1 653 ? -29.016 -12.195 9.438 1 95.62 653 PHE B C 1
ATOM 11035 O O . PHE B 1 653 ? -27.922 -12.133 8.898 1 95.62 653 PHE B O 1
ATOM 11042 N N . THR B 1 654 ? -30.109 -12.289 8.742 1 93.12 654 THR B N 1
ATOM 11043 C CA . THR B 1 654 ? -30.219 -11.969 7.324 1 93.12 654 THR B CA 1
ATOM 11044 C C . THR B 1 654 ? -31.062 -10.703 7.125 1 93.12 654 THR B C 1
ATOM 11046 O O . THR B 1 654 ? -31.641 -10.188 8.078 1 93.12 654 THR B O 1
ATOM 11049 N N . TRP B 1 655 ? -31 -10.172 5.941 1 82.81 655 TRP B N 1
ATOM 11050 C CA . TRP B 1 655 ? -31.906 -9.07 5.613 1 82.81 655 TRP B CA 1
ATOM 11051 C C . TRP B 1 655 ? -32.781 -9.422 4.41 1 82.81 655 TRP B C 1
ATOM 11053 O O . TRP B 1 655 ? -32.281 -9.906 3.396 1 82.81 655 TRP B O 1
ATOM 11063 N N . PRO B 1 656 ? -34.062 -9.055 4.512 1 76.25 656 PRO B N 1
ATOM 11064 C CA . PRO B 1 656 ? -34.688 -8.461 5.695 1 76.25 656 PRO B CA 1
ATOM 11065 C C . PRO B 1 656 ? -34.625 -9.383 6.91 1 76.25 656 PRO B C 1
ATOM 11067 O O . PRO B 1 656 ? -34.469 -10.594 6.762 1 76.25 656 PRO B O 1
ATOM 11070 N N . LEU B 1 657 ? -34.656 -8.727 8 1 69.06 657 LEU B N 1
ATOM 11071 C CA . LEU B 1 657 ? -34.469 -9.438 9.266 1 69.06 657 LEU B CA 1
ATOM 11072 C C . LEU B 1 657 ? -35.562 -10.516 9.422 1 69.06 657 LEU B C 1
ATOM 11074 O O . LEU B 1 657 ? -36.688 -10.227 9.82 1 69.06 657 LEU B O 1
ATOM 11078 N N . THR B 1 658 ? -35.844 -11.461 8.18 1 57.12 658 THR B N 1
ATOM 11079 C CA . THR B 1 658 ? -36.875 -12.5 8.289 1 57.12 658 THR B CA 1
ATOM 11080 C C . THR B 1 658 ? -36.219 -13.828 8.688 1 57.12 658 THR B C 1
ATOM 11082 O O . THR B 1 658 ? -35.25 -14.273 8.078 1 57.12 658 THR B O 1
ATOM 11085 N N . PRO B 1 659 ? -37 -14.578 9.703 1 53.81 659 PRO B N 1
ATOM 11086 C CA . PRO B 1 659 ? -37.75 -14.086 10.859 1 53.81 659 PRO B CA 1
ATOM 11087 C C . PRO B 1 659 ? -36.844 -13.656 12.016 1 53.81 659 PRO B C 1
ATOM 11089 O O . PRO B 1 659 ? -37.125 -12.648 12.672 1 53.81 659 PRO B O 1
ATOM 11092 N N . SER B 1 660 ? -35.812 -14.695 12.641 1 67.38 660 SER B N 1
ATOM 11093 C CA . SER B 1 660 ? -35.25 -14.539 13.984 1 67.38 660 SER B CA 1
ATOM 11094 C C . SER B 1 660 ? -33.719 -14.422 13.93 1 67.38 660 SER B C 1
ATOM 11096 O O . SER B 1 660 ? -33.062 -14.938 13.016 1 67.38 660 SER B O 1
ATOM 11098 N N . MET B 1 661 ? -33.125 -13.492 14.539 1 88.69 661 MET B N 1
ATOM 11099 C CA . MET B 1 661 ? -31.719 -13.414 14.922 1 88.69 661 MET B CA 1
ATOM 11100 C C . MET B 1 661 ? -31.328 -14.609 15.773 1 88.69 661 MET B C 1
ATOM 11102 O O . MET B 1 661 ? -32.125 -15.102 16.578 1 88.69 661 MET B O 1
ATOM 11106 N N . THR B 1 662 ? -30.25 -15.117 15.43 1 93 662 THR B N 1
ATOM 11107 C CA . THR B 1 662 ? -29.719 -16.266 16.141 1 93 662 THR B CA 1
ATOM 11108 C C . THR B 1 662 ? -28.438 -15.906 16.906 1 93 662 THR B C 1
ATOM 11110 O O . THR B 1 662 ? -27.531 -15.281 16.344 1 93 662 THR B O 1
ATOM 11113 N N . PRO B 1 663 ? -28.391 -16.297 18.234 1 94.25 663 PRO B N 1
ATOM 11114 C CA . PRO B 1 663 ? -27.141 -16.047 18.953 1 94.25 663 PRO B CA 1
ATOM 11115 C C . PRO B 1 663 ? -25.922 -16.609 18.219 1 94.25 663 PRO B C 1
ATOM 11117 O O . PRO B 1 663 ? -25.984 -17.703 17.656 1 94.25 663 PRO B O 1
ATOM 11120 N N . PHE B 1 664 ? -24.875 -15.883 18.188 1 94.94 664 PHE B N 1
ATOM 11121 C CA . PHE B 1 664 ? -23.672 -16.234 17.453 1 94.94 664 PHE B CA 1
ATOM 11122 C C . PHE B 1 664 ? -22.438 -15.578 18.062 1 94.94 664 PHE B C 1
ATOM 11124 O O . PHE B 1 664 ? -22.531 -14.469 18.609 1 94.94 664 PHE B O 1
ATOM 11131 N N . GLY B 1 665 ? -21.312 -16.234 18.031 1 90.62 665 GLY B N 1
ATOM 11132 C CA . GLY B 1 665 ? -20.078 -15.609 18.453 1 90.62 665 GLY B CA 1
ATOM 11133 C C . GLY B 1 665 ? -19.141 -16.562 19.188 1 90.62 665 GLY B C 1
ATOM 11134 O O . GLY B 1 665 ? -17.922 -16.328 19.234 1 90.62 665 GLY B O 1
ATOM 11135 N N . THR B 1 666 ? -19.641 -17.516 19.766 1 85.56 666 THR B N 1
ATOM 11136 C CA . THR B 1 666 ? -18.812 -18.469 20.484 1 85.56 666 THR B CA 1
ATOM 11137 C C . THR B 1 666 ? -18.891 -19.844 19.844 1 85.56 666 THR B C 1
ATOM 11139 O O . THR B 1 666 ? -19.672 -20.078 18.922 1 85.56 666 THR B O 1
ATOM 11142 N N . ALA B 1 667 ? -18.062 -20.766 20.359 1 84.5 667 ALA B N 1
ATOM 11143 C CA . ALA B 1 667 ? -18.016 -22.125 19.828 1 84.5 667 ALA B CA 1
ATOM 11144 C C . ALA B 1 667 ? -19.297 -22.891 20.172 1 84.5 667 ALA B C 1
ATOM 11146 O O . ALA B 1 667 ? -19.594 -23.906 19.547 1 84.5 667 ALA B O 1
ATOM 11147 N N . THR B 1 668 ? -20.078 -22.375 21.047 1 86.81 668 THR B N 1
ATOM 11148 C CA . THR B 1 668 ? -21.25 -23.125 21.516 1 86.81 668 THR B CA 1
ATOM 11149 C C . THR B 1 668 ? -22.516 -22.625 20.828 1 86.81 668 THR B C 1
ATOM 11151 O O . THR B 1 668 ? -23.547 -23.297 20.859 1 86.81 668 THR B O 1
ATOM 11154 N N . GLU B 1 669 ? -22.406 -21.484 20.234 1 85.94 669 GLU B N 1
ATOM 11155 C CA . GLU B 1 669 ? -23.562 -20.938 19.516 1 85.94 669 GLU B CA 1
ATOM 11156 C C . GLU B 1 669 ? -23.547 -21.359 18.062 1 85.94 669 GLU B C 1
ATOM 11158 O O . GLU B 1 669 ? -22.641 -21.016 17.312 1 85.94 669 GLU B O 1
ATOM 11163 N N . ASN B 1 670 ? -24.656 -22.016 17.641 1 92.94 670 ASN B N 1
ATOM 11164 C CA . ASN B 1 670 ? -24.734 -22.516 16.266 1 92.94 670 ASN B CA 1
ATOM 11165 C C . ASN B 1 670 ? -25.781 -21.781 15.453 1 92.94 670 ASN B C 1
ATOM 11167 O O . ASN B 1 670 ? -26.875 -21.5 15.953 1 92.94 670 ASN B O 1
ATOM 11171 N N . LEU B 1 671 ? -25.406 -21.391 14.359 1 95.69 671 LEU B N 1
ATOM 11172 C CA . LEU B 1 671 ? -26.312 -20.891 13.336 1 95.69 671 LEU B CA 1
ATOM 11173 C C . LEU B 1 671 ? -26.688 -22 12.352 1 95.69 671 LEU B C 1
ATOM 11175 O O . LEU B 1 671 ? -25.797 -22.641 11.773 1 95.69 671 LEU B O 1
ATOM 11179 N N . LEU B 1 672 ? -27.969 -22.234 12.203 1 96 672 LEU B N 1
ATOM 11180 C CA . LEU B 1 672 ? -28.422 -23.219 11.227 1 96 672 LEU B CA 1
ATOM 11181 C C . LEU B 1 672 ? -28.547 -22.578 9.844 1 96 672 LEU B C 1
ATOM 11183 O O . LEU B 1 672 ? -29.391 -21.703 9.625 1 96 672 LEU B O 1
ATOM 11187 N N . LEU B 1 673 ? -27.734 -22.984 8.945 1 96.62 673 LEU B N 1
ATOM 11188 C CA . LEU B 1 673 ? -27.906 -22.641 7.531 1 96.62 673 LEU B CA 1
ATOM 11189 C C . LEU B 1 673 ? -28.875 -23.594 6.852 1 96.62 673 LEU B C 1
ATOM 11191 O O . LEU B 1 673 ? -28.609 -24.797 6.742 1 96.62 673 LEU B O 1
ATOM 11195 N N . LYS B 1 674 ? -29.891 -23.047 6.379 1 95.81 674 LYS B N 1
ATOM 11196 C CA . LYS B 1 674 ? -30.906 -23.875 5.746 1 95.81 674 LYS B CA 1
ATOM 11197 C C . LYS B 1 674 ? -30.5 -24.266 4.328 1 95.81 674 LYS B C 1
ATOM 11199 O O . LYS B 1 674 ? -29.812 -23.516 3.646 1 95.81 674 LYS B O 1
ATOM 11204 N N . GLN B 1 675 ? -30.938 -25.453 3.988 1 97.69 675 GLN B N 1
ATOM 11205 C CA . GLN B 1 675 ? -30.812 -25.844 2.586 1 97.69 675 GLN B CA 1
ATOM 11206 C C . GLN B 1 675 ? -31.312 -24.734 1.668 1 97.69 675 GLN B C 1
ATOM 11208 O O . GLN B 1 675 ? -32.344 -24.094 1.95 1 97.69 675 GLN B O 1
ATOM 11213 N N . CYS B 1 676 ? -30.625 -24.453 0.571 1 97.38 676 CYS B N 1
ATOM 11214 C CA . CYS B 1 676 ? -31.016 -23.406 -0.364 1 97.38 676 CYS B CA 1
ATOM 11215 C C . CYS B 1 676 ? -30.406 -23.656 -1.744 1 97.38 676 CYS B C 1
ATOM 11217 O O . CYS B 1 676 ? -29.5 -24.484 -1.893 1 97.38 676 CYS B O 1
ATOM 11219 N N . GLY B 1 677 ? -30.969 -23.016 -2.746 1 97.31 677 GLY B N 1
ATOM 11220 C CA . GLY B 1 677 ? -30.438 -23.031 -4.098 1 97.31 677 GLY B CA 1
ATOM 11221 C C . GLY B 1 677 ? -29.609 -21.797 -4.422 1 97.31 677 GLY B C 1
ATOM 11222 O O . GLY B 1 677 ? -29.031 -21.188 -3.527 1 97.31 677 GLY B O 1
ATOM 11223 N N . LYS B 1 678 ? -29.516 -21.5 -5.703 1 97.44 678 LYS B N 1
ATOM 11224 C CA . LYS B 1 678 ? -28.781 -20.328 -6.191 1 97.44 678 LYS B CA 1
ATOM 11225 C C . LYS B 1 678 ? -29.672 -19.094 -6.191 1 97.44 678 LYS B C 1
ATOM 11227 O O . LYS B 1 678 ? -29.188 -17.984 -5.992 1 97.44 678 LYS B O 1
ATOM 11232 N N . ASP B 1 679 ? -30.938 -19.266 -6.375 1 95.25 679 ASP B N 1
ATOM 11233 C CA . ASP B 1 679 ? -31.891 -18.172 -6.434 1 95.25 679 ASP B CA 1
ATOM 11234 C C . ASP B 1 679 ? -32.25 -17.688 -5.031 1 95.25 679 ASP B C 1
ATOM 11236 O O . ASP B 1 679 ? -32.562 -16.5 -4.836 1 95.25 679 ASP B O 1
ATOM 11240 N N . ASP B 1 680 ? -32.281 -18.594 -4.102 1 96 680 ASP B N 1
ATOM 11241 C CA . ASP B 1 680 ? -32.625 -18.234 -2.725 1 96 680 ASP B CA 1
ATOM 11242 C C . ASP B 1 680 ? -31.422 -18.391 -1.808 1 96 680 ASP B C 1
ATOM 11244 O O . ASP B 1 680 ? -31.562 -18.781 -0.646 1 96 680 ASP B O 1
ATOM 11248 N N . PHE B 1 681 ? -30.25 -18.109 -2.385 1 97.12 681 PHE B N 1
ATOM 11249 C CA . PHE B 1 681 ? -29.047 -18.141 -1.568 1 97.12 681 PHE B CA 1
ATOM 11250 C C . PHE B 1 681 ? -29.172 -17.188 -0.379 1 97.12 681 PHE B C 1
ATOM 11252 O O . PHE B 1 681 ? -30.031 -16.297 -0.38 1 97.12 681 PHE B O 1
ATOM 11259 N N . ALA B 1 682 ? -28.312 -17.438 0.643 1 95.75 682 ALA B N 1
ATOM 11260 C CA . ALA B 1 682 ? -28.406 -16.625 1.85 1 95.75 682 ALA B CA 1
ATOM 11261 C C . ALA B 1 682 ? -27.078 -15.93 2.143 1 95.75 682 ALA B C 1
ATOM 11263 O O . ALA B 1 682 ? -26 -16.516 1.964 1 95.75 682 ALA B O 1
ATOM 11264 N N . VAL B 1 683 ? -27.188 -14.719 2.521 1 97.19 683 VAL B N 1
ATOM 11265 C CA . VAL B 1 683 ? -26.078 -14 3.133 1 97.19 683 VAL B CA 1
ATOM 11266 C C . VAL B 1 683 ? -26.422 -13.641 4.574 1 97.19 683 VAL B C 1
ATOM 11268 O O . VAL B 1 683 ? -27.344 -12.859 4.82 1 97.19 683 VAL B O 1
ATOM 11271 N N . TRP B 1 684 ? -25.672 -14.25 5.453 1 96.81 684 TRP B N 1
ATOM 11272 C CA . TRP B 1 684 ? -25.844 -13.969 6.875 1 96.81 684 TRP B CA 1
ATOM 11273 C C . TRP B 1 684 ? -24.812 -12.953 7.355 1 96.81 684 TRP B C 1
ATOM 11275 O O . TRP B 1 684 ? -23.656 -12.992 6.941 1 96.81 684 TRP B O 1
ATOM 11285 N N . TYR B 1 685 ? -25.281 -12.156 8.211 1 97.25 685 TYR B N 1
ATOM 11286 C CA . TYR B 1 685 ? -24.422 -11.18 8.859 1 97.25 685 TYR B CA 1
ATOM 11287 C C . TYR B 1 685 ? -24.359 -11.414 10.359 1 97.25 685 TYR B C 1
ATOM 11289 O O . TYR B 1 685 ? -25.297 -11.961 10.953 1 97.25 685 TYR B O 1
ATOM 11297 N N . THR B 1 686 ? -23.188 -11.117 10.93 1 96.81 686 THR B N 1
ATOM 11298 C CA . THR B 1 686 ? -23.062 -11.195 12.375 1 96.81 686 THR B CA 1
ATOM 11299 C C . THR B 1 686 ? -22.672 -9.844 12.961 1 96.81 686 THR B C 1
ATOM 11301 O O . THR B 1 686 ? -21.984 -9.055 12.305 1 96.81 686 THR B O 1
ATOM 11304 N N . SER B 1 687 ? -23.156 -9.586 14.117 1 96.38 687 SER B N 1
ATOM 11305 C CA . SER B 1 687 ? -22.828 -8.383 14.867 1 96.38 687 SER B CA 1
ATOM 11306 C C . SER B 1 687 ? -22.719 -8.672 16.359 1 96.38 687 SER B C 1
ATOM 11308 O O . SER B 1 687 ? -23.578 -9.336 16.938 1 96.38 687 SER B O 1
ATOM 11310 N N . PRO B 1 688 ? -21.641 -8.242 17 1 95.88 688 PRO B N 1
ATOM 11311 C CA . PRO B 1 688 ? -21.516 -8.453 18.438 1 95.88 688 PRO B CA 1
ATOM 11312 C C . PRO B 1 688 ? -22.5 -7.586 19.234 1 95.88 688 PRO B C 1
ATOM 11314 O O . PRO B 1 688 ? -22.922 -6.535 18.766 1 95.88 688 PRO B O 1
ATOM 11317 N N . PHE B 1 689 ? -22.797 -8.109 20.422 1 94.94 689 PHE B N 1
ATOM 11318 C CA . PHE B 1 689 ? -23.516 -7.273 21.375 1 94.94 689 PHE B CA 1
ATOM 11319 C C . PHE B 1 689 ? -22.625 -6.164 21.922 1 94.94 689 PHE B C 1
ATOM 11321 O O . PHE B 1 689 ? -21.5 -6.418 22.359 1 94.94 689 PHE B O 1
ATOM 11328 N N . LEU B 1 690 ? -23.172 -5.008 21.797 1 94.62 690 LEU B N 1
ATOM 11329 C CA . LEU B 1 690 ? -22.531 -3.859 22.438 1 94.62 690 LEU B CA 1
ATOM 11330 C C . LEU B 1 690 ? -23.281 -3.443 23.703 1 94.62 690 LEU B C 1
ATOM 11332 O O . LEU B 1 690 ? -24.453 -3.064 23.625 1 94.62 690 LEU B O 1
ATOM 11336 N N . THR B 1 691 ? -22.609 -3.631 24.781 1 90.19 691 THR B N 1
ATOM 11337 C CA . THR B 1 691 ? -23.266 -3.334 26.047 1 90.19 691 THR B CA 1
ATOM 11338 C C . THR B 1 691 ? -23.219 -1.839 26.344 1 90.19 691 THR B C 1
ATOM 11340 O O . THR B 1 691 ? -22.125 -1.263 26.469 1 90.19 691 THR B O 1
ATOM 11343 N N . LEU B 1 692 ? -24.484 -1.301 26.391 1 88.5 692 LEU B N 1
ATOM 11344 C CA . LEU B 1 692 ? -24.688 0.089 26.781 1 88.5 692 LEU B CA 1
ATOM 11345 C C . LEU B 1 692 ? -25.438 0.176 28.109 1 88.5 692 LEU B C 1
ATOM 11347 O O . LEU B 1 692 ? -26.25 -0.694 28.422 1 88.5 692 LEU B O 1
ATOM 11351 N N . GLN B 1 693 ? -24.891 0.726 29.266 1 78.81 693 GLN B N 1
ATOM 11352 C CA . GLN B 1 693 ? -25.359 0.785 30.656 1 78.81 693 GLN B CA 1
ATOM 11353 C C . GLN B 1 693 ? -26.734 0.132 30.797 1 78.81 693 GLN B C 1
ATOM 11355 O O . GLN B 1 693 ? -26.922 -0.725 31.672 1 78.81 693 GLN B O 1
ATOM 11360 N N . ASN B 1 694 ? -27.719 0.576 30.125 1 76.44 694 ASN B N 1
ATOM 11361 C CA . ASN B 1 694 ? -29.031 -0.008 30.422 1 76.44 694 ASN B CA 1
ATOM 11362 C C . ASN B 1 694 ? -29.578 -0.755 29.219 1 76.44 694 ASN B C 1
ATOM 11364 O O . ASN B 1 694 ? -30.781 -1.034 29.156 1 76.44 694 ASN B O 1
ATOM 11368 N N . GLN B 1 695 ? -28.719 -1.053 28.297 1 87.12 695 GLN B N 1
ATOM 11369 C CA . GLN B 1 695 ? -29.25 -1.753 27.125 1 87.12 695 GLN B CA 1
ATOM 11370 C C . GLN B 1 695 ? -28.125 -2.367 26.297 1 87.12 695 GLN B C 1
ATOM 11372 O O . GLN B 1 695 ? -26.938 -2.131 26.578 1 87.12 695 GLN B O 1
ATOM 11377 N N . THR B 1 696 ? -28.547 -3.287 25.484 1 91.94 696 THR B N 1
ATOM 11378 C CA . THR B 1 696 ? -27.641 -3.883 24.516 1 91.94 696 THR B CA 1
ATOM 11379 C C . THR B 1 696 ? -27.969 -3.395 23.109 1 91.94 696 THR B C 1
ATOM 11381 O O . THR B 1 696 ? -29.141 -3.221 22.766 1 91.94 696 THR B O 1
ATOM 11384 N N . ALA B 1 697 ? -26.969 -3.094 22.422 1 94.94 697 ALA B N 1
ATOM 11385 C CA . ALA B 1 697 ? -27.172 -2.668 21.031 1 94.94 697 ALA B CA 1
ATOM 11386 C C . ALA B 1 697 ? -26.359 -3.535 20.078 1 94.94 697 ALA B C 1
ATOM 11388 O O . ALA B 1 697 ? -25.375 -4.168 20.484 1 94.94 697 ALA B O 1
ATOM 11389 N N . MET B 1 698 ? -26.812 -3.645 18.828 1 95.69 698 MET B N 1
ATOM 11390 C CA . MET B 1 698 ? -26.094 -4.266 17.719 1 95.69 698 MET B CA 1
ATO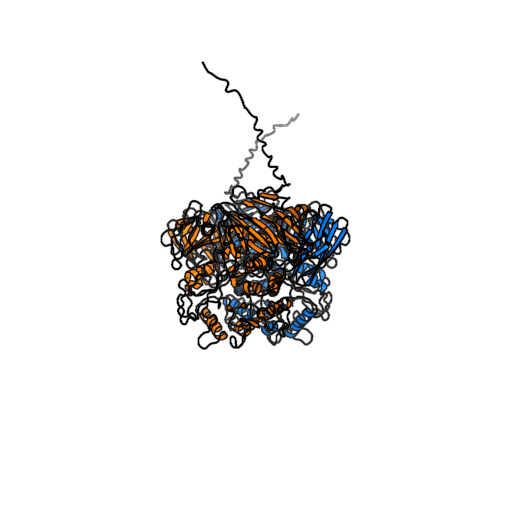M 11391 C C . MET B 1 698 ? -26.094 -3.363 16.5 1 95.69 698 MET B C 1
ATOM 11393 O O . MET B 1 698 ? -27.109 -2.736 16.188 1 95.69 698 MET B O 1
ATOM 11397 N N . ILE B 1 699 ? -25.016 -3.311 15.852 1 97.38 699 ILE B N 1
ATOM 11398 C CA . ILE B 1 699 ? -24.938 -2.588 14.586 1 97.38 699 ILE B CA 1
ATOM 11399 C C . ILE B 1 699 ? -25.344 -3.518 13.445 1 97.38 699 ILE B C 1
ATOM 11401 O O . ILE B 1 699 ? -24.625 -4.484 13.148 1 97.38 699 ILE B O 1
ATOM 11405 N N . ILE B 1 700 ? -26.438 -3.27 12.805 1 96.69 700 ILE B N 1
ATOM 11406 C CA . ILE B 1 700 ? -26.891 -4.02 11.641 1 96.69 700 ILE B CA 1
ATOM 11407 C C . ILE B 1 700 ? -26.219 -3.467 10.383 1 96.69 700 ILE B C 1
ATOM 11409 O O . ILE B 1 700 ? -25.797 -4.227 9.508 1 96.69 700 ILE B O 1
ATOM 11413 N N . GLY B 1 701 ? -26.047 -2.152 10.305 1 97.56 701 GLY B N 1
ATOM 11414 C CA . GLY B 1 701 ? -25.328 -1.506 9.219 1 97.56 701 GLY B CA 1
ATOM 11415 C C . GLY B 1 701 ? -26.234 -1.082 8.078 1 97.56 701 GLY B C 1
ATOM 11416 O O . GLY B 1 701 ? -27.438 -0.869 8.281 1 97.56 701 GLY B O 1
ATOM 11417 N N . GLU B 1 702 ? -25.672 -0.747 6.914 1 98 702 GLU B N 1
ATOM 11418 C CA . GLU B 1 702 ? -26.422 -0.405 5.707 1 98 702 GLU B CA 1
ATOM 11419 C C . GLU B 1 702 ? -27.078 -1.638 5.098 1 98 702 GLU B C 1
ATOM 11421 O O . GLU B 1 702 ? -26.453 -2.383 4.348 1 98 702 GLU B O 1
ATOM 11426 N N . THR B 1 703 ? -28.359 -1.736 5.164 1 95.5 703 THR B N 1
ATOM 11427 C CA . THR B 1 703 ? -29.047 -2.973 4.793 1 95.5 703 THR B CA 1
ATOM 11428 C C . THR B 1 703 ? -29.188 -3.076 3.277 1 95.5 703 THR B C 1
ATOM 11430 O O . THR B 1 703 ? -29.5 -4.148 2.75 1 95.5 703 THR B O 1
ATOM 11433 N N . ASP B 1 704 ? -28.969 -1.998 2.605 1 96.69 704 ASP B N 1
ATOM 11434 C CA . ASP B 1 704 ? -29.062 -2.029 1.149 1 96.69 704 ASP B CA 1
ATOM 11435 C C . ASP B 1 704 ? -27.703 -2.311 0.515 1 96.69 704 ASP B C 1
ATOM 11437 O O . ASP B 1 704 ? -27.547 -2.156 -0.696 1 96.69 704 ASP B O 1
ATOM 11441 N N . LYS B 1 705 ? -26.703 -2.678 1.291 1 98.38 705 LYS B N 1
ATOM 11442 C CA . LYS B 1 705 ? -25.375 -3.025 0.799 1 98.38 705 LYS B CA 1
ATOM 11443 C C . LYS B 1 705 ? -25.047 -4.488 1.077 1 98.38 705 LYS B C 1
ATOM 11445 O O . LYS B 1 705 ? -25.562 -5.074 2.033 1 98.38 705 LYS B O 1
ATOM 11450 N N . TRP B 1 706 ? -24.141 -5.082 0.29 1 98.62 706 TRP B N 1
ATOM 11451 C CA . TRP B 1 706 ? -23.688 -6.453 0.513 1 98.62 706 TRP B CA 1
ATOM 11452 C C . TRP B 1 706 ? -22.812 -6.539 1.757 1 98.62 706 TRP B C 1
ATOM 11454 O O . TRP B 1 706 ? -22.75 -7.586 2.412 1 98.62 706 TRP B O 1
ATOM 11464 N N . VAL B 1 707 ? -22.078 -5.48 2.047 1 98.75 707 VAL B N 1
ATOM 11465 C CA . VAL B 1 707 ? -21.281 -5.344 3.256 1 98.75 707 VAL B CA 1
ATOM 11466 C C . VAL B 1 707 ? -21.812 -4.195 4.109 1 98.75 707 VAL B C 1
ATOM 11468 O O . VAL B 1 707 ? -21.359 -3.061 4 1 98.75 707 VAL B O 1
ATOM 11471 N N . PRO B 1 708 ? -22.656 -4.516 4.98 1 98.19 708 PRO B N 1
ATOM 11472 C CA . PRO B 1 708 ? -23.406 -3.459 5.668 1 98.19 708 PRO B CA 1
ATOM 11473 C C . PRO B 1 708 ? -22.531 -2.621 6.598 1 98.19 708 PRO B C 1
ATOM 11475 O O . PRO B 1 708 ? -22.844 -1.454 6.852 1 98.19 708 PRO B O 1
ATOM 11478 N N . VAL B 1 709 ? -21.531 -3.238 7.191 1 98.5 709 VAL B N 1
ATOM 11479 C CA . VAL B 1 709 ? -20.562 -2.537 8.016 1 98.5 709 VAL B CA 1
ATOM 11480 C C . VAL B 1 709 ? -19.172 -2.654 7.387 1 98.5 709 VAL B C 1
ATOM 11482 O O . VAL B 1 709 ? -18.359 -3.486 7.805 1 98.5 709 VAL B O 1
ATOM 11485 N N . SER B 1 710 ? -18.938 -1.838 6.34 1 98.56 710 SER B N 1
ATOM 11486 C CA . SER B 1 710 ? -17.672 -1.896 5.625 1 98.56 710 SER B CA 1
ATOM 11487 C C . SER B 1 710 ? -16.656 -0.909 6.203 1 98.56 710 SER B C 1
ATOM 11489 O O . SER B 1 710 ? -17.031 0.165 6.676 1 98.56 710 SER B O 1
ATOM 11491 N N . PRO B 1 711 ? -15.367 -1.227 6.141 1 97.31 711 PRO B N 1
ATOM 11492 C CA . PRO B 1 711 ? -14.352 -0.293 6.625 1 97.31 711 PRO B CA 1
ATOM 11493 C C . PRO B 1 711 ? -14.266 0.98 5.789 1 97.31 711 PRO B C 1
ATOM 11495 O O . PRO B 1 711 ? -13.758 2 6.258 1 97.31 711 PRO B O 1
ATOM 11498 N N . GLN B 1 712 ? -14.742 0.97 4.539 1 97.31 712 GLN B N 1
ATOM 11499 C CA . GLN B 1 712 ? -14.758 2.152 3.684 1 97.31 712 GLN B CA 1
ATOM 11500 C C . GLN B 1 712 ? -15.805 3.16 4.16 1 97.31 712 GLN B C 1
ATOM 11502 O O . GLN B 1 712 ? -15.609 4.371 4.023 1 97.31 712 GLN B O 1
ATOM 11507 N N . ARG B 1 713 ? -16.891 2.705 4.75 1 98.25 713 ARG B N 1
ATOM 11508 C CA . ARG B 1 713 ? -18 3.531 5.211 1 98.25 713 ARG B CA 1
ATOM 11509 C C . ARG B 1 713 ? -17.828 3.898 6.684 1 98.25 713 ARG B C 1
ATOM 11511 O O . ARG B 1 713 ? -17.969 5.066 7.059 1 98.25 713 ARG B O 1
ATOM 11518 N N . VAL B 1 714 ? -17.609 2.893 7.531 1 98.31 714 VAL B N 1
ATOM 11519 C CA . VAL B 1 714 ? -17.484 3.094 8.969 1 98.31 714 VAL B CA 1
ATOM 11520 C C . VAL B 1 714 ? -16.016 3.18 9.352 1 98.31 714 VAL B C 1
ATOM 11522 O O . VAL B 1 714 ? -15.344 2.154 9.5 1 98.31 714 VAL B O 1
ATOM 11525 N N . LYS B 1 715 ? -15.594 4.359 9.688 1 95.94 715 LYS B N 1
ATOM 11526 C CA . LYS B 1 715 ? -14.172 4.59 9.93 1 95.94 715 LYS B CA 1
ATOM 11527 C C . LYS B 1 715 ? -13.812 4.348 11.391 1 95.94 715 LYS B C 1
ATOM 11529 O O . LYS B 1 715 ? -12.656 4.07 11.719 1 95.94 715 LYS B O 1
ATOM 11534 N N . ASN B 1 716 ? -14.797 4.543 12.273 1 95.19 716 ASN B N 1
ATOM 11535 C CA . ASN B 1 716 ? -14.594 4.355 13.703 1 95.19 716 ASN B CA 1
ATOM 11536 C C . ASN B 1 716 ? -15.906 4.051 14.422 1 95.19 716 ASN B C 1
ATOM 11538 O O . ASN B 1 716 ? -16.969 4.488 13.984 1 95.19 716 ASN B O 1
ATOM 11542 N N . ILE B 1 717 ? -15.82 3.287 15.453 1 96.69 717 ILE B N 1
ATOM 11543 C CA . ILE B 1 717 ? -16.906 3.012 16.391 1 96.69 717 ILE B CA 1
ATOM 11544 C C . ILE B 1 717 ? -16.484 3.408 17.797 1 96.69 717 ILE B C 1
ATOM 11546 O O . ILE B 1 717 ? -15.57 2.814 18.375 1 96.69 717 ILE B O 1
ATOM 11550 N N . LEU B 1 718 ? -17.156 4.406 18.297 1 94.94 718 LEU B N 1
ATOM 11551 C CA . LEU B 1 718 ? -16.859 4.922 19.625 1 94.94 718 LEU B CA 1
ATOM 11552 C C . LEU B 1 718 ? -17.969 4.551 20.625 1 94.94 718 LEU B C 1
ATOM 11554 O O . LEU B 1 718 ? -19.109 5 20.469 1 94.94 718 LEU B O 1
ATOM 11558 N N . MET B 1 719 ? -17.609 3.777 21.562 1 93.62 719 MET B N 1
ATOM 11559 C CA . MET B 1 719 ? -18.562 3.328 22.578 1 93.62 719 MET B CA 1
ATOM 11560 C C . MET B 1 719 ? -18.375 4.098 23.891 1 93.62 719 MET B C 1
ATOM 11562 O O . MET B 1 719 ? -17.25 4.328 24.312 1 93.62 719 MET B O 1
ATOM 11566 N N . PHE B 1 720 ? -19.469 4.57 24.406 1 90.81 720 PHE B N 1
ATOM 11567 C CA . PHE B 1 720 ? -19.547 5.145 25.734 1 90.81 720 PHE B CA 1
ATOM 11568 C C . PHE B 1 720 ? -20.375 4.25 26.656 1 90.81 720 PHE B C 1
ATOM 11570 O O . PHE B 1 720 ? -20.844 3.188 26.25 1 90.81 720 PHE B O 1
ATOM 11577 N N . ASP B 1 721 ? -20.547 4.703 27.906 1 87.75 721 ASP B N 1
ATOM 11578 C CA . ASP B 1 721 ? -21.312 3.906 28.844 1 87.75 721 ASP B CA 1
ATOM 11579 C C . ASP B 1 721 ? -22.75 3.713 28.359 1 87.75 721 ASP B C 1
ATOM 11581 O O . ASP B 1 721 ? -23.312 2.621 28.484 1 87.75 721 ASP B O 1
ATOM 11585 N N . SER B 1 722 ? -23.266 4.77 27.812 1 87.75 722 SER B N 1
ATOM 11586 C CA . SER B 1 722 ? -24.672 4.688 27.453 1 87.75 722 SER B CA 1
ATOM 11587 C C . SER B 1 722 ? -24.906 5.113 26.016 1 87.75 722 SER B C 1
ATOM 11589 O O . SER B 1 722 ? -26.031 5.426 25.625 1 87.75 722 SER B O 1
ATOM 11591 N N . ASN B 1 723 ? -23.812 5.242 25.281 1 90.12 723 ASN B N 1
ATOM 11592 C CA . ASN B 1 723 ? -23.969 5.758 23.938 1 90.12 723 ASN B CA 1
ATOM 11593 C C . ASN B 1 723 ? -22.984 5.082 22.969 1 90.12 723 ASN B C 1
ATOM 11595 O O . ASN B 1 723 ? -22 4.488 23.391 1 90.12 723 ASN B O 1
ATOM 11599 N N . LEU B 1 724 ? -23.438 5.109 21.75 1 94.5 724 LEU B N 1
ATOM 11600 C CA . LEU B 1 724 ? -22.625 4.605 20.641 1 94.5 724 LEU B CA 1
ATOM 11601 C C . LEU B 1 724 ? -22.562 5.625 19.5 1 94.5 724 LEU B C 1
ATOM 11603 O O . LEU B 1 724 ? -23.594 6.168 19.094 1 94.5 724 LEU B O 1
ATOM 11607 N N . GLU B 1 725 ? -21.328 5.934 19.078 1 96.12 725 GLU B N 1
ATOM 11608 C CA . GLU B 1 725 ? -21.141 6.828 17.938 1 96.12 725 GLU B CA 1
ATOM 11609 C C . GLU B 1 725 ? -20.359 6.148 16.828 1 96.12 725 GLU B C 1
ATOM 11611 O O . GLU B 1 725 ? -19.406 5.406 17.094 1 96.12 725 GLU B O 1
ATOM 11616 N N . LEU B 1 726 ? -20.812 6.328 15.586 1 97.81 726 LEU B N 1
ATOM 11617 C CA . LEU B 1 726 ? -20.094 5.863 14.406 1 97.81 726 LEU B CA 1
ATOM 11618 C C . LEU B 1 726 ? -19.547 7.043 13.602 1 97.81 726 LEU B C 1
ATOM 11620 O O . LEU B 1 726 ? -20.25 8.047 13.414 1 97.81 726 LEU B O 1
ATOM 11624 N N . SER B 1 727 ? -18.234 7.004 13.211 1 97.44 727 SER B N 1
ATOM 11625 C CA . SER B 1 727 ? -17.688 7.906 12.203 1 97.44 727 SER B CA 1
ATOM 11626 C C . SER B 1 727 ? -17.891 7.352 10.797 1 97.44 727 SER B C 1
ATOM 11628 O O . SER B 1 727 ? -17.328 6.305 10.453 1 97.44 727 SER B O 1
ATOM 11630 N N . LEU B 1 728 ? -18.672 8.062 10.008 1 98.06 728 LEU B N 1
ATOM 11631 C CA . LEU B 1 728 ? -19.031 7.602 8.664 1 98.06 728 LEU B CA 1
ATOM 11632 C C . LEU B 1 728 ? -18.328 8.445 7.602 1 98.06 728 LEU B C 1
ATOM 11634 O O . LEU B 1 728 ? -18.062 9.633 7.812 1 98.06 728 LEU B O 1
ATOM 11638 N N . ALA B 1 729 ? -18.047 7.828 6.453 1 97.44 729 ALA B N 1
ATOM 11639 C CA . ALA B 1 729 ? -17.453 8.508 5.309 1 97.44 729 ALA B CA 1
ATOM 11640 C C . ALA B 1 729 ? -18.141 8.109 4.008 1 97.44 729 ALA B C 1
ATOM 11642 O O . ALA B 1 729 ? -18.719 7.023 3.916 1 97.44 729 ALA B O 1
ATOM 11643 N N . GLY B 1 730 ? -18.125 8.984 2.99 1 97.12 730 GLY B N 1
ATOM 11644 C CA . GLY B 1 730 ? -18.672 8.773 1.659 1 97.12 730 GLY B CA 1
ATOM 11645 C C . GLY B 1 730 ? -18.641 10.016 0.791 1 97.12 730 GLY B C 1
ATOM 11646 O O . GLY B 1 730 ? -17.781 10.883 0.978 1 97.12 730 GLY B O 1
ATOM 11647 N N . ALA B 1 731 ? -19.484 10.047 -0.199 1 95.81 731 ALA B N 1
ATOM 11648 C CA . ALA B 1 731 ? -19.547 11.203 -1.081 1 95.81 731 ALA B CA 1
ATOM 11649 C C . ALA B 1 731 ? -20.297 12.359 -0.408 1 95.81 731 ALA B C 1
ATOM 11651 O O . ALA B 1 731 ? -21.266 12.141 0.32 1 95.81 731 ALA B O 1
ATOM 11652 N N . PRO B 1 732 ? -19.844 13.625 -0.716 1 94.94 732 PRO B N 1
ATOM 11653 C CA . PRO B 1 732 ? -20.625 14.75 -0.206 1 94.94 732 PRO B CA 1
ATOM 11654 C C . PRO B 1 732 ? -22.094 14.68 -0.626 1 94.94 732 PRO B C 1
ATOM 11656 O O . PRO B 1 732 ? -22.391 14.422 -1.795 1 94.94 732 PRO B O 1
ATOM 11659 N N . GLY B 1 733 ? -22.938 14.797 0.309 1 95.75 733 GLY B N 1
ATOM 11660 C CA . GLY B 1 733 ? -24.375 14.82 0.027 1 95.75 733 GLY B CA 1
ATOM 11661 C C . GLY B 1 733 ? -24.984 13.438 -0.043 1 95.75 733 GLY B C 1
ATOM 11662 O O . GLY B 1 733 ? -26.203 13.305 -0.158 1 95.75 733 GLY B O 1
ATOM 11663 N N . GLU B 1 734 ? -24.188 12.391 0.097 1 97.12 734 GLU B N 1
ATOM 11664 C CA . GLU B 1 734 ? -24.703 11.031 0.063 1 97.12 734 GLU B CA 1
ATOM 11665 C C . GLU B 1 734 ? -25.578 10.734 1.279 1 97.12 734 GLU B C 1
ATOM 11667 O O . GLU B 1 734 ? -25.234 11.133 2.398 1 97.12 734 GLU B O 1
ATOM 11672 N N . THR B 1 735 ? -26.641 10.102 1.077 1 97.88 735 THR B N 1
ATOM 11673 C CA . THR B 1 735 ? -27.5 9.664 2.168 1 97.88 735 THR B CA 1
ATOM 11674 C C . THR B 1 735 ? -27.188 8.219 2.559 1 97.88 735 THR B C 1
ATOM 11676 O O . THR B 1 735 ? -27.234 7.316 1.722 1 97.88 735 THR B O 1
ATOM 11679 N N . VAL B 1 736 ? -26.828 8.031 3.807 1 98.19 736 VAL B N 1
ATOM 11680 C CA . VAL B 1 736 ? -26.5 6.719 4.355 1 98.19 736 VAL B CA 1
ATOM 11681 C C . VAL B 1 736 ? -27.484 6.344 5.449 1 98.19 736 VAL B C 1
ATOM 11683 O O . VAL B 1 736 ? -27.672 7.082 6.422 1 98.19 736 VAL B O 1
ATOM 11686 N N . THR B 1 737 ? -28.156 5.281 5.324 1 98 737 THR B N 1
ATOM 11687 C CA . THR B 1 737 ? -29.078 4.793 6.355 1 98 737 THR B CA 1
ATOM 11688 C C . THR B 1 737 ? -28.453 3.629 7.121 1 98 737 THR B C 1
ATOM 11690 O O . THR B 1 737 ? -28.203 2.564 6.551 1 98 737 THR B O 1
ATOM 11693 N N . MET B 1 738 ? -28.219 3.863 8.422 1 97.94 738 MET B N 1
ATOM 11694 C CA . MET B 1 738 ? -27.672 2.836 9.297 1 97.94 738 MET B CA 1
ATOM 11695 C C . MET B 1 738 ? -28.766 2.25 10.195 1 97.94 738 MET B C 1
ATOM 11697 O O . MET B 1 738 ? -29.547 2.988 10.797 1 97.94 738 MET B O 1
ATOM 11701 N N . SER B 1 739 ? -28.75 0.951 10.289 1 96.75 739 SER B N 1
ATOM 11702 C CA . SER B 1 739 ? -29.719 0.253 11.117 1 96.75 739 SER B CA 1
ATOM 11703 C C . SER B 1 739 ? -29.078 -0.347 12.359 1 96.75 739 SER B C 1
ATOM 11705 O O . SER B 1 739 ? -27.906 -0.756 12.32 1 96.75 739 SER B O 1
ATOM 11707 N N . PHE B 1 740 ? -29.844 -0.387 13.469 1 96.38 740 PHE B N 1
ATOM 11708 C CA . PHE B 1 740 ? -29.406 -0.921 14.758 1 96.38 740 PHE B CA 1
ATOM 11709 C C . PHE B 1 740 ? -30.516 -1.746 15.406 1 96.38 740 PHE B C 1
ATOM 11711 O O . PHE B 1 740 ? -31.703 -1.531 15.125 1 96.38 740 PHE B O 1
ATOM 11718 N N . MET B 1 741 ? -30.141 -2.75 16.125 1 94.5 741 MET B N 1
ATOM 11719 C CA . MET B 1 741 ? -31.031 -3.346 17.109 1 94.5 741 MET B CA 1
ATOM 11720 C C . MET B 1 741 ? -30.734 -2.818 18.516 1 94.5 741 MET B C 1
ATOM 11722 O O . MET B 1 741 ? -29.625 -2.998 19.016 1 94.5 741 MET B O 1
ATOM 11726 N N . VAL B 1 742 ? -31.766 -2.176 19.141 1 93.56 742 VAL B N 1
ATOM 11727 C CA . VAL B 1 742 ? -31.516 -1.518 20.422 1 93.56 742 VAL B CA 1
ATOM 11728 C C . VAL B 1 742 ? -32.469 -2.055 21.484 1 93.56 742 VAL B C 1
ATOM 11730 O O . VAL B 1 742 ? -33.625 -1.639 21.531 1 93.56 742 VAL B O 1
ATOM 11733 N N . GLY B 1 743 ? -31.984 -2.865 22.359 1 87.75 743 GLY B N 1
ATOM 11734 C CA . GLY B 1 743 ? -32.75 -3.391 23.484 1 87.75 743 GLY B CA 1
ATOM 11735 C C . GLY B 1 743 ? -34.219 -3.559 23.172 1 87.75 743 GLY B C 1
ATOM 11736 O O . GLY B 1 743 ? -34.594 -4.207 22.188 1 87.75 743 GLY B O 1
ATOM 11737 N N . ALA B 1 744 ? -34.969 -2.877 24.047 1 84.56 744 ALA B N 1
ATOM 11738 C CA . ALA B 1 744 ? -36.406 -3.01 23.969 1 84.56 744 ALA B CA 1
ATOM 11739 C C . ALA B 1 744 ? -36.969 -2.195 22.797 1 84.56 744 ALA B C 1
ATOM 11741 O O . ALA B 1 744 ? -38.094 -2.465 22.328 1 84.56 744 ALA B O 1
ATOM 11742 N N . LYS B 1 745 ? -36.219 -1.274 22.328 1 89.19 745 LYS B N 1
ATOM 11743 C CA . LYS B 1 745 ? -36.656 -0.425 21.234 1 89.19 745 LYS B CA 1
ATOM 11744 C C . LYS B 1 745 ? -36.75 -1.208 19.922 1 89.19 745 LYS B C 1
ATOM 11746 O O . LYS B 1 745 ? -37.531 -0.871 19.031 1 89.19 745 LYS B O 1
ATOM 11751 N N . GLY B 1 746 ? -35.969 -2.199 19.828 1 91.19 746 GLY B N 1
ATOM 11752 C CA . GLY B 1 746 ? -35.938 -2.979 18.594 1 91.19 746 GLY B CA 1
ATOM 11753 C C . GLY B 1 746 ? -35.156 -2.32 17.484 1 91.19 746 GLY B C 1
ATOM 11754 O O . GLY B 1 746 ? -34.062 -1.778 17.719 1 91.19 746 GLY B O 1
ATOM 11755 N N . LEU B 1 747 ? -35.688 -2.449 16.281 1 93.38 747 LEU B N 1
ATOM 11756 C CA . LEU B 1 747 ? -34.969 -1.954 15.102 1 93.38 747 LEU B CA 1
ATOM 11757 C C . LEU B 1 747 ? -35.031 -0.432 15.031 1 93.38 747 LEU B C 1
ATOM 11759 O O . LEU B 1 747 ? -36.125 0.153 15.078 1 93.38 747 LEU B O 1
ATOM 11763 N N . VAL B 1 748 ? -33.906 0.192 14.961 1 95.25 748 VAL B N 1
ATOM 11764 C CA . VAL B 1 748 ? -33.75 1.637 14.812 1 95.25 748 VAL B CA 1
ATOM 11765 C C . VAL B 1 748 ? -32.969 1.955 13.539 1 95.25 748 VAL B C 1
ATOM 11767 O O . VAL B 1 748 ? -31.906 1.401 13.305 1 95.25 748 VAL B O 1
ATOM 11770 N N . GLU B 1 749 ? -33.562 2.787 12.703 1 96.25 749 GLU B N 1
ATOM 11771 C CA . GLU B 1 749 ? -32.875 3.24 11.484 1 96.25 749 GLU B CA 1
ATOM 11772 C C . GLU B 1 749 ? -32.562 4.73 11.555 1 96.25 749 GLU B C 1
ATOM 11774 O O . GLU B 1 749 ? -33.438 5.543 11.891 1 96.25 749 GLU B O 1
ATOM 11779 N N . ILE B 1 750 ? -31.344 5.039 11.32 1 97.81 750 ILE B N 1
ATOM 11780 C CA . ILE B 1 750 ? -30.891 6.43 11.352 1 97.81 750 ILE B CA 1
ATOM 11781 C C . ILE B 1 750 ? -30.375 6.84 9.977 1 97.81 750 ILE B C 1
ATOM 11783 O O . ILE B 1 750 ? -29.453 6.223 9.445 1 97.81 750 ILE B O 1
ATOM 11787 N N . LYS B 1 751 ? -31 7.809 9.391 1 97.38 751 LYS B N 1
ATOM 11788 C CA . LYS B 1 751 ? -30.578 8.375 8.109 1 97.38 751 LYS B CA 1
ATOM 11789 C C . LYS B 1 751 ? -29.594 9.516 8.297 1 97.38 751 LYS B C 1
ATOM 11791 O O . LYS B 1 751 ? -29.875 10.477 9.016 1 97.38 751 LYS B O 1
ATOM 11796 N N . CYS B 1 752 ? -28.453 9.383 7.707 1 97.31 752 CYS B N 1
ATOM 11797 C CA . CYS B 1 752 ? -27.391 10.383 7.785 1 97.31 752 CYS B CA 1
ATOM 11798 C C . CYS B 1 752 ? -27.078 10.953 6.406 1 97.31 752 CYS B C 1
ATOM 11800 O O . CYS B 1 752 ? -26.766 10.203 5.477 1 97.31 752 CYS B O 1
ATOM 11802 N N . VAL B 1 753 ? -27.188 12.211 6.211 1 97.38 753 VAL B N 1
ATOM 11803 C CA . VAL B 1 753 ? -26.672 12.891 5.031 1 97.38 753 VAL B CA 1
ATOM 11804 C C . VAL B 1 753 ? -25.234 13.367 5.293 1 97.38 753 VAL B C 1
ATOM 11806 O O . VAL B 1 753 ? -25 14.172 6.199 1 97.38 753 VAL B O 1
ATOM 11809 N N . LEU B 1 754 ? -24.328 12.867 4.566 1 97.38 754 LEU B N 1
ATOM 11810 C CA . LEU B 1 754 ? -22.938 13.25 4.758 1 97.38 754 LEU B CA 1
ATOM 11811 C C . LEU B 1 754 ? -22.719 14.711 4.391 1 97.38 754 LEU B C 1
ATOM 11813 O O . LEU B 1 754 ? -23.281 15.203 3.414 1 97.38 754 LEU B O 1
ATOM 11817 N N . ASN B 1 755 ? -21.922 15.406 5.141 1 96.12 755 ASN B N 1
ATOM 11818 C CA . ASN B 1 755 ? -21.703 16.828 4.938 1 96.12 755 ASN B CA 1
ATOM 11819 C C . ASN B 1 755 ? -20.812 17.094 3.725 1 96.12 755 ASN B C 1
ATOM 11821 O O . ASN B 1 755 ? -20.516 16.188 2.961 1 96.12 755 ASN B O 1
ATOM 11825 N N . GLU B 1 756 ? -20.406 18.312 3.498 1 94.44 756 GLU B N 1
ATOM 11826 C CA . GLU B 1 756 ? -19.672 18.75 2.312 1 94.44 756 GLU B CA 1
ATOM 11827 C C . GLU B 1 756 ? -18.266 18.156 2.295 1 94.44 756 GLU B C 1
ATOM 11829 O O . GLU B 1 756 ? -17.625 18.109 1.246 1 94.44 756 GLU B O 1
ATOM 11834 N N . ALA B 1 757 ? -17.797 17.672 3.455 1 94.69 757 ALA B N 1
ATOM 11835 C CA . ALA B 1 757 ? -16.5 17 3.533 1 94.69 757 ALA B CA 1
ATOM 11836 C C . ALA B 1 757 ? -16.656 15.492 3.326 1 94.69 757 ALA B C 1
ATOM 11838 O O . ALA B 1 757 ? -15.68 14.742 3.361 1 94.69 757 ALA B O 1
ATOM 11839 N N . GLY B 1 758 ? -17.906 15.023 3.158 1 96.12 758 GLY B N 1
ATOM 11840 C CA . GLY B 1 758 ? -18.172 13.609 2.957 1 96.12 758 GLY B CA 1
ATOM 11841 C C . GLY B 1 758 ? -18.094 12.797 4.238 1 96.12 758 GLY B C 1
ATOM 11842 O O . GLY B 1 758 ? -17.719 11.625 4.215 1 96.12 758 GLY B O 1
ATOM 11843 N N . THR B 1 759 ? -18.359 13.398 5.391 1 96.25 759 THR B N 1
ATOM 11844 C CA . THR B 1 759 ? -18.281 12.703 6.668 1 96.25 759 THR B CA 1
ATOM 11845 C C . THR B 1 759 ? -19.516 12.977 7.508 1 96.25 759 THR B C 1
ATOM 11847 O O . THR B 1 759 ? -20.297 13.891 7.211 1 96.25 759 THR B O 1
ATOM 11850 N N . ALA B 1 760 ? -19.75 12.133 8.484 1 97.06 760 ALA B N 1
ATOM 11851 C CA . ALA B 1 760 ? -20.781 12.336 9.492 1 97.06 760 ALA B CA 1
ATOM 11852 C C . ALA B 1 760 ? -20.469 11.547 10.766 1 97.06 760 ALA B C 1
ATOM 11854 O O . ALA B 1 760 ? -19.75 10.547 10.719 1 97.06 760 ALA B O 1
ATOM 11855 N N . THR B 1 761 ? -20.828 12.055 11.859 1 96.56 761 THR B N 1
ATOM 11856 C CA . THR B 1 761 ? -20.875 11.312 13.109 1 96.56 761 THR B CA 1
ATOM 11857 C C . THR B 1 761 ? -22.312 10.922 13.453 1 96.56 761 THR B C 1
ATOM 11859 O O . THR B 1 761 ? -23.188 11.789 13.594 1 96.56 761 THR B O 1
ATOM 11862 N N . LEU B 1 762 ? -22.547 9.68 13.492 1 97.69 762 LEU B N 1
ATOM 11863 C CA . LEU B 1 762 ? -23.844 9.148 13.891 1 97.69 762 LEU B CA 1
ATOM 11864 C C . LEU B 1 762 ? -23.891 8.891 15.391 1 97.69 762 LEU B C 1
ATOM 11866 O O . LEU B 1 762 ? -22.984 8.266 15.945 1 97.69 762 LEU B O 1
ATOM 11870 N N . ASN B 1 763 ? -24.922 9.383 16.047 1 95.94 763 ASN B N 1
ATOM 11871 C CA . ASN B 1 763 ? -25.172 9.172 17.484 1 95.94 763 ASN B CA 1
ATOM 11872 C C . ASN B 1 763 ? -26.406 8.32 17.703 1 95.94 763 ASN B C 1
ATOM 11874 O O . ASN B 1 763 ? -27.531 8.75 17.422 1 95.94 763 ASN B O 1
ATOM 11878 N N . LEU B 1 764 ? -26.219 7.184 18.25 1 95.56 764 LEU B N 1
ATOM 11879 C CA . LEU B 1 764 ? -27.312 6.23 18.391 1 95.56 764 LEU B CA 1
ATOM 11880 C C . LEU B 1 764 ? -28.344 6.723 19.406 1 95.56 764 LEU B C 1
ATOM 11882 O O . LEU B 1 764 ? -29.547 6.633 19.172 1 95.56 764 LEU B O 1
ATOM 11886 N N . ASN B 1 765 ? -27.891 7.262 20.531 1 91.5 765 ASN B N 1
ATOM 11887 C CA . ASN B 1 765 ? -28.797 7.707 21.594 1 91.5 765 ASN B CA 1
ATOM 11888 C C . ASN B 1 765 ? -29.688 8.844 21.125 1 91.5 765 ASN B C 1
ATOM 11890 O O . ASN B 1 765 ? -30.875 8.898 21.469 1 91.5 765 ASN B O 1
ATOM 11894 N N . LYS B 1 766 ? -29.094 9.688 20.328 1 91.94 766 LYS B N 1
ATOM 11895 C CA . LYS B 1 766 ? -29.844 10.828 19.828 1 91.94 766 LYS B CA 1
ATOM 11896 C C . LYS B 1 766 ? -30.594 10.469 18.547 1 91.94 766 LYS B C 1
ATOM 11898 O O . LYS B 1 766 ? -31.469 11.211 18.094 1 91.94 766 LYS B O 1
ATOM 11903 N N . GLU B 1 767 ? -30.266 9.344 17.984 1 94.06 767 GLU B N 1
ATOM 11904 C CA . GLU B 1 767 ? -30.797 8.914 16.688 1 94.06 767 GLU B CA 1
ATOM 11905 C C . GLU B 1 767 ? -30.656 10.016 15.648 1 94.06 767 GLU B C 1
ATOM 11907 O O . GLU B 1 767 ? -31.609 10.344 14.953 1 94.06 767 GLU B O 1
ATOM 11912 N N . ALA B 1 768 ? -29.391 10.508 15.633 1 93.19 768 ALA B N 1
ATOM 11913 C CA . ALA B 1 768 ? -29.125 11.633 14.742 1 93.19 768 ALA B CA 1
ATOM 11914 C C . ALA B 1 768 ? -27.703 11.578 14.203 1 93.19 768 ALA B C 1
ATOM 11916 O O . ALA B 1 768 ? -26.875 10.805 14.688 1 93.19 768 ALA B O 1
ATOM 11917 N N . CYS B 1 769 ? -27.531 12.32 13.141 1 94.31 769 CYS B N 1
ATOM 11918 C CA . CYS B 1 769 ? -26.219 12.477 12.531 1 94.31 769 CYS B CA 1
ATOM 11919 C C . CYS B 1 769 ? -25.812 13.938 12.492 1 94.31 769 CYS B C 1
ATOM 11921 O O . CYS B 1 769 ? -26.656 14.828 12.367 1 94.31 769 CYS B O 1
ATOM 11923 N N . TYR B 1 770 ? -24.484 14.102 12.641 1 90 770 TYR B N 1
ATOM 11924 C CA . TYR B 1 770 ? -23.938 15.453 12.547 1 90 770 TYR B CA 1
ATOM 11925 C C . TYR B 1 770 ? -22.594 15.461 11.828 1 90 770 TYR B C 1
ATOM 11927 O O . TYR B 1 770 ? -21.906 14.438 11.789 1 90 770 TYR B O 1
#

pLDDT: mean 93.42, std 13.34, range [18.95, 98.88]

InterPro domains:
  IPR013785 Aldolase-type TIM barrel [G3DSA:3.20.20.70] (293-557)
  IPR017853 Glycoside hydrolase superfamily [SSF51445] (304-563)
  IPR026770 Ribonuclease kappa [PTHR31733] (61-455)

Radius of gyration: 35.12 Å; Cα contacts (8 Å, |Δi|>4): 4352; chains: 2; bounding box: 80×147×137 Å